Protein AF-A0A1T0CHD2-F1 (afdb_monomer_lite)

Secondary structure (DSSP, 8-state):
----HHHHHHHHHHHHHHTSSS--HHHHHHHHHHHPPPHHHHHHHHHHHHHHTTS-S---PPPPHHHHHHHHHHHHHHH-HHHHHHHHHHHHHHHHTSBHHHHHHHTTS---S-HHHHHHHHHHHHHSPPPP-TTBHHHHHHHHT-STTHHHHHTTS-HHHHHHHHHH----GGGHHHHHHHHHHHHHHHHHHHHHHHHHHT-HHHHTT-TT-THHHHHHHHHHHHHHHHHHHHHHHHTGGGT-----SS----HHHHHHHHHHHHHHHHHHHHHHHH---HHHHHHHHHHHHHHHHHHHHHHHT-SSHHHHHHHHHHHHHHHHHHHHHTT-HHHHHHHHHHHHHHHHHHHTHHHHGGG---SHHHHHHHHHHHHHHHHHHHHHHHHHHHHHTS---HHHHHHHHHHHHHHHHHHHHHTT---TTSHHHHTHHHHHHHTTT-----HHHHHHHHHHHHHHHHHHHHHHHHHHHHHHHHHHHHHHHHHHHHHHHHSS-SS-HHHHHHHHHTT-TTTSSHHHHHHHHHHHHHHHHHHHHHHHHHHHHTTHHHHHHT-HHHHHHS-HHHHHHHHHHHHHHHHHHHHHHHHHHHHHHHHHHHHHHT-------HHHHHHHHHHHHHHS-TTT--HHHHHHHHHHHHHHHHHHHHHHHHHHHHHHHHTTT--HHHHHHHHHHHHHHHHH-GGGGTS--SS-----PBPTTSSBS--------------THHHHHHHHHHHTT-----------------SSSSSSSTTSSSS------------SSSSSTTHHHHHHHHHHHHTTGGGS---------------

pLDDT: mean 75.7, std 21.12, range [24.39, 97.69]

Organism: NCBI:txid90241

Foldseek 3Di:
DPDPLLVQLLVLLVVLLVCLQPADLVSLLSNLVSLDDDPVLLVVLVVVCVVCVVDDDDDPRPDQSNQVSLVSVLVSLVVPLSSLQSNLSNVLNVLVQADCLCLLQPFLFDDLDDLVVLLVVLVVCVVPNDDDDPRHPLVSLCSSLVDLCSLVSLVVHDLVSLLSSLVSNDHDQVVLLSVLVNLLSLLVSLLVLLVVLLCLQPPCLLCVQPVVCPVSNVLSVQLNVLSVVLSVQQCVQLVSVVSGRDDHPDHRDCVSNLVSLVVNVVVLVVSLLQCLQQFDDLSNVSSSRNSNSSSVSSLLSVQCSDPPSSSNSVSVSVSSSSSNVRSSCVSPPPSSCCVSVLSVLLSLLQLLQVVQPLLFDQFPVSLVVLLVLLLLLLLLLLVLLLVLQLCVPDDDDLVVQLVVQLCSQLVSLLVSVVVSHDAALLNLLSNLNVLLLLVPDCPDPDPVVVVVSLVVSLLSVLRNLQSRQSSLCSNQVNNQVNLLVVQVVCCVVVVDGSHDQVLLVVLLCCLQVPNDPLLVQLLVLLVLSNVLSSQLSVQLSVLSNVVQLVVQLVDPVCVVPDPSVVSNVVSVCCNRCVSVSRSSSVSSSCQSNQCSVCVVVVHNHHHDDLSSSSSSLNSSQNNHPPVPDDPVSNVSSVVSSVSSHVSSNVSNNVVSNVSSCVSNVNDPVVVVVSVVVSVVCCVPPVVSSHDHDPDGDDRQDQPSSRDRPDDPPPPPPPPDPDDPVVVVVVVVVVVVPDDDDDDDDDDDDDDDDPPPPVPPVVPPPPPDDDDDDDDDDDDDPVPPVVVVVVVVVVVVVVVVVVPDDDDDDDDDDDDDDDD

InterPro domains:
  IPR011385 Putative site-specific recombinase Gcr [PF10136] (28-692)

Structure (mmCIF, N/CA/C/O backbone):
data_AF-A0A1T0CHD2-F1
#
_entry.id   AF-A0A1T0CHD2-F1
#
loop_
_atom_site.group_PDB
_atom_site.id
_atom_site.type_symbol
_atom_site.label_atom_id
_atom_site.label_alt_id
_atom_site.label_comp_id
_atom_site.label_asym_id
_atom_site.label_entity_id
_atom_site.label_seq_id
_atom_site.pdbx_PDB_ins_code
_atom_site.Cartn_x
_atom_site.Cartn_y
_atom_site.Cartn_z
_atom_site.occupancy
_atom_site.B_iso_or_equiv
_atom_site.auth_seq_id
_atom_site.auth_comp_id
_atom_site.auth_asym_id
_atom_site.auth_atom_id
_atom_site.pdbx_PDB_model_num
ATOM 1 N N . MET A 1 1 ? 5.034 24.457 49.368 1.00 34.12 1 MET A N 1
ATOM 2 C CA . MET A 1 1 ? 3.731 24.749 48.734 1.00 34.12 1 MET A CA 1
ATOM 3 C C . MET A 1 1 ? 3.567 23.844 47.519 1.00 34.12 1 MET A C 1
ATOM 5 O O . MET A 1 1 ? 3.876 24.258 46.416 1.00 34.12 1 MET A O 1
ATOM 9 N N . VAL A 1 2 ? 3.177 22.585 47.727 1.00 35.00 2 VAL A N 1
ATOM 10 C CA . VAL A 1 2 ? 2.859 21.622 46.655 1.00 35.00 2 VAL A CA 1
ATOM 11 C C . VAL A 1 2 ? 1.731 20.745 47.203 1.00 35.00 2 VAL A C 1
ATOM 13 O O . VAL A 1 2 ? 1.977 19.706 47.799 1.00 35.00 2 VAL A O 1
ATOM 16 N N . GLN A 1 3 ? 0.497 21.250 47.153 1.00 34.12 3 GLN A N 1
ATOM 17 C CA . GLN A 1 3 ? -0.702 20.535 47.625 1.00 34.12 3 GLN A CA 1
ATOM 18 C C . GLN A 1 3 ? -1.969 20.945 46.841 1.00 34.12 3 GLN A C 1
ATOM 20 O O . GLN A 1 3 ? -3.076 20.800 47.336 1.00 34.12 3 GLN A O 1
ATOM 25 N N . GLN A 1 4 ? -1.814 21.486 45.625 1.00 50.00 4 GLN A N 1
ATOM 26 C CA . GLN A 1 4 ? -2.908 22.079 44.837 1.00 50.00 4 GLN A CA 1
ATOM 27 C C . GLN A 1 4 ? -3.658 21.155 43.841 1.00 50.00 4 GLN A C 1
ATOM 29 O O . GLN A 1 4 ? -4.848 21.395 43.656 1.00 50.00 4 GLN A O 1
ATOM 34 N N . PRO A 1 5 ? -3.093 20.087 43.228 1.00 54.12 5 PRO A N 1
ATOM 35 C CA . PRO A 1 5 ? -3.794 19.397 42.132 1.00 54.12 5 PRO A CA 1
ATOM 36 C C . PRO A 1 5 ? -5.016 18.565 42.569 1.00 54.12 5 PRO A C 1
ATOM 38 O O . PRO A 1 5 ? -5.987 18.465 41.821 1.00 54.12 5 PRO A O 1
ATOM 41 N N . SER A 1 6 ? -5.023 18.005 43.785 1.00 61.31 6 SER A N 1
ATOM 42 C CA . SER A 1 6 ? -6.166 17.228 44.297 1.00 61.31 6 SER A CA 1
ATOM 43 C C . SER A 1 6 ? -7.366 18.104 44.675 1.00 61.31 6 SER A C 1
ATOM 45 O O . SER A 1 6 ? -8.512 17.662 44.585 1.00 61.31 6 SER A O 1
ATOM 47 N N . GLN A 1 7 ? -7.116 19.356 45.070 1.00 73.44 7 GLN A N 1
ATOM 48 C CA . GLN A 1 7 ? -8.158 20.307 45.449 1.00 73.44 7 GLN A CA 1
ATOM 49 C C . GLN A 1 7 ? -8.906 20.836 44.217 1.00 73.44 7 GLN A C 1
ATOM 51 O O . GLN A 1 7 ? -10.127 20.983 44.262 1.00 73.44 7 GLN A O 1
ATOM 56 N N . ASP A 1 8 ? -8.197 21.029 43.102 1.00 84.88 8 ASP A N 1
ATOM 57 C CA . ASP A 1 8 ? -8.786 21.442 41.825 1.00 84.88 8 ASP A CA 1
ATOM 58 C C . ASP A 1 8 ? -9.709 20.357 41.240 1.00 84.88 8 ASP A C 1
ATOM 60 O O . ASP A 1 8 ? -10.831 20.659 40.830 1.00 84.88 8 ASP A O 1
ATOM 64 N N . LEU A 1 9 ? -9.287 19.083 41.255 1.00 88.44 9 LEU A N 1
ATOM 65 C CA . LEU A 1 9 ? -10.118 17.947 40.821 1.00 88.44 9 LEU A CA 1
ATOM 66 C C . LEU A 1 9 ? -11.396 17.819 41.659 1.00 88.44 9 LEU A C 1
ATOM 68 O O . LEU A 1 9 ? -12.481 17.648 41.104 1.00 88.44 9 LEU A O 1
ATOM 72 N N . TYR A 1 10 ? -11.286 17.963 42.982 1.00 89.75 10 TYR A N 1
ATOM 73 C CA . TYR A 1 10 ? -12.446 17.947 43.871 1.00 89.75 10 TYR A CA 1
ATOM 74 C C . TYR A 1 10 ? -13.435 19.078 43.548 1.00 89.75 10 TYR A C 1
ATOM 76 O O . TYR A 1 10 ? -14.630 18.824 43.441 1.00 89.75 10 TYR A O 1
ATOM 84 N N . GLN A 1 11 ? -12.956 20.308 43.319 1.00 91.44 11 GLN A N 1
ATOM 85 C CA . GLN A 1 11 ? -13.813 21.439 42.930 1.00 91.44 11 GLN A CA 1
ATOM 86 C C . GLN A 1 11 ? -14.499 21.240 41.571 1.00 91.44 11 GLN A C 1
ATOM 88 O O . GLN A 1 11 ? -15.623 21.697 41.364 1.00 91.44 11 GLN A O 1
ATOM 93 N N . ILE A 1 12 ? -13.829 20.582 40.623 1.00 91.81 12 ILE A N 1
ATOM 94 C CA . ILE A 1 12 ? -14.433 20.244 39.330 1.00 91.81 12 ILE A CA 1
ATOM 95 C C . ILE A 1 12 ? -15.556 19.219 39.530 1.00 91.81 12 ILE A C 1
ATOM 97 O O . ILE A 1 12 ? -16.639 19.400 38.979 1.00 91.81 12 ILE A O 1
ATOM 101 N N . LEU A 1 13 ? -15.330 18.183 40.340 1.00 92.12 13 LEU A N 1
ATOM 102 C CA . LEU A 1 13 ? -16.333 17.153 40.623 1.00 92.12 13 LEU A CA 1
ATOM 103 C C . LEU A 1 13 ? -17.533 17.698 41.403 1.00 92.12 13 LEU A C 1
ATOM 105 O O . LEU A 1 13 ? -18.662 17.340 41.084 1.00 92.12 13 LEU A O 1
ATOM 109 N N . THR A 1 14 ? -17.334 18.600 42.368 1.00 92.38 14 THR A N 1
ATOM 110 C CA . THR A 1 14 ? -18.458 19.252 43.064 1.00 92.38 14 THR A CA 1
ATOM 111 C C . THR A 1 14 ? -19.265 20.148 42.130 1.00 92.38 14 THR A C 1
ATOM 113 O O . THR A 1 14 ? -20.486 20.214 42.244 1.00 92.38 14 THR A O 1
ATOM 116 N N . HIS A 1 15 ? -18.613 20.807 41.168 1.00 92.00 15 HIS A N 1
ATOM 117 C CA . HIS A 1 15 ? -19.311 21.572 40.139 1.00 92.00 15 HIS A CA 1
ATOM 118 C C . HIS A 1 15 ? -20.113 20.675 39.184 1.00 92.00 15 HIS A C 1
ATOM 120 O O . HIS A 1 15 ? -21.234 21.028 38.833 1.00 92.00 15 HIS A O 1
ATOM 126 N N . ILE A 1 16 ? -19.571 19.513 38.798 1.00 91.75 16 ILE A N 1
ATOM 127 C CA . ILE A 1 16 ? -20.301 18.497 38.022 1.00 91.75 16 ILE A CA 1
ATOM 128 C C . ILE A 1 16 ? -21.504 17.979 38.817 1.00 91.75 16 ILE A C 1
ATOM 130 O O . ILE A 1 16 ? -22.598 17.903 38.269 1.00 91.75 16 ILE A O 1
ATOM 134 N N . SER A 1 17 ? -21.322 17.701 40.110 1.00 91.56 17 SER A N 1
ATOM 135 C CA . SER A 1 17 ? -22.395 17.261 41.009 1.00 91.56 17 SER A CA 1
ATOM 136 C C . SER A 1 17 ? -23.531 18.284 41.108 1.00 91.56 17 SER A C 1
ATOM 138 O O . SER A 1 17 ? -24.696 17.914 41.034 1.00 91.56 17 SER A O 1
ATOM 140 N N . ALA A 1 18 ? -23.217 19.583 41.146 1.00 91.25 18 ALA A N 1
ATOM 141 C CA . ALA A 1 18 ? -24.225 20.646 41.128 1.00 91.25 18 ALA A CA 1
ATOM 142 C C . ALA A 1 18 ? -24.995 20.772 39.795 1.00 91.25 18 ALA A C 1
ATOM 144 O O . ALA A 1 18 ? -26.037 21.422 39.757 1.00 91.25 18 ALA A O 1
ATOM 145 N N . LEU A 1 19 ? -24.476 20.195 38.707 1.00 92.00 19 LEU A N 1
ATOM 146 C CA . LEU A 1 19 ? -25.050 20.244 37.359 1.00 92.00 19 LEU A CA 1
ATOM 147 C C . LEU A 1 19 ? -25.540 18.867 36.879 1.00 92.00 19 LEU A C 1
ATOM 149 O O . LEU A 1 19 ? -25.760 18.687 35.684 1.00 92.00 19 LEU A O 1
ATOM 153 N N . SER A 1 20 ? -25.689 17.883 37.771 1.00 87.38 20 SER A N 1
ATOM 154 C CA . SER A 1 20 ? -26.011 16.497 37.399 1.00 87.38 20 SER A CA 1
ATOM 155 C C . SER A 1 20 ? -27.351 16.353 36.661 1.00 87.38 20 SER A C 1
ATOM 157 O O . SER A 1 20 ? -27.461 15.533 35.748 1.00 87.38 20 SER A O 1
ATOM 159 N N . GLU A 1 21 ? -28.340 17.190 36.985 1.00 86.06 21 GLU A N 1
ATOM 160 C CA . GLU A 1 21 ? -29.657 17.221 36.328 1.00 86.06 21 GLU A CA 1
ATOM 161 C C . GLU A 1 21 ? -29.684 18.043 35.028 1.00 86.06 21 GLU A C 1
ATOM 163 O O . GLU A 1 21 ? -30.458 17.748 34.119 1.00 86.06 21 GLU A O 1
ATOM 168 N N . ILE A 1 22 ? -28.833 19.071 34.913 1.00 89.56 22 ILE A N 1
ATOM 169 C CA . ILE A 1 22 ? -28.764 19.970 33.747 1.00 89.56 22 ILE A CA 1
ATOM 170 C C . ILE A 1 22 ? -27.307 20.026 33.269 1.00 89.56 22 ILE A C 1
ATOM 172 O O . ILE A 1 22 ? -26.580 20.983 33.560 1.00 89.56 22 ILE A O 1
ATOM 176 N N . PRO A 1 23 ? -26.840 18.974 32.578 1.00 89.88 23 PRO A N 1
ATOM 177 C CA . PRO A 1 23 ? -25.428 18.820 32.304 1.00 89.88 23 PRO A CA 1
ATOM 178 C C . PRO A 1 23 ? -24.956 19.773 31.210 1.00 89.88 23 PRO A C 1
ATOM 180 O O . PRO A 1 23 ? -25.511 19.836 30.115 1.00 89.88 23 PRO A O 1
ATOM 183 N N . GLU A 1 24 ? -23.858 20.467 31.501 1.00 91.38 24 GLU A N 1
ATOM 184 C CA . GLU A 1 24 ? -23.173 21.368 30.577 1.00 91.38 24 GLU A CA 1
ATOM 185 C C . GLU A 1 24 ? -21.864 20.723 30.083 1.00 91.38 24 GLU A C 1
ATOM 187 O O . GLU A 1 24 ? -20.971 20.459 30.900 1.00 91.38 24 GLU A O 1
ATOM 192 N N . PRO A 1 25 ? -21.660 20.519 28.763 1.00 91.50 25 PRO A N 1
ATOM 193 C CA . PRO A 1 25 ? -20.463 19.862 28.216 1.00 91.50 25 PRO A CA 1
ATOM 194 C C . PRO A 1 25 ? -19.129 20.438 28.717 1.00 91.50 25 PRO A C 1
ATOM 196 O O . PRO A 1 25 ? -18.121 19.732 28.815 1.00 91.50 25 PRO A O 1
ATOM 199 N N . PHE A 1 26 ? -19.107 21.733 29.040 1.00 92.50 26 PHE A N 1
ATOM 200 C CA . PHE A 1 26 ? -17.932 22.427 29.557 1.00 92.50 26 PHE A CA 1
ATOM 201 C C . PHE A 1 26 ? -17.435 21.864 30.899 1.00 92.50 26 PHE A C 1
ATOM 203 O O . PHE A 1 26 ? -16.221 21.797 31.112 1.00 92.50 26 PHE A O 1
ATOM 210 N N . ALA A 1 27 ? -18.330 21.422 31.788 1.00 92.69 27 ALA A N 1
ATOM 211 C CA . ALA A 1 27 ? -17.947 20.867 33.087 1.00 92.69 27 ALA A CA 1
ATOM 212 C C . ALA A 1 27 ? -17.154 19.559 32.918 1.00 92.69 27 ALA A C 1
ATOM 214 O O . ALA A 1 27 ? -16.065 19.413 33.480 1.00 92.69 27 ALA A O 1
ATOM 215 N N . LEU A 1 28 ? -17.622 18.667 32.039 1.00 92.44 28 LEU A N 1
ATOM 216 C CA . LEU A 1 28 ? -16.910 17.434 31.693 1.00 92.44 28 LEU A CA 1
ATOM 217 C C . LEU A 1 28 ? -15.596 17.717 30.958 1.00 92.44 28 LEU A C 1
ATOM 219 O O . LEU A 1 28 ? -14.588 17.056 31.205 1.00 92.44 28 LEU A O 1
ATOM 223 N N . LYS A 1 29 ? -15.560 18.748 30.105 1.00 93.62 29 LYS A N 1
ATOM 224 C CA . LYS A 1 29 ? -14.318 19.172 29.450 1.00 93.62 29 LYS A CA 1
ATOM 225 C C . LYS A 1 29 ? -13.248 19.583 30.464 1.00 93.62 29 LYS A C 1
ATOM 227 O O . LYS A 1 29 ? -12.088 19.222 30.285 1.00 93.62 29 LYS A O 1
ATOM 232 N N . ARG A 1 30 ? -13.614 20.312 31.525 1.00 93.44 30 ARG A N 1
ATOM 233 C CA . ARG A 1 30 ? -12.670 20.686 32.593 1.00 93.44 30 ARG A CA 1
ATOM 234 C C . ARG A 1 30 ? -12.094 19.460 33.298 1.00 93.44 30 ARG A C 1
ATOM 236 O O . ARG A 1 30 ? -10.899 19.452 33.577 1.00 93.44 30 ARG A O 1
ATOM 243 N N . LEU A 1 31 ? -12.914 18.435 33.538 1.00 93.31 31 LEU A N 1
ATOM 244 C CA . LEU A 1 31 ? -12.454 17.171 34.116 1.00 93.31 31 LEU A CA 1
ATOM 245 C C . LEU A 1 31 ? -11.446 16.471 33.193 1.00 93.31 31 LEU A C 1
ATOM 247 O O . LEU A 1 31 ? -10.347 16.141 33.630 1.00 93.31 31 LEU A O 1
ATOM 251 N N . ILE A 1 32 ? -11.766 16.319 31.903 1.00 92.56 32 ILE A N 1
ATOM 252 C CA . ILE A 1 32 ? -10.854 15.704 30.923 1.00 92.56 32 ILE A CA 1
ATOM 253 C C . ILE A 1 32 ? -9.554 16.507 30.774 1.00 92.56 32 ILE A C 1
ATOM 255 O O . ILE A 1 32 ? -8.475 15.922 30.719 1.00 92.56 32 ILE A O 1
ATOM 259 N N . ASP A 1 33 ? -9.627 17.840 30.746 1.00 91.88 33 ASP A N 1
ATOM 260 C CA . ASP A 1 33 ? -8.444 18.702 30.674 1.00 91.88 33 ASP A CA 1
ATOM 261 C C . ASP A 1 33 ? -7.540 18.552 31.915 1.00 91.88 33 ASP A C 1
ATOM 263 O O . ASP A 1 33 ? -6.320 18.609 31.767 1.00 91.88 33 ASP A O 1
ATOM 267 N N . ALA A 1 34 ? -8.113 18.332 33.106 1.00 91.00 34 ALA A N 1
ATOM 268 C CA . ALA A 1 34 ? -7.369 18.108 34.350 1.00 91.00 34 ALA A CA 1
ATOM 269 C C . ALA A 1 34 ? -6.711 16.716 34.424 1.00 91.00 34 ALA A C 1
ATOM 271 O O . ALA A 1 34 ? -5.638 16.569 35.010 1.00 91.00 34 ALA A O 1
ATOM 272 N N . LEU A 1 35 ? -7.332 15.704 33.810 1.00 91.12 35 LEU A N 1
ATOM 273 C CA . LEU A 1 35 ? -6.805 14.334 33.732 1.00 91.12 35 LEU A CA 1
ATOM 274 C C . LEU A 1 35 ? -5.803 14.137 32.584 1.00 91.12 35 LEU A C 1
ATOM 276 O O . LEU A 1 35 ? -5.083 13.140 32.550 1.00 91.12 35 LEU A O 1
ATOM 280 N N . ARG A 1 36 ? -5.750 15.071 31.628 1.00 91.25 36 ARG A N 1
ATOM 281 C CA . ARG A 1 36 ? -4.911 14.960 30.434 1.00 91.25 36 ARG A CA 1
ATOM 282 C C . ARG A 1 36 ? -3.423 14.958 30.789 1.00 91.25 36 ARG A C 1
ATOM 284 O O . ARG A 1 36 ? -2.898 15.919 31.348 1.00 91.25 36 ARG A O 1
ATOM 291 N N . VAL A 1 37 ? -2.711 13.947 30.296 1.00 89.56 37 VAL A N 1
ATOM 292 C CA . VAL A 1 37 ? -1.247 13.871 30.395 1.00 89.56 37 VAL A CA 1
ATOM 293 C C . VAL A 1 37 ? -0.573 14.741 29.314 1.00 89.56 37 VAL A C 1
ATOM 295 O O . VAL A 1 37 ? -0.931 14.661 28.125 1.00 89.56 37 VAL A O 1
ATOM 298 N N . PRO A 1 38 ? 0.418 15.581 29.671 1.00 88.19 38 PRO A N 1
ATOM 299 C CA . PRO A 1 38 ? 1.227 16.325 28.712 1.00 88.19 38 PRO A CA 1
ATOM 300 C C . PRO A 1 38 ? 1.958 15.409 27.722 1.00 88.19 38 PRO A C 1
ATOM 302 O O . PRO A 1 38 ? 2.514 14.374 28.077 1.00 88.19 38 PRO A O 1
ATOM 305 N N . LYS A 1 39 ? 2.029 15.831 26.452 1.00 86.25 39 LYS A N 1
ATOM 306 C CA . LYS A 1 39 ? 2.668 15.050 25.377 1.00 86.25 39 LYS A CA 1
ATOM 307 C C . LYS A 1 39 ? 4.111 14.640 25.709 1.00 86.25 39 LYS A C 1
ATOM 309 O O . LYS A 1 39 ? 4.510 13.538 25.353 1.00 86.25 39 LYS A O 1
ATOM 314 N N . LYS A 1 40 ? 4.876 15.541 26.334 1.00 86.38 40 LYS A N 1
ATOM 315 C CA . LYS A 1 40 ? 6.295 15.335 26.648 1.00 86.38 40 LYS A CA 1
ATOM 316 C C . LYS A 1 40 ? 6.482 14.204 27.665 1.00 86.38 40 LYS A C 1
ATOM 318 O O . LYS A 1 40 ? 7.220 13.274 27.377 1.00 86.38 40 LYS A O 1
ATOM 323 N N . GLU A 1 41 ? 5.741 14.249 28.769 1.00 85.06 41 GLU A N 1
ATOM 324 C CA . GLU A 1 41 ? 5.769 13.226 29.825 1.00 85.06 41 GLU A CA 1
ATOM 325 C C . GLU A 1 41 ? 5.352 11.850 29.288 1.00 85.06 41 GLU A C 1
ATOM 327 O O . GLU A 1 41 ? 6.011 10.847 29.546 1.00 85.06 41 GLU A O 1
ATOM 332 N N . LEU A 1 42 ? 4.310 11.805 28.448 1.00 84.19 42 LEU A N 1
ATOM 333 C CA . LEU A 1 42 ? 3.881 10.561 27.806 1.00 84.19 42 LEU A CA 1
ATOM 334 C C . LEU A 1 42 ? 4.944 9.998 26.845 1.00 84.19 42 LEU A C 1
ATOM 336 O O . LEU A 1 42 ? 5.132 8.789 26.762 1.00 84.19 42 LEU A O 1
ATOM 340 N N . GLU A 1 43 ? 5.621 10.855 26.076 1.00 83.38 43 GLU A N 1
ATOM 341 C CA . GLU A 1 43 ? 6.664 10.419 25.139 1.00 83.38 43 GLU A CA 1
ATOM 342 C C . GLU A 1 43 ? 7.942 9.966 25.843 1.00 83.38 43 GLU A C 1
ATOM 344 O O . GLU A 1 43 ? 8.589 9.054 25.335 1.00 83.38 43 GLU A O 1
ATOM 349 N N . GLU A 1 44 ? 8.282 10.560 26.987 1.00 83.31 44 GLU A N 1
ATOM 350 C CA . GLU A 1 44 ? 9.378 10.112 27.852 1.00 83.31 44 GLU A CA 1
ATOM 351 C C . GLU A 1 44 ? 9.083 8.715 28.420 1.00 83.31 44 GLU A C 1
ATOM 353 O O . GLU A 1 44 ? 9.908 7.818 28.250 1.00 83.31 44 GLU A O 1
ATOM 358 N N . TYR A 1 45 ? 7.872 8.489 28.946 1.00 81.62 45 TYR A N 1
ATOM 359 C CA . TYR A 1 45 ? 7.425 7.176 29.434 1.00 81.62 45 TYR A CA 1
ATOM 360 C C . TYR A 1 45 ? 7.404 6.095 28.335 1.00 81.62 45 TYR A C 1
ATOM 362 O O . TYR A 1 45 ? 7.951 5.007 28.493 1.00 81.62 45 TYR A O 1
ATOM 370 N N . LEU A 1 46 ? 6.821 6.387 27.166 1.00 78.56 46 LEU A N 1
ATOM 371 C CA . LEU A 1 46 ? 6.763 5.409 26.069 1.00 78.56 46 LEU A CA 1
ATOM 372 C C . LEU A 1 46 ? 8.154 5.073 25.502 1.00 78.56 46 LEU A C 1
ATOM 374 O O . LEU A 1 46 ? 8.353 3.994 24.939 1.00 78.56 46 LEU A O 1
ATOM 378 N N . GLN A 1 47 ? 9.118 5.993 25.604 1.00 75.69 47 GLN A N 1
ATOM 379 C CA . GLN A 1 47 ? 10.500 5.758 25.183 1.00 75.69 47 GLN A CA 1
ATOM 380 C C . GLN A 1 47 ? 11.291 4.944 26.211 1.00 75.69 47 GLN A C 1
ATOM 382 O O . GLN A 1 47 ? 12.048 4.060 25.792 1.00 75.69 47 GLN A O 1
ATOM 387 N N . SER A 1 48 ? 11.112 5.199 27.513 1.00 68.88 48 SER A N 1
ATOM 388 C CA . SER A 1 48 ? 11.747 4.412 28.577 1.00 68.88 48 SER A CA 1
ATOM 389 C C . SER A 1 48 ? 11.250 2.965 28.550 1.00 68.88 48 SER A C 1
ATOM 391 O O . SER A 1 48 ? 12.075 2.057 28.421 1.00 68.88 48 SER A O 1
ATOM 393 N N . ASP A 1 49 ? 9.935 2.744 28.464 1.00 63.91 49 ASP A N 1
ATOM 394 C CA . ASP A 1 49 ? 9.328 1.405 28.385 1.00 63.91 49 ASP A CA 1
ATOM 395 C C . ASP A 1 49 ? 9.789 0.619 27.132 1.00 63.91 49 ASP A C 1
ATOM 397 O O . ASP A 1 49 ? 10.186 -0.552 27.189 1.00 63.91 49 ASP A O 1
ATOM 401 N N . ALA A 1 50 ? 9.888 1.290 25.976 1.00 58.19 50 ALA A N 1
ATOM 402 C CA . ALA A 1 50 ? 10.410 0.684 24.745 1.00 58.19 50 ALA A CA 1
ATOM 403 C C . ALA A 1 50 ? 11.916 0.335 24.804 1.00 58.19 50 ALA A C 1
ATOM 405 O O . ALA A 1 50 ? 12.402 -0.496 24.015 1.00 58.19 50 ALA A O 1
ATOM 406 N N . SER A 1 51 ? 12.671 0.983 25.697 1.00 50.34 51 SER A N 1
ATOM 407 C CA . SER A 1 51 ? 14.104 0.759 25.904 1.00 50.34 51 SER A CA 1
ATOM 408 C C . SER A 1 51 ? 14.390 -0.320 26.960 1.00 50.34 51 SER A C 1
ATOM 410 O O . SER A 1 51 ? 15.273 -1.154 26.735 1.00 50.34 51 SER A O 1
ATOM 412 N N . GLU A 1 52 ? 13.587 -0.398 28.023 1.00 48.34 52 GLU A N 1
ATOM 413 C CA . GLU A 1 52 ? 13.719 -1.363 29.125 1.00 48.34 52 GLU A CA 1
ATOM 414 C C . GLU A 1 52 ? 13.099 -2.729 28.820 1.00 48.34 52 GLU A C 1
ATOM 416 O O . GLU A 1 52 ? 13.656 -3.752 29.215 1.00 48.34 52 GLU A O 1
ATOM 421 N N . SER A 1 53 ? 12.081 -2.807 27.951 1.00 47.59 53 SER A N 1
ATOM 422 C CA . SER A 1 53 ? 11.586 -4.087 27.402 1.00 47.59 53 SER A CA 1
ATOM 423 C C . SER A 1 53 ? 12.690 -4.924 26.707 1.00 47.59 53 SER A C 1
ATOM 425 O O . SER A 1 53 ? 12.530 -6.118 26.432 1.00 47.59 53 SER A O 1
ATOM 427 N N . LYS A 1 54 ? 13.858 -4.323 26.420 1.00 44.16 54 LYS A N 1
ATOM 428 C CA . LYS A 1 54 ? 15.041 -5.003 25.865 1.00 44.16 54 LYS A CA 1
ATOM 429 C C . LYS A 1 54 ? 16.048 -5.492 26.910 1.00 44.16 54 LYS A C 1
ATOM 431 O O . LYS A 1 54 ? 16.867 -6.334 26.528 1.00 44.16 54 LYS A O 1
ATOM 436 N N . ASN A 1 55 ? 15.989 -5.018 28.157 1.00 40.72 55 ASN A N 1
ATOM 437 C CA . ASN A 1 55 ? 16.920 -5.340 29.236 1.00 40.72 55 ASN A CA 1
ATOM 438 C C . ASN A 1 55 ? 16.208 -5.431 30.607 1.00 40.72 55 ASN A C 1
ATOM 440 O O . AS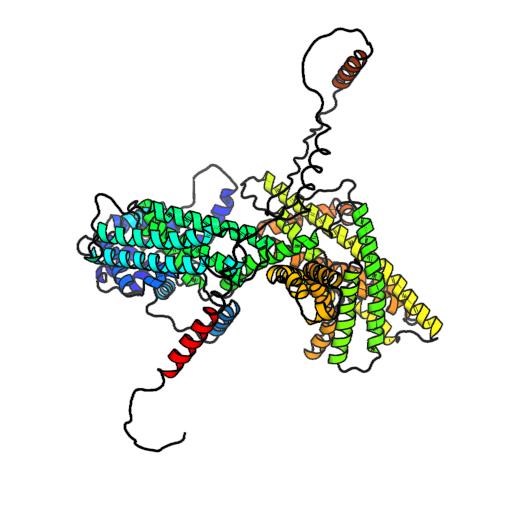N A 1 55 ? 15.937 -4.422 31.240 1.00 40.72 55 ASN A O 1
ATOM 444 N N . SER A 1 56 ? 16.124 -6.661 31.121 1.00 41.41 56 SER A N 1
ATOM 445 C CA . SER A 1 56 ? 16.165 -7.026 32.549 1.00 41.41 56 SER A CA 1
ATOM 446 C C . SER A 1 56 ? 14.871 -7.326 33.325 1.00 41.41 56 SER A C 1
ATOM 448 O O . SER A 1 56 ? 13.794 -6.781 33.127 1.00 41.41 56 SER A O 1
ATOM 450 N N . THR A 1 57 ? 15.074 -8.286 34.224 1.00 41.44 57 THR A N 1
ATOM 451 C CA . THR A 1 57 ? 14.241 -8.884 35.263 1.00 41.44 57 THR A CA 1
ATOM 452 C C . THR A 1 57 ? 14.267 -8.066 36.564 1.00 41.44 57 THR A C 1
ATOM 454 O O . THR A 1 57 ? 14.623 -8.614 37.602 1.00 41.44 57 THR A O 1
ATOM 457 N N . ASN A 1 58 ? 13.912 -6.779 36.555 1.00 38.16 58 ASN A N 1
ATOM 458 C CA . ASN A 1 58 ? 13.693 -6.039 37.806 1.00 38.16 58 ASN A CA 1
ATOM 459 C C . ASN A 1 58 ? 12.551 -5.023 37.673 1.00 38.16 58 ASN A C 1
ATOM 461 O O . ASN A 1 58 ? 12.539 -4.201 36.765 1.00 38.16 58 ASN A O 1
ATOM 465 N N . LYS A 1 59 ? 11.574 -5.147 38.579 1.00 39.84 59 LYS A N 1
ATOM 466 C CA . LYS A 1 59 ? 10.381 -4.307 38.735 1.00 39.84 59 LYS A CA 1
ATOM 467 C C . LYS A 1 59 ? 10.740 -3.075 39.570 1.00 39.84 59 LYS A C 1
ATOM 469 O O . LYS A 1 59 ? 10.595 -3.131 40.780 1.00 39.84 59 LYS A O 1
ATOM 474 N N . ASP A 1 60 ? 11.151 -1.994 38.928 1.00 42.91 60 ASP A N 1
ATOM 475 C CA . ASP A 1 60 ? 10.975 -0.635 39.454 1.00 42.91 60 ASP A CA 1
ATOM 476 C C . ASP A 1 60 ? 10.537 0.220 38.260 1.00 42.91 60 ASP A C 1
ATOM 478 O O . ASP A 1 60 ? 11.337 0.895 37.623 1.00 42.91 60 ASP A O 1
ATOM 482 N N . GLN A 1 61 ? 9.271 0.057 37.860 1.00 54.94 61 GLN A N 1
ATOM 483 C CA . GLN A 1 61 ? 8.679 0.806 36.750 1.00 54.94 61 GLN A CA 1
ATOM 484 C C . GLN A 1 61 ? 8.481 2.259 37.180 1.00 54.94 61 GLN A C 1
ATOM 486 O O . GLN A 1 61 ? 7.817 2.506 38.191 1.00 54.94 61 GLN A O 1
ATOM 491 N N . ASP A 1 62 ? 8.983 3.209 36.386 1.00 57.22 62 ASP A N 1
ATOM 492 C CA . ASP A 1 62 ? 8.517 4.591 36.473 1.00 57.22 62 ASP A CA 1
ATOM 493 C C . ASP A 1 62 ? 6.981 4.583 36.353 1.00 57.22 62 ASP A C 1
ATOM 495 O O . ASP A 1 62 ? 6.432 4.010 35.400 1.00 57.22 62 ASP A O 1
ATOM 499 N N . PRO A 1 63 ? 6.258 5.150 37.332 1.00 71.50 63 PRO A N 1
ATOM 500 C CA . PRO A 1 63 ? 4.812 5.045 37.384 1.00 71.50 63 PRO A CA 1
ATOM 501 C C . PRO A 1 63 ? 4.192 5.766 36.190 1.00 71.50 63 PRO A C 1
ATOM 503 O O . PRO A 1 63 ? 4.430 6.951 35.959 1.00 71.50 63 PRO A O 1
ATOM 506 N N . ASN A 1 64 ? 3.373 5.034 35.439 1.00 85.56 64 ASN A N 1
ATOM 507 C CA . ASN A 1 64 ? 2.655 5.551 34.286 1.00 85.56 64 ASN A CA 1
ATOM 508 C C . ASN A 1 64 ? 1.868 6.824 34.669 1.00 85.56 64 ASN A C 1
ATOM 510 O O . ASN A 1 64 ? 0.981 6.757 35.530 1.00 85.56 64 ASN A O 1
ATOM 514 N N . PRO A 1 65 ? 2.152 7.979 34.038 1.00 87.75 65 PRO A N 1
ATOM 515 C CA . PRO A 1 65 ? 1.552 9.254 34.427 1.00 87.75 65 PRO A CA 1
ATOM 516 C C . PRO A 1 65 ? 0.031 9.278 34.218 1.00 87.75 65 PRO A C 1
ATOM 518 O O . PRO A 1 65 ? -0.682 9.965 34.949 1.00 87.75 65 PRO A O 1
ATOM 521 N N . ALA A 1 66 ? -0.494 8.502 33.260 1.00 89.06 66 ALA A N 1
ATOM 522 C CA . ALA A 1 66 ? -1.936 8.373 33.059 1.00 89.06 66 ALA A CA 1
ATOM 523 C C . ALA A 1 66 ? -2.589 7.622 34.228 1.00 89.06 66 ALA A C 1
ATOM 525 O O . ALA A 1 66 ? -3.584 8.090 34.779 1.00 89.06 66 ALA A O 1
ATOM 526 N N . ASN A 1 67 ? -1.986 6.515 34.668 1.00 90.62 67 ASN A N 1
ATOM 527 C CA . ASN A 1 67 ? -2.469 5.747 35.817 1.00 90.62 67 ASN A CA 1
ATOM 528 C C . ASN A 1 67 ? -2.460 6.580 37.103 1.00 90.62 67 ASN A C 1
ATOM 530 O O . ASN A 1 67 ? -3.402 6.499 37.882 1.00 90.62 67 ASN A O 1
ATOM 534 N N . GLN A 1 68 ? -1.446 7.426 37.312 1.00 90.50 68 GLN A N 1
ATOM 535 C CA . GLN A 1 68 ? -1.407 8.334 38.465 1.00 90.50 68 GLN A CA 1
ATOM 536 C C . GLN A 1 68 ? -2.594 9.304 38.475 1.00 90.50 68 GLN A C 1
ATOM 538 O O . GLN A 1 68 ? -3.243 9.471 39.504 1.00 90.50 68 GLN A O 1
ATOM 543 N N . LYS A 1 69 ? -2.921 9.907 37.325 1.00 90.19 69 LYS A N 1
ATOM 544 C CA . LYS A 1 69 ? -4.061 10.829 37.208 1.00 90.19 69 LYS A CA 1
ATOM 545 C C . LYS A 1 69 ? -5.400 10.143 37.443 1.00 90.19 69 LYS A C 1
ATOM 547 O O . LYS A 1 69 ? -6.269 10.705 38.107 1.00 90.19 69 LYS A O 1
ATOM 552 N N . ILE A 1 70 ? -5.564 8.923 36.936 1.00 91.31 70 ILE A N 1
ATOM 553 C CA . ILE A 1 70 ? -6.773 8.134 37.189 1.00 91.31 70 ILE A CA 1
ATOM 554 C C . ILE A 1 70 ? -6.833 7.667 38.650 1.00 91.31 70 ILE A C 1
ATOM 556 O O . ILE A 1 70 ? -7.907 7.697 39.243 1.00 91.31 70 ILE A O 1
ATOM 560 N N . GLN A 1 71 ? -5.700 7.329 39.274 1.00 92.25 71 GLN A N 1
ATOM 561 C CA . GLN A 1 71 ? -5.645 7.011 40.703 1.00 92.25 71 GLN A CA 1
ATOM 562 C C . GLN A 1 71 ? -6.072 8.203 41.569 1.00 92.25 71 GLN A C 1
ATOM 564 O O . GLN A 1 71 ? -6.870 8.024 42.484 1.00 92.25 71 GLN A O 1
ATOM 569 N N . GLU A 1 72 ? -5.601 9.418 41.258 1.00 91.12 72 GLU A N 1
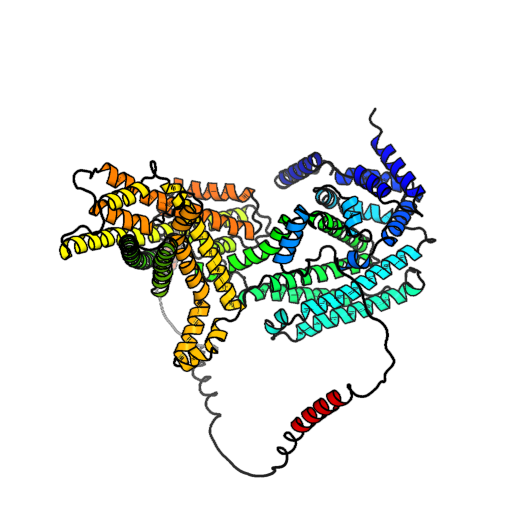ATOM 570 C CA . GLU A 1 72 ? -6.020 10.650 41.946 1.00 91.12 72 GLU A CA 1
ATOM 571 C C . GLU A 1 72 ? -7.550 10.825 41.895 1.00 91.12 72 GLU A C 1
ATOM 573 O O . GLU A 1 72 ? -8.175 11.146 42.908 1.00 91.12 72 GLU A O 1
ATOM 578 N N . LEU A 1 73 ? -8.165 10.569 40.733 1.00 92.69 73 LEU A N 1
ATOM 579 C CA . LEU A 1 73 ? -9.620 10.600 40.565 1.00 92.69 73 LEU A CA 1
ATOM 580 C C . LEU A 1 73 ? -10.316 9.521 41.409 1.00 92.69 73 LEU A C 1
ATOM 582 O O . LEU A 1 73 ? -11.250 9.829 42.152 1.00 92.69 73 LEU A O 1
ATOM 586 N N . ILE A 1 74 ? -9.847 8.274 41.323 1.00 92.69 74 ILE A N 1
ATOM 587 C CA . ILE A 1 74 ? -10.372 7.130 42.081 1.00 92.69 74 ILE A CA 1
ATOM 588 C C . ILE A 1 74 ? -10.343 7.414 43.587 1.00 92.69 74 ILE A C 1
ATOM 590 O O . ILE A 1 74 ? -11.328 7.161 44.279 1.00 92.69 74 ILE A O 1
ATOM 594 N N . ASP A 1 75 ? -9.248 7.972 44.104 1.00 92.62 75 ASP A N 1
ATOM 595 C CA . ASP A 1 75 ? -9.089 8.269 45.529 1.00 92.62 75 ASP A CA 1
ATOM 596 C C . ASP A 1 75 ? -10.088 9.328 46.020 1.00 92.62 75 ASP A C 1
ATOM 598 O O . ASP A 1 75 ? -10.569 9.250 47.156 1.00 92.62 75 ASP A O 1
ATOM 602 N N . ILE A 1 76 ? -10.421 10.316 45.182 1.00 92.06 76 ILE A N 1
ATOM 603 C CA . ILE A 1 76 ? -11.426 11.340 45.501 1.00 92.06 76 ILE A CA 1
ATOM 604 C C . ILE A 1 76 ? -12.836 10.737 45.496 1.00 92.06 76 ILE A C 1
ATOM 606 O O . ILE A 1 76 ? -13.603 10.997 46.429 1.00 92.06 76 ILE A O 1
ATOM 610 N N . LEU A 1 77 ? -13.161 9.921 44.487 1.00 91.75 77 LEU A N 1
ATOM 611 C CA . LEU A 1 77 ? -14.468 9.269 44.354 1.00 91.75 77 LEU A CA 1
ATOM 612 C C . LEU A 1 77 ? -14.711 8.246 45.475 1.00 91.75 77 LEU A C 1
ATOM 614 O O . LEU A 1 77 ? -15.782 8.247 46.075 1.00 91.75 77 LEU A O 1
ATOM 618 N N . LYS A 1 78 ? -13.695 7.458 45.858 1.00 91.50 78 LYS A N 1
ATOM 619 C CA . LYS A 1 78 ? -13.766 6.532 47.008 1.00 91.50 78 LYS A CA 1
ATOM 620 C C . LYS A 1 78 ? -14.084 7.243 48.322 1.00 91.50 78 LYS A C 1
ATOM 622 O O . LYS A 1 78 ? -14.799 6.699 49.157 1.00 91.50 78 LYS A O 1
ATOM 627 N N . LYS A 1 79 ? -13.549 8.453 48.522 1.00 91.75 79 LYS A N 1
ATOM 628 C CA . LYS A 1 79 ? -13.810 9.264 49.724 1.00 91.75 79 LYS A CA 1
ATOM 629 C C . LYS A 1 79 ? -15.181 9.942 49.704 1.00 91.75 79 LYS A C 1
ATOM 631 O O . LYS A 1 79 ? -15.675 10.301 50.767 1.00 91.75 79 LYS A O 1
ATOM 636 N N . ASN A 1 80 ? -15.781 10.130 48.527 1.00 91.12 80 ASN A N 1
ATOM 637 C CA . ASN A 1 80 ? -17.029 10.871 48.347 1.00 91.12 80 ASN A CA 1
ATOM 638 C C . ASN A 1 80 ? -17.990 10.111 47.411 1.00 91.12 80 ASN A C 1
ATOM 640 O O . ASN A 1 80 ? -18.139 10.508 46.254 1.00 91.12 80 ASN A O 1
ATOM 644 N N . PRO A 1 81 ? -18.684 9.060 47.894 1.00 88.88 81 PRO A N 1
ATOM 645 C CA . PRO A 1 81 ? -19.552 8.222 47.058 1.00 88.88 81 PRO A CA 1
ATOM 646 C C . PRO A 1 81 ? -20.637 9.005 46.308 1.00 88.88 81 PRO A C 1
ATOM 648 O O . PRO A 1 81 ? -20.915 8.721 45.148 1.00 88.88 81 PRO A O 1
ATOM 651 N N . LYS A 1 82 ? -21.183 10.061 46.929 1.00 90.00 82 LYS A N 1
ATOM 652 C CA . LYS A 1 82 ? -22.173 10.940 46.293 1.00 90.00 82 LYS A CA 1
ATOM 653 C C . LYS A 1 82 ? -21.646 11.601 45.013 1.00 90.00 82 LYS A C 1
ATOM 655 O O . LYS A 1 82 ? -22.359 11.653 44.023 1.00 90.00 82 LYS A O 1
ATOM 660 N N . LEU A 1 83 ? -20.381 12.039 44.995 1.00 90.88 83 LEU A N 1
ATOM 661 C CA . LEU A 1 83 ? -19.781 12.625 43.789 1.00 90.88 83 LEU A CA 1
ATOM 662 C C . LEU A 1 83 ? -19.653 11.602 42.655 1.00 90.88 83 LEU A C 1
ATOM 664 O O . LEU A 1 83 ? -19.664 11.992 41.492 1.00 90.88 83 LEU A O 1
ATOM 668 N N . ALA A 1 84 ? -19.517 10.314 42.980 1.00 90.19 84 ALA A N 1
ATOM 669 C CA . ALA A 1 84 ? -19.448 9.254 41.983 1.00 90.19 84 ALA A CA 1
ATOM 670 C C . ALA A 1 84 ? -20.822 8.974 41.354 1.00 90.19 84 ALA A C 1
ATOM 672 O O . ALA A 1 84 ? -20.904 8.889 40.128 1.00 90.19 84 ALA A O 1
ATOM 673 N N . SER A 1 85 ? -21.888 8.929 42.166 1.00 89.94 85 SER A N 1
ATOM 674 C CA . SER A 1 85 ? -23.267 8.820 41.663 1.00 89.94 85 SER A CA 1
ATOM 675 C C . SER A 1 85 ? -23.674 10.042 40.842 1.00 89.94 85 SER A C 1
ATOM 677 O O . SER A 1 85 ? -24.112 9.908 39.699 1.00 89.94 85 SER A O 1
ATOM 679 N N . ASP A 1 86 ? -23.406 11.251 41.345 1.00 91.56 86 ASP A N 1
ATOM 680 C CA . ASP A 1 86 ? -23.743 12.477 40.621 1.00 91.56 86 ASP A CA 1
ATOM 681 C C . ASP A 1 86 ? -22.964 12.599 39.297 1.00 91.56 86 ASP A C 1
ATOM 683 O O . ASP A 1 86 ? -23.491 13.114 38.311 1.00 91.56 86 ASP A O 1
ATOM 687 N N . LEU A 1 87 ? -21.719 12.104 39.241 1.00 92.50 87 LEU A N 1
ATOM 688 C CA . LEU A 1 87 ? -20.946 12.018 37.998 1.00 92.50 87 LEU A CA 1
ATOM 689 C C . LEU A 1 87 ? -21.575 11.020 37.014 1.00 92.50 87 LEU A C 1
ATOM 691 O O . LEU A 1 87 ? -21.627 11.314 35.818 1.00 92.50 87 LEU A O 1
ATOM 695 N N . ALA A 1 88 ? -22.066 9.871 37.493 1.00 90.94 88 ALA A N 1
ATOM 696 C CA . ALA A 1 88 ? -22.776 8.892 36.668 1.00 90.94 88 ALA A CA 1
ATOM 697 C C . ALA A 1 88 ? -24.057 9.501 36.076 1.00 90.94 88 ALA A C 1
ATOM 699 O O . ALA A 1 88 ? -24.264 9.452 34.859 1.00 90.94 88 ALA A O 1
ATOM 700 N N . LEU A 1 89 ? -24.862 10.143 36.928 1.00 92.38 89 LEU A N 1
ATOM 701 C CA . LEU A 1 89 ? -26.093 10.837 36.558 1.00 92.38 89 LEU A CA 1
ATOM 702 C C . LEU A 1 89 ? -25.824 11.948 35.535 1.00 92.38 89 LEU A C 1
ATOM 704 O O . LEU A 1 89 ? -26.460 11.982 34.482 1.00 92.38 89 LEU A O 1
ATOM 708 N N . PHE A 1 90 ? -24.816 12.790 35.788 1.00 93.81 90 PHE A N 1
ATOM 709 C CA . PHE A 1 90 ? -24.376 13.832 34.861 1.00 93.81 90 PHE A CA 1
ATOM 710 C C . PHE A 1 90 ? -24.025 13.252 33.485 1.00 93.81 90 PHE A C 1
ATOM 712 O O . PHE A 1 90 ? -24.450 13.780 32.459 1.00 93.81 90 PHE A O 1
ATOM 719 N N . CYS A 1 91 ? -23.241 12.168 33.440 1.00 91.50 91 CYS A N 1
ATOM 720 C CA . CYS A 1 91 ? -22.811 11.563 32.179 1.00 91.50 91 CYS A CA 1
ATOM 721 C C . CYS A 1 91 ? -23.989 10.982 31.389 1.00 91.50 91 CYS A C 1
ATOM 723 O O . CYS A 1 91 ? -24.047 11.163 30.172 1.00 91.50 91 CYS A O 1
ATOM 725 N N . LEU A 1 92 ? -24.927 10.314 32.063 1.00 90.00 92 LEU A N 1
ATOM 726 C CA . LEU A 1 92 ? -26.105 9.719 31.430 1.00 90.00 92 LEU A CA 1
ATOM 727 C C . LEU A 1 92 ? -27.086 10.782 30.925 1.00 90.00 92 LEU A C 1
ATOM 729 O O . LEU A 1 92 ? -27.524 10.700 29.776 1.00 90.00 92 LEU A O 1
ATOM 733 N N . ASN A 1 93 ? -27.354 11.822 31.719 1.00 91.62 93 ASN A N 1
ATOM 734 C CA . ASN A 1 93 ? -28.157 12.969 31.288 1.00 91.62 93 ASN A CA 1
ATOM 735 C C . ASN A 1 93 ? -27.485 13.744 30.153 1.00 91.62 93 ASN A C 1
ATOM 737 O O . ASN A 1 93 ? -28.157 14.234 29.250 1.00 91.62 93 ASN A O 1
ATOM 741 N N . LEU A 1 94 ? -26.153 13.854 30.160 1.00 91.56 94 LEU A N 1
ATOM 742 C CA . LEU A 1 94 ? -25.450 14.511 29.066 1.00 91.56 94 LEU A CA 1
ATOM 743 C C . LEU A 1 94 ? -25.604 13.687 27.796 1.00 91.56 94 LEU A C 1
ATOM 745 O O . LEU A 1 94 ? -25.905 14.237 26.746 1.00 91.56 94 LEU A O 1
ATOM 749 N N . LEU A 1 95 ? -25.419 12.370 27.883 1.00 89.00 95 LEU A N 1
ATOM 750 C CA . LEU A 1 95 ? -25.503 11.481 26.732 1.00 89.00 95 LEU A CA 1
ATOM 751 C C . LEU A 1 95 ? -26.926 11.394 26.157 1.00 89.00 95 LEU A C 1
ATOM 753 O O . LEU A 1 95 ? -27.074 11.232 24.945 1.00 89.00 95 LEU A O 1
ATOM 757 N N . SER A 1 96 ? -27.969 11.523 26.983 1.00 87.00 96 SER A N 1
ATOM 758 C CA . SER A 1 96 ? -29.370 11.522 26.532 1.00 87.00 96 SER A CA 1
ATOM 759 C C . SER A 1 96 ? -29.739 12.752 25.689 1.00 87.00 96 SER A C 1
ATOM 761 O O . SER A 1 96 ? -30.647 12.668 24.864 1.00 87.00 96 SER A O 1
ATOM 763 N N . GLN A 1 97 ? -28.990 13.857 25.796 1.00 89.12 97 GLN A N 1
ATOM 764 C CA . GLN A 1 97 ? -29.154 15.042 24.938 1.00 89.12 97 GLN A CA 1
ATOM 765 C C . GLN A 1 97 ? -28.644 14.837 23.497 1.00 89.12 97 GLN A C 1
ATOM 767 O O . GLN A 1 97 ? -28.905 15.671 22.629 1.00 89.12 97 GLN A O 1
ATOM 772 N N . TYR A 1 98 ? -27.911 13.751 23.217 1.00 89.75 98 TYR A N 1
ATOM 773 C CA . TYR A 1 98 ? -27.297 13.480 21.912 1.00 89.75 98 TYR A CA 1
ATOM 774 C C . TYR A 1 98 ? -27.851 12.204 21.267 1.00 89.75 98 TYR A C 1
ATOM 776 O O . TYR A 1 98 ? -28.341 11.285 21.921 1.00 89.75 98 TYR A O 1
ATOM 784 N N . ARG A 1 99 ? -27.715 12.092 19.940 1.00 86.75 99 ARG A N 1
ATOM 785 C CA . ARG A 1 99 ? -28.153 10.910 19.180 1.00 86.75 99 ARG A CA 1
ATOM 786 C C . ARG A 1 99 ? -27.206 9.725 19.392 1.00 86.75 99 ARG A C 1
ATOM 788 O O . ARG A 1 99 ? -26.182 9.600 18.715 1.00 86.75 99 ARG A O 1
ATOM 795 N N . GLN A 1 100 ? -27.590 8.807 20.275 1.00 86.44 100 GLN A N 1
ATOM 796 C CA . GLN A 1 100 ? -26.771 7.648 20.656 1.00 86.44 100 GLN A CA 1
ATOM 797 C C . GLN A 1 100 ? -26.723 6.527 19.604 1.00 86.44 100 GLN A C 1
ATOM 799 O O . GLN A 1 100 ? -25.722 5.825 19.490 1.00 86.44 100 GLN A O 1
ATOM 804 N N . LEU A 1 101 ? -27.755 6.366 18.767 1.00 86.50 101 LEU A N 1
ATOM 805 C CA . LEU A 1 101 ? -27.795 5.262 17.794 1.00 86.50 101 LEU A CA 1
ATOM 806 C C . LEU A 1 101 ? -26.565 5.253 16.867 1.00 86.50 101 LEU A C 1
ATOM 808 O O . LEU A 1 101 ? -25.954 4.207 16.646 1.00 86.50 101 LEU A O 1
ATOM 812 N N . ARG A 1 102 ? -26.167 6.425 16.353 1.00 84.38 102 ARG A N 1
ATOM 813 C CA . ARG A 1 102 ? -24.977 6.568 15.494 1.00 84.38 102 ARG A CA 1
ATOM 814 C C . ARG A 1 102 ? -23.678 6.342 16.261 1.00 84.38 102 ARG A C 1
ATOM 816 O O . ARG A 1 102 ? -22.740 5.787 15.697 1.00 84.38 102 ARG A O 1
ATOM 823 N N . MET A 1 103 ? -23.631 6.735 17.536 1.00 88.19 103 MET A N 1
ATOM 824 C CA . MET A 1 103 ? -22.492 6.465 18.416 1.00 88.19 103 MET A CA 1
ATOM 825 C C . MET A 1 103 ? -22.216 4.959 18.443 1.00 88.19 103 MET A C 1
ATOM 827 O O . MET A 1 103 ? -21.121 4.547 18.075 1.00 88.19 103 MET A O 1
ATOM 831 N N . TYR A 1 104 ? -23.217 4.141 18.765 1.00 90.19 104 TYR A N 1
ATOM 832 C CA . TYR A 1 104 ? -23.063 2.688 18.876 1.00 90.19 104 TYR A CA 1
ATOM 833 C C . TYR A 1 104 ? -22.904 1.965 17.532 1.00 90.19 104 TYR A C 1
ATOM 835 O O . TYR A 1 104 ? -22.140 1.009 17.440 1.00 90.19 104 TYR A O 1
ATOM 843 N N . SER A 1 105 ? -23.585 2.415 16.475 1.00 87.00 105 SER A N 1
ATOM 844 C CA . SER A 1 105 ? -23.620 1.678 15.203 1.00 87.00 105 SER A CA 1
ATOM 845 C C . SER A 1 105 ? -22.620 2.141 14.139 1.00 87.00 105 SER A C 1
ATOM 847 O O . SER A 1 105 ? -22.268 1.344 13.268 1.00 87.00 105 SER A O 1
ATOM 849 N N . GLU A 1 106 ? -22.166 3.398 14.145 1.00 81.75 106 GLU A N 1
ATOM 850 C CA . GLU A 1 106 ? -21.357 3.977 13.053 1.00 81.75 106 GLU A CA 1
ATOM 851 C C . GLU A 1 106 ? -19.930 4.354 13.472 1.00 81.75 106 GLU A C 1
ATOM 853 O O . GLU A 1 106 ? -19.038 4.395 12.624 1.00 81.75 106 GLU A O 1
ATOM 858 N N . THR A 1 107 ? -19.675 4.633 14.753 1.00 81.19 107 THR A N 1
ATOM 859 C CA . THR A 1 107 ? -18.343 5.097 15.176 1.00 81.19 107 THR A CA 1
ATOM 860 C C . THR A 1 107 ? -17.307 3.980 15.094 1.00 81.19 107 THR A C 1
ATOM 862 O O . THR A 1 107 ? -17.594 2.819 15.385 1.00 81.19 107 THR A O 1
ATOM 865 N N . GLY A 1 108 ? -16.085 4.315 14.681 1.00 72.56 108 GLY A N 1
ATOM 866 C CA . GLY A 1 108 ? -15.000 3.351 14.480 1.00 72.56 108 GLY A CA 1
ATOM 867 C C . GLY A 1 108 ? -15.157 2.452 13.251 1.00 72.56 108 GLY A C 1
ATOM 868 O O . GLY A 1 108 ? -14.362 1.533 13.086 1.00 72.56 108 GLY A O 1
ATOM 869 N N . ILE A 1 109 ? -16.157 2.700 12.397 1.00 79.06 109 ILE A N 1
ATOM 870 C CA . ILE A 1 109 ? -16.450 1.879 11.218 1.00 79.06 109 ILE A CA 1
ATOM 871 C C . ILE A 1 109 ? -16.225 2.709 9.960 1.00 79.06 109 ILE A C 1
ATOM 873 O O . ILE A 1 109 ? -16.643 3.865 9.861 1.00 79.06 109 ILE A O 1
ATOM 877 N N . ALA A 1 110 ? -15.535 2.124 8.986 1.00 68.69 110 ALA A N 1
ATOM 878 C CA . ALA A 1 110 ? -15.169 2.803 7.760 1.00 68.69 110 ALA A CA 1
ATOM 879 C C . ALA A 1 110 ? -16.404 3.246 6.961 1.00 68.69 110 ALA A C 1
ATOM 881 O O . ALA A 1 110 ? -17.410 2.540 6.837 1.00 68.69 110 ALA A O 1
ATOM 882 N N . VAL A 1 111 ? -16.313 4.451 6.402 1.00 66.19 111 VAL A N 1
ATOM 883 C CA . VAL A 1 111 ? -17.425 5.095 5.701 1.00 66.19 111 VAL A CA 1
ATOM 884 C C . VAL A 1 111 ? -17.634 4.457 4.326 1.00 66.19 111 VAL A C 1
ATOM 886 O O . VAL A 1 111 ? -16.682 4.113 3.633 1.00 66.19 111 VAL A O 1
ATOM 889 N N . GLU A 1 112 ? -18.893 4.356 3.904 1.00 64.94 112 GLU A N 1
ATOM 890 C CA . GLU A 1 112 ? -19.322 3.769 2.624 1.00 64.94 112 GLU A CA 1
ATOM 891 C C . GLU A 1 112 ? -18.895 4.549 1.370 1.00 64.94 112 GLU A C 1
ATOM 893 O O . GLU A 1 112 ? -19.063 4.076 0.250 1.00 64.94 112 GLU A O 1
ATOM 898 N N . HIS A 1 113 ? -18.360 5.758 1.524 1.00 60.81 113 HIS A N 1
ATOM 899 C CA . HIS A 1 113 ? -18.093 6.623 0.384 1.00 60.81 113 HIS A CA 1
ATOM 900 C C . HIS A 1 113 ? -17.028 6.057 -0.557 1.00 60.81 113 HIS A C 1
ATOM 902 O O . HIS A 1 113 ? -15.999 5.530 -0.130 1.00 60.81 113 HIS A O 1
ATOM 908 N N . GLU A 1 114 ? -17.228 6.291 -1.855 1.00 63.09 114 GLU A N 1
ATOM 909 C CA . GLU A 1 114 ? -16.159 6.168 -2.835 1.00 63.09 114 GLU A CA 1
ATOM 910 C C . GLU A 1 114 ? -14.955 6.987 -2.354 1.00 63.09 114 GLU A C 1
ATOM 912 O O . GLU A 1 114 ? -15.077 8.172 -2.035 1.00 63.09 114 GLU A O 1
ATOM 917 N N . PHE A 1 115 ? -13.785 6.354 -2.285 1.00 65.69 115 PHE A N 1
ATOM 918 C CA . PHE A 1 115 ? -12.536 6.928 -1.772 1.00 65.69 115 PHE A CA 1
ATOM 919 C C . PHE A 1 115 ? -12.291 8.385 -2.219 1.00 65.69 115 PHE A C 1
ATOM 921 O O . PHE A 1 115 ? -11.946 9.255 -1.415 1.00 65.69 115 PHE A O 1
ATOM 928 N N . TRP A 1 116 ? -12.549 8.676 -3.498 1.00 69.50 116 TRP A N 1
ATOM 929 C CA . TRP A 1 116 ? -12.398 10.007 -4.086 1.00 69.50 116 TRP A CA 1
ATOM 930 C C . TRP A 1 116 ? -13.358 11.050 -3.524 1.00 69.50 116 TRP A C 1
ATOM 932 O O . TRP A 1 116 ? -12.967 12.206 -3.363 1.00 69.50 116 TRP A O 1
ATOM 942 N N . TYR A 1 117 ? -14.594 10.669 -3.209 1.00 76.19 117 TYR A N 1
ATOM 943 C CA . TYR A 1 117 ? -15.538 11.559 -2.545 1.00 76.19 117 TYR A CA 1
ATOM 944 C C . TYR A 1 117 ? -15.044 11.925 -1.143 1.00 76.19 117 TYR A C 1
ATOM 946 O O . TYR A 1 117 ? -15.064 13.100 -0.781 1.00 76.19 117 TYR A O 1
ATOM 954 N N . GLY A 1 118 ? -14.510 10.956 -0.388 1.00 74.75 118 GLY A N 1
ATOM 955 C CA . GLY A 1 118 ? -13.896 11.205 0.919 1.00 74.75 118 GLY A CA 1
ATOM 956 C C . GLY A 1 118 ? -12.745 12.212 0.841 1.00 74.75 118 GLY A C 1
ATOM 957 O O . GLY A 1 118 ? -12.736 13.200 1.575 1.00 74.75 118 GLY A O 1
ATOM 958 N N . ILE A 1 119 ? -11.823 12.030 -0.112 1.00 78.31 119 ILE A N 1
ATOM 959 C CA . ILE A 1 119 ? -10.721 12.978 -0.344 1.00 78.31 119 ILE A CA 1
ATOM 960 C C . ILE A 1 119 ? -11.246 14.358 -0.739 1.00 78.31 119 ILE A C 1
ATOM 962 O O . ILE A 1 119 ? -10.819 15.351 -0.156 1.00 78.31 119 ILE A O 1
ATOM 966 N N . LYS A 1 120 ? -12.178 14.445 -1.697 1.00 81.50 120 LYS A N 1
ATOM 967 C CA . LYS A 1 120 ? -12.764 15.725 -2.127 1.00 81.50 120 LYS A CA 1
ATOM 968 C C . LYS A 1 120 ? -13.450 16.444 -0.968 1.00 81.50 120 LYS A C 1
ATOM 970 O O . LYS A 1 120 ? -13.242 17.640 -0.802 1.00 81.50 120 LYS A O 1
ATOM 975 N N . LYS A 1 121 ? -14.204 15.719 -0.138 1.00 80.12 121 LYS A N 1
ATOM 976 C CA . LYS A 1 121 ? -14.866 16.250 1.060 1.00 80.12 121 LYS A CA 1
ATOM 977 C C . LYS A 1 121 ? -13.853 16.808 2.062 1.00 80.12 121 LYS A C 1
ATOM 979 O O . LYS A 1 121 ? -14.055 17.899 2.581 1.00 80.12 121 LYS A O 1
ATOM 984 N N . LEU A 1 122 ? -12.750 16.100 2.306 1.00 82.06 122 LEU A N 1
ATOM 985 C CA . LEU A 1 122 ? -11.699 16.541 3.229 1.00 82.06 122 LEU A CA 1
ATOM 986 C C . LEU A 1 122 ? -10.834 17.683 2.671 1.00 82.06 122 LEU A C 1
ATOM 988 O O . LEU A 1 122 ? -10.422 18.567 3.418 1.00 82.06 122 LEU A O 1
ATOM 992 N N . LEU A 1 123 ? -10.567 17.696 1.363 1.00 82.88 123 LEU A N 1
ATOM 993 C CA . LEU A 1 123 ? -9.928 18.832 0.696 1.00 82.88 123 LEU A CA 1
ATOM 994 C C . LEU A 1 123 ? -10.836 20.061 0.754 1.00 82.88 123 LEU A C 1
ATOM 996 O O . LEU A 1 123 ? -10.367 21.135 1.111 1.00 82.88 123 LEU A O 1
ATOM 1000 N N . GLY A 1 124 ? -12.134 19.884 0.491 1.00 83.00 124 GLY A N 1
ATOM 1001 C CA . GLY A 1 124 ? -13.156 20.915 0.648 1.00 83.00 124 GLY A CA 1
ATOM 1002 C C . GLY A 1 124 ? -13.209 21.457 2.074 1.00 83.00 124 GLY A C 1
ATOM 1003 O O . GLY A 1 124 ? -13.161 22.669 2.243 1.00 83.00 124 GLY A O 1
ATOM 1004 N N . HIS A 1 125 ? -13.166 20.581 3.086 1.00 83.00 125 HIS A N 1
ATOM 1005 C CA . HIS A 1 125 ? -13.102 20.956 4.505 1.00 83.00 125 HIS A CA 1
ATOM 1006 C C . HIS A 1 125 ? -11.954 21.927 4.825 1.00 83.00 125 HIS A C 1
ATOM 1008 O O . HIS A 1 125 ? -12.079 22.783 5.697 1.00 83.00 125 HIS A O 1
ATOM 1014 N N . LYS A 1 126 ? -10.821 21.807 4.120 1.00 82.38 126 LYS A N 1
ATOM 1015 C CA . LYS A 1 126 ? -9.669 22.698 4.310 1.00 82.38 126 LYS A CA 1
ATOM 1016 C C . LYS A 1 126 ? -9.942 24.130 3.834 1.00 82.38 126 LYS A C 1
ATOM 1018 O O . LYS A 1 126 ? -9.309 25.051 4.340 1.00 82.38 126 LYS A O 1
ATOM 1023 N N . PHE A 1 127 ? -10.851 24.307 2.877 1.00 84.62 127 PHE A N 1
ATOM 1024 C CA . PHE A 1 127 ? -11.256 25.615 2.359 1.00 84.62 127 PHE A CA 1
ATOM 1025 C C . PHE A 1 127 ? -12.525 26.141 3.037 1.00 84.62 127 PHE A C 1
ATOM 1027 O O . PHE A 1 127 ? -12.612 27.331 3.323 1.00 84.62 127 PHE A O 1
ATOM 1034 N N . ILE A 1 128 ? -13.495 25.263 3.300 1.00 85.69 128 ILE A N 1
ATOM 1035 C CA . ILE A 1 128 ? -14.781 25.581 3.921 1.00 85.69 128 ILE A CA 1
ATOM 1036 C C . ILE A 1 128 ? -15.049 24.523 4.998 1.00 85.69 128 ILE A C 1
ATOM 1038 O O . ILE A 1 128 ? -15.239 23.357 4.640 1.00 85.69 128 ILE A O 1
ATOM 1042 N N . PRO A 1 129 ? -15.071 24.885 6.295 1.00 81.19 129 PRO A N 1
ATOM 1043 C CA . PRO A 1 129 ? -15.299 23.919 7.362 1.00 81.19 129 PRO A CA 1
ATOM 1044 C C . PRO A 1 129 ? -16.667 23.245 7.203 1.00 81.19 129 PRO A C 1
ATOM 1046 O O . PRO A 1 129 ? -17.653 23.865 6.805 1.00 81.19 129 PRO A O 1
ATOM 1049 N N . LEU A 1 130 ? -16.715 21.951 7.515 1.00 78.81 130 LEU A N 1
ATOM 1050 C CA . LEU A 1 130 ? -17.950 21.171 7.505 1.00 78.81 130 LEU A CA 1
ATOM 1051 C C . LEU A 1 130 ? -18.814 21.652 8.672 1.00 78.81 130 LEU A C 1
ATOM 1053 O O . LEU A 1 130 ? -18.297 21.890 9.762 1.00 78.81 130 LEU A O 1
ATOM 1057 N N . LEU A 1 131 ? -20.120 21.788 8.444 1.00 80.38 131 LEU A N 1
ATOM 1058 C CA . LEU A 1 131 ? -21.047 22.163 9.505 1.00 80.38 131 LEU A CA 1
ATOM 1059 C C . LEU A 1 131 ? -21.089 21.029 10.551 1.00 80.38 131 LEU A C 1
ATOM 1061 O O . LEU A 1 131 ? -21.424 19.900 10.176 1.00 80.38 131 LEU A O 1
ATOM 1065 N N . PRO A 1 132 ? -20.731 21.290 11.824 1.00 79.06 132 PRO A N 1
ATOM 1066 C CA . PRO A 1 132 ? -20.767 20.270 12.861 1.00 79.06 132 PRO A CA 1
ATOM 1067 C C . PRO A 1 132 ? -22.214 19.888 13.172 1.00 79.06 132 PRO A C 1
ATOM 1069 O O . PRO A 1 132 ? -23.099 20.744 13.255 1.00 79.06 132 PRO A O 1
ATOM 1072 N N . ASP A 1 133 ? -22.444 18.592 13.360 1.00 81.50 133 ASP A N 1
ATOM 1073 C CA . ASP A 1 133 ? -23.740 18.072 13.791 1.00 81.50 133 ASP A CA 1
ATOM 1074 C C . ASP A 1 133 ? -23.859 18.229 15.310 1.00 81.50 133 ASP A C 1
ATOM 1076 O O . ASP A 1 133 ? -23.278 17.453 16.068 1.00 81.50 133 ASP A O 1
ATOM 1080 N N . LYS A 1 134 ? -24.583 19.261 15.752 1.00 81.31 134 LYS A N 1
ATOM 1081 C CA . LYS A 1 134 ? -24.693 19.632 17.173 1.00 81.31 134 LYS A CA 1
ATOM 1082 C C . LYS A 1 134 ? -25.272 18.519 18.048 1.00 81.31 134 LYS A C 1
ATOM 1084 O O . LYS A 1 134 ? -24.996 18.501 19.239 1.00 81.31 134 LYS A O 1
ATOM 1089 N N . GLU A 1 135 ? -26.030 17.595 17.464 1.00 84.62 135 GLU A N 1
ATOM 1090 C CA . GLU A 1 135 ? -26.654 16.473 18.173 1.00 84.62 135 GLU A CA 1
ATOM 1091 C C . GLU A 1 135 ? -25.798 15.193 18.114 1.00 84.62 135 GLU A C 1
ATOM 1093 O O . GLU A 1 135 ? -26.210 14.131 18.586 1.00 84.62 135 GLU A O 1
ATOM 1098 N N . SER A 1 136 ? -24.592 15.261 17.539 1.00 86.88 136 SER A N 1
ATOM 1099 C CA . SER A 1 136 ? -23.688 14.119 17.418 1.00 86.88 136 SER A CA 1
ATOM 1100 C C . SER A 1 136 ? -22.789 13.961 18.639 1.00 86.88 136 SER A C 1
ATOM 1102 O O . SER A 1 136 ? -21.976 14.831 18.955 1.00 86.88 136 SER A O 1
ATOM 1104 N N . VAL A 1 137 ? -22.811 12.766 19.240 1.00 88.19 137 VAL A N 1
ATOM 1105 C CA . VAL A 1 137 ? -21.851 12.373 20.288 1.00 88.19 137 VAL A CA 1
ATOM 1106 C C . VAL A 1 137 ? -20.403 12.490 19.792 1.00 88.19 137 VAL A C 1
ATOM 1108 O O . VAL A 1 137 ? -19.495 12.780 20.563 1.00 88.19 137 VAL A O 1
ATOM 1111 N N . THR A 1 138 ? -20.158 12.317 18.489 1.00 86.44 138 THR A N 1
ATOM 1112 C CA . THR A 1 138 ? -18.800 12.445 17.936 1.00 86.44 138 THR A CA 1
ATOM 1113 C C . THR A 1 138 ? -18.283 13.885 18.025 1.00 86.44 138 THR A C 1
ATOM 1115 O O . THR A 1 138 ? -17.090 14.075 18.256 1.00 86.44 138 THR A O 1
ATOM 1118 N N . GLU A 1 139 ? -19.152 14.894 17.876 1.00 88.06 139 GLU A N 1
ATOM 1119 C CA . GLU A 1 139 ? -18.775 16.305 18.068 1.00 88.06 139 GLU A CA 1
ATOM 1120 C C . GLU A 1 139 ? -18.539 16.621 19.547 1.00 88.06 139 GLU A C 1
ATOM 1122 O O . GLU A 1 139 ? -17.565 17.299 19.876 1.00 88.06 139 GLU A O 1
ATOM 1127 N N . LEU A 1 140 ? -19.354 16.060 20.450 1.00 90.31 140 LEU A N 1
ATOM 1128 C CA . LEU A 1 140 ? -19.116 16.155 21.892 1.00 90.31 140 LEU A CA 1
ATOM 1129 C C . LEU A 1 140 ? -17.736 15.587 22.257 1.00 90.31 140 LEU A C 1
ATOM 1131 O O . LEU A 1 140 ? -16.935 16.257 22.903 1.00 90.31 140 LEU A O 1
ATOM 1135 N N . VAL A 1 141 ? -17.401 14.385 21.782 1.00 90.94 141 VAL A N 1
ATOM 1136 C CA . VAL A 1 141 ? -16.089 13.765 22.029 1.00 90.94 141 VAL A CA 1
ATOM 1137 C C . VAL A 1 141 ? -14.960 14.579 21.388 1.00 90.94 141 VAL A C 1
ATOM 1139 O O . VAL A 1 141 ? -13.904 14.718 21.998 1.00 90.94 141 VAL A O 1
ATOM 1142 N N . ALA A 1 142 ? -15.156 15.156 20.198 1.00 89.06 142 ALA A N 1
ATOM 1143 C CA . ALA A 1 142 ? -14.165 16.042 19.576 1.00 89.06 142 ALA A CA 1
ATOM 1144 C C . ALA A 1 142 ? -13.918 17.318 20.405 1.00 89.06 142 ALA A C 1
ATOM 1146 O O . ALA A 1 142 ? -12.787 17.803 20.481 1.00 89.06 142 ALA A O 1
ATOM 1147 N N . TYR A 1 143 ? -14.963 17.845 21.049 1.00 91.06 143 TYR A N 1
ATOM 1148 C CA . TYR A 1 143 ? -14.875 18.980 21.963 1.00 91.06 143 TYR A CA 1
ATOM 1149 C C . TYR A 1 143 ? -14.141 18.626 23.269 1.00 91.06 143 TYR A C 1
ATOM 1151 O O . TYR A 1 143 ? -13.273 19.391 23.706 1.00 91.06 143 TYR A O 1
ATOM 1159 N N . LEU A 1 144 ? -14.443 17.462 23.860 1.00 92.12 144 LEU A N 1
ATOM 1160 C CA . LEU A 1 144 ? -13.808 16.961 25.087 1.00 92.12 144 LEU A CA 1
ATOM 1161 C C . LEU A 1 144 ? -12.327 16.596 24.859 1.00 92.12 144 LEU A C 1
ATOM 1163 O O . LEU A 1 144 ? -11.447 17.045 25.593 1.00 92.12 144 LEU A O 1
ATOM 1167 N N . PHE A 1 145 ? -12.035 15.843 23.796 1.00 90.88 145 PHE A N 1
ATOM 1168 C CA . PHE A 1 145 ? -10.706 15.320 23.454 1.00 90.88 145 PHE A CA 1
ATOM 1169 C C . PHE A 1 145 ? -10.077 16.077 22.277 1.00 90.88 145 PHE A C 1
ATOM 1171 O O . PHE A 1 145 ? -9.768 15.519 21.221 1.00 90.88 145 PHE A O 1
ATOM 1178 N N . ASN A 1 146 ? -9.900 17.387 22.454 1.00 88.69 146 ASN A N 1
ATOM 1179 C CA . ASN A 1 146 ? -9.479 18.294 21.386 1.00 88.69 146 ASN A CA 1
ATOM 1180 C C . ASN A 1 146 ? -7.977 18.242 21.029 1.00 88.69 146 ASN A C 1
ATOM 1182 O O . ASN A 1 146 ? -7.538 18.960 20.121 1.00 88.69 146 ASN A O 1
ATOM 1186 N N . LYS A 1 147 ? -7.153 17.441 21.723 1.00 87.69 147 LYS A N 1
ATOM 1187 C CA . LYS A 1 147 ? -5.718 17.316 21.425 1.00 87.69 147 LYS A CA 1
ATOM 1188 C C . LYS A 1 147 ? -5.442 16.060 20.607 1.00 87.69 147 LYS A C 1
ATOM 1190 O O . LYS A 1 147 ? -5.936 14.979 20.887 1.00 87.69 147 LYS A O 1
ATOM 1195 N N . ARG A 1 148 ? -4.538 16.175 19.627 1.00 81.31 148 ARG A N 1
ATOM 1196 C CA . ARG A 1 148 ? -4.148 15.057 18.742 1.00 81.31 148 ARG A CA 1
ATOM 1197 C C . ARG A 1 148 ? -3.542 13.850 19.467 1.00 81.31 148 ARG A C 1
ATOM 1199 O O . ARG A 1 148 ? -3.474 12.781 18.878 1.00 81.31 148 ARG A O 1
ATOM 1206 N N . HIS A 1 149 ? -3.019 14.024 20.683 1.00 84.88 149 HIS A N 1
ATOM 1207 C CA . HIS A 1 149 ? -2.420 12.938 21.463 1.00 84.88 149 HIS A CA 1
ATOM 1208 C C . HIS A 1 149 ? -3.369 12.354 22.510 1.00 84.88 149 HIS A C 1
ATOM 1210 O O . HIS A 1 149 ? -2.936 11.475 23.252 1.00 84.88 149 HIS A O 1
ATOM 1216 N N . ASP A 1 150 ? -4.630 12.796 22.556 1.00 87.00 150 ASP A N 1
ATOM 1217 C CA . ASP A 1 150 ? -5.577 12.357 23.579 1.00 87.00 150 ASP A CA 1
ATOM 1218 C C . ASP A 1 150 ? -5.867 10.850 23.506 1.00 87.00 150 ASP A C 1
ATOM 1220 O O . ASP A 1 150 ? -5.972 10.191 24.534 1.00 87.00 150 ASP A O 1
ATOM 1224 N N . GLY A 1 151 ? -5.872 10.263 22.303 1.00 84.62 151 GLY A N 1
ATOM 1225 C CA . GLY A 1 151 ? -6.007 8.811 22.165 1.00 84.62 151 GLY A CA 1
ATOM 1226 C C . GLY A 1 151 ? -4.813 8.030 22.729 1.00 84.62 151 GLY A C 1
ATOM 1227 O O . GLY A 1 151 ? -4.973 6.896 23.160 1.00 84.62 151 GLY A O 1
ATOM 1228 N N . ARG A 1 152 ? -3.606 8.620 22.765 1.00 85.12 152 ARG A N 1
ATOM 1229 C CA . ARG A 1 152 ? -2.397 7.909 23.219 1.00 85.12 152 ARG A CA 1
ATOM 1230 C C . ARG A 1 152 ? -2.340 7.743 24.734 1.00 85.12 152 ARG A C 1
ATOM 1232 O O . ARG A 1 152 ? -1.951 6.671 25.174 1.00 85.12 152 ARG A O 1
ATOM 1239 N N . TRP A 1 153 ? -2.694 8.773 25.506 1.00 88.62 153 TRP A N 1
ATOM 1240 C CA . TRP A 1 153 ? -2.680 8.661 26.971 1.00 88.62 153 TRP A CA 1
ATOM 1241 C C . TRP A 1 153 ? -3.864 7.836 27.482 1.00 88.62 153 TRP A C 1
ATOM 1243 O O . TRP A 1 153 ? -3.725 7.117 28.462 1.00 88.62 153 TRP A O 1
ATOM 1253 N N . LEU A 1 154 ? -5.011 7.881 26.794 1.00 88.00 154 LEU A N 1
ATOM 1254 C CA . LEU A 1 154 ? -6.149 7.033 27.139 1.00 88.00 154 LEU A CA 1
ATOM 1255 C C . LEU A 1 154 ? -5.808 5.547 26.947 1.00 88.00 154 LEU A C 1
ATOM 1257 O O . LEU A 1 154 ? -6.098 4.724 27.806 1.00 88.00 154 LEU A O 1
ATOM 1261 N N . ASN A 1 155 ? -5.124 5.220 25.846 1.00 85.50 155 ASN A N 1
ATOM 1262 C CA . ASN A 1 155 ? -4.670 3.858 25.555 1.00 85.50 155 ASN A CA 1
ATOM 1263 C C . ASN A 1 155 ? -3.529 3.378 26.462 1.00 85.50 155 ASN A C 1
ATOM 1265 O O . ASN A 1 155 ? -3.218 2.190 26.437 1.00 85.50 155 ASN A O 1
ATOM 1269 N N . SER A 1 156 ? -2.871 4.273 27.205 1.00 86.25 156 SER A N 1
ATOM 1270 C CA . SER A 1 156 ? -1.846 3.875 28.169 1.00 86.25 156 SER A CA 1
ATOM 1271 C C . SER A 1 156 ? -2.417 3.551 29.544 1.00 86.25 156 SER A C 1
ATOM 1273 O O . SER A 1 156 ? -1.655 3.089 30.373 1.00 86.25 156 SER A O 1
ATOM 1275 N N . ILE A 1 157 ? -3.697 3.807 29.826 1.00 87.44 157 ILE A N 1
ATOM 1276 C CA . ILE A 1 157 ? -4.281 3.482 31.135 1.00 87.44 157 ILE A CA 1
ATOM 1277 C C . ILE A 1 157 ? -4.419 1.962 31.261 1.00 87.44 157 ILE A C 1
ATOM 1279 O O . ILE A 1 157 ? -4.975 1.316 30.369 1.00 87.44 157 ILE A O 1
ATOM 1283 N N . ASP A 1 158 ? -3.950 1.397 32.371 1.00 87.31 158 ASP A N 1
ATOM 1284 C CA . ASP A 1 158 ? -4.094 -0.038 32.616 1.00 87.31 158 ASP A CA 1
ATOM 1285 C C . ASP A 1 158 ? -5.547 -0.407 32.945 1.00 87.31 158 ASP A C 1
ATOM 1287 O O . ASP A 1 158 ? -6.271 0.335 33.612 1.00 87.31 158 ASP A O 1
ATOM 1291 N N . GLN A 1 159 ? -5.959 -1.603 32.515 1.00 83.00 159 GLN A N 1
ATOM 1292 C CA . GLN A 1 159 ? -7.334 -2.092 32.667 1.00 83.00 159 GLN A CA 1
ATOM 1293 C C . GLN A 1 159 ? -7.823 -2.068 34.128 1.00 83.00 159 GLN A C 1
ATOM 1295 O O . GLN A 1 159 ? -8.977 -1.745 34.368 1.00 83.00 159 GLN A O 1
ATOM 1300 N N . GLU A 1 160 ? -6.947 -2.330 35.103 1.00 86.38 160 GLU A N 1
ATOM 1301 C CA . GLU A 1 160 ? -7.290 -2.333 36.537 1.00 86.38 160 GLU A CA 1
ATOM 1302 C C . GLU A 1 160 ? -7.836 -0.979 37.030 1.00 86.38 160 GLU A C 1
ATOM 1304 O O . GLU A 1 160 ? -8.747 -0.930 37.863 1.00 86.38 160 GLU A O 1
ATOM 1309 N N . TYR A 1 161 ? -7.322 0.130 36.489 1.00 87.88 161 TYR A N 1
ATOM 1310 C CA . TYR A 1 161 ? -7.808 1.469 36.825 1.00 87.88 161 TYR A CA 1
ATOM 1311 C C . TYR A 1 161 ? -9.168 1.751 36.186 1.00 87.88 161 TYR A C 1
ATOM 1313 O O . TYR A 1 161 ? -10.001 2.403 36.812 1.00 87.88 161 TYR A O 1
ATOM 1321 N N . PHE A 1 162 ? -9.407 1.247 34.970 1.00 83.38 162 PHE A N 1
ATOM 1322 C CA . PHE A 1 162 ? -10.725 1.318 34.339 1.00 83.38 162 PHE A CA 1
ATOM 1323 C C . PHE A 1 162 ? -11.760 0.530 35.139 1.00 83.38 162 PHE A C 1
ATOM 1325 O O . PHE A 1 162 ? -12.774 1.121 35.493 1.00 83.38 162 PHE A O 1
ATOM 1332 N N . ASP A 1 163 ? -11.460 -0.725 35.489 1.00 84.62 163 ASP A N 1
ATOM 1333 C CA . ASP A 1 163 ? -12.339 -1.603 36.276 1.00 84.62 163 ASP A CA 1
ATOM 1334 C C . ASP A 1 163 ? -12.685 -0.961 37.639 1.00 84.62 163 ASP A C 1
ATOM 1336 O O . ASP A 1 163 ? -13.832 -0.936 38.080 1.00 84.62 163 ASP A O 1
ATOM 1340 N N . THR A 1 164 ? -11.697 -0.352 38.306 1.00 87.94 164 THR A N 1
ATOM 1341 C CA . THR A 1 164 ? -11.939 0.346 39.581 1.00 87.94 164 THR A CA 1
ATOM 1342 C C . THR A 1 164 ? -12.813 1.591 39.403 1.00 87.94 164 THR A C 1
ATOM 1344 O O . THR A 1 164 ? -13.615 1.917 40.278 1.00 87.94 164 THR A O 1
ATOM 1347 N N . LEU A 1 165 ? -12.647 2.329 38.303 1.00 86.94 165 LEU A N 1
ATOM 1348 C CA . LEU A 1 165 ? -13.405 3.551 38.037 1.00 86.94 165 LEU A CA 1
ATOM 1349 C C . LEU A 1 165 ? -14.871 3.243 37.691 1.00 86.94 165 LEU A C 1
ATOM 1351 O O . LEU A 1 165 ? -15.764 3.917 38.203 1.00 86.94 165 LEU A O 1
ATOM 1355 N N . THR A 1 166 ? -15.123 2.226 36.866 1.00 83.88 166 THR A N 1
ATOM 1356 C CA . THR A 1 166 ? -16.474 1.756 36.505 1.00 83.88 166 THR A CA 1
ATOM 1357 C C . THR A 1 166 ? -17.232 1.204 37.705 1.00 83.88 166 THR A C 1
ATOM 1359 O O . THR A 1 166 ? -18.436 1.421 37.811 1.00 83.88 166 THR A O 1
ATOM 1362 N N . ASP A 1 167 ? -16.545 0.554 38.648 1.00 85.44 167 ASP A N 1
ATOM 1363 C CA . ASP A 1 167 ? -17.172 0.092 39.887 1.00 85.44 167 ASP A CA 1
ATOM 1364 C C . ASP A 1 167 ? -17.604 1.230 40.818 1.00 85.44 167 ASP A C 1
ATOM 1366 O O . ASP A 1 167 ? -18.575 1.069 41.560 1.00 85.44 167 ASP A O 1
ATOM 1370 N N . LEU A 1 168 ? -16.916 2.375 40.774 1.00 87.06 168 LEU A N 1
ATOM 1371 C CA . LEU A 1 168 ? -17.237 3.546 41.594 1.00 87.06 168 LEU A CA 1
ATOM 1372 C C . LEU A 1 168 ? -18.342 4.411 40.984 1.00 87.06 168 LEU A C 1
ATOM 1374 O O . LEU A 1 168 ? -19.166 4.947 41.720 1.00 87.06 168 LEU A O 1
ATOM 1378 N N . ILE A 1 169 ? -18.358 4.571 39.659 1.00 85.19 169 ILE A N 1
ATOM 1379 C CA . ILE A 1 169 ? -19.333 5.403 38.942 1.00 85.19 169 ILE A CA 1
ATOM 1380 C C . ILE A 1 169 ? -20.606 4.578 38.704 1.00 85.19 169 ILE A C 1
ATOM 1382 O O . ILE A 1 169 ? -20.825 4.029 37.625 1.00 85.19 169 ILE A O 1
ATOM 1386 N N . ARG A 1 170 ? -21.445 4.475 39.739 1.00 82.12 170 ARG A N 1
ATOM 1387 C CA . ARG A 1 170 ? -22.747 3.792 39.699 1.00 82.12 170 ARG A CA 1
ATOM 1388 C C . ARG A 1 170 ? -23.871 4.790 39.918 1.00 82.12 170 ARG A C 1
ATOM 1390 O O . ARG A 1 170 ? -23.710 5.717 40.700 1.00 82.12 170 ARG A O 1
ATOM 1397 N N . ILE A 1 171 ? -24.984 4.594 39.220 1.00 82.75 171 ILE A N 1
ATOM 1398 C CA . ILE A 1 171 ? -26.181 5.409 39.411 1.00 82.75 171 ILE A CA 1
ATOM 1399 C C . ILE A 1 171 ? -26.968 4.918 40.631 1.00 82.75 171 ILE A C 1
ATOM 1401 O O . ILE A 1 171 ? -26.960 3.721 40.916 1.00 82.75 171 ILE A O 1
ATOM 1405 N N . ASP A 1 172 ? -27.659 5.828 41.312 1.00 82.19 172 ASP A N 1
ATOM 1406 C CA . ASP A 1 172 ? -28.614 5.470 42.364 1.00 82.19 172 ASP A CA 1
ATOM 1407 C C . ASP A 1 172 ? -29.903 4.870 41.773 1.00 82.19 172 ASP A C 1
ATOM 1409 O O . ASP A 1 172 ? -30.315 5.226 40.662 1.00 82.19 172 ASP A O 1
ATOM 1413 N N . ASP A 1 173 ? -30.575 4.012 42.548 1.00 77.94 173 ASP A N 1
ATOM 1414 C CA . ASP A 1 173 ? -31.788 3.281 42.137 1.00 77.94 173 ASP A CA 1
ATOM 1415 C C . ASP A 1 173 ? -32.910 4.209 41.622 1.00 77.94 173 ASP A C 1
ATOM 1417 O O . ASP A 1 173 ? -33.658 3.851 40.714 1.00 77.94 173 ASP A O 1
ATOM 1421 N N . GLU A 1 174 ? -32.996 5.444 42.130 1.00 81.06 174 GLU A N 1
ATOM 1422 C CA . GLU A 1 174 ? -33.994 6.441 41.704 1.00 81.06 174 GLU A CA 1
ATOM 1423 C C . GLU A 1 174 ? -33.895 6.811 40.209 1.00 81.06 174 GLU A C 1
ATOM 1425 O O . GLU A 1 174 ? -34.895 7.160 39.577 1.00 81.06 174 GLU A O 1
ATOM 1430 N N . HIS A 1 175 ? -32.705 6.709 39.611 1.00 84.56 175 HIS A N 1
ATOM 1431 C CA . HIS A 1 175 ? -32.449 7.129 38.229 1.00 84.56 175 HIS A CA 1
ATOM 1432 C C . HIS A 1 175 ? -32.191 5.950 37.277 1.00 84.56 175 HIS A C 1
ATOM 1434 O O . HIS A 1 175 ? -31.680 6.128 36.167 1.00 84.56 175 HIS A O 1
ATOM 1440 N N . GLN A 1 176 ? -32.595 4.741 37.673 1.00 84.25 176 GLN A N 1
ATOM 1441 C CA . GLN A 1 176 ? -32.422 3.508 36.898 1.00 84.25 176 GLN A CA 1
ATOM 1442 C C . GLN A 1 176 ? -33.046 3.575 35.489 1.00 84.25 176 GLN A C 1
ATOM 1444 O O . GLN A 1 176 ? -32.525 2.975 34.546 1.00 84.25 176 GLN A O 1
ATOM 1449 N N . HIS A 1 177 ? -34.082 4.399 35.296 1.00 87.75 177 HIS A N 1
ATOM 1450 C CA . HIS A 1 177 ? -34.701 4.651 33.989 1.00 87.75 177 HIS A CA 1
ATOM 1451 C C . HIS A 1 177 ? -33.720 5.182 32.922 1.00 87.75 177 HIS A C 1
ATOM 1453 O O . HIS A 1 177 ? -33.871 4.884 31.732 1.00 87.75 177 HIS A O 1
ATOM 1459 N N . LEU A 1 178 ? -32.678 5.930 33.313 1.00 87.62 178 LEU A N 1
ATOM 1460 C CA . LEU A 1 178 ? -31.639 6.420 32.392 1.00 87.62 178 LEU A CA 1
ATOM 1461 C C . LEU A 1 178 ? -30.726 5.289 31.905 1.00 87.62 178 LEU A C 1
ATOM 1463 O O . LEU A 1 178 ? -30.302 5.274 30.743 1.00 87.62 178 LEU A O 1
ATOM 1467 N N . VAL A 1 179 ? -30.449 4.318 32.778 1.00 88.25 179 VAL A N 1
ATOM 1468 C CA . VAL A 1 179 ? -29.694 3.108 32.431 1.00 88.25 179 VAL A CA 1
ATOM 1469 C C . VAL A 1 179 ? -30.523 2.234 31.501 1.00 88.25 179 VAL A C 1
ATOM 1471 O O . VAL A 1 179 ? -30.022 1.849 30.443 1.00 88.25 179 VAL A O 1
ATOM 1474 N N . ALA A 1 180 ? -31.803 2.016 31.821 1.00 89.31 180 ALA A N 1
ATOM 1475 C CA . ALA A 1 180 ? -32.726 1.274 30.966 1.00 89.31 180 ALA A CA 1
ATOM 1476 C C . ALA A 1 180 ? -32.830 1.897 29.560 1.00 89.31 180 ALA A C 1
ATOM 1478 O O . ALA A 1 180 ? -32.734 1.201 28.545 1.00 89.31 180 ALA A O 1
ATOM 1479 N N . THR A 1 181 ? -32.921 3.230 29.482 1.00 90.25 181 THR A N 1
ATOM 1480 C CA . THR A 1 181 ? -32.930 3.978 28.213 1.00 90.25 181 THR A CA 1
ATOM 1481 C C . THR A 1 181 ? -31.636 3.768 27.419 1.00 90.25 181 THR A C 1
ATOM 1483 O O . THR A 1 181 ? -31.670 3.496 26.216 1.00 90.25 181 THR A O 1
ATOM 1486 N N . SER A 1 182 ? -30.483 3.834 28.088 1.00 88.94 182 SER A N 1
ATOM 1487 C CA . SER A 1 182 ? -29.171 3.640 27.458 1.00 88.94 182 SER A CA 1
ATOM 1488 C C . SER A 1 182 ? -28.991 2.206 26.941 1.00 88.94 182 SER A C 1
ATOM 1490 O O . SER A 1 182 ? -28.574 2.009 25.797 1.00 88.94 182 SER A O 1
ATOM 1492 N N . LYS A 1 183 ? -29.391 1.196 27.728 1.00 91.62 183 LYS A N 1
ATOM 1493 C CA . LYS A 1 183 ? -29.424 -0.215 27.309 1.00 91.62 183 LYS A CA 1
ATOM 1494 C C . LYS A 1 183 ? -30.332 -0.413 26.093 1.00 91.62 183 LYS A C 1
ATOM 1496 O O . LYS A 1 183 ? -29.919 -1.033 25.114 1.00 91.62 183 LYS A O 1
ATOM 1501 N N . ASN A 1 184 ? -31.512 0.208 26.072 1.00 92.56 184 ASN A N 1
ATOM 1502 C CA . ASN A 1 184 ? -32.405 0.179 24.912 1.00 92.56 184 ASN A CA 1
ATOM 1503 C C . ASN A 1 184 ? -31.777 0.792 23.647 1.00 92.56 184 ASN A C 1
ATOM 1505 O O . ASN A 1 184 ? -31.977 0.269 22.545 1.00 92.56 184 ASN A O 1
ATOM 1509 N N . HIS A 1 185 ? -30.990 1.865 23.768 1.00 92.06 185 HIS A N 1
ATOM 1510 C CA . HIS A 1 185 ? -30.238 2.420 22.638 1.00 92.06 185 HIS A CA 1
ATOM 1511 C C . HIS A 1 185 ? -29.143 1.477 22.126 1.00 92.06 185 HIS A C 1
ATOM 1513 O O . HIS A 1 185 ? -28.977 1.368 20.908 1.00 92.06 185 HIS A O 1
ATOM 1519 N N . ILE A 1 186 ? -28.442 0.769 23.018 1.00 94.00 186 ILE A N 1
ATOM 1520 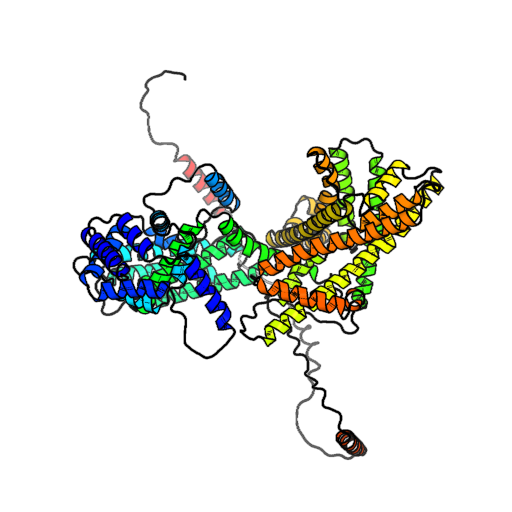C CA . ILE A 1 186 ? -27.457 -0.261 22.649 1.00 94.00 186 ILE A CA 1
ATOM 1521 C C . ILE A 1 186 ? -28.143 -1.398 21.884 1.00 94.00 186 ILE A C 1
ATOM 1523 O O . ILE A 1 186 ? -27.717 -1.737 20.780 1.00 94.00 186 ILE A O 1
ATOM 1527 N N . LEU A 1 187 ? -29.252 -1.924 22.406 1.00 95.50 187 LEU A N 1
ATOM 1528 C CA . LEU A 1 187 ? -30.029 -2.995 21.774 1.00 95.50 187 LEU A CA 1
ATOM 1529 C C . LEU A 1 187 ? -30.559 -2.588 20.389 1.00 95.50 187 LEU A C 1
ATOM 1531 O O . LEU A 1 187 ? -30.415 -3.326 19.414 1.00 95.50 187 LEU A O 1
ATOM 1535 N N . ASN A 1 188 ? -31.090 -1.369 20.255 1.00 94.62 188 ASN A N 1
ATOM 1536 C CA . ASN A 1 188 ? -31.498 -0.822 18.956 1.00 94.62 188 ASN A CA 1
ATOM 1537 C C . ASN A 1 188 ? -30.319 -0.714 17.975 1.00 94.62 188 ASN A C 1
ATOM 1539 O O . ASN A 1 188 ? -30.468 -0.993 16.781 1.00 94.62 188 ASN A O 1
ATOM 1543 N N . ALA A 1 189 ? -29.137 -0.332 18.464 1.00 94.81 189 ALA A N 1
ATOM 1544 C CA . ALA A 1 189 ? -27.932 -0.289 17.648 1.00 94.81 189 ALA A CA 1
ATOM 1545 C C . ALA A 1 189 ? -27.480 -1.686 17.206 1.00 94.81 189 ALA A C 1
ATOM 1547 O O . ALA A 1 189 ? -27.045 -1.821 16.064 1.00 94.81 189 ALA A O 1
ATOM 1548 N N . MET A 1 190 ? -27.629 -2.716 18.046 1.00 96.50 190 MET A N 1
ATOM 1549 C CA . MET A 1 190 ? -27.361 -4.111 17.673 1.00 96.50 190 MET A CA 1
ATOM 1550 C C . MET A 1 190 ? -28.284 -4.575 16.542 1.00 96.50 190 MET A C 1
ATOM 1552 O O . MET A 1 190 ? -27.807 -5.129 15.552 1.00 96.50 190 MET A O 1
ATOM 1556 N N . VAL A 1 191 ? -29.586 -4.279 16.619 1.00 96.38 191 VAL A N 1
ATOM 1557 C CA . VAL A 1 191 ? -30.537 -4.591 15.536 1.00 96.38 191 VAL A CA 1
ATOM 1558 C C . VAL A 1 191 ? -30.136 -3.890 14.235 1.00 96.38 191 VAL A C 1
ATOM 1560 O O . VAL A 1 191 ? -30.025 -4.527 13.189 1.00 96.38 191 VAL A O 1
ATOM 1563 N N . PHE A 1 192 ? -29.848 -2.588 14.283 1.00 94.88 192 PHE A N 1
ATOM 1564 C CA . PHE A 1 192 ? -29.398 -1.847 13.101 1.00 94.88 192 PHE A CA 1
ATOM 1565 C C . PHE A 1 192 ? -28.088 -2.414 12.523 1.00 94.88 192 PHE A C 1
ATOM 1567 O O . PHE A 1 192 ? -27.936 -2.570 11.307 1.00 94.88 192 PHE A O 1
ATOM 1574 N N . LEU A 1 193 ? -27.139 -2.753 13.396 1.00 94.69 193 LEU A N 1
ATOM 1575 C CA . LEU A 1 193 ? -25.847 -3.313 13.027 1.00 94.69 193 LEU A CA 1
ATOM 1576 C C . LEU A 1 193 ? -25.986 -4.690 12.373 1.00 94.69 193 LEU A C 1
ATOM 1578 O O . LEU A 1 193 ? -25.292 -4.954 11.394 1.00 94.69 193 LEU A O 1
ATOM 1582 N N . SER A 1 194 ? -26.897 -5.541 12.848 1.00 96.31 194 SER A N 1
ATOM 1583 C CA . SER A 1 194 ? -27.110 -6.877 12.284 1.00 96.31 194 SER A CA 1
ATOM 1584 C C . SER A 1 194 ? -27.715 -6.827 10.878 1.00 96.31 194 SER A C 1
ATOM 1586 O O . SER A 1 194 ? -27.259 -7.555 9.991 1.00 96.31 194 SER A O 1
ATOM 1588 N N . TYR A 1 195 ? -28.646 -5.902 10.614 1.00 95.31 195 TYR A N 1
ATOM 1589 C CA . TYR A 1 195 ? -29.118 -5.633 9.250 1.00 95.31 195 TYR A CA 1
ATOM 1590 C C . TYR A 1 195 ? -27.976 -5.178 8.342 1.00 95.31 195 TYR A C 1
ATOM 1592 O O . TYR A 1 195 ? -27.854 -5.644 7.207 1.00 95.31 195 TYR A O 1
ATOM 1600 N N . ARG A 1 196 ? -27.091 -4.307 8.843 1.00 93.12 196 ARG A N 1
ATOM 1601 C CA . ARG A 1 196 ? -25.935 -3.846 8.069 1.00 93.12 196 ARG A CA 1
ATOM 1602 C C . ARG A 1 196 ? -24.930 -4.963 7.799 1.00 93.12 196 ARG A C 1
ATOM 1604 O O . ARG A 1 196 ? -24.454 -5.065 6.673 1.00 93.12 196 ARG A O 1
ATOM 1611 N N . ILE A 1 197 ? -24.617 -5.799 8.789 1.00 94.38 197 ILE A N 1
ATOM 1612 C CA . ILE A 1 197 ? -23.752 -6.979 8.621 1.00 94.38 197 ILE A CA 1
ATOM 1613 C C . ILE A 1 197 ? -24.341 -7.901 7.554 1.00 94.38 197 ILE A C 1
ATOM 1615 O O . ILE A 1 197 ? -23.622 -8.320 6.652 1.00 94.38 197 ILE A O 1
ATOM 1619 N N . THR A 1 198 ? -25.654 -8.135 7.596 1.00 93.69 198 THR A N 1
ATOM 1620 C CA . THR A 1 198 ? -26.359 -8.946 6.597 1.00 93.69 198 THR A CA 1
ATOM 1621 C C . THR A 1 198 ? -26.237 -8.343 5.198 1.00 93.69 198 THR A C 1
ATOM 1623 O O . THR A 1 198 ? -25.854 -9.034 4.258 1.00 93.69 198 THR A O 1
ATOM 1626 N N . ALA A 1 199 ? -26.475 -7.037 5.049 1.00 92.12 199 ALA A N 1
ATOM 1627 C CA . ALA A 1 199 ? -26.341 -6.343 3.768 1.00 92.12 199 ALA A CA 1
ATOM 1628 C C . ALA A 1 199 ? -24.897 -6.346 3.229 1.00 92.12 199 ALA A C 1
ATOM 1630 O O . ALA A 1 199 ? -24.683 -6.483 2.023 1.00 92.12 199 ALA A O 1
ATOM 1631 N N . LEU A 1 200 ? -23.902 -6.211 4.112 1.00 90.69 200 LEU A N 1
ATOM 1632 C CA . LEU A 1 200 ? -22.487 -6.292 3.752 1.00 90.69 200 LEU A CA 1
ATOM 1633 C C . LEU A 1 200 ? -22.108 -7.713 3.324 1.00 90.69 200 LEU A C 1
ATOM 1635 O O . LEU A 1 200 ? -21.510 -7.874 2.266 1.00 90.69 200 LEU A O 1
ATOM 1639 N N . GLY A 1 201 ? -22.482 -8.731 4.101 1.00 88.69 201 GLY A N 1
ATOM 1640 C CA . GLY A 1 201 ? -22.157 -10.134 3.833 1.00 88.69 201 GLY A CA 1
ATOM 1641 C C . GLY A 1 201 ? -22.854 -10.703 2.594 1.00 88.69 201 GLY A C 1
ATOM 1642 O O . GLY A 1 201 ? -22.268 -11.501 1.866 1.00 88.69 201 GLY A O 1
ATOM 1643 N N . LEU A 1 202 ? -24.073 -10.242 2.298 1.00 88.62 202 LEU A N 1
ATOM 1644 C CA . LEU A 1 202 ? -24.848 -10.633 1.114 1.00 88.62 202 LEU A CA 1
ATOM 1645 C C . LEU A 1 202 ? -24.603 -9.732 -0.105 1.00 88.62 202 LEU A C 1
ATOM 1647 O O . LEU A 1 202 ? -25.360 -9.780 -1.078 1.00 88.62 202 LEU A O 1
ATOM 1651 N N . ASN A 1 203 ? -23.563 -8.895 -0.083 1.00 87.88 203 ASN A N 1
ATOM 1652 C CA . ASN A 1 203 ? -23.269 -8.028 -1.214 1.00 87.88 203 ASN A CA 1
ATOM 1653 C C . ASN A 1 203 ? -23.005 -8.866 -2.488 1.00 87.88 203 ASN A C 1
ATOM 1655 O O . ASN A 1 203 ? -22.178 -9.784 -2.449 1.00 87.88 203 ASN A O 1
ATOM 1659 N N . PRO A 1 204 ? -23.624 -8.539 -3.643 1.00 82.69 204 PRO A N 1
ATOM 1660 C CA . PRO A 1 204 ? -23.448 -9.305 -4.879 1.00 82.69 204 PRO A CA 1
ATOM 1661 C C . PRO A 1 204 ? -21.990 -9.438 -5.332 1.00 82.69 204 PRO A C 1
ATOM 1663 O O . PRO A 1 204 ? -21.628 -10.433 -5.955 1.00 82.69 204 PRO A O 1
ATOM 1666 N N . GLU A 1 205 ? -21.137 -8.451 -5.033 1.00 79.75 205 GLU A N 1
ATOM 1667 C CA . GLU A 1 205 ? -19.710 -8.520 -5.364 1.00 79.75 205 GLU A CA 1
ATOM 1668 C C . GLU A 1 205 ? -19.002 -9.660 -4.615 1.00 79.75 205 GLU A C 1
ATOM 1670 O O . GLU A 1 205 ? -18.168 -10.342 -5.213 1.00 79.75 205 GLU A O 1
ATOM 1675 N N . LEU A 1 206 ? -19.370 -9.901 -3.349 1.00 79.12 206 LEU A N 1
ATOM 1676 C CA . LEU A 1 206 ? -18.865 -11.009 -2.532 1.00 79.12 206 LEU A CA 1
ATOM 1677 C C . LEU A 1 206 ? -19.465 -12.344 -2.987 1.00 79.12 206 LEU A C 1
ATOM 1679 O O . LEU A 1 206 ? -18.719 -13.284 -3.267 1.00 79.12 206 LEU A O 1
ATOM 1683 N N . LEU A 1 207 ? -20.790 -12.412 -3.146 1.00 79.25 207 LEU A N 1
ATOM 1684 C CA . LEU A 1 207 ? -21.496 -13.654 -3.488 1.00 79.25 207 LEU A CA 1
ATOM 1685 C C . LEU A 1 207 ? -21.108 -14.208 -4.866 1.00 79.25 207 LEU A C 1
ATOM 1687 O O . LEU A 1 207 ? -20.819 -15.395 -4.994 1.00 79.25 207 LEU A O 1
ATOM 1691 N N . ASN A 1 208 ? -21.025 -13.353 -5.892 1.00 76.12 208 ASN A N 1
ATOM 1692 C CA . ASN A 1 208 ? -20.669 -13.785 -7.251 1.00 76.12 208 ASN A CA 1
ATOM 1693 C C . ASN A 1 208 ? -19.248 -14.356 -7.343 1.00 76.12 208 ASN A C 1
ATOM 1695 O O . ASN A 1 208 ? -18.933 -15.114 -8.259 1.00 76.12 208 ASN A O 1
ATOM 1699 N N . ARG A 1 209 ? -18.370 -13.955 -6.422 1.00 72.75 209 ARG A N 1
ATOM 1700 C CA . ARG A 1 209 ? -16.958 -14.338 -6.416 1.00 72.75 209 ARG A CA 1
ATOM 1701 C C . ARG A 1 209 ? -16.686 -15.579 -5.573 1.00 72.75 209 ARG A C 1
ATOM 1703 O O . ARG A 1 209 ? -15.740 -16.307 -5.868 1.00 72.75 209 ARG A O 1
ATOM 1710 N N . TYR A 1 210 ? -17.531 -15.837 -4.577 1.00 73.69 210 TYR A N 1
ATOM 1711 C CA . TYR A 1 210 ? -17.449 -17.000 -3.695 1.00 73.69 210 TYR A CA 1
ATOM 1712 C C . TYR A 1 210 ? -18.751 -17.827 -3.697 1.00 73.69 210 TYR A C 1
ATOM 1714 O O . TYR A 1 210 ? -19.332 -18.056 -2.638 1.00 73.69 210 TYR A O 1
ATOM 1722 N N . PRO A 1 211 ? -19.214 -18.316 -4.869 1.00 65.50 211 PRO A N 1
ATOM 1723 C CA . PRO A 1 211 ? -20.498 -19.014 -4.991 1.00 65.50 211 PRO A CA 1
ATOM 1724 C C . PRO A 1 211 ? -20.498 -20.422 -4.373 1.00 65.50 211 PRO A C 1
ATOM 1726 O O . PRO A 1 211 ? -21.557 -20.959 -4.066 1.00 65.50 211 PRO A O 1
ATOM 1729 N N . GLU A 1 212 ? -19.324 -21.034 -4.172 1.00 62.41 212 GLU A N 1
ATOM 1730 C CA . GLU A 1 212 ? -19.179 -22.416 -3.673 1.00 62.41 212 GLU A CA 1
ATOM 1731 C C . GLU A 1 212 ? -19.605 -22.602 -2.203 1.00 62.41 212 GLU A C 1
ATOM 1733 O O . GLU A 1 212 ? -19.585 -23.718 -1.691 1.00 62.41 212 GLU A O 1
ATOM 1738 N N . GLN A 1 213 ? -19.987 -21.530 -1.507 1.00 61.88 213 GLN A N 1
ATOM 1739 C CA . GLN A 1 213 ? -20.295 -21.540 -0.079 1.00 61.88 213 GLN A CA 1
ATOM 1740 C C . GLN A 1 213 ? -21.689 -20.961 0.181 1.00 61.88 213 GLN A C 1
ATOM 1742 O O . GLN A 1 213 ? -21.840 -19.961 0.873 1.00 61.88 213 GLN A O 1
ATOM 1747 N N . LEU A 1 214 ? -22.727 -21.629 -0.338 1.00 54.12 214 LEU A N 1
ATOM 1748 C CA . LEU A 1 214 ? -24.149 -21.336 -0.060 1.00 54.12 214 LEU A CA 1
ATOM 1749 C C . LEU A 1 214 ? -24.454 -21.128 1.443 1.00 54.12 214 LEU A C 1
ATOM 1751 O O . LEU A 1 214 ? -25.342 -20.353 1.789 1.00 54.12 214 LEU A O 1
ATOM 1755 N N . ASN A 1 215 ? -23.666 -21.744 2.332 1.00 62.47 215 ASN A N 1
ATOM 1756 C CA . ASN A 1 215 ? -23.763 -21.585 3.789 1.00 62.47 215 ASN A CA 1
ATOM 1757 C C . ASN A 1 215 ? -23.361 -20.186 4.307 1.00 62.47 215 ASN A C 1
ATOM 1759 O O . ASN A 1 215 ? -23.654 -19.841 5.450 1.00 62.47 215 ASN A O 1
ATOM 1763 N N . PHE A 1 216 ? -22.687 -19.362 3.501 1.00 69.44 216 PHE A N 1
ATOM 1764 C CA . PHE A 1 216 ? -22.315 -18.002 3.898 1.00 69.44 216 PHE A CA 1
ATOM 1765 C C . PHE A 1 216 ? -23.533 -17.112 4.038 1.00 69.44 216 PHE A C 1
ATOM 1767 O O . PHE A 1 216 ? -23.671 -16.394 5.026 1.00 69.44 216 PHE A O 1
ATOM 1774 N N . SER A 1 217 ? -24.450 -17.205 3.076 1.00 75.44 217 SER A N 1
ATOM 1775 C CA . SER A 1 217 ? -25.678 -16.431 3.126 1.00 75.44 217 SER A CA 1
ATOM 1776 C C . SER A 1 217 ? -26.521 -16.804 4.342 1.00 75.44 217 SER A C 1
ATOM 1778 O O . SER A 1 217 ? -27.078 -15.915 4.980 1.00 75.44 217 SER A O 1
ATOM 1780 N N . SER A 1 218 ? -26.553 -18.087 4.720 1.00 84.12 218 SER A N 1
ATOM 1781 C CA . SER A 1 218 ? -27.263 -18.520 5.923 1.00 84.12 218 SER A CA 1
ATOM 1782 C C . SER A 1 218 ? -26.620 -18.020 7.214 1.00 84.12 218 SER A C 1
ATOM 1784 O O . SER A 1 218 ? -27.363 -17.671 8.118 1.00 84.12 218 SER A O 1
ATOM 1786 N N . ALA A 1 219 ? -25.288 -17.930 7.311 1.00 90.44 219 ALA A N 1
ATOM 1787 C CA . ALA A 1 219 ? -24.620 -17.451 8.528 1.00 90.44 219 ALA A CA 1
ATOM 1788 C C . ALA A 1 219 ? -24.929 -15.971 8.814 1.00 90.44 219 ALA A C 1
ATOM 1790 O O . ALA A 1 219 ? -25.302 -15.621 9.932 1.00 90.44 219 ALA A O 1
ATOM 1791 N N . PHE A 1 220 ? -24.865 -15.107 7.792 1.00 92.94 220 PHE A N 1
ATOM 1792 C CA . PHE A 1 220 ? -25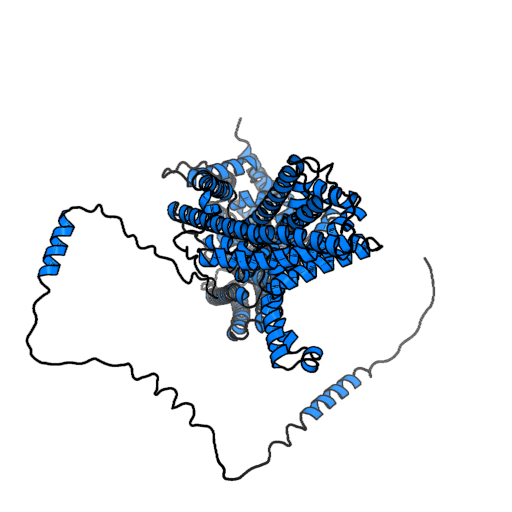.192 -13.685 7.957 1.00 92.94 220 PHE A CA 1
ATOM 1793 C C . PHE A 1 220 ? -26.669 -13.462 8.312 1.00 92.94 220 PHE A C 1
ATOM 1795 O O . PHE A 1 220 ? -26.980 -12.625 9.157 1.00 92.94 220 PHE A O 1
ATOM 1802 N N . VAL A 1 221 ? -27.578 -14.232 7.704 1.00 93.06 221 VAL A N 1
ATOM 1803 C CA . VAL A 1 221 ? -29.011 -14.183 8.035 1.00 93.06 221 VAL A CA 1
ATOM 1804 C C . VAL A 1 221 ? -29.272 -14.727 9.443 1.00 93.06 221 VAL A C 1
ATOM 1806 O O . VAL A 1 221 ? -30.028 -14.118 10.197 1.00 93.06 221 VAL A O 1
ATOM 1809 N N . ALA A 1 222 ? -28.625 -15.830 9.826 1.00 94.31 222 ALA A N 1
ATOM 1810 C CA . ALA A 1 222 ? -28.738 -16.409 11.162 1.00 94.31 222 ALA A CA 1
ATOM 1811 C C . ALA A 1 222 ? -28.227 -15.444 12.241 1.00 94.31 222 ALA A C 1
ATOM 1813 O O . ALA A 1 222 ? -28.883 -15.287 13.265 1.00 94.31 222 ALA A O 1
ATOM 1814 N N . LEU A 1 223 ? -27.134 -14.714 11.988 1.00 96.44 223 LEU A N 1
ATOM 1815 C CA . LEU A 1 223 ? -26.651 -13.664 12.888 1.00 96.44 223 LEU A CA 1
ATOM 1816 C C . LEU A 1 223 ? -27.724 -12.605 13.160 1.00 96.44 223 LEU A C 1
ATOM 1818 O O . LEU A 1 223 ? -27.916 -12.213 14.310 1.00 96.44 223 LEU A O 1
ATOM 1822 N N . ASN A 1 224 ? -28.445 -12.144 12.134 1.00 96.94 224 ASN A N 1
ATOM 1823 C CA . ASN A 1 224 ? -29.546 -11.197 12.323 1.00 96.94 224 ASN A CA 1
ATOM 1824 C C . ASN A 1 224 ? -30.690 -11.801 13.149 1.00 96.94 224 ASN A C 1
ATOM 1826 O O . ASN A 1 224 ? -31.163 -11.150 14.077 1.00 96.94 224 ASN A O 1
ATOM 1830 N N . GLN A 1 225 ? -31.077 -13.048 12.872 1.00 96.25 225 GLN A N 1
ATOM 1831 C CA . GLN A 1 225 ? -32.123 -13.743 13.627 1.00 96.25 225 GLN A CA 1
ATOM 1832 C C . GLN A 1 225 ? -31.752 -13.920 15.105 1.00 96.25 225 GLN A C 1
ATOM 1834 O O . GLN A 1 225 ? -32.553 -13.582 15.972 1.00 96.25 225 GLN A O 1
ATOM 1839 N N . GLU A 1 226 ? -30.540 -14.392 15.403 1.00 97.06 226 GLU A N 1
ATOM 1840 C CA . GLU A 1 226 ? -30.053 -14.542 16.781 1.00 97.06 226 GLU A CA 1
ATOM 1841 C C . GLU A 1 226 ? -29.875 -13.186 17.478 1.00 97.06 226 GLU A C 1
ATOM 1843 O O . GLU A 1 226 ? -30.147 -13.076 18.669 1.00 97.06 226 GLU A O 1
ATOM 1848 N N . THR A 1 227 ? -29.512 -12.122 16.746 1.00 97.69 227 THR A N 1
ATOM 1849 C CA . THR A 1 227 ? -29.467 -10.760 17.311 1.00 97.69 227 THR A CA 1
ATOM 1850 C C . THR A 1 227 ? -30.853 -10.300 17.755 1.00 97.69 227 THR A C 1
ATOM 1852 O O . THR A 1 227 ? -30.990 -9.778 18.855 1.00 97.69 227 THR A O 1
ATOM 1855 N N . ILE A 1 228 ? -31.877 -10.475 16.911 1.00 97.06 228 ILE A N 1
ATOM 1856 C CA . ILE A 1 228 ? -33.253 -10.070 17.237 1.00 97.06 228 ILE A CA 1
ATOM 1857 C C . ILE A 1 228 ? -33.758 -10.865 18.446 1.00 97.06 228 ILE A C 1
ATOM 1859 O O . ILE A 1 228 ? -34.242 -10.265 19.398 1.00 97.06 228 ILE A O 1
ATOM 1863 N N . LYS A 1 229 ? -33.551 -12.190 18.459 1.00 96.56 229 LYS A N 1
ATOM 1864 C CA . LYS A 1 229 ? -33.915 -13.044 19.601 1.00 96.56 229 LYS A CA 1
ATOM 1865 C C . LYS A 1 229 ? -33.240 -12.599 20.898 1.00 96.56 229 LYS A C 1
ATOM 1867 O O . LYS A 1 229 ? -33.923 -12.468 21.906 1.00 96.56 229 LYS A O 1
ATOM 1872 N N . PHE A 1 230 ? -31.927 -12.357 20.870 1.00 96.31 230 PHE A N 1
ATOM 1873 C CA . PHE A 1 230 ? -31.187 -11.875 22.037 1.00 96.31 230 PHE A CA 1
ATOM 1874 C C . PHE A 1 230 ? -31.731 -10.529 22.525 1.00 96.31 230 PHE A C 1
ATOM 1876 O O . PHE A 1 230 ? -31.924 -10.343 23.721 1.00 96.31 230 PHE A O 1
ATOM 1883 N N . VAL A 1 231 ? -32.010 -9.599 21.607 1.00 95.88 231 VAL A N 1
ATOM 1884 C CA . VAL A 1 231 ? -32.531 -8.270 21.947 1.00 95.88 231 VAL A CA 1
ATOM 1885 C C . VAL A 1 231 ? -33.907 -8.352 22.605 1.00 95.88 231 VAL A C 1
ATOM 1887 O O . VAL A 1 231 ? -34.121 -7.699 23.627 1.00 95.88 231 VAL A O 1
ATOM 1890 N N . ASP A 1 232 ? -34.816 -9.151 22.050 1.00 94.94 232 ASP A N 1
ATOM 1891 C CA . ASP A 1 232 ? -36.171 -9.305 22.583 1.00 94.94 232 ASP A CA 1
ATOM 1892 C C . ASP A 1 232 ? -36.159 -10.021 23.949 1.00 94.94 232 ASP A C 1
ATOM 1894 O O . ASP A 1 232 ? -36.828 -9.575 24.883 1.00 94.94 232 ASP A O 1
ATOM 1898 N N . ASP A 1 233 ? -35.343 -11.073 24.105 1.00 94.19 233 ASP A N 1
ATOM 1899 C CA . ASP A 1 233 ? -35.168 -11.788 25.380 1.00 94.19 233 ASP A CA 1
ATOM 1900 C C . ASP A 1 233 ? -34.557 -10.877 26.458 1.00 94.19 233 ASP A C 1
ATOM 1902 O O . ASP A 1 233 ? -35.059 -10.817 27.582 1.00 94.19 233 ASP A O 1
ATOM 1906 N N . TYR A 1 234 ? -33.529 -10.095 26.105 1.00 94.31 234 TYR A N 1
ATOM 1907 C CA . TYR A 1 234 ? -32.894 -9.141 27.016 1.00 94.31 234 TYR A CA 1
ATOM 1908 C C . TYR A 1 234 ? -33.886 -8.065 27.480 1.00 94.31 234 TYR A C 1
ATOM 1910 O O . TYR A 1 234 ? -33.989 -7.802 28.679 1.00 94.31 234 TYR A O 1
ATOM 1918 N N . ARG A 1 235 ? -34.659 -7.461 26.560 1.00 93.81 235 ARG A N 1
ATOM 1919 C CA . ARG A 1 235 ? -35.681 -6.456 26.915 1.00 93.81 235 ARG A CA 1
ATOM 1920 C C . ARG A 1 235 ? -36.718 -7.004 27.877 1.00 93.81 235 ARG A C 1
ATOM 1922 O O . ARG A 1 235 ? -37.022 -6.345 28.870 1.00 93.81 235 ARG A O 1
ATOM 1929 N N . SER A 1 236 ? -37.233 -8.197 27.585 1.00 91.50 236 SER A N 1
ATOM 1930 C CA . SER A 1 236 ? -38.277 -8.816 28.393 1.00 91.50 236 SER A CA 1
ATOM 1931 C C . SER A 1 236 ? -37.774 -9.191 29.787 1.00 91.50 236 SER A C 1
ATOM 1933 O O . SER A 1 236 ? -38.478 -8.941 30.761 1.00 91.50 236 SER A O 1
ATOM 1935 N N . LYS A 1 237 ? -36.578 -9.783 29.904 1.00 91.69 237 LYS A N 1
ATOM 1936 C CA . LYS A 1 237 ? -36.024 -10.237 31.192 1.00 91.69 237 LYS A CA 1
ATOM 1937 C C . LYS A 1 237 ? -35.626 -9.087 32.114 1.00 91.69 237 LYS A C 1
ATOM 1939 O O . LYS A 1 237 ? -35.867 -9.172 33.314 1.00 91.69 237 LYS A O 1
ATOM 1944 N N . HIS A 1 238 ? -35.053 -8.018 31.558 1.00 89.38 238 HIS A N 1
ATOM 1945 C CA . HIS A 1 238 ? -34.631 -6.832 32.319 1.00 89.38 238 HIS A CA 1
ATOM 1946 C C . HIS A 1 238 ? -35.748 -5.787 32.492 1.00 89.38 238 HIS A C 1
ATOM 1948 O O . HIS A 1 238 ? -35.520 -4.768 33.135 1.00 89.38 238 HIS A O 1
ATOM 1954 N N . GLN A 1 239 ? -36.945 -6.034 31.936 1.00 88.88 239 GLN A N 1
ATOM 1955 C CA . GLN A 1 239 ? -38.116 -5.139 31.991 1.00 88.88 239 GLN A CA 1
ATOM 1956 C C . GLN A 1 239 ? -37.840 -3.735 31.416 1.00 88.88 239 GLN A C 1
ATOM 1958 O O . GLN A 1 239 ? -38.404 -2.728 31.848 1.00 88.88 239 GLN A O 1
ATOM 1963 N N . LEU A 1 240 ? -36.991 -3.670 30.384 1.00 89.19 240 LEU A N 1
ATOM 1964 C CA . LEU A 1 240 ? -36.533 -2.406 29.797 1.00 89.19 240 LEU A CA 1
ATOM 1965 C C . LEU A 1 240 ? -37.657 -1.601 29.128 1.00 89.19 240 LEU A C 1
ATOM 1967 O O . LEU A 1 240 ? -37.539 -0.380 29.009 1.00 89.19 240 LEU A O 1
ATOM 1971 N N . ASP A 1 241 ? -38.724 -2.260 28.669 1.00 86.50 241 ASP A N 1
ATOM 1972 C CA . ASP A 1 241 ? -39.884 -1.597 28.054 1.00 86.50 241 ASP A CA 1
ATOM 1973 C C . ASP A 1 241 ? -40.699 -0.791 29.078 1.00 86.50 241 ASP A C 1
ATOM 1975 O O . ASP A 1 241 ? -41.341 0.198 28.726 1.00 86.50 241 ASP A O 1
ATOM 1979 N N . GLU A 1 242 ? -40.609 -1.158 30.358 1.00 86.69 242 GLU A N 1
ATOM 1980 C CA . GLU A 1 242 ? -41.187 -0.413 31.481 1.00 86.69 242 GLU A CA 1
ATOM 1981 C C . GLU A 1 242 ? -40.221 0.655 32.024 1.00 86.69 242 GLU A C 1
ATOM 1983 O O . GLU A 1 242 ? -40.515 1.316 33.017 1.00 86.69 242 GLU A O 1
ATOM 1988 N N . LEU A 1 243 ? -39.074 0.853 31.356 1.00 84.62 243 LEU A N 1
ATOM 1989 C CA . LEU A 1 243 ? -37.961 1.703 31.797 1.00 84.62 243 LEU A CA 1
ATOM 1990 C C . LEU A 1 243 ? -37.381 1.284 33.158 1.00 84.62 243 LEU A C 1
ATOM 1992 O O . LEU A 1 243 ? -36.821 2.107 33.883 1.00 84.62 243 LEU A O 1
ATOM 1996 N N . LEU A 1 244 ? -37.480 -0.005 33.474 1.00 82.62 244 LEU A N 1
ATOM 1997 C CA . LEU A 1 244 ? -36.825 -0.641 34.611 1.00 82.62 244 LEU A CA 1
ATOM 1998 C C . LEU A 1 244 ? -35.572 -1.382 34.123 1.00 82.62 244 LEU A C 1
ATOM 2000 O O . LEU A 1 244 ? -35.449 -1.666 32.937 1.00 82.62 244 LEU A O 1
ATOM 2004 N N . ASP A 1 245 ? -34.619 -1.654 35.014 1.00 83.38 245 ASP A N 1
ATOM 2005 C CA . ASP A 1 245 ? -33.405 -2.431 34.705 1.00 83.38 245 ASP A CA 1
ATOM 2006 C C . ASP A 1 245 ? -33.195 -3.517 35.768 1.00 83.38 245 ASP A C 1
ATOM 2008 O O . ASP A 1 245 ? -32.208 -3.516 36.506 1.00 83.38 245 ASP A O 1
ATOM 2012 N N . THR A 1 246 ? -34.202 -4.372 35.942 1.00 82.69 246 THR A N 1
ATOM 2013 C CA . THR A 1 246 ? -34.221 -5.379 37.011 1.00 82.69 246 THR A CA 1
ATOM 2014 C C . THR A 1 246 ? -33.247 -6.507 36.706 1.00 82.69 246 THR A C 1
ATOM 2016 O O . THR A 1 246 ? -33.267 -7.035 35.599 1.00 82.69 246 THR A O 1
ATOM 2019 N N . THR A 1 247 ? -32.462 -6.943 37.691 1.00 81.56 247 THR A N 1
ATOM 2020 C CA . THR A 1 247 ? -31.584 -8.111 37.550 1.00 81.56 247 THR A CA 1
ATOM 2021 C C . THR A 1 247 ? -32.410 -9.407 37.521 1.00 81.56 247 THR A C 1
ATOM 2023 O O . THR A 1 247 ? -33.029 -9.757 38.530 1.00 81.56 247 THR A O 1
ATOM 2026 N N . PRO A 1 248 ? -32.467 -10.132 36.386 1.00 82.06 248 PRO A N 1
ATOM 2027 C CA . PRO A 1 248 ? -33.255 -11.357 36.286 1.00 82.06 248 PRO A CA 1
ATOM 2028 C C . PRO A 1 248 ? -32.567 -12.531 37.001 1.00 82.06 248 PRO A C 1
ATOM 2030 O O . PRO A 1 248 ? -31.345 -12.575 37.115 1.00 82.06 248 PRO A O 1
ATOM 2033 N N . GLU A 1 249 ? -33.339 -13.540 37.425 1.00 77.19 249 GLU A N 1
ATOM 2034 C CA . GLU A 1 249 ? -32.776 -14.787 37.985 1.00 77.19 249 GLU A CA 1
ATOM 2035 C C . GLU A 1 249 ? -31.951 -15.575 36.953 1.00 77.19 249 GLU A C 1
ATOM 2037 O O . GLU A 1 249 ? -30.969 -16.234 37.294 1.00 77.19 249 GLU A O 1
ATOM 2042 N N . THR A 1 250 ? -32.350 -15.501 35.681 1.00 82.31 250 THR A N 1
ATOM 2043 C CA . THR A 1 250 ? -31.619 -16.062 34.542 1.00 82.31 250 THR A CA 1
ATOM 2044 C C . THR A 1 250 ? -31.499 -15.006 33.458 1.00 82.31 250 THR A C 1
ATOM 2046 O O . THR A 1 250 ? -32.514 -14.595 32.888 1.00 82.31 250 THR A O 1
ATOM 2049 N N . ASP A 1 251 ? -30.274 -14.589 33.159 1.00 84.31 251 ASP A N 1
ATOM 2050 C CA . ASP A 1 251 ? -30.010 -13.556 32.160 1.00 84.31 251 ASP A CA 1
ATOM 2051 C C . ASP A 1 251 ? -30.262 -14.047 30.715 1.00 84.31 251 ASP A C 1
ATOM 2053 O O . ASP A 1 251 ? -30.513 -15.234 30.460 1.00 84.31 251 ASP A O 1
ATOM 2057 N N . ALA A 1 252 ? -30.274 -13.128 29.753 1.00 87.06 252 ALA A N 1
ATOM 2058 C CA . ALA A 1 252 ? -30.333 -13.438 28.331 1.00 87.06 252 ALA A CA 1
ATOM 2059 C C . ALA A 1 252 ? -29.016 -14.077 27.864 1.00 87.06 252 ALA A C 1
ATOM 2061 O O . ALA A 1 252 ? -27.928 -13.552 28.101 1.00 87.06 252 ALA A O 1
ATOM 2062 N N . ASP A 1 253 ? -29.109 -15.216 27.175 1.00 89.62 253 ASP A N 1
ATOM 2063 C CA . ASP A 1 253 ? -27.924 -15.931 26.699 1.00 89.62 253 ASP A CA 1
ATOM 2064 C C . ASP A 1 253 ? -27.391 -15.297 25.406 1.00 89.62 253 ASP A C 1
ATOM 2066 O O . ASP A 1 253 ? -28.020 -15.363 24.347 1.00 89.62 253 ASP A O 1
ATOM 2070 N N . SER A 1 254 ? -26.210 -14.683 25.489 1.00 91.69 254 SER A N 1
ATOM 2071 C CA . SER A 1 254 ? -25.524 -14.088 24.338 1.00 91.69 254 SER A CA 1
ATOM 2072 C C . SER A 1 254 ? -24.682 -15.092 23.541 1.00 91.69 254 SER A C 1
ATOM 2074 O O . SER A 1 254 ? -24.237 -14.770 22.434 1.00 91.69 254 SER A O 1
ATOM 2076 N N . ALA A 1 255 ? -24.468 -16.314 24.049 1.00 92.56 255 ALA A N 1
ATOM 2077 C CA . ALA A 1 255 ? -23.597 -17.299 23.415 1.00 92.56 255 ALA A CA 1
ATOM 2078 C C . ALA A 1 255 ? -24.034 -17.673 21.984 1.00 92.56 255 ALA A C 1
ATOM 2080 O O . ALA A 1 255 ? -23.168 -17.675 21.104 1.00 92.56 255 ALA A O 1
ATOM 2081 N N . PRO A 1 256 ? -25.330 -17.910 21.674 1.00 94.69 256 PRO A N 1
ATOM 2082 C CA . PRO A 1 256 ? -25.762 -18.201 20.305 1.00 94.69 256 PRO A CA 1
ATOM 2083 C C . PRO A 1 256 ? -25.411 -17.082 19.314 1.00 94.69 256 PRO A C 1
ATOM 2085 O O . PRO A 1 256 ? -24.903 -17.352 18.222 1.00 94.69 256 PRO A O 1
ATOM 2088 N N . LEU A 1 257 ? -25.605 -15.819 19.713 1.00 95.56 257 LEU A N 1
ATOM 2089 C CA . LEU A 1 257 ? -25.229 -14.654 18.912 1.00 95.56 257 LEU A CA 1
ATOM 2090 C C . LEU A 1 257 ? -23.711 -14.597 18.696 1.00 95.56 257 LEU A C 1
ATOM 2092 O O . LEU A 1 257 ? -23.259 -14.422 17.565 1.00 95.56 257 LEU A O 1
ATOM 2096 N N . LEU A 1 258 ? -22.915 -14.776 19.753 1.00 95.00 258 LEU A N 1
ATOM 2097 C CA . LEU A 1 258 ? -21.453 -14.727 19.660 1.00 95.00 258 LEU A CA 1
ATOM 2098 C C . LEU A 1 258 ? -20.877 -15.845 18.779 1.00 95.00 258 LEU A C 1
ATOM 2100 O O . LEU A 1 258 ? -19.913 -15.596 18.053 1.00 95.00 258 LEU A O 1
ATOM 2104 N N . VAL A 1 259 ? -21.493 -17.031 18.774 1.00 95.50 259 VAL A N 1
ATOM 2105 C CA . VAL A 1 259 ? -21.137 -18.121 17.849 1.00 95.50 259 VAL A CA 1
ATOM 2106 C C . VAL A 1 259 ? -21.431 -17.722 16.400 1.00 95.50 259 VAL A C 1
ATOM 2108 O O . VAL A 1 259 ? -20.606 -17.963 15.520 1.00 95.50 259 VAL A O 1
ATOM 2111 N N . MET A 1 260 ? -22.569 -17.075 16.123 1.00 94.81 260 MET A N 1
ATOM 2112 C CA . MET A 1 260 ? -22.861 -16.574 14.772 1.00 94.81 260 MET A CA 1
ATOM 2113 C C . MET A 1 260 ? -21.898 -15.456 14.343 1.00 94.81 260 MET A C 1
ATOM 2115 O O . MET A 1 260 ? -21.510 -15.400 13.174 1.00 94.81 260 MET A O 1
ATOM 2119 N N . VAL A 1 261 ? -21.483 -14.585 15.272 1.00 95.75 261 VAL A N 1
ATOM 2120 C CA . VAL A 1 261 ? -20.450 -13.563 15.023 1.00 95.75 261 VAL A CA 1
ATOM 2121 C C . VAL A 1 261 ? -19.125 -14.226 14.646 1.00 95.75 261 VAL A C 1
ATOM 2123 O O . VAL A 1 261 ? -18.558 -13.872 13.616 1.00 95.75 261 VAL A O 1
ATOM 2126 N N . GLU A 1 262 ? -18.678 -15.229 15.406 1.00 94.69 262 GLU A N 1
ATOM 2127 C CA . GLU A 1 262 ? -17.451 -15.987 15.119 1.00 94.69 262 GLU A CA 1
ATOM 2128 C C . GLU A 1 262 ? -17.504 -16.666 13.742 1.00 94.69 262 GLU A C 1
ATOM 2130 O O . GLU A 1 262 ? -16.576 -16.536 12.947 1.00 94.69 262 GLU A O 1
ATOM 2135 N N . GLN A 1 263 ? -18.630 -17.295 13.390 1.00 92.31 263 GLN A N 1
ATOM 2136 C CA . GLN A 1 263 ? -18.804 -17.881 12.058 1.00 92.31 263 GLN A CA 1
ATOM 2137 C C . GLN A 1 263 ? -18.708 -16.830 10.945 1.00 92.31 263 GLN A C 1
ATOM 2139 O O . GLN A 1 263 ? -18.083 -17.072 9.913 1.00 92.31 263 GLN A O 1
ATOM 2144 N N . CYS A 1 264 ? -19.296 -15.647 11.132 1.00 92.50 264 CYS A N 1
ATOM 2145 C CA . CYS A 1 264 ? -19.195 -14.560 10.158 1.00 92.50 264 CYS A CA 1
ATOM 2146 C C . CYS A 1 264 ? -17.762 -14.007 10.041 1.00 92.50 264 CYS A C 1
ATOM 2148 O O . CYS A 1 264 ? -17.333 -13.647 8.941 1.00 92.50 264 CYS A O 1
ATOM 2150 N N . GLU A 1 265 ? -17.006 -13.968 11.139 1.00 92.31 265 GLU A N 1
ATOM 2151 C CA . GLU A 1 265 ? -15.588 -13.582 11.160 1.00 92.31 265 GLU A CA 1
ATOM 2152 C C . GLU A 1 265 ? -14.702 -14.613 10.451 1.00 92.31 265 GLU A C 1
ATOM 2154 O O . GLU A 1 265 ? -13.808 -14.240 9.685 1.00 92.31 265 GLU A O 1
ATOM 2159 N N . ASP A 1 266 ? -14.977 -15.905 10.629 1.00 89.38 266 ASP A N 1
ATOM 2160 C CA . ASP A 1 266 ? -14.301 -16.983 9.906 1.00 89.38 266 ASP A CA 1
ATOM 2161 C C . ASP A 1 266 ? -14.537 -16.873 8.397 1.00 89.38 266 ASP A C 1
ATOM 2163 O O . ASP A 1 266 ? -13.607 -17.024 7.596 1.00 89.38 266 ASP A O 1
ATOM 2167 N N . ILE A 1 267 ? -15.769 -16.545 7.997 1.00 87.94 267 ILE A N 1
ATOM 2168 C CA . ILE A 1 267 ? -16.130 -16.286 6.601 1.00 87.94 267 ILE A CA 1
ATOM 2169 C C . ILE A 1 267 ? -15.368 -15.065 6.072 1.00 87.94 267 ILE A C 1
ATOM 2171 O O . ILE A 1 267 ? -14.769 -15.143 4.996 1.00 87.94 267 ILE A O 1
ATOM 2175 N N . ALA A 1 268 ? -15.329 -13.958 6.820 1.00 86.75 268 ALA A N 1
ATOM 2176 C CA . ALA A 1 268 ? -14.571 -12.762 6.447 1.00 86.75 268 ALA A CA 1
ATOM 2177 C C . ALA A 1 268 ? -13.071 -13.063 6.284 1.00 86.75 268 ALA A C 1
ATOM 2179 O O . ALA A 1 268 ? -12.480 -12.760 5.245 1.00 86.75 268 ALA A O 1
ATOM 2180 N N . THR A 1 269 ? -12.486 -13.778 7.245 1.00 84.31 269 THR A N 1
ATOM 2181 C CA . THR A 1 269 ? -11.082 -14.209 7.228 1.00 84.31 269 THR A CA 1
ATOM 2182 C C . THR A 1 269 ? -10.789 -15.134 6.047 1.00 84.31 269 THR A C 1
ATOM 2184 O O . THR A 1 269 ? -9.743 -15.036 5.399 1.00 84.31 269 THR A O 1
ATOM 2187 N N . TYR A 1 270 ? -11.704 -16.054 5.738 1.00 82.38 270 TYR A N 1
ATOM 2188 C CA . TYR A 1 270 ? -11.600 -16.926 4.573 1.00 82.38 270 TYR A CA 1
ATOM 2189 C C . TYR A 1 270 ? -11.640 -16.123 3.267 1.00 82.38 270 TYR A C 1
ATOM 2191 O O . TYR A 1 270 ? -10.817 -16.355 2.375 1.00 82.38 270 TYR A O 1
ATOM 2199 N N . MET A 1 271 ? -12.559 -15.159 3.154 1.00 79.19 271 MET A N 1
ATOM 2200 C CA . MET A 1 271 ? -12.653 -14.277 1.992 1.00 79.19 271 MET A CA 1
ATOM 2201 C C . MET A 1 271 ? -11.381 -13.445 1.829 1.00 79.19 271 MET A C 1
ATOM 2203 O O . MET A 1 271 ? -10.857 -13.388 0.716 1.00 79.19 271 MET A O 1
ATOM 2207 N N . ASP A 1 272 ? -10.817 -12.889 2.906 1.00 75.62 272 ASP A N 1
ATOM 2208 C CA . ASP A 1 272 ? -9.555 -12.138 2.837 1.00 75.62 272 ASP A CA 1
ATOM 2209 C C . ASP A 1 272 ? -8.412 -13.007 2.288 1.00 75.62 272 ASP A C 1
ATOM 2211 O O . ASP A 1 272 ? -7.674 -12.594 1.391 1.00 75.62 272 ASP A O 1
ATOM 2215 N N . LYS A 1 273 ? -8.339 -14.269 2.733 1.00 73.75 273 LYS A N 1
ATOM 2216 C CA . LYS A 1 273 ? -7.369 -15.260 2.239 1.00 73.75 273 LYS A CA 1
ATOM 2217 C C . LYS A 1 273 ? -7.610 -15.688 0.788 1.00 73.75 273 LYS A C 1
ATOM 2219 O O . LYS A 1 273 ? -6.663 -16.095 0.116 1.00 73.75 273 LYS A O 1
ATOM 2224 N N . ARG A 1 274 ? -8.844 -15.644 0.273 1.00 72.75 274 ARG A N 1
ATOM 2225 C CA . ARG A 1 274 ? -9.165 -16.081 -1.103 1.00 72.75 274 ARG A CA 1
ATOM 2226 C C . ARG A 1 274 ? -9.161 -14.937 -2.120 1.00 72.75 274 ARG A C 1
ATOM 2228 O O . ARG A 1 274 ? -8.938 -15.207 -3.302 1.00 72.75 274 ARG A O 1
ATOM 2235 N N . ILE A 1 275 ? -9.278 -13.683 -1.667 1.00 66.94 275 ILE A N 1
ATOM 2236 C CA . ILE A 1 275 ? -9.174 -12.463 -2.491 1.00 66.94 275 ILE A CA 1
ATOM 2237 C C . ILE A 1 275 ? -7.906 -12.477 -3.365 1.00 66.94 275 ILE A C 1
ATOM 2239 O O . ILE A 1 275 ? -7.946 -12.021 -4.508 1.00 66.94 275 ILE A O 1
ATOM 2243 N N . TYR A 1 276 ? -6.819 -13.091 -2.886 1.00 59.06 276 TYR A N 1
ATOM 2244 C CA . TYR A 1 276 ? -5.565 -13.272 -3.623 1.00 59.06 276 TYR A CA 1
ATOM 2245 C C . TYR A 1 276 ? -5.697 -14.007 -4.963 1.00 59.06 276 TYR A C 1
ATOM 2247 O O . TYR A 1 276 ? -4.951 -13.712 -5.889 1.00 59.06 276 TYR A O 1
ATOM 2255 N N . LYS A 1 277 ? -6.640 -14.947 -5.099 1.00 59.06 277 LYS A N 1
ATOM 2256 C CA . LYS A 1 277 ? -6.803 -15.732 -6.337 1.00 59.06 277 LYS A CA 1
ATOM 2257 C C . LYS A 1 277 ? -7.658 -15.035 -7.381 1.00 59.06 277 LYS A C 1
ATOM 2259 O O . LYS A 1 277 ? -7.508 -15.275 -8.570 1.00 59.06 277 LYS A O 1
ATOM 2264 N N . THR A 1 278 ? -8.600 -14.223 -6.926 1.00 64.25 278 THR A N 1
ATOM 2265 C CA . THR A 1 278 ? -9.654 -13.652 -7.771 1.00 64.25 278 THR A CA 1
ATOM 2266 C C . THR A 1 278 ? -9.384 -12.194 -8.144 1.00 64.25 278 THR A C 1
ATOM 2268 O O . THR A 1 278 ? -10.196 -11.575 -8.828 1.00 64.25 278 THR A O 1
ATOM 2271 N N . GLY A 1 279 ? -8.273 -11.622 -7.673 1.00 64.44 279 GLY A N 1
ATOM 2272 C CA . GLY A 1 279 ? -7.985 -10.194 -7.752 1.00 64.44 279 GLY A CA 1
ATOM 2273 C C . GLY A 1 279 ? -8.754 -9.381 -6.705 1.00 64.44 279 GLY A C 1
ATOM 2274 O O . GLY A 1 279 ? -9.736 -9.836 -6.109 1.00 64.44 279 GLY A O 1
ATOM 2275 N N . VAL A 1 280 ? -8.316 -8.141 -6.507 1.00 68.25 280 VAL A N 1
ATOM 2276 C CA . VAL A 1 280 ? -8.731 -7.239 -5.426 1.00 68.25 280 VAL A CA 1
ATOM 2277 C C . VAL A 1 280 ? -9.284 -5.934 -5.999 1.00 68.25 280 VAL A C 1
ATOM 2279 O O . VAL A 1 280 ? -8.685 -5.350 -6.896 1.00 68.25 280 VAL A O 1
ATOM 2282 N N . SER A 1 281 ? -10.380 -5.408 -5.451 1.00 72.75 281 SER A N 1
ATOM 2283 C CA . SER A 1 281 ? -10.782 -4.012 -5.681 1.00 72.75 281 SER A CA 1
ATOM 2284 C C . SER A 1 281 ? -10.749 -3.216 -4.380 1.00 72.75 281 SER A C 1
ATOM 2286 O O . SER A 1 281 ? -10.850 -3.775 -3.283 1.00 72.75 281 SER A O 1
ATOM 2288 N N . ILE A 1 282 ? -10.616 -1.892 -4.501 1.00 69.94 282 ILE A N 1
ATOM 2289 C CA . ILE A 1 282 ? -10.730 -0.969 -3.361 1.00 69.94 282 ILE A CA 1
ATOM 2290 C C . ILE A 1 282 ? -12.110 -1.122 -2.713 1.00 69.94 282 ILE A C 1
ATOM 2292 O O . ILE A 1 282 ? -12.212 -1.199 -1.494 1.00 69.94 282 ILE A O 1
ATOM 2296 N N . ARG A 1 283 ? -13.166 -1.246 -3.530 1.00 76.25 283 ARG A N 1
ATOM 2297 C CA . ARG A 1 283 ? -14.535 -1.441 -3.043 1.00 76.25 283 ARG A CA 1
ATOM 2298 C C . ARG A 1 283 ? -14.666 -2.729 -2.233 1.00 76.25 283 ARG A C 1
ATOM 2300 O O . ARG A 1 283 ? -15.128 -2.668 -1.102 1.00 76.25 283 ARG A O 1
ATOM 2307 N N . MET A 1 284 ? -14.186 -3.853 -2.765 1.00 77.38 284 MET A N 1
ATOM 2308 C CA . MET A 1 284 ? -14.221 -5.151 -2.086 1.00 77.38 284 MET A CA 1
ATOM 2309 C C . MET A 1 284 ? -13.456 -5.125 -0.763 1.00 77.38 284 MET A C 1
ATOM 2311 O O . MET A 1 284 ? -13.918 -5.625 0.257 1.00 77.38 284 MET A O 1
ATOM 2315 N N . THR A 1 285 ? -12.282 -4.500 -0.782 1.00 76.31 285 THR A N 1
ATOM 2316 C CA . THR A 1 285 ? -11.450 -4.321 0.405 1.00 76.31 285 THR A CA 1
ATOM 2317 C C . THR A 1 285 ? -12.175 -3.511 1.479 1.00 76.31 285 THR A C 1
ATOM 2319 O O . THR A 1 285 ? -12.182 -3.903 2.642 1.00 76.31 285 THR A O 1
ATOM 2322 N N . ASN A 1 286 ? -12.831 -2.418 1.086 1.00 77.75 286 ASN A N 1
ATOM 2323 C CA . ASN A 1 286 ? -13.603 -1.591 2.004 1.00 77.75 286 ASN A CA 1
ATOM 2324 C C . ASN A 1 286 ? -14.850 -2.317 2.519 1.00 77.75 286 ASN A C 1
ATOM 2326 O O . ASN A 1 286 ? -15.181 -2.166 3.690 1.00 77.75 286 ASN A O 1
ATOM 2330 N N . LEU A 1 287 ? -15.525 -3.120 1.689 1.00 83.69 287 LEU A N 1
ATOM 2331 C CA . LEU A 1 287 ? -16.648 -3.955 2.129 1.00 83.69 287 LEU A CA 1
ATOM 2332 C C . LEU A 1 287 ? -16.213 -4.944 3.213 1.00 83.69 287 LEU A C 1
ATOM 2334 O O . LEU A 1 287 ? -16.862 -5.016 4.253 1.00 83.69 287 LEU A O 1
ATOM 2338 N N . LEU A 1 288 ? -15.100 -5.650 3.000 1.00 84.31 288 LEU A N 1
ATOM 2339 C CA . LEU A 1 288 ? -14.598 -6.640 3.950 1.00 84.31 288 LEU A CA 1
ATOM 2340 C C . LEU A 1 288 ? -14.129 -5.999 5.262 1.00 84.31 288 LEU A C 1
ATOM 2342 O O . LEU A 1 288 ? -14.512 -6.448 6.334 1.00 84.31 288 LEU A O 1
ATOM 2346 N N . MET A 1 289 ? -13.395 -4.887 5.179 1.00 83.62 289 MET A N 1
ATOM 2347 C CA . MET A 1 289 ? -12.978 -4.125 6.359 1.00 83.62 289 MET A CA 1
ATOM 2348 C C . MET A 1 289 ? -14.184 -3.622 7.169 1.00 83.62 289 MET A C 1
ATOM 2350 O O . MET A 1 289 ? -14.203 -3.726 8.392 1.00 83.62 289 MET A O 1
ATOM 2354 N N . ARG A 1 290 ? -15.224 -3.108 6.497 1.00 86.94 290 ARG A N 1
ATOM 2355 C CA . ARG A 1 290 ? -16.468 -2.669 7.156 1.00 86.94 290 ARG A CA 1
ATOM 2356 C C . ARG A 1 290 ? -17.223 -3.827 7.796 1.00 86.94 290 ARG A C 1
ATOM 2358 O O . ARG A 1 290 ? -17.860 -3.620 8.829 1.00 86.94 290 ARG A O 1
ATOM 2365 N N . LEU A 1 291 ? -17.183 -5.007 7.179 1.00 90.50 291 LEU A N 1
ATOM 2366 C CA . LEU A 1 291 ? -17.782 -6.221 7.721 1.00 90.50 291 LEU A CA 1
ATOM 2367 C C . LEU A 1 291 ? -17.076 -6.625 9.021 1.00 90.50 291 LEU A C 1
ATOM 2369 O O . LEU A 1 291 ? -17.744 -6.738 10.041 1.00 90.50 291 LEU A O 1
ATOM 2373 N N . GLU A 1 292 ? -15.745 -6.730 9.010 1.00 89.69 292 GLU A N 1
ATOM 2374 C CA . GLU A 1 292 ? -14.933 -7.045 10.198 1.00 89.69 292 GLU A CA 1
ATOM 2375 C C . GLU A 1 292 ? -15.150 -6.029 11.329 1.00 89.69 292 GLU A C 1
ATOM 2377 O O . GLU A 1 292 ? -15.450 -6.406 12.457 1.00 89.69 292 GLU A O 1
ATOM 2382 N N . GLN A 1 293 ? -15.095 -4.728 11.025 1.00 89.62 293 GLN A N 1
ATOM 2383 C CA . GLN A 1 293 ? -15.344 -3.672 12.014 1.00 89.62 293 GLN A CA 1
ATOM 2384 C C . GLN A 1 293 ? -16.776 -3.710 12.569 1.00 89.62 293 GLN A C 1
ATOM 2386 O O . GLN A 1 293 ? -16.999 -3.371 13.730 1.00 89.62 293 GLN A O 1
ATOM 2391 N N . SER A 1 294 ? -17.758 -4.111 11.754 1.00 93.38 294 SER A N 1
ATOM 2392 C CA . SER A 1 294 ? -19.144 -4.264 12.209 1.00 93.38 294 SER A CA 1
ATOM 2393 C C . SER A 1 294 ? -19.322 -5.494 13.103 1.00 93.38 294 SER A C 1
ATOM 2395 O O . SER A 1 294 ? -20.074 -5.415 14.069 1.00 93.38 294 SER A O 1
ATOM 2397 N N . LEU A 1 295 ? -18.628 -6.598 12.818 1.00 94.56 295 LEU A N 1
ATOM 2398 C CA . LEU A 1 295 ? -18.636 -7.807 13.651 1.00 94.56 295 LEU A CA 1
ATOM 2399 C C . LEU A 1 295 ? -17.967 -7.551 15.007 1.00 94.56 295 LEU A C 1
ATOM 2401 O O . LEU A 1 295 ? -18.576 -7.809 16.043 1.00 94.56 295 LEU A O 1
ATOM 2405 N N . GLU A 1 296 ? -16.795 -6.911 15.013 1.00 92.81 296 GLU A N 1
ATOM 2406 C CA . GLU A 1 296 ? -16.119 -6.502 16.251 1.00 92.81 296 GLU A CA 1
ATOM 2407 C C . GLU A 1 296 ? -16.987 -5.531 17.061 1.00 92.81 296 GLU A C 1
ATOM 2409 O O . GLU A 1 296 ? -17.129 -5.659 18.278 1.00 92.81 296 GLU A O 1
ATOM 2414 N N . ARG A 1 297 ? -17.655 -4.583 16.388 1.00 94.06 297 ARG A N 1
ATOM 2415 C CA . ARG A 1 297 ? -18.603 -3.692 17.061 1.00 94.06 297 ARG A CA 1
ATOM 2416 C C . ARG A 1 297 ? -19.737 -4.472 17.723 1.00 94.06 297 ARG A C 1
ATOM 2418 O O . ARG A 1 297 ? -20.108 -4.109 18.833 1.00 94.06 297 ARG A O 1
ATOM 2425 N N . MET A 1 298 ? -20.260 -5.526 17.094 1.00 95.50 298 MET A N 1
ATOM 2426 C CA . MET A 1 298 ? -21.299 -6.367 17.698 1.00 95.50 298 MET A CA 1
ATOM 2427 C C . MET A 1 298 ? -20.810 -6.981 19.015 1.00 95.50 298 MET A C 1
ATOM 2429 O O . MET A 1 298 ? -21.534 -6.921 20.004 1.00 95.50 298 MET A O 1
ATOM 2433 N N . ARG A 1 299 ? -19.564 -7.478 19.066 1.00 94.62 299 ARG A N 1
ATOM 2434 C CA . ARG A 1 299 ? -18.954 -7.999 20.304 1.00 94.62 299 ARG A CA 1
ATOM 2435 C C . ARG A 1 299 ? -18.863 -6.935 21.391 1.00 94.62 299 ARG A C 1
ATOM 2437 O O . ARG A 1 299 ? -19.227 -7.208 22.527 1.00 94.62 299 ARG A O 1
ATOM 2444 N N . ILE A 1 300 ? -18.436 -5.720 21.039 1.00 93.38 300 ILE A N 1
ATOM 2445 C CA . ILE A 1 300 ? -18.369 -4.601 21.991 1.00 93.38 300 ILE A CA 1
ATOM 2446 C C . ILE A 1 300 ? -19.763 -4.280 22.546 1.00 93.38 300 ILE A C 1
ATOM 2448 O O . ILE A 1 300 ? -19.900 -4.078 23.747 1.00 93.38 300 ILE A O 1
ATOM 2452 N N . LEU A 1 301 ? -20.804 -4.250 21.703 1.00 94.75 301 LEU A N 1
ATOM 2453 C CA . LEU A 1 301 ? -22.173 -3.970 22.158 1.00 94.75 301 LEU A CA 1
ATOM 2454 C C . LEU A 1 301 ? -22.732 -5.084 23.055 1.00 94.75 301 LEU A C 1
ATOM 2456 O O . LEU A 1 301 ? -23.377 -4.770 24.049 1.00 94.75 301 LEU A O 1
ATOM 2460 N N . VAL A 1 302 ? -22.443 -6.355 22.752 1.00 94.12 302 VAL A N 1
ATOM 2461 C CA . VAL A 1 302 ? -22.785 -7.486 23.634 1.00 94.12 302 VAL A CA 1
ATOM 2462 C C . VAL A 1 302 ? -22.049 -7.368 24.970 1.00 94.12 302 VAL A C 1
ATOM 2464 O O . VAL A 1 302 ? -22.674 -7.489 26.018 1.00 94.12 302 VAL A O 1
ATOM 2467 N N . ALA A 1 303 ? -20.749 -7.060 24.951 1.00 92.06 303 ALA A N 1
ATOM 2468 C CA . ALA A 1 303 ? -19.953 -6.891 26.165 1.00 92.06 303 ALA A CA 1
ATOM 2469 C C . ALA A 1 303 ? -20.490 -5.759 27.055 1.00 92.06 303 ALA A C 1
ATOM 2471 O O . ALA A 1 303 ? -20.554 -5.925 28.265 1.00 92.06 303 ALA A O 1
ATOM 2472 N N . LEU A 1 304 ? -20.949 -4.639 26.478 1.00 91.06 304 LEU A N 1
ATOM 2473 C CA . LEU A 1 304 ? -21.570 -3.536 27.230 1.00 91.06 304 LEU A CA 1
ATOM 2474 C C . LEU A 1 304 ? -22.845 -3.940 27.994 1.00 91.06 304 LEU A C 1
ATOM 2476 O O . LEU A 1 304 ? -23.215 -3.249 28.941 1.00 91.06 304 LEU A O 1
ATOM 2480 N N . LEU A 1 305 ? -23.509 -5.019 27.577 1.00 90.56 305 LEU A N 1
ATOM 2481 C CA . LEU A 1 305 ? -24.709 -5.564 28.216 1.00 90.56 305 LEU A CA 1
ATOM 2482 C C . LEU A 1 305 ? -24.409 -6.763 29.127 1.00 90.56 305 LEU A C 1
ATOM 2484 O O . LEU A 1 305 ? -25.328 -7.291 29.742 1.00 90.56 305 LEU A O 1
ATOM 2488 N N . ALA A 1 306 ? -23.152 -7.206 29.217 1.00 83.06 306 ALA A N 1
ATOM 2489 C CA . ALA A 1 306 ? -22.784 -8.356 30.030 1.00 83.06 306 ALA A CA 1
ATOM 2490 C C . ALA A 1 306 ? -22.922 -8.051 31.530 1.00 83.06 306 ALA A C 1
ATOM 2492 O O . ALA A 1 306 ? -22.456 -7.016 32.015 1.00 83.06 306 ALA A O 1
ATOM 2493 N N . ASP A 1 307 ? -23.484 -9.002 32.276 1.00 72.12 307 ASP A N 1
ATOM 2494 C CA . ASP A 1 307 ? -23.557 -8.942 33.742 1.00 72.12 307 ASP A CA 1
ATOM 2495 C C . ASP A 1 307 ? -22.170 -9.117 34.396 1.00 72.12 307 ASP A C 1
ATOM 2497 O O . ASP A 1 307 ? -21.869 -8.592 35.469 1.00 72.12 307 ASP A O 1
ATOM 2501 N N . HIS A 1 308 ? -21.244 -9.792 33.703 1.00 71.06 308 HIS A N 1
ATOM 2502 C CA . HIS A 1 308 ? -19.860 -9.923 34.151 1.00 71.06 308 HIS A CA 1
ATOM 2503 C C . HIS A 1 308 ? -19.144 -8.562 34.122 1.00 71.06 308 HIS A C 1
ATOM 2505 O O . HIS A 1 308 ? -18.684 -8.114 33.069 1.00 71.06 308 HIS A O 1
ATOM 2511 N N . HIS A 1 309 ? -18.980 -7.942 35.299 1.00 73.88 309 HIS A N 1
ATOM 2512 C CA . HIS A 1 309 ? -18.367 -6.615 35.472 1.00 73.88 309 HIS A CA 1
ATOM 2513 C C . HIS A 1 309 ? -17.095 -6.413 34.626 1.00 73.88 309 HIS A C 1
ATOM 2515 O O . HIS A 1 309 ? -16.988 -5.435 33.896 1.00 73.88 309 HIS A O 1
ATOM 2521 N N . LYS A 1 310 ? -16.184 -7.395 34.594 1.00 77.31 310 LYS A N 1
ATOM 2522 C CA . LYS A 1 310 ? -14.930 -7.303 33.819 1.00 77.31 310 LYS A CA 1
ATOM 2523 C C . LYS A 1 310 ? -15.111 -7.255 32.297 1.00 77.31 310 LYS A C 1
ATOM 2525 O O . LYS A 1 310 ? -14.284 -6.666 31.602 1.00 77.31 310 LYS A O 1
ATOM 2530 N N . GLU A 1 311 ? -16.126 -7.922 31.754 1.00 81.44 311 GLU A N 1
ATOM 2531 C CA . GLU A 1 311 ? -16.389 -7.912 30.308 1.00 81.44 311 GLU A CA 1
ATOM 2532 C C . GLU A 1 311 ? -17.040 -6.598 29.887 1.00 81.44 311 GLU A C 1
ATOM 2534 O O . GLU A 1 311 ? -16.610 -5.977 28.911 1.00 81.44 311 GLU A O 1
ATOM 2539 N N . ARG A 1 312 ? -17.994 -6.122 30.690 1.00 85.38 312 ARG A N 1
ATOM 2540 C CA . ARG A 1 312 ? -18.625 -4.813 30.521 1.00 85.38 312 ARG A CA 1
ATOM 2541 C C . ARG A 1 312 ? -17.618 -3.677 30.574 1.00 85.38 312 ARG A C 1
ATOM 2543 O O . ARG A 1 312 ? -17.613 -2.820 29.691 1.00 85.38 312 ARG A O 1
ATOM 2550 N N . ASP A 1 313 ? -16.729 -3.695 31.557 1.00 84.44 313 ASP A N 1
ATOM 2551 C CA . ASP A 1 313 ? -15.750 -2.630 31.764 1.00 84.44 313 ASP A CA 1
ATOM 2552 C C . ASP A 1 313 ? -14.725 -2.581 30.615 1.00 84.44 313 ASP A C 1
ATOM 2554 O O . ASP A 1 313 ? -14.375 -1.503 30.120 1.00 84.44 313 ASP A O 1
ATOM 2558 N N . LYS A 1 314 ? -14.346 -3.746 30.067 1.00 84.25 314 LYS A N 1
ATOM 2559 C CA . LYS A 1 314 ? -13.621 -3.832 28.788 1.00 84.25 314 LYS A CA 1
ATOM 2560 C C . LYS A 1 314 ? -14.404 -3.224 27.627 1.00 84.25 314 LYS A C 1
ATOM 2562 O O . LYS A 1 314 ? -13.827 -2.454 26.858 1.00 84.25 314 LYS A O 1
ATOM 2567 N N . GLY A 1 315 ? -15.689 -3.548 27.495 1.00 87.38 315 GLY A N 1
ATOM 2568 C CA . GLY A 1 315 ? -16.558 -2.989 26.458 1.00 87.38 315 GLY A CA 1
ATOM 2569 C C . GLY A 1 315 ? -16.629 -1.459 26.520 1.00 87.38 315 GLY A C 1
ATOM 2570 O O . GLY A 1 315 ? -16.506 -0.793 25.490 1.00 87.38 315 GLY A O 1
ATOM 2571 N N . ILE A 1 316 ? -16.734 -0.888 27.727 1.00 88.06 316 ILE A N 1
ATOM 2572 C CA . ILE A 1 316 ? -16.729 0.566 27.965 1.00 88.06 316 ILE A CA 1
ATOM 2573 C C . ILE A 1 316 ? -15.404 1.178 27.504 1.00 88.06 316 ILE A C 1
ATOM 2575 O O . ILE A 1 316 ? -15.408 2.137 26.724 1.00 88.06 316 ILE A O 1
ATOM 2579 N N . ALA A 1 317 ? -14.273 0.608 27.929 1.00 86.00 317 ALA A N 1
ATOM 2580 C CA . ALA A 1 317 ? -12.951 1.089 27.541 1.00 86.00 317 ALA A CA 1
ATOM 2581 C C . ALA A 1 317 ? -12.759 1.045 26.013 1.00 86.00 317 ALA A C 1
ATOM 2583 O O . ALA A 1 317 ? -12.374 2.045 25.402 1.00 86.00 317 ALA A O 1
ATOM 2584 N N . GLN A 1 318 ? -13.104 -0.072 25.367 1.00 88.12 318 GLN A N 1
ATOM 2585 C CA . GLN A 1 318 ? -13.017 -0.228 23.910 1.00 88.12 318 GLN A CA 1
ATOM 2586 C C . GLN A 1 318 ? -13.928 0.757 23.163 1.00 88.12 318 GLN A C 1
ATOM 2588 O O . GLN A 1 318 ? -13.518 1.353 22.162 1.00 88.12 318 GLN A O 1
ATOM 2593 N N . MET A 1 319 ? -15.151 0.978 23.653 1.00 89.62 319 MET A N 1
ATOM 2594 C CA . MET A 1 319 ? -16.089 1.942 23.076 1.00 89.62 319 MET A CA 1
ATOM 2595 C C . MET A 1 319 ? -15.552 3.375 23.169 1.00 89.62 319 MET A C 1
ATOM 2597 O O . MET A 1 319 ? -15.564 4.109 22.176 1.00 89.62 319 MET A O 1
ATOM 2601 N N . MET A 1 320 ? -15.029 3.761 24.335 1.00 88.25 320 MET A N 1
ATOM 2602 C CA . MET A 1 320 ? -14.437 5.078 24.569 1.00 88.25 320 MET A CA 1
ATOM 2603 C C . MET A 1 320 ? -13.227 5.315 23.658 1.00 88.25 320 MET A C 1
ATOM 2605 O O . MET A 1 320 ? -13.136 6.353 22.999 1.00 88.25 320 MET A O 1
ATOM 2609 N N . GLN A 1 321 ? -12.334 4.329 23.545 1.00 86.38 321 GLN A N 1
ATOM 2610 C CA . GLN A 1 321 ? -11.177 4.395 22.651 1.00 86.38 321 GLN A CA 1
ATOM 2611 C C . GLN A 1 321 ? -11.598 4.530 21.183 1.00 86.38 321 GLN A C 1
ATOM 2613 O O . GLN A 1 321 ? -11.055 5.367 20.455 1.00 86.38 321 GLN A O 1
ATOM 2618 N N . ALA A 1 322 ? -12.600 3.762 20.742 1.00 86.50 322 ALA A N 1
ATOM 2619 C CA . ALA A 1 322 ? -13.115 3.846 19.380 1.00 86.50 322 ALA A CA 1
ATOM 2620 C C . ALA A 1 322 ? -13.713 5.230 19.072 1.00 86.50 322 ALA A C 1
ATOM 2622 O O . ALA A 1 322 ? -13.482 5.775 17.989 1.00 86.50 322 ALA A O 1
ATOM 2623 N N . LEU A 1 323 ? -14.431 5.832 20.024 1.00 89.00 323 LEU A N 1
ATOM 2624 C CA . LEU A 1 323 ? -15.004 7.174 19.888 1.00 89.00 323 LEU A CA 1
ATOM 2625 C C . LEU A 1 323 ? -13.934 8.257 19.786 1.00 89.00 323 LEU A C 1
ATOM 2627 O O . LEU A 1 323 ? -13.991 9.089 18.879 1.00 89.00 323 LEU A O 1
ATOM 2631 N N . VAL A 1 324 ? -12.945 8.226 20.681 1.00 88.69 324 VAL A N 1
ATOM 2632 C CA . VAL A 1 324 ? -11.840 9.194 20.706 1.00 88.69 324 VAL A CA 1
ATOM 2633 C C . VAL A 1 324 ? -10.979 9.073 19.449 1.00 88.69 324 VAL A C 1
ATOM 2635 O O . VAL A 1 324 ? -10.630 10.080 18.832 1.00 88.69 324 VAL A O 1
ATOM 2638 N N . SER A 1 325 ? -10.684 7.848 19.010 1.00 84.62 325 SER A N 1
ATOM 2639 C CA . SER A 1 325 ? -9.960 7.618 17.756 1.00 84.62 325 SER A CA 1
ATOM 2640 C C . SER A 1 325 ? -10.744 8.140 16.546 1.00 84.62 325 SER A C 1
ATOM 2642 O O . SER A 1 325 ? -10.187 8.832 15.689 1.00 84.62 325 SER A O 1
ATOM 2644 N N . THR A 1 326 ? -12.054 7.876 16.490 1.00 84.00 326 THR A N 1
ATOM 2645 C CA . THR A 1 326 ? -12.916 8.332 15.389 1.00 84.00 326 THR A CA 1
ATOM 2646 C C . THR A 1 326 ? -12.999 9.853 15.337 1.00 84.00 326 THR A C 1
ATOM 2648 O O . THR A 1 326 ? -12.853 10.435 14.261 1.00 84.00 326 THR A O 1
ATOM 2651 N N . SER A 1 327 ? -13.196 10.516 16.480 1.00 85.25 327 SER A N 1
ATOM 2652 C CA . SER A 1 327 ? -13.321 11.976 16.544 1.00 85.25 327 SER A CA 1
ATOM 2653 C C . SER A 1 327 ? -12.032 12.679 16.100 1.00 85.25 327 SER A C 1
ATOM 2655 O O . SER A 1 327 ? -12.087 13.628 15.315 1.00 85.25 327 SER A O 1
ATOM 2657 N N . GLN A 1 328 ? -10.866 12.165 16.504 1.00 83.44 328 GLN A N 1
ATOM 2658 C CA . GLN A 1 328 ? -9.556 12.724 16.152 1.00 83.44 328 GLN A CA 1
ATOM 2659 C C . GLN A 1 328 ? -9.196 12.531 14.678 1.00 83.44 328 GLN A C 1
ATOM 2661 O O . GLN A 1 328 ? -8.563 13.400 14.069 1.00 83.44 328 GLN A O 1
ATOM 2666 N N . ASN A 1 329 ? -9.590 11.400 14.093 1.00 79.94 329 ASN A N 1
ATOM 2667 C CA . ASN A 1 329 ? -9.205 11.032 12.733 1.00 79.94 329 ASN A CA 1
ATOM 2668 C C . ASN A 1 329 ? -10.223 11.448 11.660 1.00 79.94 329 ASN A C 1
ATOM 2670 O O . ASN A 1 329 ? -9.895 11.425 10.472 1.00 79.94 329 ASN A O 1
ATOM 2674 N N . ARG A 1 330 ? -11.417 11.912 12.051 1.00 76.94 330 ARG A N 1
ATOM 2675 C CA . ARG A 1 330 ? -12.534 12.260 11.153 1.00 76.94 330 ARG A CA 1
ATOM 2676 C C . ARG A 1 330 ? -12.170 13.203 10.003 1.00 76.94 330 ARG A C 1
ATOM 2678 O O . ARG A 1 330 ? -12.656 13.019 8.890 1.00 76.94 330 ARG A O 1
ATOM 2685 N N . TYR A 1 331 ? -11.323 14.203 10.260 1.00 75.00 331 TYR A N 1
ATOM 2686 C CA . TYR A 1 331 ? -10.899 15.198 9.261 1.00 75.00 331 TYR A CA 1
ATOM 2687 C C . TYR A 1 331 ? -9.470 14.979 8.736 1.00 75.00 331 TYR A C 1
ATOM 2689 O O . TYR A 1 331 ? -8.888 15.853 8.089 1.00 75.00 331 TYR A O 1
ATOM 2697 N N . SER A 1 332 ? -8.876 13.816 9.007 1.00 78.88 332 SER A N 1
ATOM 2698 C CA . SER A 1 332 ? -7.500 13.512 8.623 1.00 78.88 332 SER A CA 1
ATOM 2699 C C . SER A 1 332 ? -7.438 12.856 7.242 1.00 78.88 332 SER A C 1
ATOM 2701 O O . SER A 1 332 ? -7.707 11.667 7.080 1.00 78.88 332 SER A O 1
ATOM 2703 N N . ILE A 1 333 ? -6.996 13.622 6.234 1.00 77.50 333 ILE A N 1
ATOM 2704 C CA . ILE A 1 333 ? -6.680 13.086 4.892 1.00 77.50 333 ILE A CA 1
ATOM 2705 C C . ILE A 1 333 ? -5.615 11.995 5.002 1.00 77.50 333 ILE A C 1
ATOM 2707 O O . ILE A 1 333 ? -5.689 10.979 4.320 1.00 77.50 333 ILE A O 1
ATOM 2711 N N . ARG A 1 334 ? -4.630 12.200 5.883 1.00 77.19 334 ARG A N 1
ATOM 2712 C CA . ARG A 1 334 ? -3.557 11.235 6.109 1.00 77.19 334 ARG A CA 1
ATOM 2713 C C . ARG A 1 334 ? -4.106 9.909 6.625 1.00 77.19 334 ARG A C 1
ATOM 2715 O O . ARG A 1 334 ? -3.719 8.884 6.087 1.00 77.19 334 ARG A O 1
ATOM 2722 N N . TYR A 1 335 ? -5.004 9.943 7.608 1.00 76.19 335 TYR A N 1
ATOM 2723 C CA . TYR A 1 335 ? -5.633 8.737 8.145 1.00 76.19 335 TYR A CA 1
ATOM 2724 C C . TYR A 1 335 ? -6.453 8.020 7.068 1.00 76.19 335 TYR A C 1
ATOM 2726 O O . TYR A 1 335 ? -6.261 6.832 6.849 1.00 76.19 335 TYR A O 1
ATOM 2734 N N . LEU A 1 336 ? -7.275 8.756 6.306 1.00 72.81 336 LEU A N 1
ATOM 2735 C CA . LEU A 1 336 ? -8.048 8.185 5.199 1.00 72.81 336 LEU A CA 1
ATOM 2736 C C . LEU A 1 336 ? -7.147 7.512 4.148 1.00 72.81 336 LEU A C 1
ATOM 2738 O O . LEU A 1 336 ? -7.463 6.423 3.663 1.00 72.81 336 LEU A O 1
ATOM 2742 N N . LEU A 1 337 ? -6.027 8.153 3.796 1.00 67.19 337 LEU A N 1
ATOM 2743 C CA . LEU A 1 337 ? -5.034 7.590 2.885 1.00 67.19 337 LEU A CA 1
ATOM 2744 C C . LEU A 1 337 ? -4.341 6.374 3.498 1.00 67.19 337 LEU A C 1
ATOM 2746 O O . LEU A 1 337 ? -4.198 5.378 2.804 1.00 67.19 337 LEU A O 1
ATOM 2750 N N . GLU A 1 338 ? -3.920 6.420 4.761 1.00 69.00 338 GLU A N 1
ATOM 2751 C CA . GLU A 1 338 ? -3.264 5.295 5.436 1.00 69.00 338 GLU A CA 1
ATOM 2752 C C . GLU A 1 338 ? -4.201 4.077 5.529 1.00 69.00 338 GLU A C 1
ATOM 2754 O O . GLU A 1 338 ? -3.798 2.992 5.115 1.00 69.00 338 GLU A O 1
ATOM 2759 N N . GLU A 1 339 ? -5.459 4.259 5.940 1.00 66.38 339 GLU A N 1
ATOM 2760 C CA . GLU A 1 339 ? -6.473 3.197 6.055 1.00 66.38 339 GLU A CA 1
ATOM 2761 C C . GLU A 1 339 ? -6.744 2.511 4.698 1.00 66.38 339 GLU A C 1
ATOM 2763 O O . GLU A 1 339 ? -6.628 1.291 4.575 1.00 66.38 339 GLU A O 1
ATOM 2768 N N . ASN A 1 340 ? -7.022 3.291 3.641 1.00 62.28 340 ASN A N 1
ATOM 2769 C CA . ASN A 1 340 ? -7.385 2.752 2.319 1.00 62.28 340 ASN A CA 1
ATOM 2770 C C . ASN A 1 340 ? -6.166 2.278 1.506 1.00 62.28 340 ASN A C 1
ATOM 2772 O O . ASN A 1 340 ? -6.233 1.290 0.771 1.00 62.28 340 ASN A O 1
ATOM 2776 N N . THR A 1 341 ? -5.033 2.978 1.612 1.00 57.94 341 THR A N 1
ATOM 2777 C CA . THR A 1 341 ? -3.835 2.673 0.815 1.00 57.94 341 THR A CA 1
ATOM 2778 C C . THR A 1 341 ? -3.060 1.509 1.410 1.00 57.94 341 THR A C 1
ATOM 2780 O O . THR A 1 341 ? -2.410 0.801 0.651 1.00 57.94 341 THR A O 1
ATOM 2783 N N . ARG A 1 342 ? -3.123 1.250 2.727 1.00 60.47 342 ARG A N 1
ATOM 2784 C CA . ARG A 1 342 ? -2.401 0.120 3.338 1.00 60.47 342 ARG A CA 1
ATOM 2785 C C . ARG A 1 342 ? -2.836 -1.210 2.734 1.00 60.47 342 ARG A C 1
ATOM 2787 O O . ARG A 1 342 ? -1.985 -1.982 2.300 1.00 60.47 342 ARG A O 1
ATOM 2794 N N . ILE A 1 343 ? -4.144 -1.455 2.650 1.00 57.09 343 ILE A N 1
ATOM 2795 C CA . ILE A 1 343 ? -4.655 -2.734 2.151 1.00 57.09 343 ILE A CA 1
ATOM 2796 C C . ILE A 1 343 ? -4.488 -2.832 0.627 1.00 57.09 343 ILE A C 1
ATOM 2798 O O . ILE A 1 343 ? -4.052 -3.869 0.128 1.00 57.09 343 ILE A O 1
ATOM 2802 N N . LEU A 1 344 ? -4.733 -1.742 -0.112 1.00 57.88 344 LEU A N 1
ATOM 2803 C CA . LEU A 1 344 ? -4.519 -1.712 -1.562 1.00 57.88 344 LEU A CA 1
ATOM 2804 C C . LEU A 1 344 ? -3.039 -1.879 -1.930 1.00 57.88 344 LEU A C 1
ATOM 2806 O O . LEU A 1 344 ? -2.714 -2.680 -2.795 1.00 57.88 344 LEU A O 1
ATOM 2810 N N . SER A 1 345 ? -2.136 -1.154 -1.269 1.00 55.84 345 SER A N 1
ATOM 2811 C CA . SER A 1 345 ? -0.690 -1.211 -1.515 1.00 55.84 345 SER A CA 1
ATOM 2812 C C . SER A 1 345 ? -0.119 -2.577 -1.155 1.00 55.84 345 SER A C 1
ATOM 2814 O O . SER A 1 345 ? 0.627 -3.143 -1.953 1.00 55.84 345 SER A O 1
ATOM 2816 N N . ARG A 1 346 ? -0.522 -3.154 -0.012 1.00 59.69 346 ARG A N 1
ATOM 2817 C CA . ARG A 1 346 ? -0.165 -4.529 0.362 1.00 59.69 346 ARG A CA 1
ATOM 2818 C C . ARG A 1 346 ? -0.584 -5.512 -0.728 1.00 59.69 346 ARG A C 1
ATOM 2820 O O . ARG A 1 346 ? 0.251 -6.270 -1.206 1.00 59.69 346 ARG A O 1
ATOM 2827 N N . LYS A 1 347 ? -1.832 -5.435 -1.191 1.00 57.47 347 LYS A N 1
ATOM 2828 C CA . LYS A 1 347 ? -2.385 -6.399 -2.153 1.00 57.47 347 LYS A CA 1
ATOM 2829 C C . LYS A 1 347 ? -1.890 -6.188 -3.596 1.00 57.47 347 LYS A C 1
ATOM 2831 O O . LYS A 1 347 ? -1.627 -7.167 -4.285 1.00 57.47 347 LYS A O 1
ATOM 2836 N N . VAL A 1 348 ? -1.674 -4.946 -4.046 1.00 56.28 348 VAL A N 1
ATOM 2837 C CA . VAL A 1 348 ? -1.073 -4.630 -5.364 1.00 56.28 348 VAL A CA 1
ATOM 2838 C C . VAL A 1 348 ? 0.402 -5.029 -5.408 1.00 56.28 348 VAL A C 1
ATOM 2840 O O . VAL A 1 348 ? 0.853 -5.621 -6.390 1.00 56.28 348 VAL A O 1
ATOM 2843 N N . THR A 1 349 ? 1.156 -4.749 -4.343 1.00 57.03 349 THR A N 1
ATOM 2844 C CA . THR A 1 349 ? 2.568 -5.145 -4.249 1.00 57.03 349 THR A CA 1
ATOM 2845 C C . THR A 1 349 ? 2.709 -6.667 -4.199 1.00 57.03 349 THR A C 1
ATOM 2847 O O . THR A 1 349 ? 3.560 -7.203 -4.897 1.00 57.03 349 THR A O 1
ATOM 2850 N N . GLU A 1 350 ? 1.852 -7.377 -3.454 1.00 56.91 350 GLU A N 1
ATOM 2851 C CA . GLU A 1 350 ? 1.845 -8.848 -3.389 1.00 56.91 350 GLU A CA 1
ATOM 2852 C C . GLU A 1 350 ? 1.490 -9.488 -4.747 1.00 56.91 350 GLU A C 1
ATOM 2854 O O . GLU A 1 350 ? 2.184 -10.408 -5.180 1.00 56.91 350 GLU A O 1
ATOM 2859 N N . ASN A 1 351 ? 0.492 -8.963 -5.474 1.00 50.66 351 ASN A N 1
ATOM 2860 C CA . ASN A 1 351 ? 0.090 -9.510 -6.780 1.00 50.66 351 ASN A CA 1
ATOM 2861 C C . ASN A 1 351 ? 1.133 -9.266 -7.889 1.00 50.66 351 ASN A C 1
ATOM 2863 O O . ASN A 1 351 ? 1.310 -10.102 -8.771 1.00 50.66 351 ASN A O 1
ATOM 2867 N N . SER A 1 352 ? 1.890 -8.163 -7.801 1.00 46.75 352 SER A N 1
ATOM 2868 C CA . SER A 1 352 ? 3.022 -7.874 -8.704 1.00 46.75 352 SER A CA 1
ATOM 2869 C C . SER A 1 352 ? 4.146 -8.920 -8.594 1.00 46.75 352 SER A C 1
ATOM 2871 O O . SER A 1 352 ? 4.984 -9.047 -9.486 1.00 46.75 352 SER A O 1
ATOM 2873 N N . GLY A 1 353 ? 4.174 -9.671 -7.487 1.00 45.41 353 GLY A N 1
ATOM 2874 C CA . GLY A 1 353 ? 5.184 -10.676 -7.176 1.00 45.41 353 GLY A CA 1
ATOM 2875 C C . GLY A 1 353 ? 5.142 -11.940 -8.003 1.00 45.41 353 GLY A C 1
ATOM 2876 O O . GLY A 1 353 ? 6.202 -12.483 -8.305 1.00 45.41 353 GLY A O 1
ATOM 2877 N N . MET A 1 354 ? 3.950 -12.384 -8.411 1.00 41.56 354 MET A N 1
ATOM 2878 C CA . MET A 1 354 ? 3.797 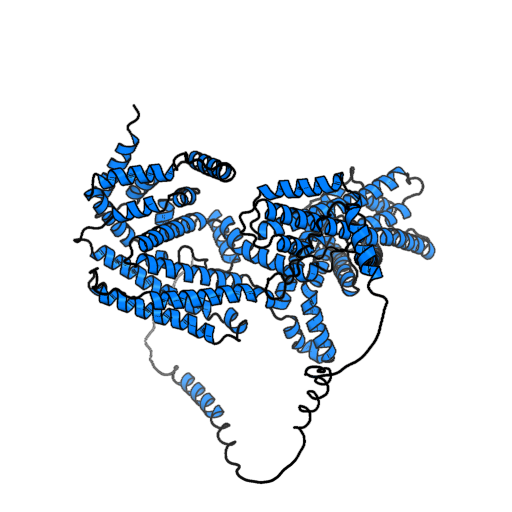-13.643 -9.150 1.00 41.56 354 MET A CA 1
ATOM 2879 C C . MET A 1 354 ? 4.480 -13.602 -10.525 1.00 41.56 354 MET A C 1
ATOM 2881 O O . MET A 1 354 ? 4.917 -14.631 -11.029 1.00 41.56 354 MET A O 1
ATOM 2885 N N . VAL A 1 355 ? 4.638 -12.409 -11.107 1.00 44.22 355 VAL A N 1
ATOM 2886 C CA . VAL A 1 355 ? 5.354 -12.194 -12.377 1.00 44.22 355 VAL A CA 1
ATOM 2887 C C . VAL A 1 355 ? 6.852 -11.913 -12.139 1.00 44.22 355 VAL A C 1
ATOM 2889 O O . VAL A 1 355 ? 7.686 -12.126 -13.020 1.00 44.22 355 VAL A O 1
ATOM 2892 N N . GLY A 1 356 ? 7.215 -11.465 -10.930 1.00 46.78 356 GLY A N 1
ATOM 2893 C CA . GLY A 1 356 ? 8.547 -10.991 -10.543 1.00 46.78 356 GLY A CA 1
ATOM 2894 C C . GLY A 1 356 ? 9.603 -12.078 -10.298 1.00 46.78 356 GLY A C 1
ATOM 2895 O O . GLY A 1 356 ? 10.787 -11.838 -10.533 1.00 46.78 356 GLY A O 1
ATOM 2896 N N . GLU A 1 357 ? 9.207 -13.270 -9.840 1.00 51.81 357 GLU A N 1
ATOM 2897 C CA . GLU A 1 357 ? 10.149 -14.324 -9.412 1.00 51.81 357 GLU A CA 1
ATOM 2898 C C . GLU A 1 357 ? 11.051 -14.829 -10.547 1.00 51.81 357 GLU A C 1
ATOM 2900 O O . GLU A 1 357 ? 12.234 -15.099 -10.339 1.00 51.81 357 GLU A O 1
ATOM 2905 N N . HIS A 1 358 ? 10.536 -14.869 -11.779 1.00 53.62 358 HIS A N 1
ATOM 2906 C CA . HIS A 1 358 ? 11.305 -15.263 -12.964 1.00 53.62 358 HIS A CA 1
ATOM 2907 C C . HIS A 1 358 ? 12.406 -14.264 -13.356 1.00 53.62 358 HIS A C 1
ATOM 2909 O O . HIS A 1 358 ? 13.186 -14.536 -14.273 1.00 53.62 358 HIS A O 1
ATOM 2915 N N . TYR A 1 359 ? 12.480 -13.114 -12.681 1.00 55.81 359 TYR A N 1
ATOM 2916 C CA . TYR A 1 359 ? 13.481 -12.082 -12.916 1.00 55.81 359 TYR A CA 1
ATOM 2917 C C . TYR A 1 359 ? 14.631 -12.083 -11.899 1.00 55.81 359 TYR A C 1
ATOM 2919 O O . TYR A 1 359 ? 15.462 -11.179 -11.956 1.00 55.81 359 TYR A O 1
ATOM 2927 N N . ILE A 1 360 ? 14.717 -13.074 -11.003 1.00 67.75 360 ILE A N 1
ATOM 2928 C CA . ILE A 1 360 ? 15.841 -13.234 -10.068 1.00 67.75 360 ILE A CA 1
ATOM 2929 C C . ILE A 1 360 ? 16.663 -14.459 -10.477 1.00 67.75 360 ILE A C 1
ATOM 2931 O O . ILE A 1 360 ? 16.171 -15.585 -10.479 1.00 67.75 360 ILE A O 1
ATOM 2935 N N . SER A 1 361 ? 17.932 -14.247 -10.823 1.00 72.25 361 SER A N 1
ATOM 2936 C CA . SER A 1 361 ? 18.865 -15.332 -11.130 1.00 72.25 361 SER A CA 1
ATOM 2937 C C . SER A 1 361 ? 19.549 -15.828 -9.855 1.00 72.25 361 SER A C 1
ATOM 2939 O O . SER A 1 361 ? 20.341 -15.117 -9.237 1.00 72.25 361 SER A O 1
ATOM 2941 N N . THR A 1 362 ? 19.245 -17.063 -9.456 1.00 69.00 362 THR A N 1
ATOM 2942 C CA . THR A 1 362 ? 19.863 -17.714 -8.287 1.00 69.00 362 THR A CA 1
ATOM 2943 C C . THR A 1 362 ? 21.066 -18.575 -8.660 1.00 69.00 362 THR A C 1
ATOM 2945 O O . THR A 1 362 ? 21.829 -18.982 -7.784 1.00 69.00 362 THR A O 1
ATOM 2948 N N . ASP A 1 363 ? 21.268 -18.833 -9.954 1.00 75.88 363 ASP A N 1
ATOM 2949 C CA . ASP A 1 363 ? 22.267 -19.755 -10.473 1.00 75.88 363 ASP A CA 1
ATOM 2950 C C . ASP A 1 363 ? 22.942 -19.253 -11.767 1.00 75.88 363 ASP A C 1
ATOM 2952 O O . ASP A 1 363 ? 22.543 -18.268 -12.397 1.00 75.88 363 ASP A O 1
ATOM 2956 N N . LYS A 1 364 ? 24.005 -19.954 -12.183 1.00 84.00 364 LYS A N 1
ATOM 2957 C CA . LYS A 1 364 ? 24.778 -19.617 -13.391 1.00 84.00 364 LYS A CA 1
ATOM 2958 C C . LYS A 1 364 ? 23.946 -19.694 -14.672 1.00 84.00 364 LYS A C 1
ATOM 2960 O O . LYS A 1 364 ? 24.149 -18.880 -15.573 1.00 84.00 364 LYS A O 1
ATOM 2965 N N . HIS A 1 365 ? 23.038 -20.667 -14.771 1.00 83.12 365 HIS A N 1
ATOM 2966 C CA . HIS A 1 365 ? 22.204 -20.828 -15.958 1.00 83.12 365 HIS A CA 1
ATOM 2967 C C . HIS A 1 365 ? 21.205 -19.671 -16.079 1.00 83.12 365 HIS A C 1
ATOM 2969 O O . HIS A 1 365 ? 21.126 -19.052 -17.143 1.00 83.12 365 HIS A O 1
ATOM 2975 N N . GLY A 1 366 ? 20.525 -19.306 -14.985 1.00 80.50 366 GLY A N 1
ATOM 2976 C CA . GLY A 1 366 ? 19.655 -18.133 -14.930 1.00 80.50 366 GLY A CA 1
ATOM 2977 C C . GLY A 1 366 ? 20.387 -16.837 -15.285 1.00 80.50 366 GLY A C 1
ATOM 2978 O O . GLY A 1 366 ? 19.872 -16.038 -16.064 1.00 80.50 366 GLY A O 1
ATOM 2979 N N . TYR A 1 367 ? 21.625 -16.658 -14.810 1.00 85.81 367 TYR A N 1
ATOM 2980 C CA . TYR A 1 367 ? 22.453 -15.484 -15.121 1.00 85.81 367 TYR A CA 1
ATOM 2981 C C . TYR A 1 367 ? 22.721 -15.334 -16.631 1.00 85.81 367 TYR A C 1
ATOM 2983 O O . TYR A 1 367 ? 22.547 -14.259 -17.208 1.00 85.81 367 TYR A O 1
ATOM 2991 N N . HIS A 1 368 ? 23.081 -16.428 -17.310 1.00 88.56 368 HIS A N 1
ATOM 2992 C CA . HIS A 1 368 ? 23.317 -16.413 -18.757 1.00 88.56 368 HIS A CA 1
ATOM 2993 C C . HIS A 1 368 ? 22.021 -16.278 -19.573 1.00 88.56 368 HIS A C 1
ATOM 2995 O O . HIS A 1 368 ? 21.992 -15.588 -20.595 1.00 88.56 368 HIS A O 1
ATOM 3001 N N . GLN A 1 369 ? 20.929 -16.903 -19.126 1.00 87.88 369 GLN A N 1
ATOM 3002 C CA . GLN A 1 369 ? 19.618 -16.734 -19.753 1.00 87.88 369 GLN A CA 1
ATOM 3003 C C . GLN A 1 369 ? 19.155 -15.274 -19.666 1.00 87.88 369 GLN A C 1
ATOM 3005 O O . GLN A 1 369 ? 18.641 -14.730 -20.644 1.00 87.88 369 GLN A O 1
ATOM 3010 N N . MET A 1 370 ? 19.392 -14.625 -18.526 1.00 87.00 370 MET A N 1
ATOM 3011 C CA . MET A 1 370 ? 19.079 -13.217 -18.326 1.00 87.00 370 MET A CA 1
ATOM 3012 C C . MET A 1 370 ? 19.884 -12.314 -19.268 1.00 87.00 370 MET A C 1
ATOM 3014 O O . MET A 1 370 ? 19.300 -11.439 -19.906 1.00 87.00 370 MET A O 1
ATOM 3018 N N . PHE A 1 371 ? 21.185 -12.578 -19.443 1.00 92.06 371 PHE A N 1
ATOM 3019 C CA . PHE A 1 371 ? 22.009 -11.875 -20.434 1.00 92.06 371 PHE A CA 1
ATOM 3020 C C . PHE A 1 371 ? 21.441 -11.998 -21.853 1.00 92.06 371 PHE A C 1
ATOM 3022 O O . PHE A 1 371 ? 21.325 -10.997 -22.550 1.00 92.06 371 PHE A O 1
ATOM 3029 N N . LYS A 1 372 ? 21.043 -13.205 -22.279 1.00 92.44 372 LYS A N 1
ATOM 3030 C CA . LYS A 1 372 ? 20.452 -13.435 -23.611 1.00 92.44 372 LYS A CA 1
ATOM 3031 C C . LYS A 1 372 ? 19.158 -12.646 -23.818 1.00 92.44 372 LYS A C 1
ATOM 3033 O O . LYS A 1 372 ? 18.988 -12.017 -24.858 1.00 92.44 372 LYS A O 1
ATOM 3038 N N . LYS A 1 373 ? 18.261 -12.645 -22.827 1.00 91.00 373 LYS A N 1
ATOM 3039 C CA . LYS A 1 373 ? 17.015 -11.861 -22.884 1.00 91.00 373 LYS A CA 1
ATOM 3040 C C . LYS A 1 373 ? 17.291 -10.356 -22.938 1.00 91.00 373 LYS A C 1
ATOM 3042 O O . LYS A 1 373 ? 16.650 -9.635 -23.699 1.00 91.00 373 LYS A O 1
ATOM 3047 N N . ALA A 1 374 ? 18.258 -9.885 -22.157 1.00 91.31 374 ALA A N 1
ATOM 3048 C CA . ALA A 1 374 ? 18.693 -8.493 -22.155 1.00 91.31 374 ALA A CA 1
ATOM 3049 C C . ALA A 1 374 ? 19.356 -8.082 -23.483 1.00 91.31 374 ALA A C 1
ATOM 3051 O O . ALA A 1 374 ? 19.050 -7.030 -24.032 1.00 91.31 374 ALA A O 1
ATOM 3052 N N . ALA A 1 375 ? 20.181 -8.950 -24.070 1.00 94.69 375 ALA A N 1
ATOM 3053 C CA . ALA A 1 375 ? 20.790 -8.739 -25.381 1.00 94.69 375 ALA A CA 1
ATOM 3054 C C . ALA A 1 375 ? 19.739 -8.502 -26.480 1.00 94.69 375 ALA A C 1
ATOM 3056 O O . ALA A 1 375 ? 19.877 -7.563 -27.260 1.00 94.69 375 ALA A O 1
ATOM 3057 N N . ILE A 1 376 ? 18.654 -9.289 -26.499 1.00 94.06 376 ILE A N 1
ATOM 3058 C CA . ILE A 1 376 ? 17.512 -9.076 -27.409 1.00 94.06 376 ILE A CA 1
ATOM 3059 C C . ILE A 1 376 ? 16.902 -7.679 -27.203 1.00 94.06 376 ILE A C 1
ATOM 3061 O O . ILE A 1 376 ? 16.613 -6.974 -28.170 1.00 94.06 376 ILE A O 1
ATOM 3065 N N . GLY A 1 377 ? 16.753 -7.255 -25.944 1.00 92.12 377 GLY A N 1
ATOM 3066 C CA . GLY A 1 377 ? 16.335 -5.896 -25.604 1.00 92.12 377 GLY A CA 1
ATOM 3067 C C . GLY A 1 377 ? 17.303 -4.836 -26.137 1.00 92.12 377 GLY A C 1
ATOM 3068 O O . GLY A 1 377 ? 16.863 -3.868 -26.747 1.00 92.12 377 GLY A O 1
ATOM 3069 N N . GLY A 1 378 ? 18.614 -5.037 -25.971 1.00 93.88 378 GLY A N 1
ATOM 3070 C CA . GLY A 1 378 ? 19.665 -4.155 -26.489 1.00 93.88 378 GLY A CA 1
ATOM 3071 C C . GLY A 1 378 ? 19.600 -3.959 -28.005 1.00 93.88 378 GLY A C 1
ATOM 3072 O O . GLY A 1 378 ? 19.742 -2.829 -28.472 1.00 93.88 378 GLY A O 1
ATOM 3073 N N . VAL A 1 379 ? 19.301 -5.025 -28.761 1.00 95.94 379 VAL A N 1
ATOM 3074 C CA . VAL A 1 379 ? 19.093 -4.942 -30.217 1.00 95.94 379 VAL A CA 1
ATOM 3075 C C . VAL A 1 379 ? 17.958 -3.975 -30.550 1.00 95.94 379 VAL A C 1
ATOM 3077 O O . VAL A 1 379 ? 18.160 -3.013 -31.289 1.00 95.94 379 VAL A O 1
ATOM 3080 N N . LEU A 1 380 ? 16.768 -4.201 -29.985 1.00 95.12 380 LEU A N 1
ATOM 3081 C CA . LEU A 1 380 ? 15.607 -3.352 -30.264 1.00 95.12 380 LEU A CA 1
ATOM 3082 C C . LEU A 1 380 ? 15.801 -1.916 -29.772 1.00 95.12 380 LEU A C 1
ATOM 3084 O O . LEU A 1 380 ? 15.381 -0.984 -30.451 1.00 95.12 380 LEU A O 1
ATOM 3088 N N . ILE A 1 381 ? 16.482 -1.719 -28.642 1.00 94.25 381 ILE A N 1
ATOM 3089 C CA . ILE A 1 381 ? 16.763 -0.385 -28.100 1.00 94.25 381 ILE A CA 1
ATOM 3090 C C . ILE A 1 381 ? 17.668 0.422 -29.033 1.00 94.25 381 ILE A C 1
ATOM 3092 O O . ILE A 1 381 ? 17.415 1.612 -29.203 1.00 94.25 381 ILE A O 1
ATOM 3096 N N . ALA A 1 382 ? 18.667 -0.195 -29.675 1.00 95.44 382 ALA A N 1
ATOM 3097 C CA . ALA A 1 382 ? 19.486 0.498 -30.670 1.00 95.44 382 ALA A CA 1
ATOM 3098 C C . ALA A 1 382 ? 18.625 1.005 -31.839 1.00 95.44 382 ALA A C 1
ATOM 3100 O O . ALA A 1 382 ? 18.683 2.185 -32.173 1.00 95.44 382 ALA A O 1
ATOM 3101 N N . PHE A 1 383 ? 17.745 0.156 -32.386 1.00 95.75 383 PHE A N 1
ATOM 3102 C CA . PHE A 1 383 ? 16.809 0.565 -33.440 1.00 95.75 383 PHE A CA 1
ATOM 3103 C C . PHE A 1 383 ? 15.838 1.655 -32.977 1.00 95.75 383 PHE A C 1
ATOM 3105 O O . PHE A 1 383 ? 15.586 2.606 -33.711 1.00 95.75 383 PHE A O 1
ATOM 3112 N N . MET A 1 384 ? 15.304 1.554 -31.758 1.00 94.75 384 MET A N 1
ATOM 3113 C CA . MET A 1 384 ? 14.419 2.573 -31.187 1.00 94.75 384 MET A CA 1
ATOM 3114 C C . MET A 1 384 ? 15.133 3.916 -31.011 1.00 94.75 384 MET A C 1
ATOM 3116 O O . MET A 1 384 ? 14.555 4.952 -31.331 1.00 94.75 384 MET A O 1
ATOM 3120 N N . ALA A 1 385 ? 16.381 3.906 -30.532 1.00 93.00 385 ALA A N 1
ATOM 3121 C CA . ALA A 1 385 ? 17.201 5.107 -30.407 1.00 93.00 385 ALA A CA 1
ATOM 3122 C C . ALA A 1 385 ? 17.441 5.745 -31.780 1.00 93.00 385 ALA A C 1
ATOM 3124 O O . ALA A 1 385 ? 17.198 6.937 -31.947 1.00 93.00 385 ALA A O 1
ATOM 3125 N N . THR A 1 386 ? 17.807 4.942 -32.784 1.00 93.94 386 THR A N 1
ATOM 3126 C CA . THR A 1 386 ? 17.960 5.411 -34.165 1.00 93.94 386 THR A CA 1
ATOM 3127 C C . THR A 1 386 ? 16.659 6.011 -34.706 1.00 93.94 386 THR A C 1
ATOM 3129 O O . THR A 1 386 ? 16.674 7.133 -35.200 1.00 93.94 386 THR A O 1
ATOM 3132 N N . MET A 1 387 ? 15.517 5.326 -34.566 1.00 93.25 387 MET A N 1
ATOM 3133 C CA . MET A 1 387 ? 14.216 5.850 -35.011 1.00 93.25 387 MET A CA 1
ATOM 3134 C C . MET A 1 387 ? 13.865 7.175 -34.330 1.00 93.25 387 MET A C 1
ATOM 3136 O O . MET A 1 387 ? 13.386 8.088 -34.995 1.00 93.25 387 MET A O 1
ATOM 3140 N N . LYS A 1 388 ? 14.126 7.303 -33.023 1.00 90.75 388 LYS A N 1
ATOM 3141 C CA . LYS A 1 388 ? 13.884 8.539 -32.265 1.00 90.75 388 LYS A CA 1
ATOM 3142 C C . LYS A 1 388 ? 14.755 9.688 -32.769 1.00 90.75 388 LYS A C 1
ATOM 3144 O O . LYS A 1 388 ? 14.264 10.802 -32.918 1.00 90.75 388 LYS A O 1
ATOM 3149 N N . VAL A 1 389 ? 16.031 9.423 -33.044 1.00 88.31 389 VAL A N 1
ATOM 3150 C CA . VAL A 1 389 ? 16.941 10.440 -33.582 1.00 88.31 389 VAL A CA 1
ATOM 3151 C C . VAL A 1 389 ? 16.529 10.854 -34.995 1.00 88.31 389 VAL A C 1
ATOM 3153 O O . VAL A 1 389 ? 16.463 12.043 -35.278 1.00 88.31 389 VAL A O 1
ATOM 3156 N N . LEU A 1 390 ? 16.164 9.908 -35.861 1.00 88.88 390 LEU A N 1
ATOM 3157 C CA . LEU A 1 390 ? 15.676 10.224 -37.208 1.00 88.88 390 LEU A CA 1
ATOM 3158 C C . LEU A 1 390 ? 14.342 10.985 -37.181 1.00 88.88 390 LEU A C 1
ATOM 3160 O O . LEU A 1 390 ? 14.132 11.883 -37.994 1.00 88.88 390 LEU A O 1
ATOM 3164 N N . ALA A 1 391 ? 13.461 10.683 -36.222 1.00 86.94 391 ALA A N 1
ATOM 3165 C CA . ALA A 1 391 ? 12.199 11.398 -36.034 1.00 86.94 391 ALA A CA 1
ATOM 3166 C C . ALA A 1 391 ? 12.394 12.878 -35.654 1.00 86.94 391 ALA A C 1
ATOM 3168 O O . ALA A 1 391 ? 11.477 13.674 -35.849 1.00 86.94 391 ALA A O 1
ATOM 3169 N N . TYR A 1 392 ? 13.573 13.265 -35.150 1.00 81.62 392 TYR A N 1
ATOM 3170 C CA . TYR A 1 392 ? 13.899 14.663 -34.858 1.00 81.62 392 TYR A CA 1
ATOM 3171 C C . TYR A 1 392 ? 13.931 15.534 -36.121 1.00 81.62 392 TYR A C 1
ATOM 3173 O O . TYR A 1 392 ? 13.527 16.693 -36.071 1.00 81.62 392 TYR A O 1
ATOM 3181 N N . ASN A 1 393 ? 14.326 14.954 -37.259 1.00 80.19 393 ASN A N 1
ATOM 3182 C CA . ASN A 1 393 ? 14.413 15.647 -38.548 1.00 80.19 393 ASN A CA 1
ATOM 3183 C C . ASN A 1 393 ? 13.043 15.859 -39.216 1.00 80.19 393 ASN A C 1
ATOM 3185 O O . ASN A 1 393 ? 12.969 16.439 -40.295 1.00 80.19 393 ASN A O 1
ATOM 3189 N N . ILE A 1 394 ? 11.959 15.363 -38.611 1.00 85.50 394 ILE A N 1
ATOM 3190 C CA . ILE A 1 394 ? 10.600 15.559 -39.109 1.00 85.50 394 ILE A CA 1
ATOM 3191 C C . ILE A 1 394 ? 10.013 16.809 -38.441 1.00 85.50 394 ILE A C 1
ATOM 3193 O O . ILE A 1 394 ? 9.943 16.908 -37.210 1.00 85.50 394 ILE A O 1
ATOM 3197 N N . ASP A 1 395 ? 9.535 17.753 -39.251 1.00 84.69 395 ASP A N 1
ATOM 3198 C CA . ASP A 1 395 ? 8.886 18.978 -38.779 1.00 84.69 395 ASP A CA 1
ATOM 3199 C C . ASP A 1 395 ? 7.489 18.693 -38.211 1.00 84.69 395 ASP A C 1
ATOM 3201 O O . ASP A 1 395 ? 6.468 18.765 -38.894 1.00 84.69 395 ASP A O 1
ATOM 3205 N N . LEU A 1 396 ? 7.438 18.353 -36.922 1.00 87.06 396 LEU A N 1
ATOM 3206 C CA . LEU A 1 396 ? 6.198 18.133 -36.179 1.00 87.06 396 LEU A CA 1
ATOM 3207 C C . LEU A 1 396 ? 5.954 19.226 -35.139 1.00 87.06 396 LEU A C 1
ATOM 3209 O O . LEU A 1 396 ? 6.872 19.714 -34.480 1.00 87.06 396 LEU A O 1
ATOM 3213 N N . ALA A 1 397 ? 4.683 19.536 -34.885 1.00 91.19 397 ALA A N 1
ATOM 3214 C CA . ALA A 1 397 ? 4.307 20.295 -33.695 1.00 91.19 397 ALA A CA 1
ATOM 3215 C C . ALA A 1 397 ? 4.788 19.570 -32.413 1.00 91.19 397 ALA A C 1
ATOM 3217 O O . ALA A 1 397 ? 4.884 18.337 -32.417 1.00 91.19 397 ALA A O 1
ATOM 3218 N N . PRO A 1 398 ? 5.033 20.279 -31.290 1.00 88.38 398 PRO A N 1
ATOM 3219 C CA . PRO A 1 398 ? 5.503 19.662 -30.043 1.00 88.38 398 PRO A CA 1
ATOM 3220 C C . PRO A 1 398 ? 4.656 18.462 -29.592 1.00 88.38 398 PRO A C 1
ATOM 3222 O O . PRO A 1 398 ? 5.198 17.423 -29.221 1.00 88.38 398 PRO A O 1
ATOM 3225 N N . PHE A 1 399 ? 3.328 18.555 -29.725 1.00 90.56 399 PHE A N 1
ATOM 3226 C CA . PHE A 1 399 ? 2.415 17.444 -29.439 1.00 90.56 399 PHE A CA 1
ATOM 3227 C C . PHE A 1 399 ? 2.639 16.228 -30.357 1.00 90.56 399 PHE A C 1
ATOM 3229 O O . PHE A 1 399 ? 2.613 15.089 -29.896 1.00 90.56 399 PHE A O 1
ATOM 3236 N N . GLY A 1 400 ? 2.909 16.455 -31.646 1.00 91.94 400 GLY A N 1
ATOM 3237 C CA . GLY A 1 400 ? 3.230 15.394 -32.603 1.00 91.94 400 GLY A CA 1
ATOM 3238 C C . GLY A 1 400 ? 4.544 14.685 -32.266 1.00 91.94 400 GLY A C 1
ATOM 3239 O O . GLY A 1 400 ? 4.592 13.456 -32.284 1.00 91.94 400 GLY A O 1
ATOM 3240 N N . ARG A 1 401 ? 5.583 15.436 -31.868 1.00 89.88 401 ARG A N 1
ATOM 3241 C CA . ARG A 1 401 ? 6.857 14.858 -31.395 1.00 89.88 401 ARG A CA 1
ATOM 3242 C C . ARG A 1 401 ? 6.657 14.020 -30.134 1.00 89.88 401 ARG A C 1
ATOM 3244 O O . ARG A 1 401 ? 7.143 12.894 -30.069 1.00 89.88 401 ARG A O 1
ATOM 3251 N N . MET A 1 402 ? 5.894 14.538 -29.169 1.00 92.75 402 MET A N 1
ATOM 3252 C CA . MET A 1 402 ? 5.511 13.803 -27.961 1.00 92.75 402 MET A CA 1
ATOM 3253 C C . MET A 1 402 ? 4.816 12.483 -28.302 1.00 92.75 402 MET A C 1
ATOM 3255 O O . MET A 1 402 ? 5.173 11.443 -27.749 1.00 92.75 402 MET A O 1
ATOM 3259 N N . PHE A 1 403 ? 3.840 12.508 -29.213 1.00 94.25 403 PHE A N 1
ATOM 3260 C CA . PHE A 1 403 ? 3.106 11.313 -29.618 1.00 94.25 403 PHE A CA 1
ATOM 3261 C C . PHE A 1 403 ? 4.019 10.280 -30.291 1.00 94.25 403 PHE A C 1
ATOM 3263 O O . PHE A 1 403 ? 4.032 9.123 -29.874 1.00 94.25 403 PHE A O 1
ATOM 3270 N N . ILE A 1 404 ? 4.828 10.687 -31.276 1.00 93.88 404 ILE A N 1
ATOM 3271 C CA . ILE A 1 404 ? 5.729 9.776 -31.999 1.00 93.88 404 ILE A CA 1
ATOM 3272 C C . ILE A 1 404 ? 6.769 9.168 -31.059 1.00 93.88 404 ILE A C 1
ATOM 3274 O O . ILE A 1 404 ? 6.918 7.948 -31.038 1.00 93.88 404 ILE A O 1
ATOM 3278 N N . ASN A 1 405 ? 7.430 9.978 -30.228 1.00 92.19 405 ASN A N 1
ATOM 3279 C CA . ASN A 1 405 ? 8.400 9.471 -29.256 1.00 92.19 405 ASN A CA 1
ATOM 3280 C C . ASN A 1 405 ? 7.745 8.496 -28.265 1.00 92.19 405 ASN A C 1
ATOM 3282 O O . ASN A 1 405 ? 8.312 7.446 -27.961 1.00 92.19 405 ASN A O 1
ATOM 3286 N N . SER A 1 406 ? 6.523 8.799 -27.815 1.00 95.00 406 SER A N 1
ATOM 3287 C CA . SER A 1 406 ? 5.747 7.913 -26.938 1.00 95.00 406 SER A CA 1
ATOM 3288 C C . SER A 1 406 ? 5.391 6.590 -27.617 1.00 95.00 406 SER A C 1
ATOM 3290 O O . SER A 1 406 ? 5.431 5.550 -26.965 1.00 95.00 406 SER A O 1
ATOM 3292 N N . MET A 1 407 ? 5.074 6.595 -28.917 1.00 95.81 407 MET A N 1
ATOM 3293 C CA . MET A 1 407 ? 4.790 5.371 -29.674 1.00 95.81 407 MET A CA 1
ATOM 3294 C C . MET A 1 407 ? 6.053 4.552 -29.947 1.00 95.81 407 MET A C 1
ATOM 3296 O O . MET A 1 407 ? 6.024 3.343 -29.729 1.00 95.81 407 MET A O 1
ATOM 3300 N N . ILE A 1 408 ? 7.162 5.184 -30.354 1.00 94.25 408 ILE A N 1
ATOM 3301 C CA . ILE A 1 408 ? 8.453 4.505 -30.573 1.00 94.25 408 ILE A CA 1
ATOM 3302 C C . ILE A 1 408 ? 8.855 3.754 -29.306 1.00 94.25 408 ILE A C 1
ATOM 3304 O O . ILE A 1 408 ? 9.156 2.561 -29.354 1.00 94.25 408 ILE A O 1
ATOM 3308 N N . TYR A 1 409 ? 8.812 4.433 -28.159 1.00 93.00 409 TYR A N 1
ATOM 3309 C CA . TYR A 1 409 ? 9.181 3.827 -26.889 1.00 93.00 409 TYR A CA 1
ATOM 3310 C C . TYR A 1 409 ? 8.138 2.840 -26.368 1.00 93.00 409 TYR A C 1
ATOM 3312 O O . TYR A 1 409 ? 8.489 1.711 -26.032 1.00 93.00 409 TYR A O 1
ATOM 3320 N N . GLY A 1 410 ? 6.863 3.231 -26.318 1.00 93.69 410 GLY A N 1
ATOM 3321 C CA . GLY A 1 410 ? 5.787 2.410 -25.765 1.00 93.69 410 GLY A CA 1
ATOM 3322 C C . GLY A 1 410 ? 5.604 1.101 -26.525 1.00 93.69 410 GLY A C 1
ATOM 3323 O O . GLY A 1 410 ? 5.616 0.030 -25.917 1.00 93.69 410 GLY A O 1
ATOM 3324 N N . LEU A 1 411 ? 5.498 1.162 -27.857 1.00 95.50 411 LEU A N 1
ATOM 3325 C CA . LEU A 1 411 ? 5.370 -0.038 -28.688 1.00 95.50 411 LEU A CA 1
ATOM 3326 C C . LEU A 1 411 ? 6.667 -0.846 -28.711 1.00 95.50 411 LEU A C 1
ATOM 3328 O O . LEU A 1 411 ? 6.609 -2.071 -28.652 1.00 95.50 411 LEU A O 1
ATOM 3332 N N . GLY A 1 412 ? 7.830 -0.189 -28.736 1.00 94.06 412 GLY A N 1
ATOM 3333 C CA . GLY A 1 412 ? 9.117 -0.882 -28.698 1.00 94.06 412 GLY A CA 1
ATOM 3334 C C . GLY A 1 412 ? 9.321 -1.683 -27.408 1.00 94.06 412 GLY A C 1
ATOM 3335 O O . GLY A 1 412 ? 9.733 -2.839 -27.463 1.00 94.06 412 GLY A O 1
ATOM 3336 N N . PHE A 1 413 ? 8.945 -1.143 -26.246 1.00 92.12 413 PHE A N 1
ATOM 3337 C CA . PHE A 1 413 ? 9.002 -1.890 -24.986 1.00 92.12 413 PHE A CA 1
ATOM 3338 C C . PHE A 1 413 ? 7.989 -3.032 -24.908 1.00 92.12 413 PHE A C 1
ATOM 3340 O O . PHE A 1 413 ? 8.311 -4.096 -24.374 1.00 92.12 413 PHE A O 1
ATOM 3347 N N . VAL A 1 414 ? 6.782 -2.847 -25.450 1.00 92.56 414 VAL A N 1
ATOM 3348 C CA . VAL A 1 414 ? 5.806 -3.939 -25.578 1.00 92.56 414 VAL A CA 1
ATOM 3349 C C . VAL A 1 414 ? 6.350 -5.034 -26.498 1.00 92.56 414 VAL A C 1
ATOM 3351 O O . VAL A 1 414 ? 6.252 -6.210 -26.157 1.00 92.56 414 VAL A O 1
ATOM 3354 N N . LEU A 1 415 ? 6.990 -4.670 -27.612 1.00 94.06 415 LEU A N 1
ATOM 3355 C CA . LEU A 1 415 ? 7.612 -5.624 -28.527 1.00 94.06 415 LEU A CA 1
ATOM 3356 C C . LEU A 1 415 ? 8.737 -6.408 -27.846 1.00 94.06 415 LEU A C 1
ATOM 3358 O O . LEU A 1 415 ? 8.739 -7.633 -27.944 1.00 94.06 415 LEU A O 1
ATOM 3362 N N . ILE A 1 416 ? 9.635 -5.732 -27.113 1.00 91.38 416 ILE A N 1
ATOM 3363 C CA . ILE A 1 416 ? 10.690 -6.381 -26.313 1.00 91.38 416 ILE A CA 1
ATOM 3364 C C . ILE A 1 416 ? 10.076 -7.428 -25.379 1.00 91.38 416 ILE A C 1
ATOM 3366 O O . ILE A 1 416 ? 10.568 -8.553 -25.326 1.00 91.38 416 ILE A O 1
ATOM 3370 N N . HIS A 1 417 ? 8.981 -7.090 -24.693 1.00 87.88 417 HIS A N 1
ATOM 3371 C CA . HIS A 1 417 ? 8.282 -8.020 -23.804 1.00 87.88 417 HIS A CA 1
ATOM 3372 C C . HIS A 1 417 ? 7.685 -9.221 -24.549 1.00 87.88 417 HIS A C 1
ATOM 3374 O O . HIS A 1 417 ? 7.896 -10.359 -24.135 1.00 87.88 417 HIS A O 1
ATOM 3380 N N . ILE A 1 418 ? 6.987 -8.992 -25.667 1.00 88.88 418 ILE A N 1
ATOM 3381 C CA . ILE A 1 418 ? 6.331 -10.051 -26.459 1.00 88.88 418 ILE A CA 1
ATOM 3382 C C . ILE A 1 418 ? 7.348 -11.071 -26.991 1.00 88.88 418 ILE A C 1
ATOM 3384 O O . ILE A 1 418 ? 7.084 -12.273 -26.980 1.00 88.88 418 ILE A O 1
ATOM 3388 N N . ILE A 1 419 ? 8.531 -10.624 -27.421 1.00 91.19 419 ILE A N 1
ATOM 3389 C CA . ILE A 1 419 ? 9.600 -11.525 -27.887 1.00 91.19 419 ILE A CA 1
ATOM 3390 C C . ILE A 1 419 ? 10.431 -12.122 -26.741 1.00 91.19 419 ILE A C 1
ATOM 3392 O O . ILE A 1 419 ? 11.466 -12.737 -26.990 1.00 91.19 419 ILE A O 1
ATOM 3396 N N . HIS A 1 420 ? 9.975 -11.976 -25.492 1.00 86.62 420 HIS A N 1
ATOM 3397 C CA . HIS A 1 420 ? 10.629 -12.465 -24.274 1.00 86.62 420 HIS A CA 1
ATOM 3398 C C . HIS A 1 420 ? 12.011 -11.844 -24.004 1.00 86.62 420 HIS A C 1
ATOM 3400 O O . HIS A 1 420 ? 12.829 -12.422 -23.279 1.00 86.62 420 HIS A O 1
ATOM 3406 N N . GLY A 1 421 ? 12.275 -10.666 -24.572 1.00 88.06 421 GLY A N 1
ATOM 3407 C CA . GLY A 1 421 ? 13.414 -9.831 -24.218 1.00 88.06 421 GLY A CA 1
ATOM 3408 C C . GLY A 1 421 ? 13.178 -9.082 -22.905 1.00 88.06 421 GLY A C 1
ATOM 3409 O O . GLY A 1 421 ? 12.054 -8.993 -22.406 1.00 88.06 421 GLY A O 1
ATOM 3410 N N . THR A 1 422 ? 14.244 -8.511 -22.343 1.00 85.69 422 THR A N 1
ATOM 3411 C CA . THR A 1 422 ? 14.152 -7.739 -21.096 1.00 85.69 422 THR A CA 1
ATOM 3412 C C . THR A 1 422 ? 14.809 -6.373 -21.224 1.00 85.69 422 THR A C 1
ATOM 3414 O O . THR A 1 422 ? 15.868 -6.226 -21.827 1.00 85.69 422 THR A O 1
ATOM 3417 N N . VAL A 1 423 ? 14.196 -5.367 -20.601 1.00 84.88 423 VAL A N 1
ATOM 3418 C CA . VAL A 1 423 ? 14.799 -4.047 -20.400 1.00 84.88 423 VAL A CA 1
ATOM 3419 C C . VAL A 1 423 ? 15.406 -3.988 -19.003 1.00 84.88 423 VAL A C 1
ATOM 3421 O O . VAL A 1 423 ? 14.748 -4.327 -18.015 1.00 84.88 423 VAL A O 1
ATOM 3424 N N . ALA A 1 424 ? 16.664 -3.564 -18.925 1.00 77.31 424 ALA A N 1
ATOM 3425 C CA . ALA A 1 424 ? 17.363 -3.372 -17.664 1.00 77.31 424 ALA A CA 1
ATOM 3426 C C . ALA A 1 424 ? 16.621 -2.409 -16.715 1.00 77.31 424 ALA A C 1
ATOM 3428 O O . ALA A 1 424 ? 15.817 -1.583 -17.143 1.00 77.31 424 ALA A O 1
ATOM 3429 N N . THR A 1 425 ? 16.890 -2.526 -15.410 1.00 65.06 425 THR A N 1
ATOM 3430 C CA . THR A 1 425 ? 16.412 -1.626 -14.338 1.00 65.06 425 THR A CA 1
ATOM 3431 C C . THR A 1 425 ? 14.896 -1.544 -14.106 1.00 65.06 425 THR A C 1
ATOM 3433 O O . THR A 1 425 ? 14.466 -0.855 -13.187 1.00 65.06 425 THR A O 1
ATOM 3436 N N . LYS A 1 426 ? 14.070 -2.299 -14.844 1.00 71.75 426 LYS A N 1
ATOM 3437 C CA . LYS A 1 426 ? 12.623 -2.432 -14.567 1.00 71.75 426 LYS A CA 1
ATOM 3438 C C . LYS A 1 426 ? 12.319 -3.447 -13.460 1.00 71.75 426 LYS A C 1
ATOM 3440 O O . LYS A 1 426 ? 11.374 -3.303 -12.691 1.00 71.75 426 LYS A O 1
ATOM 3445 N N . GLN A 1 427 ? 13.127 -4.495 -13.381 1.00 66.94 427 GLN A N 1
ATOM 3446 C CA . GLN A 1 427 ? 12.878 -5.643 -12.509 1.00 66.94 427 GLN A CA 1
ATOM 3447 C C . GLN A 1 427 ? 12.958 -5.357 -10.994 1.00 66.94 427 GLN A C 1
ATOM 3449 O O . GLN A 1 427 ? 12.172 -5.968 -10.278 1.00 66.94 427 GLN A O 1
ATOM 3454 N N . PRO A 1 428 ? 13.778 -4.413 -10.479 1.00 58.81 428 PRO A N 1
ATOM 3455 C CA . PRO A 1 428 ? 13.839 -4.088 -9.050 1.00 58.81 428 PRO A CA 1
ATOM 3456 C C . PRO A 1 428 ? 12.478 -3.697 -8.466 1.00 58.81 428 PRO A C 1
ATOM 3458 O O . PRO A 1 428 ? 12.145 -4.086 -7.347 1.00 58.81 428 PRO A O 1
ATOM 3461 N N . ALA A 1 429 ? 11.668 -2.980 -9.253 1.00 60.41 429 ALA A N 1
ATOM 3462 C CA . ALA A 1 429 ? 10.302 -2.618 -8.891 1.00 60.41 429 ALA A CA 1
ATOM 3463 C C . ALA A 1 429 ? 9.355 -3.827 -8.858 1.00 60.41 429 ALA A C 1
ATOM 3465 O O . ALA A 1 429 ? 8.471 -3.895 -8.010 1.00 60.41 429 ALA A O 1
ATOM 3466 N N . MET A 1 430 ? 9.575 -4.806 -9.738 1.00 60.62 430 MET A N 1
ATOM 3467 C CA . MET A 1 430 ? 8.757 -6.019 -9.850 1.00 60.62 430 MET A CA 1
ATOM 3468 C C . MET A 1 430 ? 9.138 -7.096 -8.815 1.00 60.62 430 MET A C 1
ATOM 3470 O O . MET A 1 430 ? 8.335 -7.966 -8.504 1.00 60.62 430 MET A O 1
ATOM 3474 N N . THR A 1 431 ? 10.335 -7.025 -8.223 1.00 63.41 431 THR A N 1
ATOM 3475 C CA . THR A 1 431 ? 10.811 -7.958 -7.177 1.00 63.41 431 THR A CA 1
ATOM 3476 C C . THR A 1 431 ? 10.412 -7.560 -5.748 1.00 63.41 431 THR A C 1
ATOM 3478 O O . THR A 1 431 ? 10.736 -8.258 -4.787 1.00 63.41 431 THR A O 1
ATOM 3481 N N . ALA A 1 432 ? 9.693 -6.444 -5.595 1.00 59.84 432 ALA A N 1
ATOM 3482 C CA . ALA A 1 432 ? 9.242 -5.885 -4.318 1.00 59.84 432 ALA A CA 1
ATOM 3483 C C . ALA A 1 432 ? 8.419 -6.882 -3.475 1.00 59.84 432 ALA A C 1
ATOM 3485 O O . ALA A 1 432 ? 8.529 -6.916 -2.250 1.00 59.84 432 ALA A O 1
ATOM 3486 N N . ALA A 1 433 ? 7.643 -7.745 -4.129 1.00 54.59 433 ALA A N 1
ATOM 3487 C CA . ALA A 1 433 ? 6.859 -8.774 -3.461 1.00 54.59 433 ALA A CA 1
ATOM 3488 C C . ALA A 1 433 ? 7.720 -9.897 -2.873 1.00 54.59 433 ALA A C 1
ATOM 3490 O O . ALA A 1 433 ? 7.491 -10.286 -1.738 1.00 54.59 433 ALA A O 1
ATOM 3491 N N . ALA A 1 434 ? 8.736 -10.380 -3.602 1.00 56.84 434 ALA A N 1
ATOM 3492 C CA . ALA A 1 434 ? 9.659 -11.402 -3.099 1.00 56.84 434 ALA A CA 1
ATOM 3493 C C . ALA A 1 434 ? 10.393 -10.904 -1.841 1.00 56.84 434 ALA A C 1
ATOM 3495 O O . ALA A 1 434 ? 10.635 -11.643 -0.890 1.00 56.84 434 ALA A O 1
ATOM 3496 N N . ILE A 1 435 ? 10.688 -9.604 -1.798 1.00 61.16 435 ILE A N 1
ATOM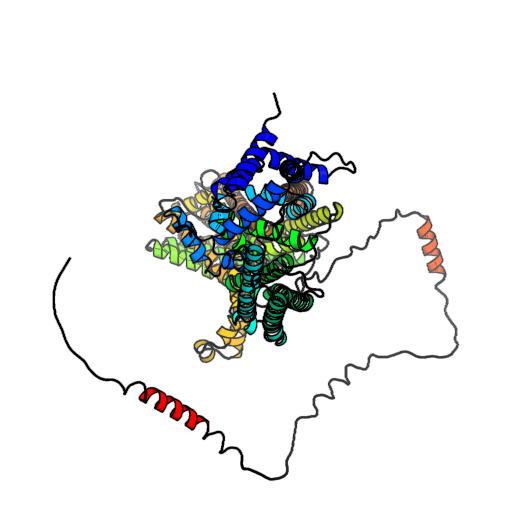 3497 C CA . ILE A 1 435 ? 11.193 -8.941 -0.596 1.00 61.16 435 ILE A CA 1
ATOM 3498 C C . ILE A 1 435 ? 10.136 -8.967 0.517 1.00 61.16 435 ILE A C 1
ATOM 3500 O O . ILE A 1 435 ? 10.441 -9.375 1.636 1.00 61.16 435 ILE A O 1
ATOM 3504 N N . ALA A 1 436 ? 8.890 -8.600 0.218 1.00 57.84 436 ALA A N 1
ATOM 3505 C CA . ALA A 1 436 ? 7.795 -8.599 1.187 1.00 57.84 436 ALA A CA 1
ATOM 3506 C C . ALA A 1 436 ? 7.453 -9.998 1.748 1.00 57.84 436 ALA A C 1
ATOM 3508 O O . ALA A 1 436 ? 7.012 -10.099 2.894 1.00 57.84 436 ALA A O 1
ATOM 3509 N N . THR A 1 437 ? 7.660 -11.074 0.983 1.00 55.75 437 THR A N 1
ATOM 3510 C CA . THR A 1 437 ? 7.359 -12.455 1.399 1.00 55.75 437 THR A CA 1
ATOM 3511 C C . THR A 1 437 ? 8.410 -13.028 2.340 1.00 55.75 437 THR A C 1
ATOM 3513 O O . THR A 1 437 ? 8.049 -13.682 3.314 1.00 55.75 437 THR A O 1
ATOM 3516 N N . THR A 1 438 ? 9.695 -12.702 2.157 1.00 57.59 438 THR A N 1
ATOM 3517 C CA . THR A 1 438 ? 10.752 -13.092 3.119 1.00 57.59 438 THR A CA 1
ATOM 3518 C C . THR A 1 438 ? 10.570 -12.478 4.516 1.00 57.59 438 THR A C 1
ATOM 3520 O O . THR A 1 438 ? 11.179 -12.934 5.487 1.00 57.59 438 THR A O 1
ATOM 3523 N N . ILE A 1 439 ? 9.704 -11.467 4.627 1.00 59.00 439 ILE A N 1
ATOM 3524 C CA . ILE A 1 439 ? 9.379 -10.740 5.859 1.00 59.00 439 ILE A CA 1
ATOM 3525 C C . ILE A 1 439 ? 8.145 -11.343 6.573 1.00 59.00 439 ILE A C 1
ATOM 3527 O O . ILE A 1 439 ? 7.797 -10.905 7.667 1.00 59.00 439 ILE A O 1
ATOM 3531 N N . SER A 1 440 ? 7.496 -12.378 6.017 1.00 50.50 440 SER A N 1
ATOM 3532 C CA . SER A 1 440 ? 6.208 -12.909 6.501 1.00 50.50 440 SER A CA 1
ATOM 3533 C C . SER A 1 440 ? 6.147 -13.221 8.011 1.00 50.50 440 SER A C 1
ATOM 3535 O O . SER A 1 440 ? 6.970 -13.983 8.529 1.00 50.50 440 SER A O 1
ATOM 3537 N N . ASP A 1 441 ? 5.132 -12.642 8.673 1.00 45.88 441 ASP A N 1
ATOM 3538 C CA . ASP A 1 441 ? 4.401 -12.981 9.915 1.00 45.88 441 ASP A CA 1
ATOM 3539 C C . ASP A 1 441 ? 5.122 -13.747 11.037 1.00 45.88 441 ASP A C 1
ATOM 3541 O O . ASP A 1 441 ? 4.540 -14.527 11.794 1.00 45.88 441 ASP A O 1
ATOM 3545 N N . GLY A 1 442 ? 6.401 -13.460 11.243 1.00 41.97 442 GLY A N 1
ATOM 3546 C CA . GLY A 1 442 ? 7.133 -13.899 12.421 1.00 41.97 442 GLY A CA 1
ATOM 3547 C C . GLY A 1 442 ? 6.773 -13.084 13.666 1.00 41.97 442 GLY A C 1
ATOM 3548 O O . GLY A 1 442 ? 7.656 -12.434 14.219 1.00 41.97 442 GLY A O 1
ATOM 3549 N N . LYS A 1 443 ? 5.542 -13.184 14.195 1.00 41.38 443 LYS A N 1
ATOM 3550 C CA . LYS A 1 443 ? 5.175 -12.716 15.560 1.00 41.38 443 LYS A CA 1
ATOM 3551 C C . LYS A 1 443 ? 5.935 -13.465 16.688 1.00 41.38 443 LYS A C 1
ATOM 3553 O O . LYS A 1 443 ? 5.535 -13.449 17.847 1.00 41.38 443 LYS A O 1
ATOM 3558 N N . GLY A 1 444 ? 7.049 -14.133 16.380 1.00 41.78 444 GLY A N 1
ATOM 3559 C CA . GLY A 1 444 ? 7.904 -14.828 17.336 1.00 41.78 444 GLY A CA 1
ATOM 3560 C C . GLY A 1 444 ? 8.939 -13.885 17.949 1.00 41.78 444 GLY A C 1
ATOM 3561 O O . GLY A 1 444 ? 9.888 -13.463 17.283 1.00 41.78 444 GLY A O 1
ATOM 3562 N N . LYS A 1 445 ? 8.795 -13.585 19.243 1.00 42.16 445 LYS A N 1
ATOM 3563 C CA . LYS A 1 445 ? 9.697 -12.750 20.060 1.00 42.16 445 LYS A CA 1
ATOM 3564 C C . LYS A 1 445 ? 11.088 -13.394 20.293 1.00 42.16 445 LYS A C 1
ATOM 3566 O O . LYS A 1 445 ? 11.500 -13.587 21.426 1.00 42.16 445 LYS A O 1
ATOM 3571 N N . GLY A 1 446 ? 11.859 -13.698 19.241 1.00 52.19 446 GLY A N 1
ATOM 3572 C CA . GLY A 1 446 ? 13.225 -14.244 19.352 1.00 52.19 446 GLY A CA 1
ATOM 3573 C C . GLY A 1 446 ? 14.273 -13.444 18.566 1.00 52.19 446 GLY A C 1
ATOM 3574 O O . GLY A 1 446 ? 14.133 -13.271 17.355 1.00 52.19 446 GLY A O 1
ATOM 3575 N N . LYS A 1 447 ? 15.355 -12.983 19.224 1.00 51.56 447 LYS A N 1
ATOM 3576 C CA . LYS A 1 447 ? 16.483 -12.249 18.589 1.00 51.56 447 LYS A CA 1
ATOM 3577 C C . LYS A 1 447 ? 17.149 -13.043 17.445 1.00 51.56 447 LYS A C 1
ATOM 3579 O O . LYS A 1 447 ? 17.591 -12.442 16.469 1.00 51.56 447 LYS A O 1
ATOM 3584 N N . GLY A 1 448 ? 17.192 -14.377 17.541 1.00 59.31 448 GLY A N 1
ATOM 3585 C CA . GLY A 1 448 ? 17.812 -15.254 16.536 1.00 59.31 448 GLY A CA 1
ATOM 3586 C C . GLY A 1 448 ? 17.040 -15.342 15.212 1.00 59.31 448 GLY A C 1
ATOM 3587 O O . GLY A 1 448 ? 17.639 -15.193 14.150 1.00 59.31 448 GLY A O 1
ATOM 3588 N N . LYS A 1 449 ? 15.708 -15.503 15.261 1.00 60.53 449 LYS A N 1
ATOM 3589 C CA . LYS A 1 449 ? 14.863 -15.675 14.059 1.00 60.53 449 LYS A CA 1
ATOM 3590 C C . LYS A 1 449 ? 14.768 -14.386 13.226 1.00 60.53 449 LYS A C 1
ATOM 3592 O O . LYS A 1 449 ? 14.846 -14.444 12.005 1.00 60.53 449 LYS A O 1
ATOM 3597 N N . ARG A 1 450 ? 14.728 -13.218 13.884 1.00 63.84 450 ARG A N 1
ATOM 3598 C CA . ARG A 1 450 ? 14.751 -11.897 13.219 1.00 63.84 450 ARG A CA 1
ATOM 3599 C C . ARG A 1 450 ? 16.072 -11.592 12.509 1.00 63.84 450 ARG A C 1
ATOM 3601 O O . ARG A 1 450 ? 16.066 -11.060 11.405 1.00 63.84 450 ARG A O 1
ATOM 3608 N N . ARG A 1 451 ? 17.216 -11.947 13.110 1.00 65.75 451 ARG A N 1
ATOM 3609 C CA . ARG A 1 451 ? 18.527 -11.778 12.454 1.00 65.75 451 ARG A CA 1
ATOM 3610 C C . ARG A 1 451 ? 18.645 -12.671 11.217 1.00 65.75 451 ARG A C 1
ATOM 3612 O O . ARG A 1 451 ? 19.177 -12.224 10.212 1.00 65.75 451 ARG A O 1
ATOM 3619 N N . HIS A 1 452 ? 18.095 -13.884 11.279 1.00 68.00 452 HIS A N 1
ATOM 3620 C CA . HIS A 1 452 ? 18.034 -14.806 10.142 1.00 68.00 452 HIS A CA 1
ATOM 3621 C C . HIS A 1 452 ? 17.180 -14.271 8.983 1.00 68.00 452 HIS A C 1
ATOM 3623 O O . HIS A 1 452 ? 17.615 -14.327 7.839 1.00 68.00 452 HIS A O 1
ATOM 3629 N N . GLN A 1 453 ? 16.007 -13.693 9.272 1.00 69.25 453 GLN A N 1
ATOM 3630 C CA . GLN A 1 453 ? 15.150 -13.052 8.260 1.00 69.25 453 GLN A CA 1
ATOM 3631 C C . GLN A 1 453 ? 15.848 -11.872 7.572 1.00 69.25 453 GLN A C 1
ATOM 3633 O O . GLN A 1 453 ? 15.843 -11.791 6.348 1.00 69.25 453 GLN A O 1
ATOM 3638 N N . LEU A 1 454 ? 16.509 -10.999 8.341 1.00 71.25 454 LEU A N 1
ATOM 3639 C CA . LEU A 1 454 ? 17.279 -9.884 7.779 1.00 71.25 454 LEU A CA 1
ATOM 3640 C C . LEU A 1 454 ? 18.449 -10.366 6.911 1.00 71.25 454 LEU A C 1
ATOM 3642 O O . LEU A 1 454 ? 18.715 -9.772 5.870 1.00 71.25 454 LEU A O 1
ATOM 3646 N N . THR A 1 455 ? 19.118 -11.458 7.298 1.00 75.25 455 THR A N 1
ATOM 3647 C CA . THR A 1 455 ? 20.156 -12.079 6.464 1.00 75.25 455 THR A CA 1
ATOM 3648 C C . THR A 1 455 ? 19.568 -12.626 5.161 1.00 75.25 455 THR A C 1
ATOM 3650 O O . THR A 1 455 ? 20.047 -12.237 4.098 1.00 75.25 455 THR A O 1
ATOM 3653 N N . LYS A 1 456 ? 18.491 -13.428 5.211 1.00 72.00 456 LYS A N 1
ATOM 3654 C CA . LYS A 1 456 ? 17.797 -13.928 4.006 1.00 72.00 456 LYS A CA 1
ATOM 3655 C C . LYS A 1 456 ? 17.383 -12.783 3.072 1.00 72.00 456 LYS A C 1
ATOM 3657 O O . LYS A 1 456 ? 17.598 -12.859 1.865 1.00 72.00 456 LYS A O 1
ATOM 3662 N N . LEU A 1 457 ? 16.832 -11.706 3.634 1.00 73.88 457 LEU A N 1
ATOM 3663 C CA . LEU A 1 457 ? 16.440 -10.518 2.881 1.00 73.88 457 LEU A CA 1
ATOM 3664 C C . LEU A 1 457 ? 17.652 -9.827 2.242 1.00 73.88 457 LEU A C 1
ATOM 3666 O O . LEU A 1 457 ? 17.603 -9.469 1.070 1.00 73.88 457 LEU A O 1
ATOM 3670 N N . SER A 1 458 ? 18.754 -9.663 2.980 1.00 77.38 458 SER A N 1
ATOM 3671 C CA . SER A 1 458 ? 19.981 -9.077 2.428 1.00 77.38 458 SER A CA 1
ATOM 3672 C C . SER A 1 458 ? 20.536 -9.903 1.265 1.00 77.38 458 SER A C 1
ATOM 3674 O O . SER A 1 458 ? 20.930 -9.336 0.251 1.00 77.38 458 SER A O 1
ATOM 3676 N N . GLU A 1 459 ? 20.478 -11.232 1.353 1.00 79.06 459 GLU A N 1
ATOM 3677 C CA . GLU A 1 459 ? 20.917 -12.121 0.279 1.00 79.06 459 GLU A CA 1
ATOM 3678 C C . GLU A 1 459 ? 20.031 -12.027 -0.964 1.00 79.06 459 GLU A C 1
ATOM 3680 O O . GLU A 1 459 ? 20.560 -11.941 -2.072 1.00 79.06 459 GLU A O 1
ATOM 3685 N N . LEU A 1 460 ? 18.706 -11.971 -0.787 1.00 76.38 460 LEU A N 1
ATOM 3686 C CA . LEU A 1 460 ? 17.761 -11.738 -1.881 1.00 76.38 460 LEU A CA 1
ATOM 3687 C C . LEU A 1 460 ? 18.060 -10.414 -2.600 1.00 76.38 460 LEU A C 1
ATOM 3689 O O . LEU A 1 460 ? 18.057 -10.359 -3.827 1.00 76.38 460 LEU A O 1
ATOM 3693 N N . ILE A 1 461 ? 18.369 -9.353 -1.848 1.00 78.50 461 ILE A N 1
ATOM 3694 C CA . ILE A 1 461 ? 18.728 -8.047 -2.416 1.00 78.50 461 ILE A CA 1
ATOM 3695 C C . ILE A 1 461 ? 20.017 -8.140 -3.244 1.00 78.50 461 ILE A C 1
ATOM 3697 O O . ILE A 1 461 ? 20.074 -7.580 -4.339 1.00 78.50 461 ILE A O 1
ATOM 3701 N N . VAL A 1 462 ? 21.030 -8.872 -2.770 1.00 82.25 462 VAL A N 1
ATOM 3702 C CA . VAL A 1 462 ? 22.272 -9.107 -3.529 1.00 82.25 462 VAL A CA 1
ATOM 3703 C C . VAL A 1 462 ? 21.988 -9.858 -4.831 1.00 82.25 462 VAL A C 1
ATOM 3705 O O . VAL A 1 462 ? 22.481 -9.458 -5.886 1.00 82.25 462 VAL A O 1
ATOM 3708 N N . ASP A 1 463 ? 21.160 -10.903 -4.793 1.00 79.31 463 ASP A N 1
ATOM 3709 C CA . ASP A 1 463 ? 20.819 -11.682 -5.988 1.00 79.31 463 ASP A CA 1
ATOM 3710 C C . ASP A 1 463 ? 19.980 -10.850 -6.992 1.00 79.31 463 ASP A C 1
ATOM 3712 O O . ASP A 1 463 ? 20.186 -10.947 -8.209 1.00 79.31 463 ASP A O 1
ATOM 3716 N N . ILE A 1 464 ? 19.119 -9.938 -6.515 1.00 79.94 464 ILE A N 1
ATOM 3717 C CA . ILE A 1 464 ? 18.420 -8.947 -7.356 1.00 79.94 464 ILE A CA 1
ATOM 3718 C C . ILE A 1 464 ? 19.417 -7.978 -8.006 1.00 79.94 464 ILE A C 1
ATOM 3720 O O . ILE A 1 464 ? 19.367 -7.793 -9.224 1.00 79.94 464 ILE A O 1
ATOM 3724 N N . MET A 1 465 ? 20.330 -7.380 -7.230 1.00 81.38 465 MET A N 1
ATOM 3725 C CA . MET A 1 465 ? 21.352 -6.450 -7.739 1.00 81.38 465 MET A CA 1
ATOM 3726 C C . MET A 1 465 ? 22.232 -7.107 -8.803 1.00 81.38 465 MET A C 1
ATOM 3728 O O . MET A 1 465 ? 22.449 -6.528 -9.867 1.00 81.38 465 MET A O 1
ATOM 3732 N N . ARG A 1 466 ? 22.653 -8.354 -8.572 1.00 86.69 466 ARG A N 1
ATOM 3733 C CA . ARG A 1 466 ? 23.403 -9.148 -9.548 1.00 86.69 466 ARG A CA 1
ATOM 3734 C C . ARG A 1 466 ? 22.621 -9.379 -10.833 1.00 86.69 466 ARG A C 1
ATOM 3736 O O . ARG A 1 466 ? 23.159 -9.225 -11.930 1.00 86.69 466 ARG A O 1
ATOM 3743 N N . THR A 1 467 ? 21.346 -9.735 -10.708 1.00 84.69 467 THR A N 1
ATOM 3744 C CA . THR A 1 467 ? 20.497 -9.967 -11.880 1.00 84.69 467 THR A CA 1
ATOM 3745 C C . THR A 1 467 ? 20.277 -8.672 -12.672 1.00 84.69 467 THR A C 1
ATOM 3747 O O . THR A 1 467 ? 20.278 -8.696 -13.902 1.00 84.69 467 THR A O 1
ATOM 3750 N N . GLN A 1 468 ? 20.198 -7.520 -11.993 1.00 86.88 468 GLN A N 1
ATOM 3751 C CA . GLN A 1 468 ? 20.165 -6.217 -12.664 1.00 86.88 468 GLN A CA 1
ATOM 3752 C C . GLN A 1 468 ? 21.460 -5.887 -13.378 1.00 86.88 468 GLN A C 1
ATOM 3754 O O . GLN A 1 468 ? 21.414 -5.385 -14.498 1.00 86.88 468 GLN A O 1
ATOM 3759 N N . PHE A 1 469 ? 22.604 -6.169 -12.757 1.00 87.62 469 PHE A N 1
ATOM 3760 C CA . PHE A 1 469 ? 23.896 -5.903 -13.367 1.00 87.62 469 PHE A CA 1
ATOM 3761 C C . PHE A 1 469 ? 24.026 -6.616 -14.717 1.00 87.62 469 PHE A C 1
ATOM 3763 O O . PHE A 1 469 ? 24.314 -5.974 -15.727 1.00 87.62 469 PHE A O 1
ATOM 3770 N N . ILE A 1 470 ? 23.725 -7.917 -14.781 1.00 89.69 470 ILE A N 1
ATOM 3771 C CA . ILE A 1 470 ? 23.823 -8.660 -16.045 1.00 89.69 470 ILE A CA 1
ATOM 3772 C C . ILE A 1 470 ? 22.785 -8.229 -17.081 1.00 89.69 470 ILE A C 1
ATOM 3774 O O . ILE A 1 470 ? 23.077 -8.237 -18.277 1.00 89.69 470 ILE A O 1
ATOM 3778 N N . ALA A 1 471 ? 21.598 -7.805 -16.639 1.00 89.06 471 ALA A N 1
ATOM 3779 C CA . ALA A 1 471 ? 20.588 -7.226 -17.516 1.00 89.06 471 ALA A CA 1
ATOM 3780 C C . ALA A 1 471 ? 21.078 -5.916 -18.149 1.00 89.06 471 ALA A C 1
ATOM 3782 O O . ALA A 1 471 ? 20.966 -5.721 -19.356 1.00 89.06 471 ALA A O 1
ATOM 3783 N N . ILE A 1 472 ? 21.665 -5.032 -17.337 1.00 90.00 472 ILE A N 1
ATOM 3784 C CA . ILE A 1 472 ? 22.284 -3.792 -17.805 1.00 90.00 472 ILE A CA 1
ATOM 3785 C C . ILE A 1 472 ? 23.376 -4.123 -18.820 1.00 90.00 472 ILE A C 1
ATOM 3787 O O . ILE A 1 472 ? 23.345 -3.596 -19.929 1.00 90.00 472 ILE A O 1
ATOM 3791 N N . MET A 1 473 ? 24.289 -5.041 -18.492 1.00 91.50 473 MET A N 1
ATOM 3792 C CA . MET A 1 473 ? 25.369 -5.407 -19.407 1.00 91.50 473 MET A CA 1
ATOM 3793 C C . MET A 1 473 ? 24.852 -5.983 -20.728 1.00 91.50 473 MET A C 1
ATOM 3795 O O . MET A 1 473 ? 25.368 -5.614 -21.777 1.00 91.50 473 MET A O 1
ATOM 3799 N N . GLY A 1 474 ? 23.824 -6.837 -20.704 1.00 91.81 474 GLY A N 1
ATOM 3800 C CA . GLY A 1 474 ? 23.210 -7.379 -21.920 1.00 91.81 474 GLY A CA 1
ATOM 3801 C C . GLY A 1 474 ? 22.639 -6.292 -22.830 1.00 91.81 474 GLY A C 1
ATOM 3802 O O . GLY A 1 474 ? 22.889 -6.312 -24.033 1.00 91.81 474 GLY A O 1
ATOM 3803 N N . ASN A 1 475 ? 21.947 -5.300 -22.263 1.00 93.81 475 ASN A N 1
ATOM 3804 C CA . ASN A 1 475 ? 21.434 -4.172 -23.037 1.00 93.81 475 ASN A CA 1
ATOM 3805 C C . ASN A 1 475 ? 22.580 -3.310 -23.595 1.00 93.81 475 ASN A C 1
ATOM 3807 O O . ASN A 1 475 ? 22.604 -3.027 -24.789 1.00 93.81 475 ASN A O 1
ATOM 3811 N N . VAL A 1 476 ? 23.528 -2.905 -22.744 1.00 93.56 476 VAL A N 1
ATOM 3812 C CA . VAL A 1 476 ? 24.602 -1.951 -23.081 1.00 93.56 476 VAL A CA 1
ATOM 3813 C C . VAL A 1 476 ? 25.602 -2.538 -24.081 1.00 93.56 476 VAL A C 1
ATOM 3815 O O . VAL A 1 476 ? 25.881 -1.908 -25.101 1.00 93.56 476 VAL A O 1
ATOM 3818 N N . LEU A 1 477 ? 26.115 -3.751 -23.827 1.00 95.06 477 LEU A N 1
ATOM 3819 C CA . LEU A 1 477 ? 27.141 -4.386 -24.668 1.00 95.06 477 LEU A CA 1
ATOM 3820 C C . LEU A 1 477 ? 26.647 -4.705 -26.078 1.00 95.06 477 LEU A C 1
ATOM 3822 O O . LEU A 1 477 ? 27.467 -4.860 -26.974 1.00 95.06 477 LEU A O 1
ATOM 3826 N N . VAL A 1 478 ? 25.333 -4.815 -26.277 1.00 95.69 478 VAL A N 1
ATOM 3827 C CA . VAL A 1 478 ? 24.736 -5.057 -27.596 1.00 95.69 478 VAL A CA 1
ATOM 3828 C C . VAL A 1 478 ? 24.279 -3.757 -28.251 1.00 95.69 478 VAL A C 1
ATOM 3830 O O . VAL A 1 478 ? 24.491 -3.576 -29.448 1.00 95.69 478 VAL A O 1
ATOM 3833 N N . ALA A 1 479 ? 23.706 -2.825 -27.483 1.00 95.31 479 ALA A N 1
ATOM 3834 C CA . ALA A 1 479 ? 23.222 -1.560 -28.025 1.00 95.31 479 ALA A CA 1
ATOM 3835 C C . ALA A 1 479 ? 24.355 -0.675 -28.566 1.00 95.31 479 ALA A C 1
ATOM 3837 O O . ALA A 1 479 ? 24.187 -0.090 -29.632 1.00 95.31 479 ALA A O 1
ATOM 3838 N N . ILE A 1 480 ? 25.507 -0.598 -27.878 1.00 95.56 480 ILE A N 1
ATOM 3839 C CA . ILE A 1 480 ? 26.639 0.244 -28.314 1.00 95.56 480 ILE A CA 1
ATOM 3840 C C . ILE A 1 480 ? 27.175 -0.205 -29.685 1.00 95.56 480 ILE A C 1
ATOM 3842 O O . ILE A 1 480 ? 27.160 0.612 -30.610 1.00 95.56 480 ILE A O 1
ATOM 3846 N N . PRO A 1 481 ? 27.612 -1.470 -29.882 1.00 96.56 481 PRO A N 1
ATOM 3847 C CA . PRO A 1 481 ? 28.146 -1.893 -31.175 1.00 96.56 481 PRO A CA 1
ATOM 3848 C C . PRO A 1 481 ? 27.103 -1.833 -32.286 1.00 96.56 481 PRO A C 1
ATOM 3850 O O . PRO A 1 481 ? 27.442 -1.501 -33.417 1.00 96.56 481 PRO A O 1
ATOM 3853 N N . LEU A 1 482 ? 25.835 -2.127 -31.983 1.00 96.62 482 LEU A N 1
ATOM 3854 C CA . LEU A 1 482 ? 24.782 -2.096 -32.990 1.00 96.62 482 LEU A CA 1
ATOM 3855 C C . LEU A 1 482 ? 24.452 -0.666 -33.435 1.00 96.62 482 LEU A C 1
ATOM 3857 O O . LEU A 1 482 ? 24.352 -0.424 -34.631 1.00 96.62 482 LEU A O 1
ATOM 3861 N N . ALA A 1 483 ? 24.338 0.294 -32.515 1.00 96.00 483 ALA A N 1
ATOM 3862 C CA . ALA A 1 483 ? 24.124 1.702 -32.861 1.00 96.00 483 ALA A CA 1
ATOM 3863 C C . ALA A 1 483 ? 25.311 2.290 -33.647 1.00 96.00 483 ALA A C 1
ATOM 3865 O O . ALA A 1 483 ? 25.119 3.053 -34.601 1.00 96.00 483 ALA A O 1
ATOM 3866 N N . PHE A 1 484 ? 26.535 1.877 -33.303 1.00 95.00 484 PHE A N 1
ATOM 3867 C CA . PHE A 1 484 ? 27.728 2.187 -34.090 1.00 95.00 484 PHE A CA 1
ATOM 3868 C C . PHE A 1 484 ? 27.631 1.595 -35.504 1.00 95.00 484 PHE A C 1
ATOM 3870 O O . PHE A 1 484 ? 27.791 2.318 -36.482 1.00 95.00 484 PHE A O 1
ATOM 3877 N N . ALA A 1 485 ? 27.297 0.305 -35.624 1.00 96.44 485 ALA A N 1
ATOM 3878 C CA . ALA A 1 485 ? 27.145 -0.377 -36.908 1.00 96.44 485 ALA A CA 1
ATOM 3879 C C . ALA A 1 485 ? 26.046 0.249 -37.780 1.00 96.44 485 ALA A C 1
ATOM 3881 O O . ALA A 1 485 ? 26.236 0.384 -38.984 1.00 96.44 485 ALA A O 1
ATOM 3882 N N . ILE A 1 486 ? 24.931 0.679 -37.182 1.00 95.06 486 ILE A N 1
ATOM 3883 C CA . ILE A 1 486 ? 23.854 1.400 -37.873 1.00 95.06 486 ILE A CA 1
ATOM 3884 C C . ILE A 1 486 ? 24.367 2.738 -38.416 1.00 95.06 486 ILE A C 1
ATOM 3886 O O . ILE A 1 486 ? 24.157 3.039 -39.588 1.00 95.06 486 ILE A O 1
ATOM 3890 N N . SER A 1 487 ? 25.075 3.518 -37.594 1.00 93.25 487 SER A N 1
ATOM 3891 C CA . SER A 1 487 ? 25.624 4.817 -38.015 1.00 93.25 487 SER A CA 1
ATOM 3892 C C . SER A 1 487 ? 26.659 4.658 -39.130 1.00 93.25 487 SER A C 1
ATOM 3894 O O . SER A 1 487 ? 26.659 5.413 -40.101 1.00 93.25 487 SER A O 1
ATOM 3896 N N . TRP A 1 488 ? 27.504 3.632 -39.019 1.00 94.19 488 TRP A N 1
ATOM 3897 C CA . TRP A 1 488 ? 28.496 3.287 -40.029 1.00 94.19 488 TRP A CA 1
ATOM 3898 C C . TRP A 1 488 ? 27.857 2.825 -41.342 1.00 94.19 488 TRP A C 1
ATOM 3900 O O . TRP A 1 488 ? 28.217 3.328 -42.404 1.00 94.19 488 TRP A O 1
ATOM 3910 N N . ALA A 1 489 ? 26.868 1.930 -41.280 1.00 94.19 489 ALA A N 1
ATOM 3911 C CA . ALA A 1 489 ? 26.134 1.465 -42.453 1.00 94.19 489 ALA A CA 1
ATOM 3912 C C . ALA A 1 489 ? 25.375 2.606 -43.145 1.00 94.19 489 ALA A C 1
ATOM 3914 O O . ALA A 1 489 ? 25.330 2.658 -44.374 1.00 94.19 489 ALA A O 1
ATOM 3915 N N . TRP A 1 490 ? 24.820 3.544 -42.370 1.00 93.69 490 TRP A N 1
ATOM 3916 C CA . TRP A 1 490 ? 24.171 4.737 -42.905 1.00 93.69 490 TRP A CA 1
ATOM 3917 C C . TRP A 1 490 ? 25.149 5.612 -43.688 1.00 93.69 490 TRP A C 1
ATOM 3919 O O . TRP A 1 490 ? 24.865 5.958 -44.836 1.00 93.69 490 TRP A O 1
ATOM 3929 N N . LEU A 1 491 ? 26.306 5.933 -43.098 1.00 92.25 491 LEU A N 1
ATOM 3930 C CA . LEU A 1 491 ? 27.346 6.725 -43.758 1.00 92.25 491 LEU A CA 1
ATOM 3931 C C . LEU A 1 491 ? 27.842 6.040 -45.036 1.00 92.25 491 LEU A C 1
ATOM 3933 O O . LEU A 1 491 ? 28.003 6.695 -46.062 1.00 92.25 491 LEU A O 1
ATOM 3937 N N . TRP A 1 492 ? 28.038 4.721 -44.990 1.00 92.88 492 TRP A N 1
ATOM 3938 C CA . TRP A 1 492 ? 28.472 3.939 -46.146 1.00 92.88 492 TRP A CA 1
ATOM 3939 C C . TRP A 1 492 ? 27.445 3.943 -47.289 1.00 92.88 492 TRP A C 1
ATOM 3941 O O . TRP A 1 492 ? 27.831 4.057 -48.449 1.00 92.88 492 TRP A O 1
ATOM 3951 N N . TYR A 1 493 ? 26.146 3.851 -46.980 1.00 93.62 493 TYR A N 1
ATOM 3952 C CA . TYR A 1 493 ? 25.085 3.789 -47.992 1.00 93.62 493 TYR A CA 1
ATOM 3953 C C . TYR A 1 493 ? 24.677 5.165 -48.545 1.00 93.62 493 TYR A C 1
ATOM 3955 O O . TYR A 1 493 ? 24.426 5.302 -49.739 1.00 93.62 493 TYR A O 1
ATOM 3963 N N . THR A 1 494 ? 24.585 6.186 -47.688 1.00 90.69 494 THR A N 1
ATOM 3964 C CA . THR A 1 494 ? 24.094 7.527 -48.069 1.00 90.69 494 THR A CA 1
ATOM 3965 C C . THR A 1 494 ? 25.206 8.511 -48.425 1.00 90.69 494 THR A C 1
ATOM 3967 O O . THR A 1 494 ? 24.940 9.520 -49.071 1.00 90.69 494 THR A O 1
ATOM 3970 N N . GLY A 1 495 ? 26.443 8.250 -47.994 1.00 86.31 495 GLY A N 1
ATOM 3971 C CA . GLY A 1 495 ? 27.570 9.172 -48.145 1.00 86.31 495 GLY A CA 1
ATOM 3972 C C . GLY A 1 495 ? 27.535 10.384 -47.204 1.00 86.31 495 GLY A C 1
ATOM 3973 O O . GLY A 1 495 ? 28.474 11.176 -47.210 1.00 86.31 495 GLY A O 1
ATOM 3974 N N . SER A 1 496 ? 26.494 10.532 -46.378 1.00 87.00 496 SER A N 1
ATOM 3975 C CA . SER A 1 496 ? 26.334 11.622 -45.405 1.00 87.00 496 SER A CA 1
ATOM 3976 C C . SER A 1 496 ? 26.198 11.083 -43.976 1.00 87.00 496 SER A C 1
ATOM 3978 O O . SER A 1 496 ? 25.648 9.992 -43.798 1.00 87.00 496 SER A O 1
ATOM 3980 N N . PRO A 1 497 ? 26.646 11.823 -42.943 1.00 88.06 497 PRO A N 1
ATOM 3981 C CA . PRO A 1 497 ? 26.448 11.408 -41.557 1.00 88.06 497 PRO A CA 1
ATOM 3982 C C . PRO A 1 497 ? 24.952 11.279 -41.235 1.00 88.06 497 PRO A C 1
ATOM 3984 O O . PRO A 1 497 ? 24.122 12.026 -41.752 1.00 88.06 497 PRO A O 1
ATOM 3987 N N . MET A 1 498 ? 24.603 10.316 -40.378 1.00 89.00 498 MET A N 1
ATOM 3988 C CA . MET A 1 498 ? 23.204 10.051 -40.003 1.00 89.00 498 MET A CA 1
ATOM 3989 C C . MET A 1 498 ? 22.600 11.206 -39.196 1.00 89.00 498 MET A C 1
ATOM 3991 O O . MET A 1 498 ? 21.391 11.432 -39.212 1.00 89.00 498 MET A O 1
ATOM 3995 N N . ILE A 1 499 ? 23.455 11.905 -38.454 1.00 89.81 499 ILE A N 1
ATOM 3996 C CA . ILE A 1 499 ? 23.103 12.946 -37.497 1.00 89.81 499 ILE A CA 1
ATOM 3997 C C . ILE A 1 499 ? 24.032 14.139 -37.744 1.00 89.81 499 ILE A C 1
ATOM 3999 O O . ILE A 1 499 ? 25.200 13.942 -38.078 1.00 89.81 499 ILE A O 1
ATOM 4003 N N . SER A 1 500 ? 23.530 15.367 -37.581 1.00 89.19 500 SER A N 1
ATOM 4004 C CA . SER A 1 500 ? 24.360 16.574 -37.664 1.00 89.19 500 SER A CA 1
ATOM 4005 C C . SER A 1 500 ? 25.389 16.640 -36.528 1.00 89.19 500 SER A C 1
ATOM 4007 O O . SER A 1 500 ? 25.194 16.055 -35.461 1.00 89.19 500 SER A O 1
ATOM 4009 N N . PHE A 1 501 ? 26.467 17.401 -36.732 1.00 89.00 501 PHE A N 1
ATOM 4010 C CA . PHE A 1 501 ? 27.494 17.602 -35.706 1.00 89.00 501 PHE A CA 1
ATOM 4011 C C . PHE A 1 501 ? 26.924 18.215 -34.419 1.00 89.00 501 PHE A C 1
ATOM 4013 O O . PHE A 1 501 ? 27.232 17.727 -33.335 1.00 89.00 501 PHE A O 1
ATOM 4020 N N . ASP A 1 502 ? 26.016 19.190 -34.533 1.00 87.62 502 ASP A N 1
ATOM 4021 C CA . ASP A 1 502 ? 25.364 19.818 -33.374 1.00 87.62 502 ASP A CA 1
ATOM 4022 C C . ASP A 1 502 ? 24.548 18.814 -32.552 1.00 87.62 502 ASP A C 1
ATOM 4024 O O . ASP A 1 502 ? 24.553 18.830 -31.323 1.00 87.62 502 ASP A O 1
ATOM 4028 N N . MET A 1 503 ? 23.848 17.901 -33.227 1.00 87.56 503 MET A N 1
ATOM 4029 C CA . MET A 1 503 ? 23.055 16.882 -32.549 1.00 87.56 503 MET A CA 1
ATOM 4030 C C . MET A 1 503 ? 23.953 15.790 -31.944 1.00 87.56 503 MET A C 1
ATOM 4032 O O . MET A 1 503 ? 23.634 15.264 -30.880 1.00 87.56 503 MET A O 1
ATOM 4036 N N . ALA A 1 504 ? 25.096 15.471 -32.563 1.00 90.50 504 ALA A N 1
ATOM 4037 C CA . ALA A 1 504 ? 26.096 14.586 -31.965 1.00 90.50 504 ALA A CA 1
ATOM 4038 C C . ALA A 1 504 ? 26.682 15.183 -30.671 1.00 90.50 504 ALA A C 1
ATOM 4040 O O . ALA A 1 504 ? 26.747 14.480 -29.660 1.00 90.50 504 ALA A O 1
ATOM 4041 N N . ASP A 1 505 ? 27.023 16.476 -30.675 1.00 89.94 505 ASP A N 1
ATOM 4042 C CA . ASP A 1 505 ? 27.479 17.194 -29.480 1.00 89.94 505 ASP A CA 1
ATOM 4043 C C . ASP A 1 505 ? 26.388 17.241 -28.402 1.00 89.94 505 ASP A C 1
ATOM 4045 O O . ASP A 1 505 ? 26.643 16.893 -27.252 1.00 89.94 505 ASP A O 1
ATOM 4049 N N . HIS A 1 506 ? 25.137 17.528 -28.778 1.00 89.62 506 HIS A N 1
ATOM 4050 C CA . HIS A 1 506 ? 24.001 17.506 -27.853 1.00 89.62 506 HIS A CA 1
ATOM 4051 C C . HIS A 1 506 ? 23.836 16.144 -27.158 1.00 89.62 506 HIS A C 1
ATOM 4053 O O . HIS A 1 506 ? 23.698 16.080 -25.934 1.00 89.62 506 HIS A O 1
ATOM 4059 N N . LEU A 1 507 ? 23.901 15.039 -27.913 1.00 90.88 507 LEU A N 1
ATOM 4060 C CA . LEU A 1 507 ? 23.802 13.683 -27.360 1.00 90.88 507 LEU A CA 1
ATOM 4061 C C . LEU A 1 507 ? 24.951 13.356 -26.395 1.00 90.88 507 LEU A C 1
ATOM 4063 O O . LEU A 1 507 ? 24.724 12.664 -25.403 1.00 90.88 507 LEU A O 1
ATOM 4067 N N . LEU A 1 508 ? 26.171 13.834 -26.656 1.00 91.62 508 LEU A N 1
ATOM 4068 C CA . LEU A 1 508 ? 27.321 13.635 -25.765 1.00 91.62 508 LEU A CA 1
ATOM 4069 C C . LEU A 1 508 ? 27.268 14.555 -24.541 1.00 91.62 508 LEU A C 1
ATOM 4071 O O . LEU A 1 508 ? 27.545 14.112 -23.423 1.00 91.62 508 LEU A O 1
ATOM 4075 N N . HIS A 1 509 ? 26.847 15.807 -24.717 1.00 90.19 509 HIS A N 1
ATOM 4076 C CA . HIS A 1 509 ? 26.631 16.756 -23.632 1.00 90.19 509 HIS A CA 1
ATOM 4077 C C . HIS A 1 509 ? 25.588 16.221 -22.646 1.00 90.19 509 HIS A C 1
ATOM 4079 O O . HIS A 1 509 ? 25.810 16.264 -21.437 1.00 90.19 509 HIS A O 1
ATOM 4085 N N . GLU A 1 510 ? 24.497 15.619 -23.135 1.00 89.69 510 GLU A N 1
ATOM 4086 C CA . GLU A 1 510 ? 23.508 14.949 -22.288 1.00 89.69 510 GLU A CA 1
ATOM 4087 C C . GLU A 1 510 ? 24.097 13.818 -21.431 1.00 89.69 510 GLU A C 1
ATOM 4089 O O . GLU A 1 510 ? 23.529 13.484 -20.394 1.00 89.69 510 GLU A O 1
ATOM 4094 N N . LEU A 1 511 ? 25.206 13.198 -21.827 1.00 91.75 511 LEU A N 1
ATOM 4095 C CA . LEU A 1 511 ? 25.837 12.141 -21.035 1.00 91.75 511 LEU A CA 1
ATOM 4096 C C . LEU A 1 511 ? 26.769 12.697 -19.962 1.00 91.75 511 LEU A C 1
ATOM 4098 O O . LEU A 1 511 ? 27.084 11.982 -19.013 1.00 91.75 511 LEU A O 1
ATOM 4102 N N . ASN A 1 512 ? 27.203 13.953 -20.074 1.00 90.75 512 ASN A N 1
ATOM 4103 C CA . ASN A 1 512 ? 28.182 14.518 -19.161 1.00 90.75 512 ASN A CA 1
ATOM 4104 C C . ASN A 1 512 ? 27.601 14.636 -17.735 1.00 90.75 512 ASN A C 1
ATOM 4106 O O . ASN A 1 512 ? 26.654 15.397 -17.528 1.00 90.75 512 ASN A O 1
ATOM 4110 N N . PRO A 1 513 ? 28.162 13.936 -16.731 1.00 88.06 513 PRO A N 1
ATOM 4111 C CA . PRO A 1 513 ? 27.601 13.901 -15.382 1.00 88.06 513 PRO A CA 1
ATOM 4112 C C . PRO A 1 513 ? 27.787 15.197 -14.584 1.00 88.06 513 PRO A C 1
ATOM 4114 O O . PRO A 1 513 ? 27.092 15.385 -13.589 1.00 88.06 513 PRO A O 1
ATOM 4117 N N . LEU A 1 514 ? 28.731 16.056 -14.984 1.00 86.12 514 LEU A N 1
ATOM 4118 C CA . LEU A 1 514 ? 29.094 17.278 -14.260 1.00 86.12 514 LEU A CA 1
ATOM 4119 C C . LEU A 1 514 ? 28.496 18.529 -14.905 1.00 86.12 514 LEU A C 1
ATOM 4121 O O . LEU A 1 514 ? 28.021 19.414 -14.200 1.00 86.12 514 LEU A O 1
ATOM 4125 N N . LEU A 1 515 ? 28.545 18.604 -16.236 1.00 86.25 515 LEU A N 1
ATOM 4126 C CA . LEU A 1 515 ? 28.112 19.784 -16.992 1.00 86.25 515 LEU A CA 1
ATOM 4127 C C . LEU A 1 515 ? 26.628 19.745 -17.351 1.00 86.25 515 LEU A C 1
ATOM 4129 O O . LEU A 1 515 ? 26.010 20.790 -17.533 1.00 86.25 515 LEU A O 1
ATOM 4133 N N . SER A 1 516 ? 26.041 18.550 -17.418 1.00 88.06 516 SER A N 1
ATOM 4134 C CA . SER A 1 516 ? 24.617 18.390 -17.674 1.00 88.06 516 SER A CA 1
ATOM 4135 C C . SER A 1 516 ? 23.884 17.911 -16.429 1.00 88.06 516 SER A C 1
ATOM 4137 O O . SER A 1 516 ? 24.452 17.330 -15.504 1.00 88.06 516 SER A O 1
ATOM 4139 N N . LEU A 1 517 ? 22.565 18.076 -16.436 1.00 89.50 517 LEU A N 1
ATOM 4140 C CA . LEU A 1 517 ? 21.679 17.536 -15.409 1.00 89.50 517 LEU A CA 1
ATOM 4141 C C . LEU A 1 517 ? 21.499 16.004 -15.549 1.00 89.50 517 LEU A C 1
ATOM 4143 O O . LEU A 1 517 ? 20.398 15.491 -15.326 1.00 89.50 517 LEU A O 1
ATOM 4147 N N . ALA A 1 518 ? 22.540 15.256 -15.943 1.00 89.62 518 ALA A N 1
ATOM 4148 C CA . ALA A 1 518 ? 22.462 13.837 -16.289 1.00 89.62 518 ALA A CA 1
ATOM 4149 C C . ALA A 1 518 ? 21.863 12.978 -15.175 1.00 89.62 518 ALA A C 1
ATOM 4151 O O . ALA A 1 518 ? 20.900 12.243 -15.396 1.00 89.62 518 ALA A O 1
ATOM 4152 N N . ILE A 1 519 ? 22.400 13.123 -13.963 1.00 92.12 519 ILE A N 1
ATOM 4153 C CA . ILE A 1 519 ? 22.015 12.326 -12.796 1.00 92.12 519 ILE A CA 1
ATOM 4154 C C . ILE A 1 519 ? 20.578 12.647 -12.332 1.00 92.12 519 ILE A C 1
ATOM 4156 O O . ILE A 1 519 ? 19.806 11.701 -12.170 1.00 92.12 519 ILE A O 1
ATOM 4160 N N . PRO A 1 520 ? 20.153 13.921 -12.174 1.00 92.12 520 PRO A N 1
ATOM 4161 C CA . PRO A 1 520 ? 18.755 14.249 -11.872 1.00 92.12 520 PRO A CA 1
ATOM 4162 C C . PRO A 1 520 ? 17.753 13.670 -12.877 1.00 92.12 520 PRO A C 1
ATOM 4164 O O . PRO A 1 520 ? 16.756 13.065 -12.488 1.00 92.12 520 PRO A O 1
ATOM 4167 N N . HIS A 1 521 ? 18.033 13.779 -14.174 1.00 92.56 521 HIS A N 1
ATOM 4168 C CA . HIS A 1 521 ? 17.158 13.221 -15.207 1.00 92.56 521 HIS A CA 1
ATOM 4169 C C . HIS A 1 521 ? 17.173 11.686 -15.236 1.00 92.56 521 HIS A C 1
ATOM 4171 O O . HIS A 1 521 ? 16.161 11.054 -15.544 1.00 92.56 521 HIS A O 1
ATOM 4177 N N . ALA A 1 522 ? 18.291 11.062 -14.855 1.00 92.62 522 ALA A N 1
ATOM 4178 C CA . ALA A 1 522 ? 18.354 9.622 -14.636 1.00 92.62 522 ALA A CA 1
ATOM 4179 C C . ALA A 1 522 ? 17.544 9.179 -13.406 1.00 92.62 522 ALA A C 1
ATOM 4181 O O . ALA A 1 522 ? 16.895 8.129 -13.429 1.00 92.62 522 ALA A O 1
ATOM 4182 N N . ALA A 1 523 ? 17.511 9.994 -12.350 1.00 92.75 523 ALA A N 1
ATOM 4183 C CA . ALA A 1 523 ? 16.656 9.752 -11.194 1.00 92.75 523 ALA A CA 1
ATOM 4184 C C . ALA A 1 523 ? 15.165 9.802 -11.574 1.00 92.75 523 ALA A C 1
ATOM 4186 O O . ALA A 1 523 ? 14.409 8.931 -11.146 1.00 92.75 523 ALA A O 1
ATOM 4187 N N . ILE A 1 524 ? 14.751 10.737 -12.442 1.00 92.31 524 ILE A N 1
ATOM 4188 C CA . ILE A 1 524 ? 13.380 10.787 -12.987 1.00 92.31 524 ILE A CA 1
ATOM 4189 C C . ILE A 1 524 ? 13.040 9.488 -13.735 1.00 92.31 524 ILE A C 1
ATOM 4191 O O . ILE A 1 524 ? 11.988 8.898 -13.486 1.00 92.31 524 ILE A O 1
ATOM 4195 N N . ALA A 1 525 ? 13.946 8.975 -14.578 1.00 91.19 525 ALA A N 1
ATOM 4196 C CA . ALA A 1 525 ? 13.774 7.654 -15.196 1.00 91.19 525 ALA A CA 1
ATOM 4197 C C . ALA A 1 525 ? 13.609 6.539 -14.150 1.00 91.19 525 ALA A C 1
ATOM 4199 O O . ALA A 1 525 ? 12.754 5.672 -14.312 1.00 91.19 525 ALA A O 1
ATOM 4200 N N . GLY A 1 526 ? 14.388 6.574 -13.062 1.00 88.88 526 GLY A N 1
ATOM 4201 C CA . GLY A 1 526 ? 14.251 5.648 -11.934 1.00 88.88 526 GLY A CA 1
ATOM 4202 C C . GLY A 1 526 ? 12.865 5.700 -11.277 1.00 88.88 526 GLY A C 1
ATOM 4203 O O . GLY A 1 526 ? 12.277 4.657 -10.991 1.00 88.88 526 GLY A O 1
ATOM 4204 N N . ILE A 1 527 ? 12.298 6.897 -11.102 1.00 90.25 527 ILE A N 1
ATOM 4205 C CA . ILE A 1 527 ? 10.927 7.079 -10.599 1.00 90.25 527 ILE A CA 1
ATOM 4206 C C . ILE A 1 527 ? 9.912 6.476 -11.578 1.00 90.25 527 ILE A C 1
ATOM 4208 O O . ILE A 1 527 ? 9.015 5.751 -11.150 1.00 90.25 527 ILE A O 1
ATOM 4212 N N . TYR A 1 528 ? 10.055 6.716 -12.885 1.00 90.81 528 TYR A N 1
ATOM 4213 C CA . TYR A 1 528 ? 9.150 6.140 -13.884 1.00 90.81 528 TYR A CA 1
ATOM 4214 C C . TYR A 1 528 ? 9.255 4.620 -13.990 1.00 90.81 528 TYR A C 1
ATOM 4216 O O . TYR A 1 528 ? 8.228 3.969 -14.159 1.00 90.81 528 TYR A O 1
ATOM 4224 N N . LEU A 1 529 ? 10.446 4.039 -13.833 1.00 86.19 529 LEU A N 1
ATOM 4225 C CA . LEU A 1 529 ? 10.627 2.585 -13.754 1.00 86.19 529 LEU A CA 1
ATOM 4226 C C . LEU A 1 529 ? 9.876 1.994 -12.555 1.00 86.19 529 LEU A C 1
ATOM 4228 O O . LEU A 1 529 ? 9.191 0.980 -12.688 1.00 86.19 529 LEU A O 1
ATOM 4232 N N . PHE A 1 530 ? 9.960 2.654 -11.398 1.00 83.94 530 PHE A N 1
ATOM 4233 C CA . PHE A 1 530 ? 9.198 2.273 -10.212 1.00 83.94 530 PHE A CA 1
ATOM 4234 C C . PHE A 1 530 ? 7.680 2.391 -10.434 1.00 83.94 530 PHE A C 1
ATOM 4236 O O . PHE A 1 530 ? 6.947 1.430 -10.191 1.00 83.94 530 PHE A O 1
ATOM 4243 N N . LEU A 1 531 ? 7.206 3.527 -10.959 1.00 84.31 531 LEU A N 1
ATOM 4244 C CA . LEU A 1 531 ? 5.788 3.742 -11.269 1.00 84.31 531 LEU A CA 1
ATOM 4245 C C . LEU A 1 531 ? 5.264 2.723 -12.289 1.00 84.31 531 LEU A C 1
ATOM 4247 O O . LEU A 1 531 ? 4.165 2.204 -12.119 1.00 84.31 531 LEU A O 1
ATOM 4251 N N . ALA A 1 532 ? 6.055 2.384 -13.308 1.00 84.62 532 ALA A N 1
ATOM 4252 C CA . ALA A 1 532 ? 5.716 1.359 -14.290 1.00 84.62 532 ALA A CA 1
ATOM 4253 C C . ALA A 1 532 ? 5.542 -0.030 -13.656 1.00 84.62 532 ALA A C 1
ATOM 4255 O O . ALA A 1 532 ? 4.680 -0.791 -14.095 1.00 84.62 532 ALA A O 1
ATOM 4256 N N . GLY A 1 533 ? 6.318 -0.351 -12.612 1.00 78.62 533 GLY A N 1
ATOM 4257 C CA . GLY A 1 533 ? 6.143 -1.566 -11.812 1.00 78.62 533 GLY A CA 1
ATOM 4258 C C . GLY A 1 533 ? 4.807 -1.592 -11.061 1.00 78.62 533 GLY A C 1
ATOM 4259 O O . GLY A 1 533 ? 4.083 -2.579 -11.143 1.00 78.62 533 GLY A O 1
ATOM 4260 N N . LEU A 1 534 ? 4.431 -0.487 -10.404 1.00 78.38 534 LEU A N 1
ATOM 4261 C CA . LEU A 1 534 ? 3.128 -0.370 -9.729 1.00 78.38 534 LEU A CA 1
ATOM 4262 C C . LEU A 1 534 ? 1.949 -0.434 -10.710 1.00 78.38 534 LEU A C 1
ATOM 4264 O O . LEU A 1 534 ? 0.941 -1.081 -10.430 1.00 78.38 534 LEU A O 1
ATOM 4268 N N . ILE A 1 535 ? 2.080 0.224 -11.865 1.00 81.94 535 ILE A N 1
ATOM 4269 C CA . ILE A 1 535 ? 1.090 0.183 -12.947 1.00 81.94 535 ILE A CA 1
ATOM 4270 C C . ILE A 1 535 ? 0.925 -1.252 -13.448 1.00 81.94 535 ILE A C 1
ATOM 4272 O O . ILE A 1 535 ? -0.208 -1.699 -13.609 1.00 81.94 535 ILE A O 1
ATOM 4276 N N . ALA A 1 536 ? 2.022 -1.987 -13.657 1.00 80.00 536 ALA A N 1
ATOM 4277 C CA . ALA A 1 536 ? 1.952 -3.387 -14.064 1.00 80.00 536 ALA A CA 1
ATOM 4278 C C . ALA A 1 536 ? 1.158 -4.221 -13.048 1.00 80.00 536 ALA A C 1
ATOM 4280 O O . ALA A 1 536 ? 0.164 -4.836 -13.422 1.00 80.00 536 ALA A O 1
ATOM 4281 N N . GLY A 1 537 ? 1.491 -4.119 -11.758 1.00 75.50 537 GLY A N 1
ATOM 4282 C CA . GLY A 1 537 ? 0.757 -4.788 -10.680 1.00 75.50 537 GLY A CA 1
ATOM 4283 C C . GLY A 1 537 ? -0.732 -4.460 -10.623 1.00 75.50 537 GLY A C 1
ATOM 4284 O O . GLY A 1 537 ? -1.571 -5.341 -10.422 1.00 75.50 537 GLY A O 1
ATOM 4285 N N . TYR A 1 538 ? -1.074 -3.185 -10.822 1.00 78.94 538 TYR A N 1
ATOM 4286 C CA . TYR A 1 538 ? -2.461 -2.732 -10.881 1.00 78.94 538 TYR A CA 1
ATOM 4287 C C . TYR A 1 538 ? -3.216 -3.376 -12.050 1.00 78.94 538 TYR A C 1
ATOM 4289 O O . TYR A 1 538 ? -4.329 -3.864 -11.858 1.00 78.94 538 TYR A O 1
ATOM 4297 N N . TYR A 1 539 ? -2.623 -3.402 -13.246 1.00 83.06 539 TYR A N 1
ATOM 4298 C CA . TYR A 1 539 ? -3.254 -3.972 -14.437 1.00 83.06 539 TYR A CA 1
ATOM 4299 C C . TYR A 1 539 ? -3.294 -5.507 -14.418 1.00 83.06 539 TYR A C 1
ATOM 4301 O O . TYR A 1 539 ? -4.288 -6.059 -14.881 1.00 83.06 539 TYR A O 1
ATOM 4309 N N . ASP A 1 540 ? -2.306 -6.191 -13.829 1.00 78.88 540 ASP A N 1
ATOM 4310 C CA . ASP A 1 540 ? -2.363 -7.643 -13.581 1.00 78.88 540 ASP A CA 1
ATOM 4311 C C . ASP A 1 540 ? -3.521 -7.976 -12.635 1.00 78.88 540 ASP A C 1
ATOM 4313 O O . ASP A 1 540 ? -4.351 -8.842 -12.911 1.00 78.88 540 ASP A O 1
ATOM 4317 N N . ASN A 1 541 ? -3.655 -7.209 -11.548 1.00 78.00 541 ASN A N 1
ATOM 4318 C CA . ASN A 1 541 ? -4.799 -7.328 -10.653 1.00 78.00 541 ASN A CA 1
ATOM 4319 C C . ASN A 1 541 ? -6.123 -7.025 -11.371 1.00 78.00 541 ASN A C 1
ATOM 4321 O O . ASN A 1 541 ? -7.101 -7.738 -11.175 1.00 78.00 541 ASN A O 1
ATOM 4325 N N . MET A 1 542 ? -6.164 -5.993 -12.215 1.00 81.06 542 MET A N 1
ATOM 4326 C CA . MET A 1 542 ? -7.357 -5.616 -12.972 1.00 81.06 542 MET A CA 1
ATOM 4327 C C . MET A 1 542 ? -7.762 -6.688 -13.994 1.00 81.06 542 MET A C 1
ATOM 4329 O O . MET A 1 542 ? -8.961 -6.898 -14.188 1.00 81.06 542 MET A O 1
ATOM 4333 N N . ALA A 1 543 ? -6.794 -7.357 -14.629 1.00 85.38 543 ALA A N 1
ATOM 4334 C CA . ALA A 1 543 ? -7.019 -8.433 -15.590 1.00 85.38 543 ALA A CA 1
ATOM 4335 C C . ALA A 1 543 ? -7.754 -9.609 -14.949 1.00 85.38 543 ALA A C 1
ATOM 4337 O O . ALA A 1 543 ? -8.822 -9.992 -15.432 1.00 85.38 543 ALA A O 1
ATOM 4338 N N . VAL A 1 544 ? -7.232 -10.091 -13.819 1.00 81.00 544 VAL A N 1
ATOM 4339 C CA . VAL A 1 544 ? -7.834 -11.177 -13.038 1.00 81.00 544 VAL A CA 1
ATOM 4340 C C . VAL A 1 544 ? -9.155 -10.718 -12.413 1.00 81.00 544 VAL A C 1
ATOM 4342 O O . VAL A 1 544 ? -10.184 -11.374 -12.568 1.00 81.00 544 VAL A O 1
ATOM 4345 N N . PHE A 1 545 ? -9.171 -9.546 -11.764 1.00 78.38 545 PHE A N 1
ATOM 4346 C CA . PHE A 1 545 ? -10.344 -9.036 -11.046 1.00 78.38 545 PHE A CA 1
ATOM 4347 C C . PHE A 1 545 ? -11.564 -8.863 -11.953 1.00 78.38 545 PHE A C 1
ATOM 4349 O O . PHE A 1 545 ? -12.669 -9.230 -11.558 1.00 78.38 545 PHE A O 1
ATOM 4356 N N . ASN A 1 546 ? -11.382 -8.308 -13.152 1.00 84.06 546 ASN A N 1
ATOM 4357 C CA . ASN A 1 546 ? -12.474 -8.069 -14.094 1.00 84.06 546 ASN A CA 1
ATOM 4358 C C . ASN A 1 546 ? -12.676 -9.214 -15.096 1.00 84.06 546 ASN A C 1
ATOM 4360 O O . ASN A 1 546 ? -13.468 -9.039 -16.026 1.00 84.06 546 ASN A O 1
ATOM 4364 N N . GLN A 1 547 ? -11.960 -10.336 -14.933 1.00 86.12 547 GLN A N 1
ATOM 4365 C CA . GLN A 1 547 ? -11.981 -11.487 -15.843 1.00 86.12 547 GLN A CA 1
ATOM 4366 C C . GLN A 1 547 ? -11.798 -11.047 -17.305 1.00 86.12 547 GLN A C 1
ATOM 4368 O O . GLN A 1 547 ? -12.594 -11.372 -18.188 1.00 86.12 547 GLN A O 1
ATOM 4373 N N . ILE A 1 548 ? -10.793 -10.198 -17.553 1.00 89.38 548 ILE A N 1
ATOM 4374 C CA . ILE A 1 548 ? -10.605 -9.549 -18.858 1.00 89.38 548 ILE A CA 1
ATOM 4375 C C . ILE A 1 548 ? -10.363 -10.591 -19.954 1.00 89.38 548 ILE A C 1
ATOM 4377 O O . ILE A 1 548 ? -10.908 -10.422 -21.046 1.00 89.38 548 ILE A O 1
ATOM 4381 N N . GLY A 1 549 ? -9.626 -11.671 -19.671 1.00 89.06 549 GLY A N 1
ATOM 4382 C CA . GLY A 1 549 ? -9.409 -12.757 -20.628 1.00 89.06 549 GLY A CA 1
ATOM 4383 C C . GLY A 1 549 ? -10.719 -13.425 -21.030 1.00 89.06 549 GLY A C 1
ATOM 4384 O O . GLY A 1 549 ? -11.058 -13.442 -22.212 1.00 89.06 549 GLY A O 1
ATOM 4385 N N . GLU A 1 550 ? -11.518 -13.873 -20.059 1.00 89.25 550 GLU A N 1
ATOM 4386 C CA . GLU A 1 550 ? -12.845 -14.463 -20.306 1.00 89.25 550 GLU A CA 1
ATOM 4387 C C . GLU A 1 550 ? -13.801 -13.519 -21.046 1.00 89.25 550 GLU A C 1
ATOM 4389 O O . GLU A 1 550 ? -14.537 -13.929 -21.949 1.00 89.25 550 GLU A O 1
ATOM 4394 N N . ARG A 1 551 ? -13.772 -12.222 -20.725 1.00 91.75 551 ARG A N 1
ATOM 4395 C CA . ARG A 1 551 ? -14.569 -11.216 -21.440 1.00 91.75 551 ARG A CA 1
ATOM 4396 C C . ARG A 1 551 ? -14.106 -11.048 -22.878 1.00 91.75 551 ARG A C 1
ATOM 4398 O O . ARG A 1 551 ? -14.954 -10.910 -23.757 1.00 91.75 551 ARG A O 1
ATOM 4405 N N . LEU A 1 552 ? -12.796 -11.064 -23.123 1.00 90.31 552 LEU A N 1
ATOM 4406 C CA . LEU A 1 552 ? -12.219 -10.964 -24.461 1.00 90.31 552 LEU A CA 1
ATOM 4407 C C . LEU A 1 552 ? -12.597 -12.177 -25.315 1.00 90.31 552 LEU A C 1
ATOM 4409 O O . LEU A 1 552 ? -12.943 -12.007 -26.484 1.00 90.31 552 LEU A O 1
ATOM 4413 N N . LYS A 1 553 ? -12.645 -13.372 -24.710 1.00 90.62 553 LYS A N 1
ATOM 4414 C CA . LYS A 1 553 ? -13.090 -14.607 -25.374 1.00 90.62 553 LYS A CA 1
ATOM 4415 C C . LYS A 1 553 ? -14.527 -14.529 -25.897 1.00 90.62 553 LYS A C 1
ATOM 4417 O O . LYS A 1 553 ? -14.860 -15.183 -26.879 1.00 90.62 553 LYS A O 1
ATOM 4422 N N . ARG A 1 554 ? -15.368 -13.701 -25.268 1.00 91.12 554 ARG A N 1
ATOM 4423 C CA . ARG A 1 554 ? -16.782 -13.494 -25.628 1.00 91.12 554 ARG A CA 1
ATOM 4424 C C . ARG A 1 554 ? -17.033 -12.244 -26.476 1.00 91.12 554 ARG A C 1
ATOM 4426 O O . ARG A 1 554 ? -18.180 -11.971 -26.824 1.00 91.12 554 ARG A O 1
ATOM 4433 N N . GLN A 1 555 ? -16.004 -11.458 -26.801 1.00 92.31 555 GLN A N 1
ATOM 4434 C CA . GLN A 1 555 ? -16.183 -10.244 -27.600 1.00 92.31 555 GLN A CA 1
ATOM 4435 C C . GLN A 1 555 ? -16.603 -10.587 -29.031 1.00 92.31 555 GLN A C 1
ATOM 4437 O O . GLN A 1 555 ? -15.870 -11.242 -29.772 1.00 92.31 555 GLN A O 1
ATOM 4442 N N . TRP A 1 556 ? -17.766 -10.072 -29.436 1.00 91.38 556 TRP A N 1
ATOM 4443 C CA . TRP A 1 556 ? -18.404 -10.407 -30.711 1.00 91.38 556 TRP A CA 1
ATOM 4444 C C . TRP A 1 556 ? -17.495 -10.161 -31.925 1.00 91.38 556 TRP A C 1
ATOM 4446 O O . TRP A 1 556 ? -17.461 -10.968 -32.853 1.00 91.38 556 TRP A O 1
ATOM 4456 N N . LEU A 1 557 ? -16.723 -9.069 -31.908 1.00 91.44 557 LEU A N 1
ATOM 4457 C CA . LEU A 1 557 ? -15.869 -8.682 -33.027 1.00 91.44 557 LEU A CA 1
ATOM 4458 C C . LEU A 1 557 ? -14.670 -9.633 -33.177 1.00 91.44 557 LEU A C 1
ATOM 4460 O O . LEU A 1 557 ? -14.337 -10.031 -34.290 1.00 91.44 557 LEU A O 1
ATOM 4464 N N . LEU A 1 558 ? -14.060 -10.049 -32.062 1.00 88.62 558 LEU A N 1
ATOM 4465 C CA . LEU A 1 558 ? -12.928 -10.980 -32.063 1.00 88.62 558 LEU A CA 1
ATOM 4466 C C . LEU A 1 558 ? -13.347 -12.380 -32.500 1.00 88.62 558 LEU A C 1
ATOM 4468 O O . LEU A 1 558 ? -12.671 -12.976 -33.333 1.00 88.62 558 LEU A O 1
ATOM 4472 N N . VAL A 1 559 ? -14.482 -12.866 -31.998 1.00 89.75 559 VAL A N 1
ATOM 4473 C CA . VAL A 1 559 ? -15.040 -14.172 -32.383 1.00 89.75 559 VAL A CA 1
ATOM 4474 C C . VAL A 1 559 ? -15.412 -14.206 -33.869 1.00 89.75 559 VAL A C 1
ATOM 4476 O O . VAL A 1 559 ? -15.296 -15.247 -34.509 1.00 89.75 559 VAL A O 1
ATOM 4479 N N . LYS A 1 560 ? -15.811 -13.066 -34.451 1.00 92.62 560 LYS A N 1
ATOM 4480 C CA . LYS A 1 560 ? -16.111 -12.959 -35.885 1.00 92.62 560 LYS A CA 1
ATOM 4481 C C . LYS A 1 560 ? -14.854 -12.885 -36.765 1.00 92.62 560 LYS A C 1
ATOM 4483 O O . LYS A 1 560 ? -14.879 -13.377 -37.889 1.00 92.62 560 LYS A O 1
ATOM 4488 N N . LEU A 1 561 ? -13.783 -12.245 -36.287 1.00 93.69 561 LEU A N 1
ATOM 4489 C CA . LEU A 1 561 ? -12.550 -12.013 -37.055 1.00 93.69 561 LEU A CA 1
ATOM 4490 C C . LEU A 1 561 ? -11.539 -13.167 -36.967 1.00 93.69 561 LEU A C 1
ATOM 4492 O O . LEU A 1 561 ? -10.752 -13.361 -37.892 1.00 93.69 561 LEU A O 1
ATOM 4496 N N . LEU A 1 562 ? -11.511 -13.906 -35.855 1.00 92.44 562 LEU A N 1
ATOM 4497 C CA . LEU A 1 562 ? -10.474 -14.891 -35.547 1.00 92.44 562 LEU A CA 1
ATOM 4498 C C . LEU A 1 562 ? -11.083 -16.271 -35.243 1.00 92.44 562 LEU A C 1
ATOM 4500 O O . LEU A 1 562 ? -12.134 -16.351 -34.614 1.00 92.44 562 LEU A O 1
ATOM 4504 N N . PRO A 1 563 ? -10.400 -17.377 -35.604 1.00 93.12 563 PRO A N 1
ATOM 4505 C CA . PRO A 1 563 ? -10.778 -18.715 -35.154 1.00 93.12 563 PRO A CA 1
ATOM 4506 C C . PRO A 1 563 ? -10.839 -18.802 -33.625 1.00 93.12 563 PRO A C 1
ATOM 4508 O O . PRO A 1 563 ? -9.971 -18.246 -32.947 1.00 93.12 563 PRO A O 1
ATOM 4511 N N . GLN A 1 564 ? -11.787 -19.579 -33.094 1.00 90.06 564 GLN A N 1
ATOM 4512 C CA . GLN A 1 564 ? -12.027 -19.712 -31.650 1.00 90.06 564 GLN A CA 1
ATOM 4513 C C . GLN A 1 564 ? -10.749 -20.026 -30.853 1.00 90.06 564 GLN A C 1
ATOM 4515 O O . GLN A 1 564 ? -10.450 -19.341 -29.880 1.00 90.06 564 GLN A O 1
ATOM 4520 N N . ALA A 1 565 ? -9.915 -20.954 -31.331 1.00 91.69 565 ALA A N 1
ATOM 4521 C CA . ALA A 1 565 ? -8.650 -21.295 -30.674 1.00 91.69 565 ALA A CA 1
ATOM 4522 C C . ALA A 1 565 ? -7.663 -20.111 -30.570 1.00 91.69 565 ALA A C 1
ATOM 4524 O O . ALA A 1 565 ? -6.855 -20.052 -29.645 1.00 91.69 565 ALA A O 1
ATOM 4525 N N . LYS A 1 566 ? -7.691 -19.157 -31.516 1.00 91.62 566 LYS A N 1
ATOM 4526 C CA . LYS A 1 566 ? -6.859 -17.942 -31.446 1.00 91.62 566 LYS A CA 1
ATOM 4527 C C . LYS A 1 566 ? -7.438 -16.922 -30.470 1.00 91.62 566 LYS A C 1
ATOM 4529 O O . LYS A 1 566 ? -6.667 -16.250 -29.795 1.00 91.62 566 LYS A O 1
ATOM 4534 N N . VAL A 1 567 ? -8.763 -16.821 -30.391 1.00 91.75 567 VAL A N 1
ATOM 4535 C CA . VAL A 1 567 ? -9.465 -15.949 -29.438 1.00 91.75 567 VAL A CA 1
ATOM 4536 C C . VAL A 1 567 ? -9.238 -16.422 -28.000 1.00 91.75 567 VAL A C 1
ATOM 4538 O O . VAL A 1 567 ? -8.925 -15.605 -27.140 1.00 91.75 567 VAL A O 1
ATOM 4541 N N . GLU A 1 568 ? -9.298 -17.734 -27.759 1.00 90.81 568 GLU A N 1
ATOM 4542 C CA . GLU A 1 568 ? -8.979 -18.348 -26.463 1.00 90.81 568 GLU A CA 1
ATOM 4543 C C . GLU A 1 568 ? -7.537 -18.054 -26.048 1.00 90.81 568 GLU A C 1
ATOM 4545 O O . GLU A 1 568 ? -7.318 -17.452 -24.998 1.00 90.81 568 GLU A O 1
ATOM 4550 N N . ARG A 1 569 ? -6.566 -18.346 -26.927 1.00 91.19 569 ARG A N 1
ATOM 4551 C CA . ARG A 1 569 ? -5.148 -18.035 -26.679 1.00 91.19 569 ARG A CA 1
ATOM 4552 C C . ARG A 1 569 ? -4.896 -16.549 -26.447 1.00 91.19 569 ARG A C 1
ATOM 4554 O O . ARG A 1 569 ? -4.038 -16.208 -25.642 1.00 91.19 569 ARG A O 1
ATOM 4561 N N . LEU A 1 570 ? -5.599 -15.668 -27.159 1.00 90.56 570 LEU A N 1
ATOM 4562 C CA . LEU A 1 570 ? -5.469 -14.226 -26.971 1.00 90.56 570 LEU A CA 1
ATOM 4563 C C . LEU A 1 570 ? -6.044 -13.788 -25.621 1.00 90.56 570 LEU A C 1
ATOM 4565 O O . LEU A 1 570 ? -5.418 -12.979 -24.945 1.00 90.56 570 LEU A O 1
ATOM 4569 N N . GLY A 1 571 ? -7.196 -14.330 -25.220 1.00 90.75 571 GLY A N 1
ATOM 4570 C CA . GLY A 1 571 ? -7.774 -14.104 -23.896 1.00 90.75 571 GLY A CA 1
ATOM 4571 C C . GLY A 1 571 ? -6.810 -14.514 -22.786 1.00 90.75 571 GLY A C 1
ATOM 4572 O O . GLY A 1 571 ? -6.498 -13.690 -21.930 1.00 90.75 571 GLY A O 1
ATOM 4573 N N . ASP A 1 572 ? -6.268 -15.732 -22.865 1.00 89.88 572 ASP A N 1
ATOM 4574 C CA . ASP A 1 572 ? -5.300 -16.254 -21.891 1.00 89.88 572 ASP A CA 1
ATOM 4575 C C . ASP A 1 572 ? -4.003 -15.431 -21.880 1.00 89.88 572 ASP A C 1
ATOM 4577 O O . ASP A 1 572 ? -3.464 -15.106 -20.822 1.00 89.88 572 ASP A O 1
ATOM 4581 N N . PHE A 1 573 ? -3.510 -15.041 -23.060 1.00 88.88 573 PHE A N 1
ATOM 4582 C CA . PHE A 1 573 ? -2.310 -14.218 -23.186 1.00 88.88 573 PHE A CA 1
ATOM 4583 C C . PHE A 1 573 ? -2.496 -12.836 -22.557 1.00 88.88 573 PHE A C 1
ATOM 4585 O O . PHE A 1 573 ? -1.622 -12.393 -21.811 1.00 88.88 573 PHE A O 1
ATOM 4592 N N . ILE A 1 574 ? -3.611 -12.158 -22.852 1.00 90.00 574 ILE A N 1
ATOM 4593 C CA . ILE A 1 574 ? -3.916 -10.838 -22.296 1.00 90.00 574 ILE A CA 1
ATOM 4594 C C . ILE A 1 574 ? -4.107 -10.940 -20.788 1.00 90.00 574 ILE A C 1
ATOM 4596 O O . ILE A 1 574 ? -3.528 -10.136 -20.071 1.00 90.00 574 ILE A O 1
ATOM 4600 N N . GLU A 1 575 ? -4.842 -11.931 -20.290 1.00 86.88 575 GLU A N 1
ATOM 4601 C CA . GLU A 1 575 ? -5.032 -12.104 -18.849 1.00 86.88 575 GLU A CA 1
ATOM 4602 C C . GLU A 1 575 ? -3.705 -12.306 -18.107 1.00 86.88 575 GLU A C 1
ATOM 4604 O O . GLU A 1 575 ? -3.490 -11.691 -17.067 1.00 86.88 575 GLU A O 1
ATOM 4609 N N . ALA A 1 576 ? -2.781 -13.075 -18.690 1.00 83.75 576 ALA A N 1
ATOM 4610 C CA . ALA A 1 576 ? -1.469 -13.337 -18.105 1.00 83.75 576 ALA A CA 1
ATOM 4611 C C . ALA A 1 576 ? -0.434 -12.207 -18.293 1.00 83.75 576 ALA A C 1
ATOM 4613 O O . ALA A 1 576 ? 0.583 -12.206 -17.604 1.00 83.75 576 ALA A O 1
ATOM 4614 N N . ASN A 1 577 ? -0.628 -11.281 -19.244 1.00 85.75 577 ASN A N 1
ATOM 4615 C CA . ASN A 1 577 ? 0.390 -10.281 -19.613 1.00 85.75 577 ASN A CA 1
ATOM 4616 C C . ASN A 1 577 ? -0.097 -8.825 -19.598 1.00 85.75 577 ASN A C 1
ATOM 4618 O O . ASN A 1 577 ? 0.689 -7.937 -19.935 1.00 85.75 577 ASN A O 1
ATOM 4622 N N . LEU A 1 578 ? -1.354 -8.536 -19.242 1.00 87.00 578 LEU A N 1
ATOM 4623 C CA . LEU A 1 578 ? -1.902 -7.179 -19.339 1.00 87.00 578 LEU A CA 1
ATOM 4624 C C . LEU A 1 578 ? -1.095 -6.169 -18.519 1.00 87.00 578 LEU A C 1
ATOM 4626 O O . LEU A 1 578 ? -0.821 -5.075 -19.017 1.00 87.00 578 LEU A O 1
ATOM 4630 N N . GLY A 1 579 ? -0.675 -6.521 -17.302 1.00 84.44 579 GLY A N 1
ATOM 4631 C CA . GLY A 1 579 ? 0.160 -5.650 -16.485 1.00 84.44 579 GLY A CA 1
ATOM 4632 C C . GLY A 1 579 ? 1.518 -5.398 -17.108 1.00 84.44 579 GLY A C 1
ATOM 4633 O O . GLY A 1 579 ? 1.940 -4.246 -17.227 1.00 84.44 579 GLY A O 1
ATOM 4634 N N . ALA A 1 580 ? 2.182 -6.439 -17.602 1.00 83.19 580 ALA A N 1
ATOM 4635 C CA . ALA A 1 580 ? 3.459 -6.278 -18.281 1.00 83.19 580 ALA A CA 1
ATOM 4636 C C . ALA A 1 580 ? 3.346 -5.412 -19.550 1.00 83.19 580 ALA A C 1
ATOM 4638 O O . ALA A 1 580 ? 4.195 -4.541 -19.763 1.00 83.19 580 ALA A O 1
ATOM 4639 N N . ILE A 1 581 ? 2.291 -5.593 -20.354 1.00 89.69 581 ILE A N 1
ATOM 4640 C CA . ILE A 1 581 ? 2.012 -4.794 -21.556 1.00 89.69 581 ILE A CA 1
ATOM 4641 C C . ILE A 1 581 ? 1.781 -3.331 -21.173 1.00 89.69 581 ILE A C 1
ATOM 4643 O O . ILE A 1 581 ? 2.500 -2.456 -21.655 1.00 89.69 581 ILE A O 1
ATOM 4647 N N . MET A 1 582 ? 0.833 -3.057 -20.272 1.00 90.62 582 MET A N 1
ATOM 4648 C CA . MET A 1 582 ? 0.473 -1.689 -19.892 1.00 90.62 582 MET A CA 1
ATOM 4649 C C . MET A 1 582 ? 1.601 -0.973 -19.154 1.00 90.62 582 MET A C 1
ATOM 4651 O O . MET A 1 582 ? 1.854 0.200 -19.421 1.00 90.62 582 MET A O 1
ATOM 4655 N N . GLY A 1 583 ? 2.329 -1.673 -18.284 1.00 87.44 583 GLY A N 1
ATOM 4656 C CA . GLY A 1 583 ? 3.498 -1.130 -17.599 1.00 87.44 583 GLY A CA 1
ATOM 4657 C C . GLY A 1 583 ? 4.626 -0.766 -18.568 1.00 87.44 583 GLY A C 1
ATOM 4658 O O . GLY A 1 583 ? 5.207 0.306 -18.442 1.00 87.44 583 GLY A O 1
ATOM 4659 N N . ASN A 1 584 ? 4.924 -1.614 -19.563 1.00 89.50 584 ASN A N 1
ATOM 4660 C CA . ASN A 1 584 ? 5.921 -1.303 -20.601 1.00 89.50 584 ASN A CA 1
ATOM 4661 C C . ASN A 1 584 ? 5.473 -0.158 -21.515 1.00 89.50 584 ASN A C 1
ATOM 4663 O O . ASN A 1 584 ? 6.258 0.742 -21.809 1.00 89.50 584 ASN A O 1
ATOM 4667 N N . PHE A 1 585 ? 4.211 -0.177 -21.938 1.00 93.56 585 PHE A N 1
ATOM 4668 C CA . PHE A 1 585 ? 3.656 0.844 -22.812 1.00 93.56 585 PHE A CA 1
ATOM 4669 C C . PHE A 1 585 ? 3.664 2.221 -22.141 1.00 93.56 585 PHE A C 1
ATOM 4671 O O . PHE A 1 585 ? 4.232 3.166 -22.685 1.00 93.56 585 PHE A O 1
ATOM 4678 N N . LEU A 1 586 ? 3.106 2.327 -20.929 1.00 93.19 586 LEU A N 1
ATOM 4679 C CA . LEU A 1 586 ? 3.043 3.587 -20.187 1.00 93.19 586 LEU A CA 1
ATOM 4680 C C . LEU A 1 586 ? 4.426 4.073 -19.750 1.00 93.19 586 LEU A C 1
ATOM 4682 O O . LEU A 1 586 ? 4.665 5.277 -19.769 1.00 93.19 586 LEU A O 1
ATOM 4686 N N . PHE A 1 587 ? 5.364 3.167 -19.450 1.00 90.81 587 PHE A N 1
ATOM 4687 C CA . PHE A 1 587 ? 6.763 3.549 -19.256 1.00 90.81 587 PHE A CA 1
ATOM 4688 C C . PHE A 1 587 ? 7.331 4.252 -20.495 1.00 90.81 587 PHE A C 1
ATOM 4690 O O . PHE A 1 587 ? 7.924 5.321 -20.375 1.00 90.81 587 PHE A O 1
ATOM 4697 N N . GLY A 1 588 ? 7.093 3.705 -21.690 1.00 92.31 588 GLY A N 1
ATOM 4698 C CA . GLY A 1 588 ? 7.500 4.340 -22.942 1.00 92.31 588 GLY A CA 1
ATOM 4699 C C . GLY A 1 588 ? 6.811 5.681 -23.203 1.00 92.31 588 GLY A C 1
ATOM 4700 O O . GLY A 1 588 ? 7.466 6.619 -23.650 1.00 92.31 588 GLY A O 1
ATOM 4701 N N . VAL A 1 589 ? 5.530 5.813 -22.849 1.00 94.56 589 VAL A N 1
ATOM 4702 C CA . VAL A 1 589 ? 4.805 7.093 -22.915 1.00 94.56 589 VAL A CA 1
ATOM 4703 C C . VAL A 1 589 ? 5.419 8.127 -21.972 1.00 94.56 589 VAL A C 1
ATOM 4705 O O . VAL A 1 589 ? 5.615 9.268 -22.381 1.00 94.56 589 VAL A O 1
ATOM 4708 N N . PHE A 1 590 ? 5.788 7.758 -20.741 1.00 93.19 590 PHE A N 1
ATOM 4709 C CA . PHE A 1 590 ? 6.506 8.666 -19.839 1.00 93.19 590 PHE A CA 1
ATOM 4710 C C . PHE A 1 590 ? 7.846 9.093 -20.446 1.00 93.19 590 PHE A C 1
ATOM 4712 O O . PHE A 1 590 ? 8.107 10.286 -20.560 1.00 93.19 590 PHE A O 1
ATOM 4719 N N . LEU A 1 591 ? 8.645 8.142 -20.950 1.00 91.12 591 LEU A N 1
ATOM 4720 C CA . LEU A 1 591 ? 9.909 8.454 -21.625 1.00 91.12 591 LEU A CA 1
ATOM 4721 C C . LEU A 1 591 ? 9.747 9.392 -22.834 1.00 91.12 591 LEU A C 1
ATOM 4723 O O . LEU A 1 591 ? 10.592 10.255 -23.061 1.00 91.12 591 LEU A O 1
ATOM 4727 N N . GLY A 1 592 ? 8.689 9.212 -23.626 1.00 90.69 592 GLY A N 1
ATOM 4728 C CA . GLY A 1 592 ? 8.474 9.954 -24.867 1.00 90.69 592 GLY A CA 1
ATOM 4729 C C . GLY A 1 592 ? 7.871 11.344 -24.671 1.00 90.69 592 GLY A C 1
ATOM 4730 O O . GLY A 1 592 ? 8.043 12.208 -25.530 1.00 90.69 592 GLY A O 1
ATOM 4731 N N . SER A 1 593 ? 7.173 11.559 -23.553 1.00 93.31 593 SER A N 1
ATOM 4732 C CA . SER A 1 593 ? 6.393 12.772 -23.288 1.00 93.31 593 SER A CA 1
ATOM 4733 C C . SER A 1 593 ? 7.077 13.792 -22.385 1.00 93.31 593 SER A C 1
ATOM 4735 O O . SER A 1 593 ? 6.820 14.988 -22.529 1.00 93.31 593 SER A O 1
ATOM 4737 N N . THR A 1 594 ? 7.974 13.370 -21.493 1.00 93.19 594 THR A N 1
ATOM 4738 C CA . THR A 1 594 ? 8.504 14.256 -20.444 1.00 93.19 594 THR A CA 1
ATOM 4739 C C . THR A 1 594 ? 9.270 15.463 -20.966 1.00 93.19 594 THR A C 1
ATOM 4741 O O . THR A 1 594 ? 9.074 16.545 -20.422 1.00 93.19 594 THR A O 1
ATOM 4744 N N . ALA A 1 595 ? 10.059 15.329 -22.036 1.00 89.44 595 ALA A N 1
ATOM 4745 C CA . ALA A 1 595 ? 10.752 16.474 -22.636 1.00 89.44 595 ALA A CA 1
ATOM 4746 C C . ALA A 1 595 ? 9.765 17.550 -23.130 1.00 89.44 595 ALA A C 1
ATOM 4748 O O . ALA A 1 595 ? 9.942 18.744 -22.893 1.00 89.44 595 ALA A O 1
ATOM 4749 N N . THR A 1 596 ? 8.664 17.131 -23.761 1.00 90.31 596 THR A N 1
ATOM 4750 C CA . THR A 1 596 ? 7.619 18.044 -24.244 1.00 90.31 596 THR A CA 1
ATOM 4751 C C . THR A 1 596 ? 6.788 18.628 -23.100 1.00 90.31 596 THR A C 1
ATOM 4753 O O . THR A 1 596 ? 6.441 19.806 -23.135 1.00 90.31 596 THR A O 1
ATOM 4756 N N . ILE A 1 597 ? 6.491 17.840 -22.063 1.00 90.38 597 ILE A N 1
ATOM 4757 C CA . ILE A 1 597 ? 5.817 18.336 -20.854 1.00 90.38 597 ILE A CA 1
ATOM 4758 C C . ILE A 1 597 ? 6.696 19.377 -20.145 1.00 90.38 597 ILE A C 1
ATOM 4760 O O . ILE A 1 597 ? 6.190 20.427 -19.756 1.00 90.38 597 ILE A O 1
ATOM 4764 N N . GLY A 1 598 ? 8.003 19.126 -20.026 1.00 90.19 598 GLY A N 1
ATOM 4765 C CA . GLY A 1 598 ? 8.978 20.090 -19.511 1.00 90.19 598 GLY A CA 1
ATOM 4766 C C . GLY A 1 598 ? 8.961 21.391 -20.295 1.00 90.19 598 GLY A C 1
ATOM 4767 O O . GLY A 1 598 ? 8.784 22.456 -19.707 1.00 90.19 598 GLY A O 1
ATOM 4768 N N . TYR A 1 599 ? 9.022 21.289 -21.624 1.00 89.38 599 TYR A N 1
ATOM 4769 C CA . TYR A 1 599 ? 8.915 22.433 -22.524 1.00 89.38 599 TYR A CA 1
ATOM 4770 C C . TYR A 1 599 ? 7.640 23.261 -22.282 1.00 89.38 599 TYR A C 1
ATOM 4772 O O . TYR A 1 599 ? 7.731 24.477 -22.129 1.00 89.38 599 TYR A O 1
ATOM 4780 N N . PHE A 1 600 ? 6.463 22.630 -22.168 1.00 91.50 600 PHE A N 1
ATOM 4781 C CA . PHE A 1 600 ? 5.210 23.350 -21.891 1.00 91.50 600 PHE A CA 1
ATOM 4782 C C . PHE A 1 600 ? 5.163 24.005 -20.507 1.00 91.50 600 PHE A C 1
ATOM 4784 O O . PHE A 1 600 ? 4.526 25.044 -20.346 1.00 91.50 600 PHE A O 1
ATOM 4791 N N . LEU A 1 601 ? 5.823 23.414 -19.511 1.00 90.62 601 LEU A N 1
ATOM 4792 C CA . LEU A 1 601 ? 5.904 23.961 -18.156 1.00 90.62 601 LEU A CA 1
ATOM 4793 C C . LEU A 1 601 ? 7.030 24.996 -17.990 1.00 90.62 601 LEU A C 1
ATOM 4795 O O . LEU A 1 601 ? 7.156 25.575 -16.912 1.00 90.62 601 LEU A O 1
ATOM 4799 N N . GLY A 1 602 ? 7.860 25.217 -19.016 1.00 90.12 602 GLY A N 1
ATOM 4800 C CA . GLY A 1 602 ? 9.060 26.053 -18.920 1.00 90.12 602 GLY A CA 1
ATOM 4801 C C . GLY A 1 602 ? 10.146 25.462 -18.011 1.00 90.12 602 GLY A C 1
ATOM 4802 O O . GLY A 1 602 ? 10.999 26.193 -17.513 1.00 90.12 602 GLY A O 1
ATOM 4803 N N . LEU A 1 603 ? 10.108 24.150 -17.763 1.00 89.38 603 LEU A N 1
ATOM 4804 C CA . LEU A 1 603 ? 11.069 23.434 -16.929 1.00 89.38 603 LEU A CA 1
ATOM 4805 C C . LEU A 1 603 ? 12.047 22.651 -17.818 1.00 89.38 603 LEU A C 1
ATOM 4807 O O . LEU A 1 603 ? 11.605 21.998 -18.765 1.00 89.38 603 LEU A O 1
ATOM 4811 N N . PRO A 1 604 ? 13.357 22.631 -17.507 1.00 87.12 604 PRO A N 1
ATOM 4812 C CA . PRO A 1 604 ? 14.340 21.857 -18.259 1.00 87.12 604 PRO A CA 1
ATOM 4813 C C . PRO A 1 604 ? 14.248 20.372 -17.875 1.00 87.12 604 PRO A C 1
ATOM 4815 O O . PRO A 1 604 ? 15.186 19.834 -17.299 1.00 87.12 604 PRO A O 1
ATOM 4818 N N . LEU A 1 605 ? 13.094 19.737 -18.109 1.00 87.94 605 LEU A N 1
ATOM 4819 C CA . LEU A 1 605 ? 12.865 18.318 -17.836 1.00 87.94 605 LEU A CA 1
ATOM 4820 C C . LEU A 1 605 ? 13.216 17.483 -19.060 1.00 87.94 605 LEU A C 1
ATOM 4822 O O . LEU A 1 605 ? 12.722 17.730 -20.154 1.00 87.94 605 LEU A O 1
ATOM 4826 N N . ASP A 1 606 ? 13.995 16.440 -18.832 1.00 87.38 606 ASP A N 1
ATOM 4827 C CA . ASP A 1 606 ? 14.322 15.402 -19.802 1.00 87.38 606 ASP A CA 1
ATOM 4828 C C . ASP A 1 606 ? 14.449 14.032 -19.103 1.00 87.38 606 ASP A C 1
ATOM 4830 O O . ASP A 1 606 ? 14.261 13.916 -17.890 1.00 87.38 606 ASP A O 1
ATOM 4834 N N . ILE A 1 607 ? 14.728 12.950 -19.826 1.00 88.44 607 ILE A N 1
ATOM 4835 C CA . ILE A 1 607 ? 14.912 11.634 -19.210 1.00 88.44 607 ILE A CA 1
ATOM 4836 C C . ILE A 1 607 ? 16.105 10.900 -19.794 1.00 88.44 607 ILE A C 1
ATOM 4838 O O . ILE A 1 607 ? 16.230 10.708 -21.000 1.00 88.44 607 ILE A O 1
ATOM 4842 N N . ARG A 1 608 ? 16.928 10.365 -18.889 1.00 92.06 608 ARG A N 1
ATOM 4843 C CA . ARG A 1 608 ? 18.101 9.564 -19.233 1.00 92.06 608 ARG A CA 1
ATOM 4844 C C . ARG A 1 608 ? 17.961 8.155 -18.691 1.00 92.06 608 ARG A C 1
ATOM 4846 O O . ARG A 1 608 ? 17.927 7.931 -17.483 1.00 92.06 608 ARG A O 1
ATOM 4853 N N . HIS A 1 609 ? 17.878 7.197 -19.598 1.00 92.69 609 HIS A N 1
ATOM 4854 C CA . HIS A 1 609 ? 17.820 5.783 -19.263 1.00 92.69 609 HIS A CA 1
ATOM 4855 C C . HIS A 1 609 ? 19.028 5.081 -19.869 1.00 92.69 609 HIS A C 1
ATOM 4857 O O . HIS A 1 609 ? 19.258 5.199 -21.074 1.00 92.69 609 HIS A O 1
ATOM 4863 N N . ILE A 1 610 ? 19.754 4.306 -19.060 1.00 92.62 610 ILE A N 1
ATOM 4864 C CA . ILE A 1 610 ? 21.052 3.713 -19.420 1.00 92.62 610 ILE A CA 1
ATOM 4865 C C . ILE A 1 610 ? 21.087 3.076 -20.810 1.00 92.62 610 ILE A C 1
ATOM 4867 O O . ILE A 1 610 ? 22.022 3.309 -21.573 1.00 92.62 610 ILE A O 1
ATOM 4871 N N . ALA A 1 611 ? 20.065 2.301 -21.172 1.00 90.62 611 ALA A N 1
ATOM 4872 C CA . ALA A 1 611 ? 20.055 1.595 -22.448 1.00 90.62 611 ALA A CA 1
ATOM 4873 C C . ALA A 1 611 ? 19.982 2.546 -23.665 1.00 90.62 611 ALA A C 1
ATOM 4875 O O . ALA A 1 611 ? 20.700 2.333 -24.638 1.00 90.62 611 ALA A O 1
ATOM 4876 N N . PHE A 1 612 ? 19.191 3.625 -23.593 1.00 91.69 612 PHE A N 1
ATOM 4877 C CA . PHE A 1 612 ? 19.152 4.644 -24.651 1.00 91.69 612 PHE A CA 1
ATOM 4878 C C . PHE A 1 612 ? 20.390 5.531 -24.617 1.00 91.69 612 PHE A C 1
ATOM 4880 O O . PHE A 1 612 ? 20.959 5.814 -25.662 1.00 91.69 612 PHE A O 1
ATOM 4887 N N . SER A 1 613 ? 20.855 5.904 -23.422 1.00 94.00 613 SER A N 1
ATOM 4888 C CA . SER A 1 613 ? 22.104 6.646 -23.239 1.00 94.00 613 SER A CA 1
ATOM 4889 C C . SER A 1 613 ? 23.301 5.913 -23.855 1.00 94.00 613 SER A C 1
ATOM 4891 O O . SER A 1 613 ? 24.183 6.551 -24.414 1.00 94.00 613 SER A O 1
ATOM 4893 N N . SER A 1 614 ? 23.301 4.578 -23.834 1.00 94.56 614 SER A N 1
ATOM 4894 C CA . SER A 1 614 ? 24.335 3.748 -24.466 1.00 94.56 614 SER A CA 1
ATOM 4895 C C . SER A 1 614 ? 24.286 3.797 -25.997 1.00 94.56 614 SER A C 1
ATOM 4897 O O . SER A 1 614 ? 25.323 3.916 -26.644 1.00 94.56 614 SER A O 1
ATOM 4899 N N . ALA A 1 615 ? 23.093 3.743 -26.596 1.00 94.62 615 ALA A N 1
ATOM 4900 C CA . ALA A 1 615 ? 22.943 3.902 -28.044 1.00 94.62 615 ALA A CA 1
ATOM 4901 C C . ALA A 1 615 ? 23.275 5.339 -28.493 1.00 94.62 615 ALA A C 1
ATOM 4903 O O . ALA A 1 615 ? 23.995 5.532 -29.470 1.00 94.62 615 ALA A O 1
ATOM 4904 N N . ASN A 1 616 ? 22.825 6.344 -27.736 1.00 94.00 616 ASN A N 1
ATOM 4905 C CA . ASN A 1 616 ? 23.133 7.755 -27.977 1.00 94.00 616 ASN A CA 1
ATOM 4906 C C . ASN A 1 616 ? 24.633 8.043 -27.865 1.00 94.00 616 ASN A C 1
ATOM 4908 O O . ASN A 1 616 ? 25.162 8.780 -28.686 1.00 94.00 616 ASN A O 1
ATOM 4912 N N . PHE A 1 617 ? 25.329 7.422 -26.906 1.00 95.19 617 PHE A N 1
ATOM 4913 C CA . PHE A 1 617 ? 26.788 7.477 -26.802 1.00 95.19 617 PHE A CA 1
ATOM 4914 C C . PHE A 1 617 ? 27.463 7.007 -28.095 1.00 95.19 617 PHE A C 1
ATOM 4916 O O . PHE A 1 617 ? 28.324 7.703 -28.625 1.00 95.19 617 PHE A O 1
ATOM 4923 N N . ALA A 1 618 ? 27.046 5.857 -28.634 1.00 94.88 618 ALA A N 1
ATOM 4924 C CA . ALA A 1 618 ? 27.604 5.329 -29.876 1.00 94.88 618 ALA A CA 1
ATOM 4925 C C . ALA A 1 618 ? 27.313 6.243 -31.079 1.00 94.88 618 ALA A C 1
ATOM 4927 O O . ALA A 1 618 ? 28.213 6.523 -31.869 1.00 94.88 618 ALA A O 1
ATOM 4928 N N . HIS A 1 619 ? 26.078 6.742 -31.192 1.00 94.00 619 HIS A N 1
ATOM 4929 C CA . HIS A 1 619 ? 25.685 7.697 -32.228 1.00 94.00 619 HIS A CA 1
ATOM 4930 C C . HIS A 1 619 ? 26.477 9.012 -32.143 1.00 94.00 619 HIS A C 1
ATOM 4932 O O . HIS A 1 619 ? 26.959 9.492 -33.168 1.00 94.00 619 HIS A O 1
ATOM 4938 N N . GLY A 1 620 ? 26.644 9.564 -30.939 1.00 92.25 620 GLY A N 1
ATOM 4939 C CA . GLY A 1 620 ? 27.380 10.802 -30.693 1.00 92.25 620 GLY A CA 1
ATOM 4940 C C . GLY A 1 620 ? 28.866 10.666 -31.012 1.00 92.25 620 GLY A C 1
ATOM 4941 O O . GLY A 1 620 ? 29.384 11.435 -31.811 1.00 92.25 620 GLY A O 1
ATOM 4942 N N . ILE A 1 621 ? 29.538 9.640 -30.473 1.00 92.94 621 ILE A N 1
ATOM 4943 C CA . ILE A 1 621 ? 30.971 9.413 -30.727 1.00 92.94 621 ILE A CA 1
ATOM 4944 C C . ILE A 1 621 ? 31.251 9.169 -32.214 1.00 92.94 621 ILE A C 1
ATOM 4946 O O . ILE A 1 621 ? 32.249 9.665 -32.727 1.00 92.94 621 ILE A O 1
ATOM 4950 N N . PHE A 1 622 ? 30.395 8.419 -32.918 1.00 92.44 622 PHE A N 1
ATOM 4951 C CA . PHE A 1 622 ? 30.629 8.113 -34.331 1.00 92.44 622 PHE A CA 1
ATOM 4952 C C . PHE A 1 622 ? 30.448 9.324 -35.255 1.00 92.44 622 PHE A C 1
ATOM 4954 O O . PHE A 1 622 ? 31.193 9.463 -36.220 1.00 92.44 622 PHE A O 1
ATOM 4961 N N . ASN A 1 623 ? 29.455 10.180 -34.989 1.00 90.00 623 ASN A N 1
ATOM 4962 C CA . ASN A 1 623 ? 29.135 11.318 -35.859 1.00 90.00 623 ASN A CA 1
ATOM 4963 C C . ASN A 1 623 ? 29.842 12.619 -35.434 1.00 90.00 623 ASN A C 1
ATOM 4965 O O . ASN A 1 623 ? 29.626 13.643 -36.072 1.00 90.00 623 ASN A O 1
ATOM 4969 N N . MET A 1 624 ? 30.673 12.607 -34.387 1.00 88.44 624 MET A N 1
ATOM 4970 C CA . MET A 1 624 ? 31.443 13.775 -33.944 1.00 88.44 624 MET A CA 1
ATOM 4971 C C . MET A 1 624 ? 32.570 14.122 -34.940 1.00 88.44 624 MET A C 1
ATOM 4973 O O . MET A 1 624 ? 33.180 13.211 -35.511 1.00 88.44 624 MET A O 1
ATOM 4977 N N . PRO A 1 625 ? 32.910 15.413 -35.136 1.00 85.38 625 PRO A N 1
ATOM 4978 C CA . PRO A 1 625 ? 34.083 15.794 -35.916 1.00 85.38 625 PRO A CA 1
ATOM 4979 C C . PRO A 1 625 ? 35.368 15.182 -35.342 1.00 85.38 625 PRO A C 1
ATOM 4981 O O . PRO A 1 625 ? 35.628 15.249 -34.141 1.00 85.38 625 PRO A O 1
ATOM 4984 N N . ALA A 1 626 ? 36.225 14.635 -36.208 1.00 82.31 626 ALA A N 1
ATOM 4985 C CA . ALA A 1 626 ? 37.471 13.985 -35.786 1.00 82.31 626 ALA A CA 1
ATOM 4986 C C . ALA A 1 626 ? 38.443 14.925 -35.045 1.00 82.31 626 ALA A C 1
ATOM 4988 O O . ALA A 1 626 ? 39.287 14.456 -34.288 1.00 82.31 626 ALA A O 1
ATOM 4989 N N . GLN A 1 627 ? 38.328 16.239 -35.266 1.00 82.19 627 GLN A N 1
ATOM 4990 C CA . GLN A 1 627 ? 39.163 17.265 -34.631 1.00 82.19 627 GLN A CA 1
ATOM 4991 C C . GLN A 1 627 ? 38.788 17.501 -33.162 1.00 82.19 627 GLN A C 1
ATOM 4993 O O . GLN A 1 627 ? 39.661 17.815 -32.358 1.00 82.19 627 GLN A O 1
ATOM 4998 N N . ASP A 1 628 ? 37.519 17.288 -32.811 1.00 82.25 628 ASP A N 1
ATOM 4999 C CA . ASP A 1 628 ? 37.003 17.507 -31.457 1.00 82.25 628 ASP A CA 1
ATOM 5000 C C . ASP A 1 628 ? 37.083 16.230 -30.605 1.00 82.25 628 ASP A C 1
ATOM 5002 O O . ASP A 1 628 ? 36.963 16.265 -29.375 1.00 82.25 628 ASP A O 1
ATOM 5006 N N . PHE A 1 629 ? 37.326 15.077 -31.243 1.00 86.25 629 PHE A N 1
ATOM 5007 C CA . PHE A 1 629 ? 37.462 13.805 -30.551 1.00 86.25 629 PHE A CA 1
ATOM 5008 C C . PHE A 1 629 ? 38.650 13.827 -29.584 1.00 86.25 629 PHE A C 1
ATOM 5010 O O . PHE A 1 629 ? 39.818 13.854 -29.969 1.00 86.25 629 PHE A O 1
ATOM 5017 N N . THR A 1 630 ? 38.336 13.725 -28.296 1.00 88.44 630 THR A N 1
ATOM 5018 C CA . THR A 1 630 ? 39.327 13.594 -27.230 1.00 88.44 630 THR A CA 1
ATOM 5019 C C . THR A 1 630 ? 39.043 12.333 -26.425 1.00 88.44 630 THR A C 1
ATOM 5021 O O . THR A 1 630 ? 37.894 12.047 -26.085 1.00 88.44 630 THR A O 1
ATOM 5024 N N . ILE A 1 631 ? 40.095 11.609 -26.032 1.00 87.50 631 ILE A N 1
ATOM 5025 C CA . ILE A 1 631 ? 39.994 10.422 -25.160 1.00 87.50 631 ILE A CA 1
ATOM 5026 C C . ILE A 1 631 ? 39.206 10.740 -23.874 1.00 87.50 631 ILE A C 1
ATOM 5028 O O . ILE A 1 631 ? 38.423 9.922 -23.393 1.00 87.50 631 ILE A O 1
ATOM 5032 N N . SER A 1 632 ? 39.341 11.961 -23.353 1.00 87.88 632 SER A N 1
ATOM 5033 C CA . SER A 1 632 ? 38.572 12.471 -22.217 1.00 87.88 632 SER A CA 1
ATOM 5034 C C . SER A 1 632 ? 37.055 12.433 -22.444 1.00 87.88 632 SER A C 1
ATOM 5036 O O . SER A 1 632 ? 36.331 12.016 -21.544 1.00 87.88 632 SER A O 1
ATOM 5038 N N . ILE A 1 633 ? 36.559 12.807 -23.631 1.00 88.12 633 ILE A N 1
ATOM 5039 C CA . ILE A 1 633 ? 35.119 12.801 -23.954 1.00 88.12 633 ILE A CA 1
ATOM 5040 C C . ILE A 1 633 ? 34.583 11.369 -23.956 1.00 88.12 633 ILE A C 1
ATOM 5042 O O . ILE A 1 633 ? 33.507 11.117 -23.411 1.00 88.12 633 ILE A O 1
ATOM 5046 N N . LEU A 1 634 ? 35.356 10.423 -24.498 1.00 90.38 634 LEU A N 1
ATOM 5047 C CA . LEU A 1 634 ? 35.013 9.001 -24.496 1.00 90.38 634 LEU A CA 1
ATOM 5048 C C . LEU A 1 634 ? 34.822 8.480 -23.063 1.00 90.38 634 LEU A C 1
ATOM 5050 O O . LEU A 1 634 ? 33.777 7.911 -22.748 1.00 90.38 634 LEU A O 1
ATOM 5054 N N . PHE A 1 635 ? 35.803 8.706 -22.181 1.00 91.62 635 PHE A N 1
ATOM 5055 C CA . PHE A 1 635 ? 35.737 8.235 -20.795 1.00 91.62 635 PHE A CA 1
ATOM 5056 C C . PHE A 1 635 ? 34.674 8.959 -19.965 1.00 91.62 635 PHE A C 1
ATOM 5058 O O . PHE A 1 635 ? 33.973 8.303 -19.198 1.00 91.62 635 PHE A O 1
ATOM 5065 N N . ILE A 1 636 ? 34.516 10.278 -20.122 1.00 92.25 636 ILE A N 1
ATOM 5066 C CA . ILE A 1 636 ? 33.493 11.053 -19.402 1.00 92.25 636 ILE A CA 1
ATOM 5067 C C . ILE A 1 636 ? 32.090 10.619 -19.827 1.00 92.25 636 ILE A C 1
ATOM 5069 O O . ILE A 1 636 ? 31.232 10.427 -18.968 1.00 92.25 636 ILE A O 1
ATOM 5073 N N . SER A 1 637 ? 31.855 10.414 -21.124 1.00 91.62 637 SER A N 1
ATOM 5074 C CA . SER A 1 637 ? 30.550 9.974 -21.625 1.00 91.62 637 SER A CA 1
ATOM 5075 C C . SER A 1 637 ? 30.245 8.534 -21.204 1.00 91.62 637 SER A C 1
ATOM 5077 O O . SER A 1 637 ? 29.124 8.243 -20.792 1.00 91.62 637 SER A O 1
ATOM 5079 N N . LEU A 1 638 ? 31.243 7.640 -21.215 1.00 92.06 638 LEU A N 1
ATOM 5080 C CA . LEU A 1 638 ? 31.095 6.267 -20.721 1.00 92.06 638 LEU A CA 1
ATOM 5081 C C . LEU A 1 638 ? 30.829 6.226 -19.205 1.00 92.06 638 LEU A C 1
ATOM 5083 O O . LEU A 1 638 ? 29.955 5.486 -18.749 1.00 92.06 638 LEU A O 1
ATOM 5087 N N . LEU A 1 639 ? 31.536 7.052 -18.426 1.00 93.94 639 LEU A N 1
ATOM 5088 C CA . LEU A 1 639 ? 31.264 7.254 -17.001 1.00 93.94 639 LEU A CA 1
ATOM 5089 C C . LEU A 1 639 ? 29.848 7.802 -16.790 1.00 93.94 639 LEU A C 1
ATOM 5091 O O . LEU A 1 639 ? 29.139 7.341 -15.899 1.00 93.94 639 LEU A O 1
ATOM 5095 N N . GLY A 1 640 ? 29.417 8.734 -17.638 1.00 94.06 640 GLY A N 1
ATOM 5096 C CA . GLY A 1 640 ? 28.057 9.255 -17.694 1.00 94.06 640 GLY A CA 1
ATOM 5097 C C . GLY A 1 640 ? 27.012 8.157 -17.857 1.00 94.06 640 GLY A C 1
ATOM 5098 O O . GLY A 1 640 ? 26.115 8.034 -17.025 1.00 94.06 640 GLY A O 1
ATOM 5099 N N . VAL A 1 641 ? 27.167 7.293 -18.867 1.00 94.00 641 VAL A N 1
ATOM 5100 C CA . VAL A 1 641 ? 26.297 6.123 -19.090 1.00 94.00 641 VAL A CA 1
ATOM 5101 C C . VAL A 1 641 ? 26.251 5.220 -17.850 1.00 94.00 641 VAL A C 1
ATOM 5103 O O . VAL A 1 641 ? 25.165 4.810 -17.428 1.00 94.00 641 VAL A O 1
ATOM 5106 N N . ALA A 1 642 ? 27.402 4.944 -17.230 1.00 91.75 642 ALA A N 1
ATOM 5107 C CA . ALA A 1 642 ? 27.478 4.120 -16.024 1.00 91.75 642 ALA A CA 1
ATOM 5108 C C . ALA A 1 642 ? 26.749 4.761 -14.825 1.00 91.75 642 ALA A C 1
ATOM 5110 O O . ALA A 1 642 ? 25.964 4.091 -14.149 1.00 91.75 642 ALA A O 1
ATOM 5111 N N . LEU A 1 643 ? 26.955 6.060 -14.583 1.00 93.88 643 LEU A N 1
ATOM 5112 C CA . LEU A 1 643 ? 26.301 6.806 -13.503 1.00 93.88 643 LEU A CA 1
ATOM 5113 C C . LEU A 1 643 ? 24.791 6.945 -13.722 1.00 93.88 643 LEU A C 1
ATOM 5115 O O . LEU A 1 643 ? 24.028 6.829 -12.763 1.00 93.88 643 LEU A O 1
ATOM 5119 N N . ILE A 1 644 ? 24.345 7.124 -14.969 1.00 93.50 644 ILE A N 1
ATOM 5120 C CA . ILE A 1 644 ? 22.922 7.112 -15.337 1.00 93.50 644 ILE A CA 1
ATOM 5121 C C . ILE A 1 644 ? 22.297 5.766 -14.953 1.00 93.50 644 ILE A C 1
ATOM 5123 O O . ILE A 1 644 ? 21.264 5.743 -14.286 1.00 93.50 644 ILE A O 1
ATOM 5127 N N . GLY A 1 645 ? 22.940 4.644 -15.295 1.00 89.75 645 GLY A N 1
ATOM 5128 C CA . GLY A 1 645 ? 22.453 3.314 -14.917 1.00 89.75 645 GLY A CA 1
ATOM 5129 C C . GLY A 1 645 ? 22.411 3.075 -13.418 1.00 89.75 645 GLY A C 1
ATOM 5130 O O . GLY A 1 645 ? 21.423 2.541 -12.912 1.00 89.75 645 GLY A O 1
ATOM 5131 N N . LEU A 1 646 ? 23.445 3.516 -12.699 1.00 89.94 646 LEU A N 1
ATOM 5132 C CA . LEU A 1 646 ? 23.469 3.450 -11.242 1.00 89.94 646 LEU A CA 1
ATOM 5133 C C . LEU A 1 646 ? 22.317 4.262 -10.635 1.00 89.94 646 LEU A C 1
ATOM 5135 O O . LEU A 1 646 ? 21.628 3.764 -9.749 1.00 89.94 646 LEU A O 1
ATOM 5139 N N . ALA A 1 647 ? 22.061 5.474 -11.133 1.00 91.62 647 ALA A N 1
ATOM 5140 C CA . ALA A 1 647 ? 20.953 6.310 -10.679 1.00 91.62 647 ALA A CA 1
ATOM 5141 C C . ALA A 1 647 ? 19.582 5.686 -11.001 1.00 91.62 647 ALA A C 1
ATOM 5143 O O . ALA A 1 647 ? 18.727 5.620 -10.115 1.00 91.62 647 ALA A O 1
ATOM 5144 N N . ASN A 1 648 ? 19.383 5.167 -12.224 1.00 90.81 648 ASN A N 1
ATOM 5145 C CA . ASN A 1 648 ? 18.157 4.457 -12.612 1.00 90.81 648 ASN A CA 1
ATOM 5146 C C . ASN A 1 648 ? 17.877 3.287 -11.650 1.00 90.81 648 ASN A C 1
ATOM 5148 O O . ASN A 1 648 ? 16.757 3.142 -11.152 1.00 90.81 648 ASN A O 1
ATOM 5152 N N . LEU A 1 649 ? 18.903 2.478 -11.359 1.00 85.06 649 LEU A N 1
ATOM 5153 C CA . LEU A 1 649 ? 18.820 1.323 -10.468 1.00 85.06 649 LEU A CA 1
ATOM 5154 C C . LEU A 1 649 ? 18.547 1.728 -9.015 1.00 85.06 649 LEU A C 1
ATOM 5156 O O . LEU A 1 649 ? 17.605 1.227 -8.408 1.00 85.06 649 LEU A O 1
ATOM 5160 N N . MET A 1 650 ? 19.349 2.638 -8.458 1.00 85.69 650 MET A N 1
ATOM 5161 C CA . MET A 1 650 ? 19.272 3.011 -7.044 1.00 85.69 650 MET A CA 1
ATOM 5162 C C . MET A 1 650 ? 17.945 3.680 -6.700 1.00 85.69 650 MET A C 1
ATOM 5164 O O . MET A 1 650 ? 17.338 3.336 -5.687 1.00 85.69 650 MET A O 1
ATOM 5168 N N . VAL A 1 651 ? 17.464 4.599 -7.541 1.00 89.06 651 VAL A N 1
ATOM 5169 C CA . VAL A 1 651 ? 16.209 5.320 -7.283 1.00 89.06 651 VAL A CA 1
ATOM 5170 C C . VAL A 1 651 ? 15.005 4.390 -7.412 1.00 89.06 651 VAL A C 1
ATOM 5172 O O . VAL A 1 651 ? 14.183 4.336 -6.496 1.00 89.06 651 VAL A O 1
ATOM 5175 N N . SER A 1 652 ? 14.920 3.616 -8.501 1.00 84.31 652 SER A N 1
ATOM 5176 C CA . SER A 1 652 ? 13.799 2.689 -8.715 1.00 84.31 652 SER A CA 1
ATOM 5177 C C . SER A 1 652 ? 13.726 1.623 -7.620 1.00 84.31 652 SER A C 1
ATOM 5179 O O . SER A 1 652 ? 12.662 1.393 -7.043 1.00 84.31 652 SER A O 1
ATOM 5181 N N . PHE A 1 653 ? 14.866 1.017 -7.278 1.00 79.75 653 PHE A N 1
ATOM 5182 C CA . PHE A 1 653 ? 14.940 -0.018 -6.257 1.00 79.75 653 PHE A CA 1
ATOM 5183 C C . PHE A 1 653 ? 14.663 0.520 -4.853 1.00 79.75 653 PHE A C 1
ATOM 5185 O O . PHE A 1 653 ? 13.915 -0.106 -4.109 1.00 79.75 653 PHE A O 1
ATOM 5192 N N . SER A 1 654 ? 15.207 1.686 -4.485 1.00 80.69 654 SER A N 1
ATOM 5193 C CA . SER A 1 654 ? 14.979 2.268 -3.153 1.00 80.69 654 SER A CA 1
ATOM 5194 C C . SER A 1 654 ? 13.505 2.596 -2.921 1.00 80.69 654 SER A C 1
ATOM 5196 O O . SER A 1 654 ? 12.980 2.323 -1.842 1.00 80.69 654 SER A O 1
ATOM 5198 N N . LEU A 1 655 ? 12.816 3.134 -3.934 1.00 81.00 655 LEU A N 1
ATOM 5199 C CA . LEU A 1 655 ? 11.377 3.406 -3.866 1.00 81.00 655 LEU A CA 1
ATOM 5200 C C . LEU A 1 655 ? 10.557 2.113 -3.779 1.00 81.00 655 LEU A C 1
ATOM 5202 O O . LEU A 1 655 ? 9.659 2.012 -2.943 1.00 81.00 655 LEU A O 1
ATOM 5206 N N . ALA A 1 656 ? 10.902 1.106 -4.584 1.00 75.94 656 ALA A N 1
ATOM 5207 C CA . ALA A 1 656 ? 10.249 -0.199 -4.554 1.00 75.94 656 ALA A CA 1
ATOM 5208 C C . ALA A 1 656 ? 10.394 -0.892 -3.195 1.00 75.94 656 ALA A C 1
ATOM 5210 O O . ALA A 1 656 ? 9.405 -1.331 -2.606 1.00 75.94 656 ALA A O 1
ATOM 5211 N N . LEU A 1 657 ? 11.619 -0.927 -2.667 1.00 75.19 657 LEU A N 1
ATOM 5212 C CA . LEU A 1 657 ? 11.926 -1.473 -1.352 1.00 75.19 657 LEU A CA 1
ATOM 5213 C C . LEU A 1 657 ? 11.178 -0.705 -0.255 1.00 75.19 657 LEU A C 1
ATOM 5215 O O . LEU A 1 657 ? 10.619 -1.318 0.650 1.00 75.19 657 LEU A O 1
ATOM 5219 N N . MET A 1 658 ? 11.095 0.624 -0.357 1.00 75.81 658 MET A N 1
ATOM 5220 C CA . MET A 1 658 ? 10.352 1.445 0.598 1.00 75.81 658 MET A CA 1
ATOM 5221 C C . MET A 1 658 ? 8.872 1.122 0.651 1.00 75.81 658 MET A C 1
ATOM 5223 O O . MET A 1 658 ? 8.323 0.962 1.743 1.00 75.81 658 MET A O 1
ATOM 5227 N N . VAL A 1 659 ? 8.229 1.009 -0.507 1.00 72.25 659 VAL A N 1
ATOM 5228 C CA . VAL A 1 659 ? 6.810 0.666 -0.568 1.00 72.25 659 VAL A CA 1
ATOM 5229 C C . VAL A 1 659 ? 6.569 -0.762 -0.085 1.00 72.25 659 VAL A C 1
ATOM 5231 O O . VAL A 1 659 ? 5.665 -0.967 0.726 1.00 72.25 659 VAL A O 1
ATOM 5234 N N . ALA A 1 660 ? 7.418 -1.720 -0.468 1.00 70.69 660 ALA A N 1
ATOM 5235 C CA . ALA A 1 660 ? 7.328 -3.101 0.007 1.00 70.69 660 ALA A CA 1
ATOM 5236 C C . ALA A 1 660 ? 7.432 -3.203 1.534 1.00 70.69 660 ALA A C 1
ATOM 5238 O O . ALA A 1 660 ? 6.554 -3.780 2.174 1.00 70.69 660 ALA A O 1
ATOM 5239 N N . LEU A 1 661 ? 8.459 -2.598 2.135 1.00 69.69 661 LEU A N 1
ATOM 5240 C CA . LEU A 1 661 ? 8.671 -2.635 3.584 1.00 69.69 661 LEU A CA 1
ATOM 5241 C C . LEU A 1 661 ? 7.541 -1.935 4.347 1.00 69.69 661 LEU A C 1
ATOM 5243 O O . LEU A 1 661 ? 7.073 -2.440 5.368 1.00 69.69 661 LEU A O 1
ATOM 5247 N N . ARG A 1 662 ? 7.058 -0.795 3.835 1.00 67.75 662 ARG A N 1
ATOM 5248 C CA . ARG A 1 662 ? 5.945 -0.060 4.448 1.00 67.75 662 ARG A CA 1
ATOM 5249 C C . ARG A 1 662 ? 4.623 -0.823 4.357 1.00 67.75 662 ARG A C 1
ATOM 5251 O O . ARG A 1 662 ? 3.807 -0.703 5.259 1.00 67.75 662 ARG A O 1
ATOM 5258 N N . SER A 1 663 ? 4.423 -1.634 3.317 1.00 60.34 663 SER A N 1
ATOM 5259 C CA . SER A 1 663 ? 3.218 -2.465 3.166 1.00 60.34 663 SER A CA 1
ATOM 5260 C C . SER A 1 663 ? 3.096 -3.595 4.205 1.00 60.34 663 SER A C 1
ATOM 5262 O O . SER A 1 663 ? 2.020 -4.171 4.360 1.00 60.34 663 SER A O 1
ATOM 5264 N N . LYS A 1 664 ? 4.186 -3.895 4.928 1.00 58.31 664 LYS A N 1
ATOM 5265 C CA . LYS A 1 664 ? 4.286 -4.938 5.963 1.00 58.31 664 LYS A CA 1
ATOM 5266 C C . LYS A 1 664 ? 4.489 -4.378 7.377 1.00 58.31 664 LYS A C 1
ATOM 5268 O O . LYS A 1 664 ? 4.891 -5.122 8.265 1.00 58.31 664 LYS A O 1
ATOM 5273 N N . ASP A 1 665 ? 4.244 -3.080 7.580 1.00 58.28 665 ASP A N 1
ATOM 5274 C CA . ASP A 1 665 ? 4.377 -2.397 8.878 1.00 58.28 665 ASP A CA 1
ATOM 5275 C C . ASP A 1 665 ? 5.761 -2.601 9.554 1.00 58.28 665 ASP A C 1
ATOM 5277 O O . ASP A 1 665 ? 5.892 -2.605 10.781 1.00 58.28 665 ASP A O 1
ATOM 5281 N N . VAL A 1 666 ? 6.832 -2.754 8.758 1.00 61.00 666 VAL A N 1
ATOM 5282 C CA . VAL A 1 666 ? 8.206 -2.929 9.265 1.00 61.00 666 VAL A CA 1
ATOM 5283 C C . VAL A 1 666 ? 8.679 -1.646 9.957 1.00 61.00 666 VAL A C 1
ATOM 5285 O O . VAL A 1 666 ? 8.693 -0.566 9.360 1.00 61.00 666 VAL A O 1
ATOM 5288 N N . GLN A 1 667 ? 9.104 -1.755 11.220 1.00 57.97 667 GLN A N 1
ATOM 5289 C CA . GLN A 1 667 ? 9.526 -0.603 12.023 1.00 57.97 667 GLN A CA 1
ATOM 5290 C C . GLN A 1 667 ? 10.748 0.115 11.420 1.00 57.97 667 GLN A C 1
ATOM 5292 O O . GLN A 1 667 ? 11.712 -0.508 10.970 1.00 57.97 667 GLN A O 1
ATOM 5297 N N . PHE A 1 668 ? 10.767 1.451 11.511 1.00 51.69 668 PHE A N 1
ATOM 5298 C CA . PHE A 1 668 ? 11.833 2.314 10.973 1.00 51.69 668 PHE A CA 1
ATOM 5299 C C . PHE A 1 668 ? 13.247 1.927 11.459 1.00 51.69 668 PHE A C 1
ATOM 5301 O O . PHE A 1 668 ? 14.224 2.049 10.730 1.00 51.69 668 PHE A O 1
ATOM 5308 N N . MET A 1 669 ? 13.375 1.373 12.670 1.00 52.06 669 MET A N 1
ATOM 5309 C CA . MET A 1 669 ? 14.658 0.961 13.262 1.00 52.06 669 MET A CA 1
ATOM 5310 C C . MET A 1 669 ? 15.277 -0.305 12.627 1.00 52.06 669 MET A C 1
ATOM 5312 O O . MET A 1 669 ? 16.402 -0.693 12.964 1.00 52.06 669 MET A O 1
ATOM 5316 N N . GLU A 1 670 ? 14.564 -0.986 11.731 1.00 65.69 670 GLU A N 1
ATOM 5317 C CA . GLU A 1 670 ? 15.074 -2.154 10.998 1.00 65.69 670 GLU A CA 1
ATOM 5318 C C . GLU A 1 670 ? 15.751 -1.758 9.677 1.00 65.69 670 GLU A C 1
ATOM 5320 O O . GLU A 1 670 ? 16.676 -2.439 9.231 1.00 65.69 670 GLU A O 1
ATOM 5325 N N . TRP A 1 671 ? 15.413 -0.580 9.141 1.00 68.56 671 TRP A N 1
ATOM 5326 C CA . TRP A 1 671 ? 15.987 -0.015 7.918 1.00 68.56 671 TRP A CA 1
ATOM 5327 C C . TRP A 1 671 ? 17.499 0.183 7.992 1.00 68.56 671 TRP A C 1
ATOM 5329 O O . TRP A 1 671 ? 18.241 -0.295 7.134 1.00 68.56 671 TRP A O 1
ATOM 5339 N N . GLY A 1 672 ? 17.975 0.846 9.050 1.00 75.00 672 GLY A N 1
ATOM 5340 C CA . GLY A 1 672 ? 19.405 1.108 9.228 1.00 75.00 672 GLY A CA 1
ATOM 5341 C C . GLY A 1 672 ? 20.230 -0.174 9.379 1.00 75.00 672 GLY A C 1
ATOM 5342 O O . GLY A 1 672 ? 21.378 -0.229 8.942 1.00 75.00 672 GLY A O 1
ATOM 5343 N N . ARG A 1 673 ? 19.642 -1.236 9.950 1.00 76.50 673 ARG A N 1
ATOM 5344 C CA . ARG A 1 673 ? 20.307 -2.539 10.107 1.00 76.50 673 ARG A CA 1
ATOM 5345 C C . ARG A 1 673 ? 20.434 -3.274 8.777 1.00 76.50 673 ARG A C 1
ATOM 5347 O O . ARG A 1 673 ? 21.531 -3.735 8.471 1.00 76.50 673 ARG A O 1
ATOM 5354 N N . LEU A 1 674 ? 19.361 -3.319 7.987 1.00 76.25 674 LEU A N 1
ATOM 5355 C CA . LEU A 1 674 ? 19.382 -3.904 6.646 1.00 76.25 674 LEU A CA 1
ATOM 5356 C C . LEU A 1 674 ? 20.402 -3.189 5.750 1.00 76.25 674 LEU A C 1
ATOM 5358 O O . LEU A 1 674 ? 21.259 -3.835 5.151 1.00 76.25 674 LEU A O 1
ATOM 5362 N N . PHE A 1 675 ? 20.373 -1.853 5.729 1.00 79.06 675 PHE A N 1
ATOM 5363 C CA . PHE A 1 675 ? 21.323 -1.058 4.950 1.00 79.06 675 PHE A CA 1
ATOM 5364 C C . PHE A 1 675 ? 22.774 -1.320 5.374 1.00 79.06 675 PHE A C 1
ATOM 5366 O O . PHE A 1 675 ? 23.634 -1.560 4.529 1.00 79.06 675 PHE A O 1
ATOM 5373 N N . LYS A 1 676 ? 23.048 -1.366 6.687 1.00 82.31 676 LYS A N 1
ATOM 5374 C CA . LYS A 1 676 ? 24.382 -1.691 7.212 1.00 82.31 676 LYS A CA 1
ATOM 5375 C C . LYS A 1 676 ? 24.842 -3.096 6.813 1.00 82.31 676 LYS A C 1
ATOM 5377 O O . LYS A 1 676 ? 26.026 -3.275 6.544 1.00 82.31 676 LYS A O 1
ATOM 5382 N N . GLN A 1 677 ? 23.944 -4.082 6.765 1.00 82.31 677 GLN A N 1
ATOM 5383 C CA . GLN A 1 677 ? 24.278 -5.437 6.310 1.00 82.31 677 GLN A CA 1
ATOM 5384 C C . GLN A 1 677 ? 24.604 -5.477 4.817 1.00 82.31 677 GLN A C 1
ATOM 5386 O O . GLN A 1 677 ? 25.614 -6.066 4.453 1.00 82.31 677 GLN A O 1
ATOM 5391 N N . ILE A 1 678 ? 23.813 -4.811 3.970 1.00 81.94 678 ILE A N 1
ATOM 5392 C CA . ILE A 1 678 ? 24.062 -4.754 2.521 1.00 81.94 678 ILE A CA 1
ATOM 5393 C C . ILE A 1 678 ? 25.377 -4.024 2.233 1.00 81.94 678 ILE A C 1
ATOM 5395 O O . ILE A 1 678 ? 26.196 -4.524 1.469 1.00 81.94 678 ILE A O 1
ATOM 5399 N N . MET A 1 679 ? 25.615 -2.875 2.875 1.00 81.38 679 MET A N 1
ATOM 5400 C CA . MET A 1 679 ? 26.878 -2.145 2.734 1.00 81.38 679 MET A CA 1
ATOM 5401 C C . MET A 1 679 ? 28.060 -2.961 3.262 1.00 81.38 679 MET A C 1
ATOM 5403 O O . MET A 1 679 ? 29.093 -3.045 2.606 1.00 81.38 679 MET A O 1
ATOM 5407 N N . GLY A 1 680 ? 27.903 -3.630 4.407 1.00 83.88 680 GLY A N 1
ATOM 5408 C CA . GLY A 1 680 ? 28.907 -4.558 4.925 1.00 83.88 680 GLY A CA 1
ATOM 5409 C C . GLY A 1 680 ? 29.215 -5.697 3.948 1.00 83.88 680 GLY A C 1
ATOM 5410 O O . GLY A 1 680 ? 30.383 -6.014 3.738 1.00 83.88 680 GLY A O 1
ATOM 5411 N N . HIS A 1 681 ? 28.199 -6.279 3.302 1.00 81.94 681 HIS A N 1
ATOM 5412 C CA . HIS A 1 681 ? 28.375 -7.293 2.254 1.00 81.94 681 HIS A CA 1
ATOM 5413 C C . HIS A 1 681 ? 29.122 -6.705 1.057 1.00 81.94 681 HIS A C 1
ATOM 5415 O O . HIS A 1 681 ? 30.114 -7.278 0.627 1.00 81.94 681 HIS A O 1
ATOM 5421 N N . PHE A 1 682 ? 28.724 -5.527 0.576 1.00 84.31 682 PHE A N 1
ATOM 5422 C CA . PHE A 1 682 ? 29.371 -4.863 -0.556 1.00 84.31 682 PHE A CA 1
ATOM 5423 C C . PHE A 1 682 ? 30.870 -4.631 -0.329 1.00 84.31 682 PHE A C 1
ATOM 5425 O O . PHE A 1 682 ? 31.672 -4.921 -1.210 1.00 84.31 682 PHE A O 1
ATOM 5432 N N . PHE A 1 683 ? 31.270 -4.180 0.863 1.00 85.88 683 PHE A N 1
ATOM 5433 C CA . PHE A 1 683 ? 32.686 -3.959 1.172 1.00 85.88 683 PHE A CA 1
ATOM 5434 C C . PHE A 1 683 ? 33.467 -5.242 1.488 1.00 85.88 683 PHE A C 1
ATOM 5436 O O . PHE A 1 683 ? 34.674 -5.277 1.268 1.00 85.88 683 PHE A O 1
ATOM 5443 N N . THR A 1 684 ? 32.820 -6.292 2.004 1.00 83.56 684 THR A N 1
ATOM 5444 C CA . THR A 1 684 ? 33.514 -7.542 2.373 1.00 83.56 684 THR A CA 1
ATOM 5445 C C . THR A 1 684 ? 33.581 -8.554 1.229 1.00 83.56 684 THR A C 1
ATOM 5447 O O . THR A 1 684 ? 34.596 -9.225 1.080 1.00 83.56 684 THR A O 1
ATOM 5450 N N . HIS A 1 685 ? 32.523 -8.662 0.421 1.00 83.12 685 HIS A N 1
ATOM 5451 C CA . HIS A 1 685 ? 32.387 -9.606 -0.693 1.00 83.12 685 HIS A CA 1
ATOM 5452 C C . HIS A 1 685 ? 31.761 -8.907 -1.921 1.00 83.12 685 HIS A C 1
ATOM 5454 O O . HIS A 1 685 ? 30.656 -9.254 -2.346 1.00 83.12 685 HIS A O 1
ATOM 5460 N N . PRO A 1 686 ? 32.445 -7.919 -2.533 1.00 84.25 686 PRO A N 1
ATOM 5461 C CA . PRO A 1 686 ? 31.903 -7.153 -3.662 1.00 84.25 686 PRO A CA 1
ATOM 5462 C C . PRO A 1 686 ? 31.604 -8.024 -4.887 1.00 84.25 686 PRO A C 1
ATOM 5464 O O . PRO A 1 686 ? 30.658 -7.758 -5.623 1.00 84.25 686 PRO A O 1
ATOM 5467 N N . MET A 1 687 ? 32.379 -9.093 -5.098 1.00 85.38 687 MET A N 1
ATOM 5468 C CA . MET A 1 687 ? 32.224 -9.980 -6.257 1.00 85.38 687 MET A CA 1
ATOM 5469 C C . MET A 1 687 ? 30.874 -10.699 -6.280 1.00 85.38 687 MET A C 1
ATOM 5471 O O . MET A 1 687 ? 30.378 -11.003 -7.365 1.00 85.38 687 MET A O 1
ATOM 5475 N N . ASP A 1 688 ? 30.236 -10.891 -5.123 1.00 82.88 688 ASP A N 1
ATOM 5476 C CA . ASP A 1 688 ? 28.906 -11.495 -5.040 1.00 82.88 688 ASP A CA 1
ATOM 5477 C C . ASP A 1 688 ? 27.844 -10.636 -5.737 1.00 82.88 688 ASP A C 1
ATOM 5479 O O . ASP A 1 688 ? 26.847 -11.167 -6.216 1.00 82.88 688 ASP A O 1
ATOM 5483 N N . PHE A 1 689 ? 28.048 -9.325 -5.863 1.00 82.25 689 PHE A N 1
ATOM 5484 C CA . PHE A 1 689 ? 27.115 -8.437 -6.562 1.00 82.25 689 PHE A CA 1
ATOM 5485 C C . PHE A 1 689 ? 27.217 -8.548 -8.086 1.00 82.25 689 PHE A C 1
ATOM 5487 O O . PHE A 1 689 ? 26.310 -8.110 -8.786 1.00 82.25 689 PHE A O 1
ATOM 5494 N N . PHE A 1 690 ? 28.289 -9.146 -8.609 1.00 85.12 690 PHE A N 1
ATOM 5495 C CA . PHE A 1 690 ? 28.555 -9.210 -10.048 1.00 85.12 690 PHE A CA 1
ATOM 5496 C C . PHE A 1 690 ? 28.539 -10.640 -10.588 1.00 85.12 690 PHE A C 1
ATOM 5498 O O . PHE A 1 690 ? 28.074 -10.861 -11.700 1.00 85.12 690 PHE A O 1
ATOM 5505 N N . TYR A 1 691 ? 29.002 -11.626 -9.818 1.00 84.38 691 TYR A N 1
ATOM 5506 C CA . TYR A 1 691 ? 29.155 -13.005 -10.284 1.00 84.38 691 TYR A CA 1
ATOM 5507 C C . TYR A 1 691 ? 28.158 -13.965 -9.626 1.00 84.38 691 TYR A C 1
ATOM 5509 O O . TYR A 1 691 ? 27.917 -13.865 -8.424 1.00 84.38 691 TYR A O 1
ATOM 5517 N N . PRO A 1 692 ? 27.586 -14.922 -10.384 1.00 80.19 692 PRO A N 1
ATOM 5518 C CA . PRO A 1 692 ? 26.605 -15.875 -9.865 1.00 80.19 692 PRO A CA 1
ATOM 5519 C C . PRO A 1 692 ? 27.196 -16.810 -8.803 1.00 80.19 692 PRO A C 1
ATOM 5521 O O . PRO A 1 692 ? 28.331 -17.280 -8.934 1.00 80.19 692 PRO A O 1
ATOM 5524 N N . ARG A 1 693 ? 26.385 -17.140 -7.787 1.00 72.50 693 ARG A N 1
ATOM 5525 C CA . ARG A 1 693 ? 26.736 -18.118 -6.745 1.00 72.50 693 ARG A CA 1
ATOM 5526 C C . ARG A 1 693 ? 27.015 -19.499 -7.351 1.00 72.50 693 ARG A C 1
ATOM 5528 O O . ARG A 1 693 ? 26.474 -19.883 -8.389 1.00 72.50 693 ARG A O 1
ATOM 5535 N N . THR A 1 694 ? 27.863 -20.269 -6.674 1.00 65.69 694 THR A N 1
ATOM 5536 C CA . THR A 1 694 ? 28.173 -21.662 -7.035 1.00 65.69 694 THR A CA 1
ATOM 5537 C C . THR A 1 694 ? 27.092 -22.649 -6.595 1.00 65.69 694 THR A C 1
ATOM 5539 O O . THR A 1 694 ? 26.971 -23.707 -7.209 1.00 65.69 694 THR A O 1
ATOM 5542 N N . LEU A 1 695 ? 26.298 -22.302 -5.577 1.00 61.44 695 LEU A N 1
ATOM 5543 C CA . LEU A 1 695 ? 25.162 -23.079 -5.081 1.00 61.44 695 LEU A CA 1
ATOM 5544 C C . LEU A 1 695 ? 23.879 -22.233 -5.171 1.00 61.44 695 LEU A C 1
ATOM 5546 O O . LEU A 1 695 ? 23.900 -21.082 -4.723 1.00 61.44 695 LEU A O 1
ATOM 5550 N N . PRO A 1 696 ? 22.783 -22.771 -5.736 1.00 59.38 696 PRO A N 1
ATOM 5551 C CA . PRO A 1 696 ? 21.526 -22.045 -5.857 1.00 59.38 696 PRO A CA 1
ATOM 5552 C C . PRO A 1 696 ? 20.865 -21.872 -4.486 1.00 59.38 696 PRO A C 1
ATOM 5554 O O . PRO A 1 696 ? 20.753 -22.823 -3.713 1.00 59.38 696 PRO A O 1
ATOM 5557 N N . MET A 1 697 ? 20.394 -20.661 -4.200 1.00 60.22 697 MET A N 1
ATOM 5558 C CA . MET A 1 697 ? 19.486 -20.399 -3.083 1.00 60.22 697 MET A CA 1
ATOM 5559 C C . MET A 1 697 ? 18.055 -20.714 -3.519 1.00 60.22 697 MET A C 1
ATOM 5561 O O . MET A 1 697 ? 17.592 -20.208 -4.541 1.00 60.22 697 MET A O 1
ATOM 5565 N N . SER A 1 698 ? 17.354 -21.551 -2.752 1.00 51.41 698 SER A N 1
ATOM 5566 C CA . SER A 1 698 ? 15.910 -21.733 -2.903 1.00 51.41 698 SER A CA 1
ATOM 5567 C C . SER A 1 698 ? 15.217 -20.768 -1.954 1.00 51.41 698 SER A C 1
ATOM 5569 O O . SER A 1 698 ? 15.364 -20.891 -0.740 1.00 51.41 698 SER A O 1
ATOM 5571 N N . TYR A 1 699 ? 14.471 -19.808 -2.493 1.00 54.50 699 TYR A N 1
ATOM 5572 C CA . TYR A 1 699 ? 13.589 -18.986 -1.671 1.00 54.50 699 TYR A CA 1
ATOM 5573 C C . TYR A 1 699 ? 12.308 -19.756 -1.358 1.00 54.50 699 TYR A C 1
ATOM 5575 O O . TYR A 1 699 ? 11.895 -20.642 -2.114 1.00 54.50 699 TYR A O 1
ATOM 5583 N N . ASP A 1 700 ? 11.716 -19.443 -0.209 1.00 44.19 700 ASP A N 1
ATOM 5584 C CA . ASP A 1 700 ? 10.516 -20.107 0.275 1.00 44.19 700 ASP A CA 1
ATOM 5585 C C . ASP A 1 700 ? 9.364 -19.841 -0.719 1.00 44.19 700 ASP A C 1
ATOM 5587 O O . ASP A 1 700 ? 8.947 -18.700 -0.915 1.00 44.19 700 ASP A O 1
ATOM 5591 N N . LYS A 1 701 ? 8.877 -20.893 -1.393 1.00 39.47 701 LYS A N 1
ATOM 5592 C CA . LYS A 1 701 ? 7.767 -20.791 -2.352 1.00 39.47 701 LYS A CA 1
ATOM 5593 C C . LYS A 1 701 ? 6.457 -20.611 -1.598 1.00 39.47 701 LYS A C 1
ATOM 5595 O O . LYS A 1 701 ? 6.156 -21.401 -0.702 1.00 39.47 701 LYS A O 1
ATOM 5600 N N . ILE A 1 702 ? 5.651 -19.635 -1.993 1.00 40.69 702 ILE A N 1
ATOM 5601 C CA . ILE A 1 702 ? 4.285 -19.475 -1.489 1.00 40.69 702 ILE A CA 1
ATOM 5602 C C . ILE A 1 702 ? 3.342 -20.292 -2.374 1.00 40.69 702 ILE A C 1
ATOM 5604 O O . ILE A 1 702 ? 3.376 -20.166 -3.596 1.00 40.69 702 ILE A O 1
ATOM 5608 N N . ASN A 1 703 ? 2.515 -21.162 -1.784 1.00 35.88 703 ASN A N 1
ATOM 5609 C CA . ASN A 1 703 ? 1.442 -21.802 -2.554 1.00 35.88 703 ASN A CA 1
ATOM 5610 C C . ASN A 1 703 ? 0.327 -20.803 -2.802 1.00 35.88 703 ASN A C 1
ATOM 5612 O O . ASN A 1 703 ? 0.184 -19.787 -2.132 1.00 35.88 703 ASN A O 1
ATOM 5616 N N . ASN A 1 704 ? -0.576 -21.216 -3.678 1.00 33.69 704 ASN A N 1
ATOM 5617 C CA . ASN A 1 704 ? -1.886 -20.632 -3.918 1.00 33.69 704 ASN A CA 1
ATOM 5618 C C . ASN A 1 704 ? -2.719 -20.337 -2.639 1.00 33.69 704 ASN A C 1
ATOM 5620 O O . ASN A 1 704 ? -3.831 -19.843 -2.773 1.00 33.69 704 ASN A O 1
ATOM 5624 N N . MET A 1 705 ? -2.269 -20.678 -1.423 1.00 29.86 705 MET A N 1
ATOM 5625 C CA . MET A 1 705 ? -2.943 -20.402 -0.148 1.00 29.86 705 MET A CA 1
ATOM 5626 C C . MET A 1 705 ? -2.205 -19.389 0.746 1.00 29.86 705 MET A C 1
ATOM 5628 O O . MET A 1 705 ? -2.604 -19.205 1.893 1.00 29.86 705 MET A O 1
ATOM 5632 N N . GLY A 1 706 ? -1.131 -18.743 0.272 1.00 34.75 706 GLY A N 1
ATOM 5633 C CA . GLY A 1 706 ? -0.352 -17.818 1.106 1.00 34.75 706 GLY A CA 1
ATOM 5634 C C . GLY A 1 706 ? 0.481 -18.520 2.187 1.00 34.75 706 GLY A C 1
ATOM 5635 O O . GLY A 1 706 ? 1.017 -17.863 3.075 1.00 34.75 706 GLY A O 1
ATOM 5636 N N . GLN A 1 707 ? 0.590 -19.850 2.129 1.00 29.58 707 GLN A N 1
ATOM 5637 C CA . GLN A 1 707 ? 1.389 -20.653 3.047 1.00 29.58 707 GLN A CA 1
ATOM 5638 C C . GLN A 1 707 ? 2.740 -20.975 2.401 1.00 29.58 707 GLN A C 1
ATOM 5640 O O . GLN A 1 707 ? 2.819 -21.255 1.200 1.00 29.58 707 GLN A O 1
ATOM 5645 N N . LEU A 1 708 ? 3.805 -20.960 3.207 1.00 37.41 708 LEU A N 1
ATOM 5646 C CA . LEU A 1 708 ? 5.101 -21.499 2.797 1.00 37.41 708 LEU A CA 1
ATOM 5647 C C . LEU A 1 708 ? 4.919 -22.972 2.400 1.00 37.41 708 LEU A C 1
ATOM 5649 O O . LEU A 1 708 ? 4.541 -23.794 3.230 1.00 37.41 708 LEU A O 1
ATOM 5653 N N . ILE A 1 709 ? 5.203 -23.316 1.143 1.00 37.50 709 ILE A N 1
ATOM 5654 C CA . ILE A 1 709 ? 5.193 -24.709 0.664 1.00 37.50 709 ILE A CA 1
ATOM 5655 C C . ILE A 1 709 ? 6.423 -25.467 1.161 1.00 37.50 709 ILE A C 1
ATOM 5657 O O . ILE A 1 709 ? 6.399 -26.692 1.253 1.00 37.50 709 ILE A O 1
ATOM 5661 N N . TYR A 1 710 ? 7.516 -24.759 1.446 1.00 36.03 710 TYR A N 1
ATOM 5662 C CA . TYR A 1 710 ? 8.775 -25.387 1.813 1.00 36.03 710 TYR A CA 1
ATOM 5663 C C . TYR A 1 710 ? 9.557 -24.489 2.767 1.00 36.03 710 TYR A C 1
ATOM 5665 O O . TYR A 1 710 ? 9.911 -23.372 2.404 1.00 36.03 710 TYR A O 1
ATOM 5673 N N . GLU A 1 711 ? 9.825 -24.988 3.971 1.00 30.95 711 GLU A N 1
ATOM 5674 C CA . GLU A 1 711 ? 10.852 -24.458 4.862 1.00 30.95 711 GLU A CA 1
ATOM 5675 C C . GLU A 1 711 ? 12.073 -25.363 4.664 1.00 30.95 711 GLU A C 1
ATOM 5677 O O . GLU A 1 711 ? 12.021 -26.559 4.962 1.00 30.95 711 GLU A O 1
ATOM 5682 N N . ASP A 1 712 ? 13.162 -24.839 4.096 1.00 33.47 712 ASP A N 1
ATOM 5683 C CA . ASP A 1 712 ? 14.414 -25.595 4.047 1.00 33.47 712 ASP A CA 1
ATOM 5684 C C . ASP A 1 712 ? 14.933 -25.731 5.485 1.00 33.47 712 ASP A C 1
ATOM 5686 O O . ASP A 1 712 ? 15.601 -24.843 6.029 1.00 33.47 712 ASP A O 1
ATOM 5690 N N . HIS A 1 713 ? 14.590 -26.840 6.145 1.00 32.62 713 HIS A N 1
ATOM 5691 C CA . HIS A 1 713 ? 15.331 -27.308 7.303 1.00 32.62 713 HIS A CA 1
ATOM 5692 C C . HIS A 1 713 ? 16.739 -27.631 6.818 1.00 32.62 713 HIS A C 1
ATOM 5694 O O . HIS A 1 713 ? 17.045 -28.772 6.462 1.00 32.62 713 HIS A O 1
ATOM 5700 N N . GLN A 1 714 ? 17.609 -26.620 6.815 1.00 31.67 714 GLN A N 1
ATOM 5701 C CA . GLN A 1 714 ? 19.023 -26.841 6.607 1.00 31.67 714 GLN A CA 1
ATOM 5702 C C . GLN A 1 714 ? 19.472 -27.959 7.541 1.00 31.67 714 GLN A C 1
ATOM 5704 O O . GLN A 1 714 ? 19.442 -27.841 8.772 1.00 31.67 714 GLN A O 1
ATOM 5709 N N . ARG A 1 715 ? 19.900 -29.060 6.917 1.00 26.33 715 ARG A N 1
ATOM 5710 C CA . ARG A 1 715 ? 20.723 -30.092 7.529 1.00 26.33 715 ARG A CA 1
ATOM 5711 C C . ARG A 1 715 ? 21.835 -29.387 8.297 1.00 26.33 715 ARG A C 1
ATOM 5713 O O . ARG A 1 715 ? 22.816 -28.940 7.708 1.00 26.33 715 ARG A O 1
ATOM 5720 N N . LYS A 1 716 ? 21.728 -29.364 9.625 1.00 27.12 716 LYS A N 1
ATOM 5721 C CA . LYS A 1 716 ? 22.901 -29.286 10.492 1.00 27.12 716 LYS A CA 1
ATOM 5722 C C . LYS A 1 716 ? 23.732 -30.544 10.240 1.00 27.12 716 LYS A C 1
ATOM 5724 O O . LYS A 1 716 ? 23.650 -31.513 10.985 1.00 27.12 716 LYS A O 1
ATOM 5729 N N . GLN A 1 717 ? 24.558 -30.536 9.199 1.00 25.45 717 GLN A N 1
ATOM 5730 C CA . GLN A 1 717 ? 25.838 -31.219 9.293 1.00 25.45 717 GLN A CA 1
ATOM 5731 C C . GLN A 1 717 ? 26.713 -30.324 10.161 1.00 25.45 717 GLN A C 1
ATOM 5733 O O . GLN A 1 717 ? 27.422 -29.446 9.681 1.00 25.45 717 GLN A O 1
ATOM 5738 N N . SER A 1 718 ? 26.608 -30.518 11.476 1.00 26.23 718 SER A N 1
ATOM 5739 C CA . SER A 1 718 ? 27.664 -30.104 12.384 1.00 26.23 718 SER A CA 1
ATOM 5740 C C . SER A 1 718 ? 28.955 -30.744 11.882 1.00 26.23 718 SER A C 1
ATOM 5742 O O . SER A 1 718 ? 29.083 -31.972 11.875 1.00 26.23 718 SER A O 1
ATOM 5744 N N . ALA A 1 719 ? 29.890 -29.916 11.429 1.00 26.44 719 ALA A N 1
ATOM 5745 C CA . ALA A 1 719 ? 31.265 -30.321 11.226 1.00 26.44 719 ALA A CA 1
ATOM 5746 C C . ALA A 1 719 ? 31.810 -30.809 12.577 1.00 26.44 719 ALA A C 1
ATOM 5748 O O . ALA A 1 719 ? 32.205 -30.016 13.427 1.00 26.44 719 ALA A O 1
ATOM 5749 N N . TYR A 1 720 ? 31.773 -32.122 12.806 1.00 26.45 720 TYR A N 1
ATOM 5750 C CA . TYR A 1 720 ? 32.568 -32.733 13.861 1.00 26.45 720 TYR A CA 1
ATOM 5751 C C . TYR A 1 720 ? 34.038 -32.670 13.429 1.00 26.45 720 TYR A C 1
ATOM 5753 O O . TYR A 1 720 ? 34.337 -33.017 12.280 1.00 26.45 720 TYR A O 1
ATOM 5761 N N . PRO A 1 721 ? 34.971 -32.273 14.313 1.00 29.56 721 PRO A N 1
ATOM 5762 C CA . PRO A 1 721 ? 36.387 -32.386 14.016 1.00 29.56 721 PRO A CA 1
ATOM 5763 C C . PRO A 1 721 ? 36.708 -33.864 13.789 1.00 29.56 721 PRO A C 1
ATOM 5765 O O . PRO A 1 721 ? 36.401 -34.724 14.616 1.00 29.56 721 PRO A O 1
ATOM 5768 N N . SER A 1 722 ? 37.298 -34.172 12.639 1.00 31.84 722 SER A N 1
ATOM 5769 C CA . SER A 1 722 ? 37.685 -35.525 12.266 1.00 31.84 722 SER A CA 1
ATOM 5770 C C . SER A 1 722 ? 38.808 -36.028 13.176 1.00 31.84 722 SER A C 1
ATOM 5772 O O . SER A 1 722 ? 39.983 -35.787 12.902 1.00 31.84 722 SER A O 1
ATOM 5774 N N . SER A 1 723 ? 38.470 -36.747 14.245 1.00 42.69 723 SER A N 1
ATOM 5775 C CA . SER A 1 723 ? 39.455 -37.519 14.997 1.00 42.69 723 SER A CA 1
ATOM 5776 C C . SER A 1 723 ? 39.769 -38.827 14.260 1.00 42.69 723 SER A C 1
ATOM 5778 O O . SER A 1 723 ? 38.908 -39.497 13.680 1.00 42.69 723 SER A O 1
ATOM 5780 N N . VAL A 1 724 ? 41.052 -39.188 14.266 1.00 42.72 724 VAL A N 1
ATOM 5781 C CA . VAL A 1 724 ? 41.654 -40.326 13.547 1.00 42.72 724 VAL A CA 1
ATOM 5782 C C . VAL A 1 724 ? 41.012 -41.681 13.913 1.00 42.72 724 VAL A C 1
ATOM 5784 O O . VAL A 1 724 ? 41.073 -42.628 13.125 1.00 42.72 724 VAL A O 1
ATOM 5787 N N . ALA A 1 725 ? 40.306 -41.764 15.045 1.00 37.56 725 ALA A N 1
ATOM 5788 C CA . ALA A 1 725 ? 39.626 -42.967 15.525 1.00 37.56 725 ALA A CA 1
ATOM 5789 C C . ALA A 1 725 ? 38.498 -43.462 14.592 1.00 37.56 725 ALA A C 1
ATOM 5791 O O . ALA A 1 725 ? 38.354 -44.669 14.390 1.00 37.56 725 ALA A O 1
ATOM 5792 N N . MET A 1 726 ? 37.755 -42.565 13.927 1.00 39.41 726 MET A N 1
ATOM 5793 C CA . MET A 1 726 ? 36.609 -42.968 13.089 1.00 39.41 726 MET A CA 1
ATOM 5794 C C . MET A 1 726 ? 36.999 -43.550 11.716 1.00 39.41 726 MET A C 1
ATOM 5796 O O . MET A 1 726 ? 36.209 -44.251 11.081 1.00 39.41 726 MET A O 1
ATOM 5800 N N . ARG A 1 727 ? 38.241 -43.335 11.253 1.00 43.81 727 ARG A N 1
ATOM 5801 C CA . ARG A 1 727 ? 38.745 -43.980 10.023 1.00 43.81 727 ARG A CA 1
ATOM 5802 C C . ARG A 1 727 ? 39.097 -45.454 10.229 1.00 43.81 727 ARG A C 1
ATOM 5804 O O . ARG A 1 727 ? 39.013 -46.210 9.264 1.00 43.81 727 ARG A O 1
ATOM 5811 N N . ARG A 1 728 ? 39.458 -45.879 11.449 1.00 40.72 728 ARG A N 1
ATOM 5812 C CA . ARG A 1 728 ? 39.727 -47.299 11.749 1.00 40.72 728 ARG A CA 1
ATOM 5813 C C . ARG A 1 728 ? 38.439 -48.114 11.828 1.00 40.72 728 ARG A C 1
ATOM 5815 O O . ARG A 1 728 ? 38.368 -49.157 11.187 1.00 40.72 728 ARG A O 1
ATOM 5822 N N . LEU A 1 729 ? 37.390 -47.591 12.470 1.00 36.38 729 LEU A N 1
ATOM 5823 C CA . LEU A 1 729 ? 36.107 -48.301 12.575 1.00 36.38 729 LEU A CA 1
ATOM 5824 C C . LEU A 1 729 ? 35.448 -48.545 11.205 1.00 36.38 729 LEU A C 1
ATOM 5826 O O . LEU A 1 729 ? 34.910 -49.618 10.947 1.00 36.38 729 LEU A O 1
ATOM 5830 N N . LYS A 1 730 ? 35.553 -47.578 10.284 1.00 35.62 730 LYS A N 1
ATOM 5831 C CA . LYS A 1 730 ? 35.000 -47.702 8.923 1.00 35.62 730 LYS A CA 1
ATOM 5832 C C . LYS A 1 730 ? 35.796 -48.668 8.029 1.00 35.62 730 LYS A C 1
ATOM 5834 O O . LYS A 1 730 ? 35.249 -49.198 7.065 1.00 35.62 730 LYS A O 1
ATOM 5839 N N . ARG A 1 731 ? 37.076 -48.912 8.343 1.00 40.66 731 ARG A N 1
ATOM 5840 C CA . ARG A 1 731 ? 37.932 -49.889 7.641 1.00 40.66 731 ARG A CA 1
ATOM 5841 C C . ARG A 1 731 ? 37.686 -51.322 8.120 1.00 40.66 731 ARG A C 1
ATOM 5843 O O . ARG A 1 731 ? 37.712 -52.224 7.291 1.00 40.66 731 ARG A O 1
ATOM 5850 N N . GLU A 1 732 ? 37.393 -51.509 9.406 1.00 38.09 732 GLU A N 1
ATOM 5851 C CA . GLU A 1 732 ? 37.013 -52.810 9.983 1.00 38.09 732 GLU A CA 1
ATOM 5852 C C . GLU A 1 732 ? 35.614 -53.254 9.514 1.00 38.09 732 GLU A C 1
ATOM 5854 O O . GLU A 1 732 ? 35.442 -54.383 9.059 1.00 38.09 732 GLU A O 1
ATOM 5859 N N . LEU A 1 733 ? 34.629 -52.341 9.472 1.00 38.09 733 LEU A N 1
ATOM 5860 C CA . LEU A 1 733 ? 33.270 -52.665 9.001 1.00 38.09 733 LEU A CA 1
ATOM 5861 C C . LEU A 1 733 ? 33.195 -53.055 7.513 1.00 38.09 733 LEU A C 1
ATOM 5863 O O . LEU A 1 733 ? 32.311 -53.813 7.119 1.00 38.09 733 LEU A O 1
ATOM 5867 N N . ASN A 1 734 ? 34.122 -52.565 6.685 1.00 38.47 734 ASN A N 1
ATOM 5868 C CA . ASN A 1 734 ? 34.167 -52.894 5.258 1.00 38.47 734 ASN A CA 1
ATOM 5869 C C . ASN A 1 734 ? 34.914 -54.203 4.950 1.00 38.47 734 ASN A C 1
ATOM 5871 O O . ASN A 1 734 ? 34.745 -54.730 3.854 1.00 38.47 734 ASN A O 1
ATOM 5875 N N . LYS A 1 735 ? 35.689 -54.760 5.893 1.00 36.53 735 LYS A N 1
ATOM 5876 C CA . LYS A 1 735 ? 36.331 -56.080 5.736 1.00 36.53 735 LYS A CA 1
ATOM 5877 C C . LYS A 1 735 ? 35.399 -57.254 6.057 1.00 36.53 735 LYS A C 1
ATOM 5879 O O . LYS A 1 735 ? 35.648 -58.362 5.604 1.00 36.53 735 LYS A O 1
ATOM 5884 N N . SER A 1 736 ? 34.306 -57.012 6.781 1.00 33.97 736 SER A N 1
ATOM 5885 C CA . SER A 1 736 ? 33.347 -58.049 7.198 1.00 33.97 736 SER A CA 1
ATOM 5886 C C . SER A 1 736 ? 32.282 -58.388 6.129 1.00 33.97 736 SER A C 1
ATOM 5888 O O . SER A 1 736 ? 31.527 -59.342 6.283 1.00 33.97 736 SER A O 1
ATOM 5890 N N . LYS A 1 737 ? 32.213 -57.651 5.005 1.00 34.69 737 LYS A N 1
ATOM 5891 C CA . LYS A 1 737 ? 31.142 -57.788 3.988 1.00 34.69 737 LYS A CA 1
ATOM 5892 C C . LYS A 1 737 ? 31.493 -58.571 2.715 1.00 34.69 737 LYS A C 1
ATOM 5894 O O . LYS A 1 737 ? 30.726 -58.543 1.756 1.00 34.69 737 LYS A O 1
ATOM 5899 N N . THR A 1 738 ? 32.590 -59.318 2.696 1.00 34.53 738 THR A N 1
ATOM 5900 C CA . THR A 1 738 ? 32.904 -60.253 1.604 1.00 34.53 738 THR A CA 1
ATOM 5901 C C . THR A 1 738 ? 32.947 -61.675 2.140 1.00 34.53 738 THR A C 1
ATOM 5903 O O . THR A 1 738 ? 34.007 -62.122 2.554 1.00 34.53 738 THR A O 1
ATOM 5906 N N . ASN A 1 739 ? 31.786 -62.339 2.179 1.00 30.03 739 ASN A N 1
ATOM 5907 C CA . ASN A 1 739 ? 31.612 -63.784 1.973 1.00 30.03 739 ASN A CA 1
ATOM 5908 C C . ASN A 1 739 ? 30.103 -64.123 1.910 1.00 30.03 739 ASN A C 1
ATOM 5910 O O . ASN A 1 739 ? 29.354 -63.889 2.853 1.00 30.03 739 ASN A O 1
ATOM 5914 N N . LYS A 1 740 ? 29.660 -64.648 0.761 1.00 28.94 740 LYS A N 1
ATOM 5915 C CA . LYS A 1 740 ? 28.418 -65.431 0.541 1.00 28.94 740 LYS A CA 1
ATOM 5916 C C . LYS A 1 740 ? 28.815 -66.930 0.527 1.00 28.94 740 LYS A C 1
ATOM 5918 O O . LYS A 1 740 ? 30.018 -67.165 0.411 1.00 28.94 740 LYS A O 1
ATOM 5923 N N . PRO A 1 741 ? 27.914 -67.940 0.451 1.00 42.69 741 PRO A N 1
ATOM 5924 C CA . PRO A 1 741 ? 26.443 -68.007 0.621 1.00 42.69 741 PRO A CA 1
ATOM 5925 C C . PRO A 1 741 ? 25.984 -69.208 1.510 1.00 42.69 741 PRO A C 1
ATOM 5927 O O . PRO A 1 741 ? 26.813 -70.014 1.913 1.00 42.69 741 PRO A O 1
ATOM 5930 N N . THR A 1 742 ? 24.675 -69.380 1.774 1.00 25.41 742 THR A N 1
ATOM 5931 C CA . THR A 1 742 ? 23.873 -70.632 1.583 1.00 25.41 742 THR A CA 1
ATOM 5932 C C . THR A 1 742 ? 22.456 -70.522 2.182 1.00 25.41 742 THR A C 1
ATOM 5934 O O . THR A 1 742 ? 22.155 -69.610 2.944 1.00 25.41 742 THR A O 1
ATOM 5937 N N . ALA A 1 743 ? 21.575 -71.402 1.701 1.00 26.80 743 ALA A N 1
ATOM 5938 C CA . ALA A 1 743 ? 20.113 -71.398 1.730 1.00 26.80 743 ALA A CA 1
ATOM 5939 C C . ALA A 1 743 ? 19.445 -71.725 3.084 1.00 26.80 743 ALA A C 1
ATOM 5941 O O . ALA A 1 743 ? 20.014 -72.459 3.884 1.00 26.80 743 ALA A O 1
ATOM 5942 N N . ASN A 1 744 ? 18.197 -71.271 3.285 1.00 27.09 744 ASN A N 1
ATOM 5943 C CA . ASN A 1 744 ? 16.996 -72.124 3.402 1.00 27.09 744 ASN A CA 1
ATOM 5944 C C . ASN A 1 744 ? 15.726 -71.319 3.759 1.00 27.09 744 ASN A C 1
ATOM 5946 O O . ASN A 1 744 ? 15.796 -70.241 4.342 1.00 27.09 744 ASN A O 1
ATOM 5950 N N . ALA A 1 745 ? 14.586 -71.873 3.331 1.00 26.06 745 ALA A N 1
ATOM 5951 C CA . ALA A 1 745 ? 13.189 -71.441 3.484 1.00 26.06 745 ALA A CA 1
ATOM 5952 C C . ALA A 1 745 ? 12.817 -71.002 4.926 1.00 26.06 745 ALA A C 1
ATOM 5954 O O . ALA A 1 745 ? 13.446 -71.433 5.883 1.00 26.06 745 ALA A O 1
ATOM 5955 N N . THR A 1 746 ? 11.779 -70.203 5.205 1.00 24.39 746 THR A N 1
ATOM 5956 C CA . THR A 1 746 ? 10.367 -70.368 4.806 1.00 24.39 746 THR A CA 1
ATOM 5957 C C . THR A 1 746 ? 9.564 -69.118 5.232 1.00 24.39 746 THR A C 1
ATOM 5959 O O . THR A 1 746 ? 9.838 -68.589 6.304 1.00 24.39 746 THR A O 1
ATOM 5962 N N . THR A 1 747 ? 8.540 -68.735 4.443 1.00 24.72 747 THR A N 1
ATOM 5963 C CA . THR A 1 747 ? 7.302 -67.979 4.813 1.00 24.72 747 THR A CA 1
ATOM 5964 C C . THR A 1 747 ? 7.472 -66.594 5.470 1.00 24.72 747 THR A C 1
ATOM 5966 O O . THR A 1 747 ? 8.023 -66.461 6.546 1.00 24.72 747 THR A O 1
ATOM 5969 N N . THR A 1 748 ? 6.944 -65.473 4.968 1.00 24.77 748 THR A N 1
ATOM 5970 C CA . THR A 1 748 ? 5.553 -65.200 4.568 1.00 24.77 748 THR A CA 1
ATOM 5971 C C . THR A 1 748 ? 5.480 -63.766 4.006 1.00 24.77 748 THR A C 1
ATOM 5973 O O . THR A 1 748 ? 6.143 -62.882 4.532 1.00 24.77 748 THR A O 1
ATOM 5976 N N . ASN A 1 749 ? 4.663 -63.569 2.966 1.00 27.11 749 ASN A N 1
ATOM 5977 C CA . ASN A 1 749 ? 3.940 -62.353 2.555 1.00 27.11 749 ASN A CA 1
ATOM 5978 C C . ASN A 1 749 ? 4.628 -60.973 2.639 1.00 27.11 749 ASN A C 1
ATOM 5980 O O . ASN A 1 749 ? 4.747 -60.378 3.703 1.00 27.11 749 ASN A O 1
ATOM 5984 N N . VAL A 1 750 ? 4.940 -60.417 1.461 1.00 27.58 750 VAL A N 1
ATOM 5985 C CA . VAL A 1 750 ? 4.338 -59.205 0.851 1.00 27.58 750 VAL A CA 1
ATOM 5986 C C . VAL A 1 750 ? 5.338 -58.694 -0.195 1.00 27.58 750 VAL A C 1
ATOM 5988 O O . VAL A 1 750 ? 6.349 -58.075 0.126 1.00 27.58 750 VAL A O 1
ATOM 5991 N N . ALA A 1 751 ? 5.057 -58.969 -1.467 1.00 26.14 751 ALA A N 1
ATOM 5992 C CA . ALA A 1 751 ? 5.690 -58.306 -2.596 1.00 26.14 751 ALA A CA 1
ATOM 5993 C C . ALA A 1 751 ? 4.653 -58.100 -3.700 1.00 26.14 751 ALA A C 1
ATOM 5995 O O . ALA A 1 751 ? 3.797 -58.953 -3.921 1.00 26.14 751 ALA A O 1
ATOM 5996 N N . ASN A 1 752 ? 4.849 -56.989 -4.405 1.00 28.38 752 ASN A N 1
ATOM 5997 C CA . ASN A 1 752 ? 4.201 -56.535 -5.630 1.00 28.38 752 ASN A CA 1
ATOM 5998 C C . ASN A 1 752 ? 2.855 -55.833 -5.471 1.00 28.38 752 ASN A C 1
ATOM 6000 O O . ASN A 1 752 ? 1.801 -56.452 -5.510 1.00 28.38 752 ASN A O 1
ATOM 6004 N N . ASP A 1 753 ? 2.929 -54.501 -5.487 1.00 26.84 753 ASP A N 1
ATOM 6005 C CA . ASP A 1 753 ? 1.960 -53.730 -6.252 1.00 26.84 753 ASP A CA 1
ATOM 6006 C C . ASP A 1 753 ? 2.700 -52.753 -7.182 1.00 26.84 753 ASP A C 1
ATOM 6008 O O . ASP A 1 753 ? 3.079 -51.637 -6.824 1.00 26.84 753 ASP A O 1
ATOM 6012 N N . LYS A 1 754 ? 3.026 -53.251 -8.378 1.00 33.97 754 LYS A N 1
ATOM 6013 C CA . LYS A 1 754 ? 3.458 -52.452 -9.536 1.00 33.97 754 LYS A CA 1
ATOM 6014 C C . LYS A 1 754 ? 2.636 -52.807 -10.782 1.00 33.97 754 LYS A C 1
ATOM 6016 O O . LYS A 1 754 ? 3.095 -52.638 -11.904 1.00 33.97 754 LYS A O 1
ATOM 6021 N N . THR A 1 755 ? 1.405 -53.262 -10.567 1.00 39.22 755 THR A N 1
ATOM 6022 C CA . THR A 1 755 ? 0.440 -53.661 -11.603 1.00 39.22 755 THR A CA 1
ATOM 6023 C C . THR A 1 755 ? -0.966 -53.216 -11.201 1.00 39.22 755 THR A C 1
ATOM 6025 O O . THR A 1 755 ? -1.897 -54.008 -11.179 1.00 39.22 755 THR A O 1
ATOM 6028 N N . LEU A 1 756 ? -1.119 -51.929 -10.868 1.00 31.22 756 LEU A N 1
ATOM 6029 C CA . LEU A 1 756 ? -2.424 -51.322 -10.571 1.00 31.22 756 LEU A CA 1
ATOM 6030 C C . LEU A 1 756 ? -2.490 -49.848 -11.000 1.00 31.22 756 LEU A C 1
ATOM 6032 O O . LEU A 1 756 ? -3.021 -48.986 -10.303 1.00 31.22 756 LEU A O 1
ATOM 6036 N N . MET A 1 757 ? -1.936 -49.547 -12.176 1.00 31.81 757 MET A N 1
ATOM 6037 C CA . MET A 1 757 ? -2.272 -48.318 -12.910 1.00 31.81 757 MET A CA 1
ATOM 6038 C C . MET A 1 757 ? -2.743 -48.556 -14.348 1.00 31.81 757 MET A C 1
ATOM 6040 O O . MET A 1 757 ? -3.412 -47.680 -14.887 1.00 31.81 757 MET A O 1
ATOM 6044 N N . ASP A 1 758 ? -2.562 -49.759 -14.902 1.00 36.19 758 ASP A N 1
ATOM 6045 C CA . ASP A 1 758 ? -3.060 -50.083 -16.247 1.00 36.19 758 ASP A CA 1
ATOM 6046 C C . ASP A 1 758 ? -4.455 -50.748 -16.264 1.00 36.19 758 ASP A C 1
ATOM 6048 O O . ASP A 1 758 ? -5.062 -50.862 -17.323 1.00 36.19 758 ASP A O 1
ATOM 6052 N N . GLU A 1 759 ? -5.045 -51.081 -15.105 1.00 33.66 759 GLU A N 1
ATOM 6053 C CA . GLU A 1 759 ? -6.409 -51.653 -15.023 1.00 33.66 759 GLU A CA 1
ATOM 6054 C C . GLU A 1 759 ? -7.517 -50.660 -14.617 1.00 33.66 759 GLU A C 1
ATOM 6056 O O . GLU A 1 759 ? -8.700 -50.973 -14.735 1.00 33.66 759 GLU A O 1
ATOM 6061 N N . LYS A 1 760 ? -7.191 -49.422 -14.214 1.00 35.84 760 LYS A N 1
ATOM 6062 C CA . LYS A 1 760 ? -8.212 -48.403 -13.868 1.00 35.84 760 LYS A CA 1
ATOM 6063 C C . LYS A 1 760 ? -8.586 -47.445 -15.000 1.00 35.84 760 LYS A C 1
ATOM 6065 O O . LYS A 1 760 ? -9.549 -46.696 -14.858 1.00 35.84 760 LYS A O 1
ATOM 6070 N N . VAL A 1 761 ? -7.888 -47.499 -16.134 1.00 36.97 761 VAL A N 1
ATOM 6071 C CA . VAL A 1 761 ? -8.222 -46.695 -17.327 1.00 36.97 761 VAL A CA 1
ATOM 6072 C C . VAL A 1 761 ? -9.126 -47.467 -18.302 1.00 36.97 761 VAL A C 1
ATOM 6074 O O . VAL A 1 761 ? -9.864 -46.853 -19.068 1.00 36.97 761 VAL A O 1
ATOM 6077 N N . ALA A 1 762 ? -9.193 -48.799 -18.201 1.00 33.78 762 ALA A N 1
ATOM 6078 C CA . ALA A 1 762 ? -10.041 -49.624 -19.065 1.00 33.78 762 ALA A CA 1
ATOM 6079 C C . ALA A 1 762 ? -11.528 -49.683 -18.640 1.00 33.78 762 ALA A C 1
ATOM 6081 O O . ALA A 1 762 ? -12.379 -50.017 -19.459 1.00 33.78 762 ALA A O 1
ATOM 6082 N N . HIS A 1 763 ? -11.880 -49.304 -17.402 1.00 32.78 763 HIS A N 1
ATOM 6083 C CA . HIS A 1 763 ? -13.251 -49.461 -16.882 1.00 32.78 763 HIS A CA 1
ATOM 6084 C C . HIS A 1 763 ? -14.144 -48.202 -16.963 1.00 32.78 763 HIS A C 1
ATOM 6086 O O . HIS A 1 763 ? -15.297 -48.236 -16.534 1.00 32.78 763 HIS A O 1
ATOM 6092 N N . LEU A 1 764 ? -13.652 -47.096 -17.539 1.00 32.22 764 LEU A N 1
ATOM 6093 C CA . LEU A 1 764 ? -14.409 -45.836 -17.694 1.00 32.22 764 LEU A CA 1
ATOM 6094 C C . LEU A 1 764 ? -14.714 -45.451 -19.154 1.00 32.22 764 LEU A C 1
ATOM 6096 O O . LEU A 1 764 ? -15.312 -44.407 -19.399 1.00 32.22 764 LEU A O 1
ATOM 6100 N N . GLN A 1 765 ? -14.373 -46.304 -20.126 1.00 32.75 765 GLN A N 1
ATOM 6101 C CA . GLN A 1 765 ? -14.656 -46.073 -21.553 1.00 32.75 765 GLN A CA 1
ATOM 6102 C C . GLN A 1 765 ? -15.652 -47.070 -22.177 1.00 32.75 765 GLN A C 1
ATOM 6104 O O . GLN A 1 765 ? -15.834 -47.067 -23.390 1.00 32.75 765 GLN A O 1
ATOM 6109 N N . GLN A 1 766 ? -16.366 -47.869 -21.373 1.00 30.34 766 GLN A N 1
ATOM 6110 C CA . GLN A 1 766 ? -17.343 -48.863 -21.859 1.00 30.34 766 GLN A CA 1
ATOM 6111 C C . GLN A 1 766 ? -18.821 -48.570 -21.535 1.00 30.34 766 GLN A C 1
ATOM 6113 O O . GLN A 1 766 ? -19.657 -49.464 -21.590 1.00 30.34 766 GLN A O 1
ATOM 6118 N N . GLN A 1 767 ? -19.203 -47.317 -21.267 1.00 29.36 767 GLN A N 1
ATOM 6119 C CA . GLN A 1 767 ? -20.625 -46.933 -21.212 1.00 29.36 767 GLN A CA 1
ATOM 6120 C C . GLN A 1 767 ? -20.911 -45.682 -22.041 1.00 29.36 767 GLN A C 1
ATOM 6122 O O . GLN A 1 767 ? -21.247 -44.623 -21.523 1.00 29.36 767 GLN A O 1
ATOM 6127 N N . LYS A 1 768 ? -20.772 -45.809 -23.362 1.00 31.20 768 LYS A N 1
ATOM 6128 C CA . LYS A 1 768 ? -21.459 -44.961 -24.347 1.00 31.20 768 LYS A CA 1
ATOM 6129 C C . LYS A 1 768 ? -21.367 -45.628 -25.719 1.00 31.20 768 LYS A C 1
ATOM 6131 O O . LYS A 1 768 ? -20.408 -45.375 -26.433 1.00 31.20 768 LYS A O 1
ATOM 6136 N N . GLN A 1 769 ? -22.353 -46.465 -26.064 1.00 25.73 769 GLN A N 1
ATOM 6137 C CA . GLN A 1 769 ? -22.952 -46.584 -27.409 1.00 25.73 769 GLN A CA 1
ATOM 6138 C C . GLN A 1 769 ? -23.978 -47.744 -27.491 1.00 25.73 769 GLN A C 1
ATOM 6140 O O . GLN A 1 769 ? -23.589 -48.903 -27.507 1.00 25.73 769 GLN A O 1
ATOM 6145 N N . GLN A 1 770 ? -25.261 -47.354 -27.642 1.00 26.08 770 GLN A N 1
ATOM 6146 C CA . GLN A 1 770 ? -26.361 -47.989 -28.419 1.00 26.08 770 GLN A CA 1
ATOM 6147 C C . GLN A 1 770 ? -27.026 -49.314 -27.948 1.00 26.08 770 GLN A C 1
ATOM 6149 O O . GLN A 1 770 ? -26.384 -50.096 -27.261 1.00 26.08 770 GLN A O 1
ATOM 6154 N N . PRO A 1 771 ? -28.254 -49.667 -28.427 1.00 38.88 771 PRO A N 1
ATOM 6155 C CA . PRO A 1 771 ? -29.437 -48.843 -28.774 1.00 38.88 771 PRO A CA 1
ATOM 6156 C C . PRO A 1 771 ? -30.830 -49.449 -28.381 1.00 38.88 771 PRO A C 1
ATOM 6158 O O . PRO A 1 771 ? -30.960 -50.642 -28.155 1.00 38.88 771 PRO A O 1
ATOM 6161 N N . ASN A 1 772 ? -31.856 -48.578 -28.401 1.00 25.89 772 ASN A N 1
ATOM 6162 C CA . ASN A 1 772 ? -33.300 -48.722 -28.730 1.00 25.89 772 ASN A CA 1
ATOM 6163 C C . ASN A 1 772 ? -34.234 -49.865 -28.242 1.00 25.89 772 ASN A C 1
ATOM 6165 O O . ASN A 1 772 ? -33.956 -51.039 -28.434 1.00 25.89 772 ASN A O 1
ATOM 6169 N N . GLU A 1 773 ? -35.447 -49.402 -27.856 1.00 24.78 773 GLU A N 1
ATOM 6170 C CA . GLU A 1 773 ? -36.835 -49.953 -27.951 1.00 24.78 773 GLU A CA 1
ATOM 6171 C C . GLU A 1 773 ? -37.550 -50.002 -26.572 1.00 24.78 773 GLU A C 1
ATOM 6173 O O . GLU A 1 773 ? -36.963 -50.473 -25.613 1.00 24.78 773 GLU A O 1
ATOM 6178 N N . ILE A 1 774 ? -38.786 -49.536 -26.297 1.00 26.42 774 ILE A N 1
ATOM 6179 C CA . ILE A 1 774 ? -39.969 -49.116 -27.076 1.00 26.42 774 ILE A CA 1
ATOM 6180 C C . ILE A 1 774 ? -40.976 -48.362 -26.139 1.00 26.42 774 ILE A C 1
ATOM 6182 O O . ILE A 1 774 ? -41.211 -48.794 -25.019 1.00 26.42 774 ILE A O 1
ATOM 6186 N N . LYS A 1 775 ? -41.616 -47.299 -26.674 1.00 26.64 775 LYS A N 1
ATOM 6187 C CA . LYS A 1 775 ? -42.999 -46.746 -26.483 1.00 26.64 775 LYS A CA 1
ATOM 6188 C C . LYS A 1 775 ? -43.582 -46.210 -25.141 1.00 26.64 775 LYS A C 1
ATOM 6190 O O . LYS A 1 775 ? -43.532 -46.851 -24.103 1.00 26.64 775 LYS A O 1
ATOM 6195 N N . LYS A 1 776 ? -44.403 -45.148 -25.353 1.00 27.88 776 LYS A N 1
ATOM 6196 C CA . LYS A 1 776 ? -45.481 -44.498 -24.545 1.00 27.88 776 LYS A CA 1
ATOM 6197 C C . LYS A 1 776 ? -44.992 -43.575 -23.411 1.00 27.88 776 LYS A C 1
ATOM 6199 O O . LYS A 1 776 ? -44.194 -43.999 -22.601 1.00 27.88 776 LYS A O 1
ATOM 6204 N N . ASN A 1 777 ? -45.385 -42.306 -23.262 1.00 28.20 777 ASN A N 1
ATOM 6205 C CA . ASN A 1 777 ? -46.497 -41.502 -23.780 1.00 28.20 777 ASN A CA 1
ATOM 6206 C C . ASN A 1 777 ? -46.025 -40.062 -24.051 1.00 28.20 777 ASN A C 1
ATOM 6208 O O . ASN A 1 777 ? -45.231 -39.509 -23.293 1.00 28.20 777 ASN A O 1
ATOM 6212 N N . GLY A 1 778 ? -46.547 -39.450 -25.114 1.00 36.38 778 GLY A N 1
ATOM 6213 C CA . GLY A 1 778 ? -46.493 -38.007 -25.312 1.00 36.38 778 GLY A CA 1
ATOM 6214 C C . GLY A 1 778 ? -47.743 -37.370 -24.725 1.00 36.38 778 GLY A C 1
ATOM 6215 O O . GLY A 1 778 ? -48.826 -37.719 -25.170 1.00 36.38 778 GLY A O 1
ATOM 6216 N N . GLU A 1 779 ? -47.577 -36.473 -23.751 1.00 33.59 779 GLU A N 1
ATOM 6217 C CA . GLU A 1 779 ? -48.590 -35.489 -23.331 1.00 33.59 779 GLU A CA 1
ATOM 6218 C C . GLU A 1 779 ? -48.033 -34.514 -22.270 1.00 33.59 779 GLU A C 1
ATOM 6220 O O . GLU A 1 779 ? -48.615 -34.331 -21.214 1.00 33.59 779 GLU A O 1
ATOM 6225 N N . GLU A 1 780 ? -46.878 -33.868 -22.494 1.00 33.88 780 GLU A N 1
ATOM 6226 C CA . GLU A 1 780 ? -46.408 -32.863 -21.509 1.00 33.88 780 GLU A CA 1
ATOM 6227 C C . GLU A 1 780 ? -45.488 -31.760 -22.056 1.00 33.88 780 GLU A C 1
ATOM 6229 O O . GLU A 1 780 ? -44.678 -31.177 -21.343 1.00 33.88 780 GLU A O 1
ATOM 6234 N N . LYS A 1 781 ? -45.622 -31.419 -23.344 1.00 34.06 781 LYS A N 1
ATOM 6235 C CA . LYS A 1 781 ? -44.920 -30.261 -23.940 1.00 34.06 781 LYS A CA 1
ATOM 6236 C C . LYS A 1 781 ? -45.829 -29.168 -24.504 1.00 34.06 781 LYS A C 1
ATOM 6238 O O . LYS A 1 781 ? -45.327 -28.174 -25.010 1.00 34.06 781 LYS A O 1
ATOM 6243 N N . SER A 1 782 ? -47.146 -29.290 -24.331 1.00 34.75 782 SER A N 1
ATOM 6244 C CA . SER A 1 782 ? -48.107 -28.239 -24.704 1.00 34.75 782 SER A CA 1
ATOM 6245 C C . SER A 1 782 ? -48.473 -27.294 -23.550 1.00 34.75 782 SER A C 1
ATOM 6247 O O . SER A 1 782 ? -49.110 -26.281 -23.799 1.00 34.75 782 SER A O 1
ATOM 6249 N N . LYS A 1 783 ? -48.077 -27.583 -22.300 1.00 37.62 783 LYS A N 1
ATOM 6250 C CA . LYS A 1 783 ? -48.469 -26.779 -21.122 1.00 37.62 783 LYS A CA 1
ATOM 6251 C C . LYS A 1 783 ? -47.451 -25.721 -20.678 1.00 37.62 783 LYS A C 1
ATOM 6253 O O . LYS A 1 783 ? -47.820 -24.825 -19.934 1.00 37.62 783 LYS A O 1
ATOM 6258 N N . LEU A 1 784 ? -46.204 -25.757 -21.161 1.00 37.38 784 LEU A N 1
ATOM 6259 C CA . LEU A 1 784 ? -45.194 -24.737 -20.818 1.00 37.38 784 LEU A CA 1
ATOM 6260 C C . LEU A 1 784 ? -45.138 -23.543 -21.788 1.00 37.38 784 LEU A C 1
ATOM 6262 O O . LEU A 1 784 ? -44.516 -22.537 -21.465 1.00 37.38 784 LEU A O 1
ATOM 6266 N N . ALA A 1 785 ? -45.796 -23.620 -22.948 1.00 40.59 785 ALA A N 1
ATOM 6267 C CA . ALA A 1 785 ? -45.847 -22.512 -23.907 1.00 40.59 785 ALA A CA 1
ATOM 6268 C C . ALA A 1 785 ? -47.001 -21.523 -23.639 1.00 40.59 785 ALA A C 1
ATOM 6270 O O . ALA A 1 785 ? -46.920 -20.372 -24.066 1.00 40.59 785 ALA A O 1
ATOM 6271 N N . ASP A 1 786 ? -48.034 -21.940 -22.897 1.00 40.44 786 ASP A N 1
ATOM 6272 C CA . ASP A 1 786 ? -49.177 -21.087 -22.528 1.00 40.44 786 ASP A CA 1
ATOM 6273 C C . ASP A 1 786 ? -48.958 -20.298 -21.225 1.00 40.44 786 ASP A C 1
ATOM 6275 O O . ASP A 1 786 ? -49.554 -19.238 -21.046 1.00 40.44 786 ASP A O 1
ATOM 6279 N N . LEU A 1 787 ? -48.043 -20.736 -20.352 1.00 40.12 787 LEU A N 1
ATOM 6280 C CA . LEU A 1 787 ? -47.701 -20.011 -19.118 1.00 40.12 787 LEU A CA 1
ATOM 6281 C C . LEU A 1 787 ? -46.894 -18.728 -19.388 1.00 40.12 787 LEU A C 1
ATOM 6283 O O . LEU A 1 787 ? -47.113 -17.722 -18.724 1.00 40.12 787 LEU A O 1
ATOM 6287 N N . GLY A 1 788 ? -46.052 -18.712 -20.427 1.00 43.09 788 GLY A N 1
ATOM 6288 C CA . GLY A 1 788 ? -45.295 -17.514 -20.816 1.00 43.09 788 GLY A CA 1
ATOM 6289 C C . GLY A 1 788 ? -46.141 -16.412 -21.469 1.00 43.09 788 GLY A C 1
ATOM 6290 O O . GLY A 1 788 ? -45.761 -15.248 -21.438 1.00 43.09 788 GLY A O 1
ATOM 6291 N N . LYS A 1 789 ? -47.313 -16.748 -22.027 1.00 43.44 789 LYS A N 1
ATOM 6292 C CA . LYS A 1 789 ? -48.231 -15.769 -22.644 1.00 43.44 789 LYS A CA 1
ATOM 6293 C C . LYS A 1 789 ? -49.274 -15.208 -21.671 1.00 43.44 789 LYS A C 1
ATOM 6295 O O . LYS A 1 789 ? -49.934 -14.222 -21.999 1.00 43.44 789 LYS A O 1
ATOM 6300 N N . ALA A 1 790 ? -49.421 -15.811 -20.490 1.00 39.44 790 ALA A N 1
ATOM 6301 C CA . ALA A 1 790 ? -50.294 -15.321 -19.424 1.00 39.44 790 ALA A CA 1
ATOM 6302 C C . ALA A 1 790 ? -49.626 -14.205 -18.592 1.00 39.44 790 ALA A C 1
ATOM 6304 O O . ALA A 1 790 ? -50.295 -13.239 -18.232 1.00 39.44 790 ALA A O 1
ATOM 6305 N N . GLU A 1 791 ? -48.307 -14.269 -18.370 1.00 42.28 791 GLU A N 1
ATOM 6306 C CA . GLU A 1 791 ? -47.558 -13.227 -17.642 1.00 42.28 791 GLU A CA 1
ATOM 6307 C C . GLU A 1 791 ? -47.410 -11.915 -18.434 1.00 42.28 791 GLU A C 1
ATOM 6309 O O . GLU A 1 791 ? -47.472 -10.831 -17.852 1.00 42.28 791 GLU A O 1
ATOM 6314 N N . GLU A 1 792 ? -47.303 -11.972 -19.767 1.00 45.28 792 GLU A N 1
ATOM 6315 C CA . GLU A 1 792 ? -47.275 -10.760 -20.606 1.00 45.28 792 GLU A CA 1
ATOM 6316 C C . GLU A 1 792 ? -48.635 -10.043 -20.674 1.00 45.28 792 GLU A C 1
ATOM 6318 O O . GLU A 1 792 ? -48.676 -8.825 -20.846 1.00 45.28 792 GLU A O 1
ATOM 6323 N N . ARG A 1 793 ? -49.755 -10.760 -20.489 1.00 42.22 793 ARG A N 1
ATOM 6324 C CA . ARG A 1 793 ? -51.100 -10.153 -20.461 1.00 42.22 793 ARG A CA 1
ATOM 6325 C C . ARG A 1 793 ? -51.425 -9.513 -19.108 1.00 42.22 793 ARG A C 1
ATOM 6327 O O . ARG A 1 793 ? -51.978 -8.418 -19.090 1.00 42.22 793 ARG A O 1
ATOM 6334 N N . LEU A 1 794 ? -50.979 -10.114 -18.002 1.00 43.12 794 LEU A N 1
ATOM 6335 C CA . LEU A 1 794 ? -51.154 -9.562 -16.649 1.00 43.12 794 LEU A CA 1
ATOM 6336 C C . LEU A 1 794 ? -50.346 -8.273 -16.408 1.00 43.12 794 LEU A C 1
ATOM 6338 O O . LEU A 1 794 ? -50.801 -7.380 -15.694 1.00 43.12 794 LEU A O 1
ATOM 6342 N N . ASN A 1 795 ? -49.173 -8.132 -17.034 1.00 43.31 795 ASN A N 1
ATOM 6343 C CA . ASN A 1 795 ? -48.374 -6.905 -16.933 1.00 43.31 795 ASN A CA 1
ATOM 6344 C C . ASN A 1 795 ? -48.886 -5.761 -17.827 1.00 43.31 795 ASN A C 1
ATOM 6346 O O . ASN A 1 795 ? -48.654 -4.594 -17.508 1.00 43.31 795 ASN A O 1
ATOM 6350 N N . ALA A 1 796 ? -49.606 -6.070 -18.911 1.00 44.56 796 ALA A N 1
ATOM 6351 C CA . ALA A 1 796 ? -50.205 -5.069 -19.795 1.00 44.56 796 ALA A CA 1
ATOM 6352 C C . ALA A 1 796 ? -51.534 -4.503 -19.250 1.00 44.56 796 ALA A C 1
ATOM 6354 O O . ALA A 1 796 ? -51.799 -3.313 -19.425 1.00 44.56 796 ALA A O 1
ATOM 6355 N N . GLU A 1 797 ? -52.342 -5.304 -18.544 1.00 42.16 797 GLU A N 1
ATOM 6356 C CA . GLU A 1 797 ? -53.591 -4.829 -17.920 1.00 42.16 797 GLU A CA 1
ATOM 6357 C C . GLU A 1 797 ? -53.327 -3.934 -16.694 1.00 42.16 797 GLU A C 1
ATOM 6359 O O . GLU A 1 797 ? -53.918 -2.855 -16.595 1.00 42.16 797 GLU A O 1
ATOM 6364 N N . ASN A 1 798 ? -52.334 -4.267 -15.856 1.00 41.09 798 ASN A N 1
ATOM 6365 C CA . ASN A 1 798 ? -51.981 -3.488 -14.656 1.00 41.09 798 ASN A CA 1
ATOM 6366 C C . ASN A 1 798 ? -51.377 -2.097 -14.944 1.00 41.09 798 ASN A C 1
ATOM 6368 O O . ASN A 1 798 ? -51.415 -1.217 -14.085 1.00 41.09 798 ASN A O 1
ATOM 6372 N N . GLN A 1 799 ? -50.842 -1.856 -16.148 1.00 39.91 799 GLN A N 1
ATOM 6373 C CA . GLN A 1 799 ? -50.376 -0.520 -16.557 1.00 39.91 799 GLN A CA 1
ATOM 6374 C C . GLN A 1 799 ? -51.496 0.364 -17.129 1.00 39.91 799 GLN A C 1
ATOM 6376 O O . GLN A 1 799 ? -51.331 1.582 -17.204 1.00 39.91 799 GLN A O 1
ATOM 6381 N N . SER A 1 800 ? -52.646 -0.215 -17.489 1.00 38.88 800 SER A N 1
ATOM 6382 C CA . SER A 1 800 ? -53.783 0.520 -18.061 1.00 38.88 800 SER A CA 1
ATOM 6383 C C . SER A 1 800 ? -54.797 1.010 -17.014 1.00 38.88 800 SER A C 1
ATOM 6385 O O . SER A 1 800 ? -55.492 2.000 -17.253 1.00 38.88 800 SER A O 1
ATOM 6387 N N . GLU A 1 801 ? -54.836 0.392 -15.827 1.00 36.22 801 GLU A N 1
ATOM 6388 C CA . GLU A 1 801 ? -55.753 0.769 -14.738 1.00 36.22 801 GLU A CA 1
ATOM 6389 C C . GLU A 1 801 ? -55.243 1.915 -13.848 1.00 36.22 801 GLU A C 1
ATOM 6391 O O . GLU A 1 801 ? -56.041 2.581 -13.195 1.00 36.22 801 GLU A O 1
ATOM 6396 N N . SER A 1 802 ? -53.951 2.260 -13.892 1.00 35.72 802 SER A N 1
ATOM 6397 C CA . SER A 1 802 ? -53.403 3.375 -13.096 1.00 35.72 802 SER A CA 1
ATOM 6398 C C . SER A 1 802 ? -53.605 4.772 -13.723 1.00 35.72 802 SER A C 1
ATOM 6400 O O . SER A 1 802 ? -53.088 5.756 -13.193 1.00 35.72 802 SER A O 1
ATOM 6402 N N . GLN A 1 803 ? -54.339 4.890 -14.841 1.00 35.53 803 GLN A N 1
ATOM 6403 C CA . GLN A 1 803 ? -54.590 6.163 -15.549 1.00 35.53 803 GLN A CA 1
ATOM 6404 C C . GLN A 1 803 ? -56.064 6.607 -15.608 1.00 35.53 803 GLN A C 1
ATOM 6406 O O . GLN A 1 803 ? -56.376 7.611 -16.251 1.00 35.53 803 GLN A O 1
ATOM 6411 N N . LYS A 1 804 ? -56.988 5.931 -14.920 1.00 37.81 804 LYS A N 1
ATOM 6412 C CA . LYS A 1 804 ? -58.396 6.357 -14.843 1.00 37.81 804 LYS A CA 1
ATOM 6413 C C . LYS A 1 804 ? -58.885 6.317 -13.399 1.00 37.81 804 LYS A C 1
ATOM 6415 O O . LYS A 1 804 ? -59.205 5.238 -12.931 1.00 37.81 804 LYS A O 1
ATOM 6420 N N . ASN A 1 805 ? -58.899 7.488 -12.748 1.00 31.95 805 ASN A N 1
ATOM 6421 C CA . ASN A 1 805 ? -59.637 7.926 -11.537 1.00 31.95 805 ASN A CA 1
ATOM 6422 C C . ASN A 1 805 ? -58.724 8.952 -10.823 1.00 31.95 805 ASN A C 1
ATOM 6424 O O . ASN A 1 805 ? -57.712 8.566 -10.261 1.00 31.95 805 ASN A O 1
ATOM 6428 N N . GLU A 1 806 ? -58.868 10.274 -10.972 1.00 30.08 806 GLU A N 1
ATOM 6429 C CA . GLU A 1 806 ? -59.905 11.124 -10.357 1.00 30.08 806 GLU A CA 1
ATOM 6430 C C . GLU A 1 806 ? -59.948 12.559 -10.971 1.00 30.08 806 GLU A C 1
ATOM 6432 O O . GLU A 1 806 ? -59.035 12.945 -11.707 1.00 30.08 806 GLU A O 1
ATOM 6437 N N . PRO A 1 807 ? -61.002 13.367 -10.696 1.00 37.06 807 PRO A N 1
ATOM 6438 C CA . PRO A 1 807 ? -61.380 14.545 -11.481 1.00 37.06 807 PRO A CA 1
ATOM 6439 C C . PRO A 1 807 ? -60.944 15.926 -10.931 1.00 37.06 807 PRO A C 1
ATOM 6441 O O . PRO A 1 807 ? -60.962 16.208 -9.740 1.00 37.06 807 PRO A O 1
ATOM 6444 N N . THR A 1 808 ? -60.637 16.816 -11.880 1.00 32.97 808 THR A N 1
ATOM 6445 C CA . THR A 1 808 ? -60.947 18.265 -11.985 1.00 32.97 808 THR A CA 1
ATOM 6446 C C . THR A 1 808 ? -61.295 19.099 -10.729 1.00 32.97 808 THR A C 1
ATOM 6448 O O . THR A 1 808 ? -62.386 18.978 -10.176 1.00 32.97 808 THR A O 1
ATOM 6451 N N . LYS A 1 809 ? -60.506 20.166 -10.475 1.00 29.91 809 LYS A N 1
ATOM 6452 C CA . LYS A 1 809 ? -61.018 21.525 -10.157 1.00 29.91 809 LYS A CA 1
ATOM 6453 C C . LYS A 1 809 ? -59.947 22.636 -10.279 1.00 29.91 809 LYS A C 1
ATOM 6455 O O . LYS A 1 809 ? -59.001 22.664 -9.511 1.00 29.91 809 LYS A O 1
ATOM 6460 N N . LYS A 1 810 ? -60.206 23.556 -11.228 1.00 29.64 810 LYS A N 1
ATOM 6461 C CA . LYS A 1 810 ? -60.014 25.034 -11.237 1.00 29.64 810 LYS A CA 1
ATOM 6462 C C . LYS A 1 810 ? -58.614 25.612 -10.930 1.00 29.64 810 LYS A C 1
ATOM 6464 O O . LYS A 1 810 ? -58.076 25.432 -9.854 1.00 29.64 810 LYS A O 1
ATOM 6469 N N . GLN A 1 811 ? -57.962 26.254 -11.910 1.00 29.17 811 GLN A N 1
ATOM 6470 C CA . GLN A 1 811 ? -58.055 27.703 -12.210 1.00 29.17 811 GLN A CA 1
ATOM 6471 C C . GLN A 1 811 ? -57.724 28.597 -11.005 1.00 29.17 811 GLN A C 1
ATOM 6473 O O . GLN A 1 811 ? -58.576 28.731 -10.140 1.00 29.17 811 GLN A O 1
ATOM 6478 N N . GLU A 1 812 ? -56.566 29.277 -11.023 1.00 29.02 812 GLU A N 1
ATOM 6479 C CA . GLU A 1 812 ? -56.485 30.752 -11.004 1.00 29.02 812 GLU A CA 1
ATOM 6480 C C . GLU A 1 812 ? -55.038 31.304 -11.047 1.00 29.02 812 GLU A C 1
ATOM 6482 O O . GLU A 1 812 ? -54.152 30.845 -10.340 1.00 29.02 812 GLU A O 1
ATOM 6487 N N . VAL A 1 813 ? -54.868 32.330 -11.896 1.00 32.19 813 VAL A N 1
ATOM 6488 C CA . VAL A 1 813 ? -53.983 33.514 -11.768 1.00 32.19 813 VAL A CA 1
ATOM 6489 C C . VAL A 1 813 ? -52.454 33.291 -11.814 1.00 32.19 813 VAL A C 1
ATOM 6491 O O . VAL A 1 813 ? -51.826 32.857 -10.864 1.00 32.19 813 VAL A O 1
ATOM 6494 N N . LYS A 1 814 ? -51.785 33.464 -12.965 1.00 31.92 814 LYS A N 1
ATOM 6495 C CA . LYS A 1 814 ? -51.263 34.726 -13.553 1.00 31.92 814 LYS A CA 1
ATOM 6496 C C . LYS A 1 814 ? -50.323 35.546 -12.635 1.00 31.92 814 LYS A C 1
ATOM 6498 O O . LYS A 1 814 ? -50.782 36.204 -11.716 1.00 31.92 814 LYS A O 1
ATOM 6503 N N . LYS A 1 815 ? -49.099 35.718 -13.160 1.00 32.12 815 LYS A N 1
ATOM 6504 C CA . LYS A 1 815 ? -48.306 36.965 -13.266 1.00 32.12 815 LYS A CA 1
ATOM 6505 C C . LYS A 1 815 ? -47.274 37.322 -12.177 1.00 32.12 815 LYS A C 1
ATOM 6507 O O . LYS A 1 815 ? -47.570 37.308 -10.996 1.00 32.12 815 LYS A O 1
ATOM 6512 N N . GLN A 1 816 ? -46.156 37.838 -12.719 1.00 31.95 816 GLN A N 1
ATOM 6513 C CA . GLN A 1 816 ? -45.116 38.710 -12.139 1.00 31.95 816 GLN A CA 1
ATOM 6514 C C . GLN A 1 816 ? -44.034 37.997 -11.317 1.00 31.95 816 GLN A C 1
ATOM 6516 O O . GLN A 1 816 ? -44.327 37.100 -10.551 1.00 31.95 816 GLN A O 1
ATOM 6521 N N . GLU A 1 817 ? -42.747 38.312 -11.409 1.00 34.94 817 GLU A N 1
ATOM 6522 C CA . GLU A 1 817 ? -41.973 39.284 -12.183 1.00 34.94 817 GLU A CA 1
ATOM 6523 C C . GLU A 1 817 ? -40.493 38.906 -11.996 1.00 34.94 817 GLU A C 1
ATOM 6525 O O . GLU A 1 817 ? -40.096 38.343 -10.980 1.00 34.94 817 GLU A O 1
ATOM 6530 N N . THR A 1 818 ? -39.696 39.233 -13.003 1.00 46.28 818 THR A N 1
ATOM 6531 C CA . THR A 1 818 ? -38.236 39.399 -13.000 1.00 46.28 818 THR A CA 1
ATOM 6532 C C . THR A 1 818 ? -37.624 39.932 -11.696 1.00 46.28 818 THR A C 1
ATOM 6534 O O . THR A 1 818 ? -37.950 41.047 -11.288 1.00 46.28 818 THR A O 1
ATOM 6537 N N . LYS A 1 819 ? -36.594 39.247 -11.184 1.00 38.41 819 LYS A N 1
ATOM 6538 C CA . LYS A 1 819 ? -35.210 39.756 -11.124 1.00 38.41 819 LYS A CA 1
ATOM 6539 C C . LYS A 1 819 ? -34.213 38.643 -10.829 1.00 38.41 819 LYS A C 1
ATOM 6541 O O . LYS A 1 819 ? -34.541 37.784 -9.985 1.00 38.41 819 LYS A O 1
#

Sequence (819 aa):
MVQQPSQDLYQILTHISALSEIPEPFALKRLIDALRVPKKELEEYLQSDASESKNSTNKDQDPNPANQKIQELIDILKKNPKLASDLALFCLNLLSQYRQLRMYSETGIAVEHEFWYGIKKLLGHKFIPLLPDKESVTELVAYLFNKRHDGRWLNSIDQEYFDTLTDLIRIDDEHQHLVATSKNHILNAMVFLSYRITALGLNPELLNRYPEQLNFSSAFVALNQETIKFVDDYRSKHQLDELLDTTPETDADSAPLLVMVEQCEDIATYMDKRIYKTGVSIRMTNLLMRLEQSLERMRILVALLADHHKERDKGIAQMMQALVSTSQNRYSIRYLLEENTRILSRKVTENSGMVGEHYISTDKHGYHQMFKKAAIGGVLIAFMATMKVLAYNIDLAPFGRMFINSMIYGLGFVLIHIIHGTVATKQPAMTAAAIATTISDGKGKGKGKRRHQLTKLSELIVDIMRTQFIAIMGNVLVAIPLAFAISWAWLWYTGSPMISFDMADHLLHELNPLLSLAIPHAAIAGIYLFLAGLIAGYYDNMAVFNQIGERLKRQWLLVKLLPQAKVERLGDFIEANLGAIMGNFLFGVFLGSTATIGYFLGLPLDIRHIAFSSANFAHGIFNMPAQDFTISILFISLLGVALIGLANLMVSFSLALMVALRSKDVQFMEWGRLFKQIMGHFFTHPMDFFYPRTLPMSYDKINNMGQLIYEDHQRKQSAYPSSVAMRRLKRELNKSKTNKPTANATTTNVANDKTLMDEKVAHLQQQKQQPNEIKKNGEEKSKLADLGKAEERLNAENQSESQKNEPTKKQEVKKQETK

Radius of gyration: 37.17 Å; chains: 1; bounding box: 103×112×98 Å